Protein 7VGF (pdb70)

Nearest PDB structures (foldseek):
  7vgf-assembly1_B  TM=1.002E+00  e=8.865E-85  Homo sapiens
  4q4a-assembly1_B  TM=7.997E-01  e=1.342E-31  Thermotoga maritima MSB8
  6quz-assembly1_B  TM=7.612E-01  e=1.003E-30  Thermotoga maritima MSB8
  5kpi-assembly2_B  TM=7.733E-01  e=1.962E-30  Mus musculus
  6qv1-assembly1_B  TM=7.502E-01  e=7.132E-29  Thermotoga maritima MSB8

GO terms:
  GO:0034755 iron ion transmembrane transport (P, IDA)
  GO:0005739 mitochondrion (C, IDA)
  GO:0042803 protein homodimerization activity (F, IDA)
  GO:0140466 iron-sulfur cluster export from the mitochondrion (P, IMP)
  GO:1903331 positive regulation of iron-sulfur cluster assembly (P, IMP)
  GO:0006879 intracellular iron ion homeostasis (P, IMP)
  GO:0070455 positive regulation of heme biosynthetic process (P, IMP)
  GO:0140481 ABC-type iron-sulfur cluster transporter activity (F, IMP)
  GO:0005515 protein binding (F, IPI)
  GO:0005524 ATP binding (F, TAS)
  GO:0005743 mitochondrial inner membrane (C, TAS)
  GO:0042626 ATPase-coupled transmembrane transporter activity (F, TAS)
  GO:0015232 heme transmembrane transporter activity (F, TAS)
  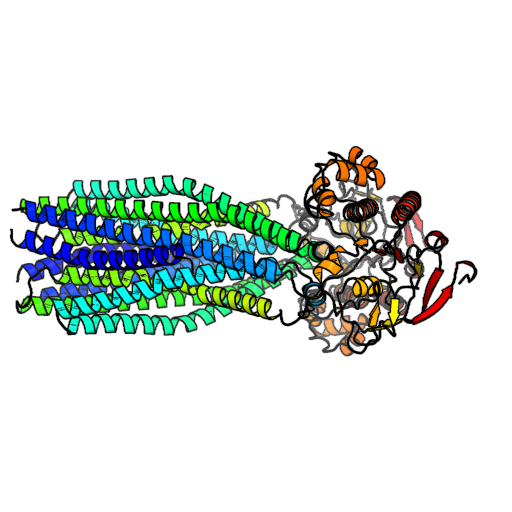GO:0005739 mitochondrion (C, HTP)
  GO:0042802 identical protein binding (F, IPI)
  GO:0031966 mitochondrial membrane (C, IDA)
  GO:0005743 mitochondrial inner membrane (C, IDA)

Structure (mmCIF, N/CA/C/O backbone):
data_7VGF
#
_entry.id   7VGF
#
_cell.length_a   1.00
_cell.length_b   1.00
_cell.length_c   1.00
_cell.angle_alpha   90.00
_cell.angle_beta   90.00
_cell.angle_gamma   90.00
#
_symmetry.space_group_name_H-M   'P 1'
#
loop_
_entity.id
_entity.type
_entity.pdbx_description
1 polymer 'Iron-sulfur clusters transporter ABCB7, mitochondrial'
2 non-polymer 'PHOSPHOAMINOPHOSPHONIC ACID-ADENYLATE ESTER'
3 non-polymer 'MAGNESIUM ION'
#
loop_
_atom_site.group_PDB
_atom_site.id
_atom_site.type_symbol
_atom_site.label_atom_id
_atom_site.label_alt_id
_atom_site.label_comp_id
_atom_site.label_asym_id
_atom_site.label_entity_id
_atom_site.label_seq_id
_atom_site.pdbx_PDB_ins_code
_atom_site.Cartn_x
_atom_site.Cartn_y
_atom_site.Cartn_z
_atom_site.occupancy
_atom_site.B_iso_or_equiv
_atom_site.auth_seq_id
_atom_site.auth_comp_id
_atom_site.auth_asym_id
_atom_site.auth_atom_id
_atom_site.pdbx_PDB_model_num
ATOM 1 N N . ASP A 1 62 ? 156.146 126.380 120.774 1.00 135.91 132 ASP A N 1
ATOM 2 C CA . ASP A 1 62 ? 157.493 126.103 120.291 1.00 135.91 132 ASP A CA 1
ATOM 3 C C . ASP A 1 62 ? 157.636 124.644 119.874 1.00 135.91 132 ASP A C 1
ATOM 4 O O . ASP A 1 62 ? 158.740 124.168 119.610 1.00 135.91 132 ASP A O 1
ATOM 9 N N . ARG A 1 63 ? 156.509 123.935 119.817 1.00 133.22 133 ARG A N 1
ATOM 10 C CA . ARG A 1 63 ? 156.502 122.537 119.417 1.00 133.22 133 ARG A CA 1
ATOM 11 C C . ARG A 1 63 ? 156.168 122.438 117.939 1.00 133.22 133 ARG A C 1
ATOM 12 O O . ARG A 1 63 ? 155.062 122.833 117.538 1.00 133.22 133 ARG A O 1
ATOM 20 N N . PRO A 1 64 ? 157.076 121.935 117.099 1.00 131.37 134 PRO A N 1
ATOM 21 C CA . PRO A 1 64 ? 156.781 121.857 115.658 1.00 131.37 134 PRO A CA 1
ATOM 22 C C . PRO A 1 64 ? 155.607 120.956 115.318 1.00 131.37 134 PRO A C 1
ATOM 23 O O . PRO A 1 64 ? 155.009 121.128 114.249 1.00 131.37 134 PRO A O 1
ATOM 27 N N . ASP A 1 65 ? 155.263 119.999 116.183 1.00 126.69 135 ASP A N 1
ATOM 28 C CA . ASP A 1 65 ? 154.166 119.085 115.882 1.00 126.69 135 ASP A CA 1
ATOM 29 C C . ASP A 1 65 ? 152.844 119.833 115.759 1.00 126.69 135 ASP A C 1
ATOM 30 O O . ASP A 1 65 ? 152.069 119.601 114.823 1.00 126.69 135 ASP A O 1
ATOM 35 N N . LEU A 1 66 ? 152.572 120.743 116.697 1.00 121.30 136 LEU A N 1
ATOM 36 C CA . LEU A 1 66 ? 151.324 121.498 116.655 1.00 121.30 136 LEU A CA 1
ATOM 37 C C . LEU A 1 66 ? 151.262 122.396 115.426 1.00 121.30 136 LEU A C 1
ATOM 38 O O . LEU A 1 66 ? 150.209 122.514 114.787 1.00 121.30 136 LEU A O 1
ATOM 43 N N . ARG A 1 67 ? 152.382 123.036 115.080 1.00 119.08 137 ARG A N 1
ATOM 44 C CA . ARG A 1 67 ? 152.420 123.866 113.881 1.00 119.08 137 ARG A CA 1
ATOM 45 C C . ARG A 1 67 ? 152.164 123.033 112.633 1.00 119.08 137 ARG A C 1
ATOM 46 O O . ARG A 1 67 ? 151.431 123.459 111.730 1.00 119.08 137 ARG A O 1
ATOM 54 N N . ALA A 1 68 ? 152.756 121.839 112.566 1.00 118.47 138 ALA A N 1
ATOM 55 C CA . ALA A 1 68 ? 152.528 120.961 111.424 1.00 118.47 138 ALA A CA 1
ATOM 56 C C . ALA A 1 68 ? 151.065 120.549 111.328 1.00 118.47 138 ALA A C 1
ATOM 57 O O . ALA A 1 68 ? 150.488 120.536 110.235 1.00 118.47 138 ALA A O 1
ATOM 59 N N . ARG A 1 69 ? 150.448 120.208 112.463 1.00 111.24 139 ARG A N 1
ATOM 60 C CA . ARG A 1 69 ? 149.039 119.822 112.442 1.00 111.24 139 ARG A CA 1
ATOM 61 C C . ARG A 1 69 ? 148.153 120.981 112.000 1.00 111.24 139 ARG A C 1
ATOM 62 O O . ARG A 1 69 ? 147.209 120.790 111.222 1.00 111.24 139 ARG A O 1
ATOM 70 N N . VAL A 1 70 ? 148.443 122.193 112.480 1.00 111.74 140 VAL A N 1
ATOM 71 C CA . VAL A 1 70 ? 147.659 123.359 112.078 1.00 111.74 140 VAL A CA 1
ATOM 72 C C . VAL A 1 70 ? 147.804 123.612 110.581 1.00 111.74 140 VAL A C 1
ATOM 73 O O . VAL A 1 70 ? 146.819 123.891 109.881 1.00 111.74 140 VAL A O 1
ATOM 77 N N . ALA A 1 71 ? 149.034 123.524 110.068 1.00 111.45 141 ALA A N 1
ATOM 78 C CA . ALA A 1 71 ? 149.256 123.727 108.640 1.00 111.45 141 ALA A CA 1
ATOM 79 C C . ALA A 1 71 ? 148.527 122.675 107.815 1.00 111.45 141 ALA A C 1
ATOM 80 O O . ALA A 1 71 ? 147.943 122.989 106.772 1.00 111.45 141 ALA A O 1
ATOM 82 N N . ILE A 1 72 ? 148.549 121.420 108.269 1.00 109.33 142 ILE A N 1
ATOM 83 C CA . ILE A 1 72 ? 147.844 120.356 107.562 1.00 109.33 142 ILE A CA 1
ATOM 84 C C . ILE A 1 72 ? 146.345 120.627 107.548 1.00 109.33 142 ILE A C 1
ATOM 85 O O . ILE A 1 72 ? 145.676 120.447 106.522 1.00 109.33 142 ILE A O 1
ATOM 90 N N . SER A 1 73 ? 145.794 121.065 108.683 1.00 105.87 143 SER A N 1
ATOM 91 C CA . SER A 1 73 ? 144.365 121.360 108.741 1.00 105.87 143 SER A CA 1
ATOM 92 C C . SER A 1 73 ? 143.990 122.485 107.783 1.00 105.87 143 SER A C 1
ATOM 93 O O . SER A 1 73 ? 142.993 122.386 107.056 1.00 105.87 143 SER A O 1
ATOM 96 N N . LEU A 1 74 ? 144.781 123.561 107.763 1.00 103.80 144 LEU A N 1
ATOM 97 C CA . LEU A 1 74 ? 144.474 124.672 106.864 1.00 103.80 144 LEU A CA 1
ATOM 98 C C . LEU A 1 74 ? 144.612 124.262 105.401 1.00 103.80 144 LEU A C 1
ATOM 99 O O . LEU A 1 74 ? 143.802 124.665 104.555 1.00 103.80 144 LEU A O 1
ATOM 104 N N . GLY A 1 75 ? 145.631 123.462 105.081 1.00 102.71 145 GLY A N 1
ATOM 105 C CA . GLY A 1 75 ? 145.776 122.982 103.717 1.00 102.71 145 GLY A CA 1
ATOM 106 C C . GLY A 1 75 ? 144.618 122.104 103.286 1.00 102.71 145 GLY A C 1
ATOM 107 O O . GLY A 1 75 ? 144.152 122.188 102.146 1.00 102.71 145 GLY A O 1
ATOM 108 N N . PHE A 1 76 ? 144.137 121.247 104.190 1.00 98.58 146 PHE A N 1
ATOM 109 C CA . PHE A 1 76 ? 142.979 120.421 103.872 1.00 98.58 146 PHE A CA 1
ATOM 110 C C . PHE A 1 76 ? 141.732 121.273 103.677 1.00 98.58 146 PHE A C 1
ATOM 111 O O . PHE A 1 76 ? 140.917 120.991 102.794 1.00 98.58 146 PHE A O 1
ATOM 119 N N . LEU A 1 77 ? 141.572 122.323 104.486 1.00 95.75 147 LEU A N 1
ATOM 120 C CA . LEU A 1 77 ? 140.459 123.248 104.287 1.00 95.75 147 LEU A CA 1
ATOM 121 C C . LEU A 1 77 ? 140.523 123.885 102.902 1.00 95.75 147 LEU A C 1
ATOM 122 O O . LEU A 1 77 ? 139.513 123.957 102.185 1.00 95.75 147 LEU A O 1
ATOM 127 N N . GLY A 1 78 ? 141.710 124.352 102.511 1.00 94.98 148 GLY A N 1
ATOM 128 C CA . GLY A 1 78 ? 141.857 124.968 101.201 1.00 94.98 148 GLY A CA 1
ATOM 129 C C . GLY A 1 78 ? 141.567 124.005 100.066 1.00 94.98 148 GLY A C 1
ATOM 130 O O . GLY A 1 78 ? 140.867 124.349 99.109 1.00 94.98 148 GLY A O 1
ATOM 131 N N . GLY A 1 79 ? 142.099 122.784 100.157 1.00 92.39 149 GLY A N 1
ATOM 132 C CA . GLY A 1 79 ? 141.824 121.791 99.131 1.00 92.39 149 GLY A CA 1
ATOM 133 C C . GLY A 1 79 ? 140.354 121.425 99.056 1.00 92.39 149 GLY A C 1
ATOM 134 O O . GLY A 1 79 ? 139.810 121.210 97.969 1.00 92.39 149 GLY A O 1
ATOM 135 N N . ALA A 1 80 ? 139.692 121.350 100.211 1.00 87.24 150 ALA A N 1
ATOM 136 C CA . ALA A 1 80 ? 138.265 121.061 100.236 1.00 87.24 150 ALA A CA 1
ATOM 137 C C . ALA A 1 80 ? 137.468 122.151 99.538 1.00 87.24 150 ALA A C 1
ATOM 138 O O . ALA A 1 80 ? 136.564 121.861 98.743 1.00 87.24 150 ALA A O 1
ATOM 140 N N . LYS A 1 81 ? 137.785 123.414 99.828 1.00 87.05 151 LYS A N 1
ATOM 141 C CA . LYS A 1 81 ? 137.089 124.509 99.160 1.00 87.05 151 LYS A CA 1
ATOM 142 C C . LYS A 1 81 ? 137.360 124.492 97.662 1.00 87.05 151 LYS A C 1
ATOM 143 O O . LYS A 1 81 ? 136.455 124.742 96.853 1.00 87.05 151 LYS A O 1
ATOM 149 N N . ALA A 1 82 ? 138.598 124.181 97.272 1.00 84.23 152 ALA A N 1
ATOM 150 C CA . ALA A 1 82 ? 138.921 124.084 95.854 1.00 84.23 152 ALA A CA 1
ATOM 151 C C . ALA A 1 82 ? 138.090 123.005 95.171 1.00 84.23 152 ALA A C 1
ATOM 152 O O . ALA A 1 82 ? 137.544 123.229 94.087 1.00 84.23 152 ALA A O 1
ATOM 154 N N . MET A 1 83 ? 137.971 121.832 95.796 1.00 84.08 153 MET A N 1
ATOM 155 C CA . MET A 1 83 ? 137.182 120.755 95.201 1.00 84.08 153 MET A CA 1
ATOM 156 C C . MET A 1 83 ? 135.707 121.132 95.118 1.00 84.08 153 MET A C 1
ATOM 157 O O . MET A 1 83 ? 135.027 120.819 94.128 1.00 84.08 153 MET A O 1
ATOM 162 N N . ASN A 1 84 ? 135.194 121.796 96.157 1.00 80.16 154 ASN A N 1
ATOM 163 C CA . ASN A 1 84 ? 133.811 122.256 96.131 1.00 80.16 154 ASN A CA 1
ATOM 164 C C . ASN A 1 84 ? 133.581 123.225 94.980 1.00 80.16 154 ASN A C 1
ATOM 165 O O . ASN A 1 84 ? 132.514 123.223 94.358 1.00 80.16 154 ASN A O 1
ATOM 170 N N . ILE A 1 85 ? 134.573 124.068 94.690 1.00 78.14 155 ILE A N 1
ATOM 171 C CA . ILE A 1 85 ? 134.470 124.961 93.539 1.00 78.14 155 ILE A CA 1
ATOM 172 C C . ILE A 1 85 ? 134.528 124.169 92.235 1.00 78.14 155 ILE A C 1
ATOM 173 O O . ILE A 1 85 ? 133.817 124.479 91.272 1.00 78.14 155 ILE A O 1
ATOM 178 N N . VAL A 1 86 ? 135.372 123.136 92.185 1.00 77.55 156 VAL A N 1
ATOM 179 C CA . VAL A 1 86 ? 135.558 122.369 90.953 1.00 77.55 156 VAL A CA 1
ATOM 180 C C . VAL A 1 86 ? 134.285 121.622 90.571 1.00 77.55 156 VAL A C 1
ATOM 181 O O . VAL A 1 86 ? 133.994 121.442 89.382 1.00 77.55 156 VAL A O 1
ATOM 185 N N . VAL A 1 87 ? 133.521 121.158 91.564 1.00 76.25 157 VAL A N 1
ATOM 186 C CA . VAL A 1 87 ? 132.368 120.296 91.271 1.00 76.25 157 VAL A CA 1
ATOM 187 C C . VAL A 1 87 ? 131.404 120.907 90.249 1.00 76.25 157 VAL A C 1
ATOM 188 O O . VAL A 1 87 ? 131.056 120.219 89.276 1.00 76.25 157 VAL A O 1
ATOM 192 N N . PRO A 1 88 ? 130.934 122.154 90.398 1.00 72.72 158 PRO A N 1
ATOM 193 C CA . PRO A 1 88 ? 130.072 122.720 89.344 1.00 72.72 158 PRO A CA 1
ATOM 194 C C . PRO A 1 88 ? 130.749 122.840 87.987 1.00 72.72 158 PRO A C 1
ATOM 195 O O . PRO A 1 88 ? 130.074 122.702 86.957 1.00 72.72 158 PRO A O 1
ATOM 199 N N . PHE A 1 89 ? 132.062 123.089 87.948 1.00 75.63 159 PHE A N 1
ATOM 200 C CA . PHE A 1 89 ? 132.780 123.051 86.676 1.00 75.63 159 PHE A CA 1
ATOM 201 C C . PHE A 1 89 ? 132.653 121.680 86.025 1.00 75.63 159 PHE A C 1
ATOM 202 O O . PHE A 1 89 ? 132.417 121.569 84.813 1.00 75.63 159 PHE A O 1
ATOM 210 N N . MET A 1 90 ? 132.799 120.622 86.827 1.00 78.14 160 MET A N 1
ATOM 211 C CA . MET A 1 90 ? 132.661 119.262 86.321 1.00 78.14 160 MET A CA 1
ATOM 212 C C . MET A 1 90 ? 131.268 119.030 85.761 1.00 78.14 160 MET A C 1
ATOM 213 O O . MET A 1 90 ? 131.108 118.461 84.671 1.00 78.14 160 MET A O 1
ATOM 218 N N . PHE A 1 91 ? 130.243 119.464 86.498 1.00 73.18 161 PHE A N 1
ATOM 219 C CA . PHE A 1 91 ? 128.878 119.261 86.028 1.00 73.18 161 PHE A CA 1
ATOM 220 C C . PHE A 1 91 ? 128.626 120.005 84.722 1.00 73.18 161 PHE A C 1
ATOM 221 O O . PHE A 1 91 ? 127.976 119.477 83.809 1.00 73.18 161 PHE A O 1
ATOM 229 N N . LYS A 1 92 ? 129.128 121.237 84.620 1.00 70.72 162 LYS A N 1
ATOM 230 C CA . LYS A 1 92 ? 128.944 122.014 83.398 1.00 70.72 162 LYS A CA 1
ATOM 231 C C . LYS A 1 92 ? 129.643 121.360 82.215 1.00 70.72 162 LYS A C 1
ATOM 232 O O . LYS A 1 92 ? 129.109 121.343 81.098 1.00 70.72 162 LYS A O 1
ATOM 238 N N . TYR A 1 93 ? 130.847 120.829 82.434 1.00 70.26 163 TYR A N 1
ATOM 239 C CA . TYR A 1 93 ? 131.540 120.134 81.356 1.00 70.26 163 TYR A CA 1
ATOM 240 C C . TYR A 1 93 ? 130.766 118.902 80.908 1.00 70.26 163 TYR A C 1
ATOM 241 O O . TYR A 1 93 ? 130.670 118.624 79.707 1.00 70.26 163 TYR A O 1
ATOM 250 N N . ALA A 1 94 ? 130.194 118.156 81.858 1.00 74.59 164 ALA A N 1
ATOM 251 C CA . ALA A 1 94 ? 129.374 117.006 81.481 1.00 74.59 164 ALA A CA 1
ATOM 252 C C . ALA A 1 94 ? 128.164 117.434 80.657 1.00 74.59 164 ALA A C 1
ATOM 253 O O . ALA A 1 94 ? 127.826 116.793 79.651 1.00 74.59 164 ALA A O 1
ATOM 255 N N . VAL A 1 95 ? 127.499 118.515 81.073 1.00 74.67 165 VAL A N 1
AT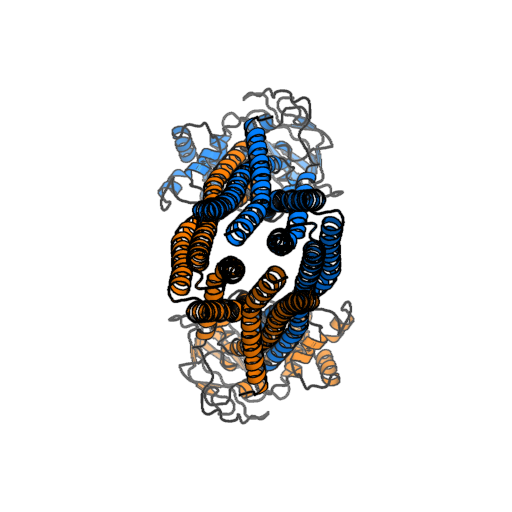OM 256 C CA . VAL A 1 95 ? 126.316 118.984 80.355 1.00 74.67 165 VAL A CA 1
ATOM 257 C C . VAL A 1 95 ? 126.682 119.403 78.937 1.00 74.67 165 VAL A C 1
ATOM 258 O O . VAL A 1 95 ? 125.979 119.071 77.975 1.00 74.67 165 VAL A O 1
ATOM 262 N N . ASP A 1 96 ? 127.786 120.138 78.782 1.00 77.13 166 ASP A N 1
ATOM 263 C CA . ASP A 1 96 ? 128.217 120.547 77.448 1.00 77.13 166 ASP A CA 1
ATOM 264 C C . ASP A 1 96 ? 128.569 119.341 76.586 1.00 77.13 166 ASP A C 1
ATOM 265 O O . ASP A 1 96 ? 128.229 119.297 75.397 1.00 77.13 166 ASP A O 1
ATOM 270 N N . SER A 1 97 ? 129.253 118.351 77.168 1.00 75.77 167 SER A N 1
ATOM 271 C CA . SER A 1 97 ? 129.626 117.165 76.405 1.00 75.77 167 SER A CA 1
ATOM 272 C C . SER A 1 97 ? 128.396 116.416 75.912 1.00 75.77 167 SER A C 1
ATOM 273 O O . SER A 1 97 ? 128.358 115.957 74.765 1.00 75.77 167 SER A O 1
ATOM 276 N N . LEU A 1 98 ? 127.377 116.282 76.763 1.00 76.52 168 LEU A N 1
ATOM 277 C CA . LEU A 1 98 ? 126.164 115.595 76.327 1.00 76.52 168 LEU A CA 1
ATOM 278 C C . LEU A 1 98 ? 125.374 116.433 75.329 1.00 76.52 168 LEU A C 1
ATOM 279 O O . LEU A 1 98 ? 124.701 115.885 74.449 1.00 76.52 168 LEU A O 1
ATOM 284 N N . ASN A 1 99 ? 125.437 117.760 75.449 1.00 80.53 169 ASN A N 1
ATOM 285 C CA . ASN A 1 99 ? 124.760 118.617 74.481 1.00 80.53 169 ASN A CA 1
ATOM 286 C C . ASN A 1 99 ? 125.404 118.505 73.105 1.00 80.53 169 ASN A C 1
ATOM 287 O O . ASN A 1 99 ? 124.710 118.555 72.083 1.00 80.53 169 ASN A O 1
ATOM 292 N N . GLN A 1 100 ? 126.730 118.358 73.060 1.00 86.08 170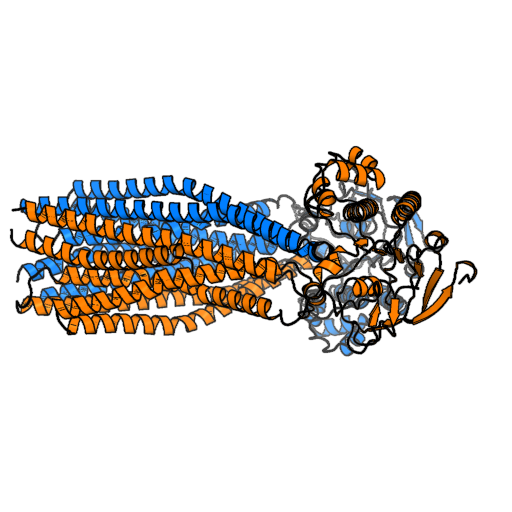 GLN A N 1
ATOM 293 C CA . GLN A 1 100 ? 127.423 118.276 71.777 1.00 86.08 170 GLN A CA 1
ATOM 294 C C . GLN A 1 100 ? 126.973 117.061 70.975 1.00 86.08 170 GLN A C 1
ATOM 295 O O . GLN A 1 100 ? 126.762 117.154 69.760 1.00 86.08 170 GLN A O 1
ATOM 301 N N . MET A 1 101 ? 126.823 115.916 71.632 1.00 83.99 171 MET A N 1
ATOM 302 C CA . MET A 1 101 ? 126.405 114.695 70.950 1.00 83.99 171 MET A CA 1
ATOM 303 C C . MET A 1 101 ? 124.933 114.761 70.559 1.00 83.99 171 MET A C 1
ATOM 304 O O . MET A 1 101 ? 124.597 115.089 69.421 1.00 83.99 171 MET A O 1
ATOM 306 N N . VAL A 1 115 ? 131.125 108.309 71.759 1.00 100.69 185 VAL A N 1
ATOM 307 C CA . VAL A 1 115 ? 131.014 109.739 72.010 1.00 100.69 185 VAL A CA 1
ATOM 308 C C . VAL A 1 115 ? 130.552 109.975 73.446 1.00 100.69 185 VAL A C 1
ATOM 309 O O . VAL A 1 115 ? 130.730 111.060 73.998 1.00 100.69 185 VAL A O 1
ATOM 313 N N . ALA A 1 116 ? 129.963 108.944 74.051 1.00 95.98 186 ALA A N 1
ATOM 314 C CA . ALA A 1 116 ? 129.495 109.033 75.428 1.00 95.98 186 ALA A CA 1
ATOM 315 C C . ALA A 1 116 ? 130.582 108.721 76.447 1.00 95.98 186 ALA A C 1
ATOM 316 O O . ALA A 1 116 ? 130.353 108.908 77.649 1.00 95.98 186 ALA A O 1
ATOM 318 N N . THR A 1 117 ? 131.748 108.249 76.000 1.00 92.34 187 THR A N 1
ATOM 319 C CA . THR A 1 117 ? 132.825 107.938 76.934 1.00 92.34 187 THR A CA 1
ATOM 320 C C . THR A 1 117 ? 133.276 109.184 77.684 1.00 92.34 187 THR A C 1
ATOM 321 O O . THR A 1 117 ? 133.518 109.136 78.895 1.00 92.34 187 THR A O 1
ATOM 325 N N . MET A 1 118 ? 133.400 110.308 76.979 1.00 90.87 188 MET A N 1
ATOM 326 C CA . MET A 1 118 ? 133.814 111.545 77.630 1.00 90.87 188 MET A CA 1
ATOM 327 C C . MET A 1 118 ? 132.794 111.989 78.671 1.00 90.87 188 MET A C 1
ATOM 328 O O . MET A 1 118 ? 133.164 112.398 79.778 1.00 90.87 188 MET A O 1
ATOM 333 N N . ALA A 1 119 ? 131.504 111.909 78.337 1.00 84.10 189 ALA A N 1
ATOM 334 C CA . ALA A 1 119 ? 130.469 112.293 79.289 1.00 84.10 189 ALA A CA 1
ATOM 335 C C . ALA A 1 119 ? 130.488 111.392 80.517 1.00 84.10 189 ALA A C 1
ATOM 336 O O . ALA A 1 119 ? 130.346 111.868 81.651 1.00 84.10 189 ALA A O 1
ATOM 338 N N . THR A 1 120 ? 130.660 110.084 80.309 1.00 81.79 190 THR A N 1
ATOM 339 C CA . THR A 1 120 ? 130.739 109.166 81.440 1.00 81.79 190 THR A CA 1
ATOM 340 C C . THR A 1 120 ? 131.943 109.483 82.318 1.00 81.79 190 THR A C 1
ATOM 341 O O . THR A 1 120 ? 131.848 109.465 83.553 1.00 81.79 190 THR A O 1
ATOM 345 N N . ALA A 1 121 ? 133.083 109.789 81.694 1.00 79.18 191 ALA A N 1
ATOM 346 C CA . ALA A 1 121 ? 134.274 110.139 82.458 1.00 79.18 191 ALA A CA 1
ATOM 347 C C . ALA A 1 121 ? 134.051 111.403 83.275 1.00 79.18 191 ALA A C 1
ATOM 348 O O . ALA A 1 121 ? 134.474 111.486 84.433 1.00 79.18 191 ALA A O 1
ATOM 350 N N . VAL A 1 122 ? 133.381 112.398 82.693 1.00 77.02 192 VAL A N 1
ATOM 351 C CA . VAL A 1 122 ? 133.144 113.641 83.420 1.00 77.02 192 VAL A CA 1
ATOM 352 C C . VAL A 1 122 ? 132.171 113.415 84.574 1.00 77.02 192 VAL A C 1
ATOM 353 O O . VAL A 1 122 ? 132.312 114.015 85.645 1.00 77.02 192 VAL A O 1
ATOM 357 N N . LEU A 1 123 ? 131.167 112.555 84.380 1.00 75.94 193 LEU A N 1
ATOM 358 C CA . LEU A 1 123 ? 130.262 112.231 85.482 1.00 75.94 193 LEU A CA 1
ATOM 359 C C . LEU A 1 123 ? 131.003 111.536 86.622 1.00 75.94 193 LEU A C 1
ATOM 360 O O . LEU A 1 123 ? 130.790 111.849 87.806 1.00 75.94 193 LEU A O 1
ATOM 365 N N . ILE A 1 124 ? 131.878 110.587 86.281 1.00 75.97 194 ILE A N 1
ATOM 366 C CA . ILE A 1 124 ? 132.683 109.921 87.300 1.00 75.97 194 ILE A CA 1
ATOM 367 C C . ILE A 1 124 ? 133.560 110.936 88.022 1.00 75.97 194 ILE A C 1
ATOM 368 O O . ILE A 1 124 ? 133.740 110.870 89.246 1.00 75.97 194 ILE A O 1
ATOM 373 N N . GLY A 1 125 ? 134.117 111.891 87.274 1.00 78.40 195 GLY A N 1
ATOM 374 C CA . GLY A 1 125 ? 134.910 112.939 87.894 1.00 78.40 195 GLY A CA 1
ATOM 375 C C . GLY A 1 125 ? 134.101 113.793 88.850 1.00 78.40 195 GLY A C 1
ATOM 376 O O . GLY A 1 125 ? 134.578 114.155 89.925 1.00 78.40 195 GLY A O 1
ATOM 377 N N . TYR A 1 126 ? 132.867 114.126 88.469 1.00 76.16 196 TYR A N 1
ATOM 378 C CA . TYR A 1 126 ? 131.965 114.849 89.363 1.00 76.16 196 TYR A CA 1
ATOM 379 C C . TYR A 1 126 ? 131.789 114.100 90.678 1.00 76.16 196 TYR A C 1
ATOM 380 O O . TYR A 1 126 ? 131.954 114.670 91.771 1.00 76.16 196 TYR A O 1
ATOM 389 N N . GLY A 1 127 ? 131.448 112.813 90.586 1.00 75.52 197 GLY A N 1
ATOM 390 C CA . GLY A 1 127 ? 131.220 112.034 91.794 1.00 75.52 197 GLY A CA 1
ATOM 391 C C . GLY A 1 127 ? 132.449 111.946 92.679 1.00 75.52 197 GLY A C 1
ATOM 392 O O . GLY A 1 127 ? 132.377 112.193 93.891 1.00 75.52 197 GLY A O 1
ATOM 393 N N . VAL A 1 128 ? 133.600 111.615 92.087 1.00 76.64 198 VAL A N 1
ATOM 394 C CA . VAL A 1 128 ? 134.811 111.475 92.887 1.00 76.64 198 VAL A CA 1
ATOM 395 C C . VAL A 1 128 ? 135.240 112.820 93.458 1.00 76.64 198 VAL A C 1
ATOM 396 O O . VAL A 1 128 ? 135.781 112.882 94.567 1.00 76.64 198 VAL A O 1
ATOM 400 N N . SER A 1 129 ? 134.996 113.917 92.735 1.00 76.52 199 SER A N 1
ATOM 401 C CA . SER A 1 129 ? 135.360 115.233 93.241 1.00 76.52 199 SER A CA 1
ATOM 402 C C . SER A 1 129 ? 134.542 115.602 94.469 1.00 76.52 199 SER A C 1
ATOM 403 O O . SER A 1 129 ? 135.096 116.077 95.468 1.00 76.52 199 SER A O 1
ATOM 406 N N . ARG A 1 130 ? 133.224 115.394 94.425 1.00 76.10 200 ARG A N 1
ATOM 407 C CA . ARG A 1 130 ? 132.425 115.729 95.602 1.00 76.10 200 ARG A CA 1
ATOM 408 C C . ARG A 1 130 ? 132.759 114.809 96.777 1.00 76.10 200 ARG A C 1
ATOM 409 O O . ARG A 1 130 ? 132.804 115.255 97.936 1.00 76.10 200 ARG A O 1
ATOM 417 N N . ALA A 1 131 ? 133.034 113.529 96.497 1.00 78.64 201 ALA A N 1
ATOM 418 C CA . ALA A 1 131 ? 133.459 112.630 97.567 1.00 78.64 201 ALA A CA 1
ATOM 419 C C . ALA A 1 131 ? 134.766 113.100 98.197 1.00 78.64 201 ALA A C 1
ATOM 420 O O . ALA A 1 131 ? 134.911 113.098 99.428 1.00 78.64 201 ALA A O 1
ATOM 422 N N . GLY A 1 132 ? 135.726 113.516 97.370 1.00 81.14 202 GLY A N 1
ATOM 423 C CA . GLY A 1 132 ? 136.984 114.013 97.899 1.00 81.14 202 GLY A CA 1
ATOM 424 C C . GLY A 1 132 ? 136.818 115.293 98.692 1.00 81.14 202 GLY A C 1
ATOM 425 O O . GLY A 1 132 ? 137.527 115.522 99.674 1.00 81.14 202 GLY A O 1
ATOM 426 N N . ALA A 1 133 ? 135.888 116.153 98.271 1.00 80.55 203 ALA A N 1
ATOM 427 C CA . ALA A 1 133 ? 135.617 117.369 99.033 1.00 80.55 203 ALA A CA 1
ATOM 428 C C . ALA A 1 133 ? 135.098 117.038 100.427 1.00 80.55 203 ALA A C 1
ATOM 429 O O . ALA A 1 133 ? 135.543 117.627 101.424 1.00 80.55 203 ALA A O 1
ATOM 431 N N . ALA A 1 134 ? 134.160 116.091 100.517 1.00 81.35 204 ALA A N 1
ATOM 432 C CA . ALA A 1 134 ? 133.681 115.668 101.832 1.00 81.35 204 ALA A CA 1
ATOM 433 C C . ALA A 1 134 ? 134.814 115.076 102.666 1.00 81.35 204 ALA A C 1
ATOM 434 O O . ALA A 1 134 ? 134.948 115.378 103.863 1.00 81.35 204 ALA A O 1
ATOM 436 N N . PHE A 1 135 ? 135.648 114.241 102.040 1.00 82.68 205 PHE A N 1
ATOM 437 C CA . PHE A 1 135 ? 136.768 113.632 102.750 1.00 82.68 205 PHE A CA 1
ATOM 438 C C . PHE A 1 135 ? 137.718 114.691 103.296 1.00 82.68 205 PHE A C 1
ATOM 439 O O . PHE A 1 135 ? 138.206 114.576 104.427 1.00 82.68 205 PHE A O 1
ATOM 447 N N . PHE A 1 136 ? 137.996 115.727 102.503 1.00 82.56 206 PHE A N 1
ATOM 448 C CA . PHE A 1 136 ? 138.890 116.790 102.949 1.00 82.56 206 PHE A CA 1
ATOM 449 C C . PHE A 1 136 ? 138.289 117.564 104.116 1.00 82.56 206 PHE A C 1
ATOM 450 O O . PHE A 1 136 ? 138.974 117.822 105.119 1.00 82.56 206 PHE A O 1
ATOM 458 N N . ASN A 1 137 ? 137.004 117.934 104.009 1.00 84.18 207 ASN A N 1
ATOM 459 C CA . ASN A 1 137 ? 136.327 118.569 105.138 1.00 84.18 207 ASN A CA 1
ATOM 460 C C . ASN A 1 137 ? 136.524 117.764 106.410 1.00 84.18 207 ASN A C 1
ATOM 461 O O . ASN A 1 137 ? 136.895 118.308 107.460 1.00 84.18 207 ASN A O 1
ATOM 466 N N . GLU A 1 138 ? 136.308 116.456 106.327 1.00 84.66 208 GLU A N 1
ATOM 467 C CA . GLU A 1 138 ? 136.215 115.659 107.541 1.00 84.66 208 GLU A CA 1
ATOM 468 C C . GLU A 1 138 ? 137.592 115.349 108.115 1.00 84.66 208 GLU A C 1
ATOM 469 O O . GLU A 1 138 ? 137.761 115.268 109.338 1.00 84.66 208 GLU A O 1
ATOM 475 N N . VAL A 1 139 ? 138.596 115.180 107.252 1.00 85.67 209 VAL A N 1
ATOM 476 C CA . VAL A 1 139 ? 139.948 114.986 107.765 1.00 85.67 209 VAL A CA 1
ATOM 477 C C . VAL A 1 139 ? 140.442 116.261 108.440 1.00 85.67 209 VAL A C 1
ATOM 478 O O . VAL A 1 139 ? 141.104 116.207 109.488 1.00 85.67 209 VAL A O 1
ATOM 482 N N . ARG A 1 140 ? 140.102 117.428 107.878 1.00 87.00 210 ARG A N 1
ATOM 483 C CA . ARG A 1 140 ? 140.413 118.678 108.563 1.00 87.00 210 ARG A CA 1
ATOM 484 C C . ARG A 1 140 ? 139.728 118.740 109.921 1.00 87.00 210 ARG A C 1
ATOM 485 O O . ARG A 1 140 ? 140.345 119.128 110.925 1.00 87.00 210 ARG A O 1
ATOM 493 N N . ASN A 1 141 ? 138.449 118.357 109.968 1.00 85.55 211 ASN A N 1
ATOM 494 C CA . ASN A 1 141 ? 137.712 118.364 111.227 1.00 85.55 211 ASN A CA 1
ATOM 495 C C . ASN A 1 141 ? 138.395 117.487 112.269 1.00 85.55 211 ASN A C 1
ATOM 496 O O . ASN A 1 141 ? 138.594 117.906 113.414 1.00 85.55 211 ASN A O 1
ATOM 501 N N . ALA A 1 142 ? 138.770 116.266 111.883 1.00 83.28 212 ALA A N 1
ATOM 502 C CA . ALA A 1 142 ? 139.377 115.339 112.835 1.00 83.28 212 ALA A CA 1
ATOM 503 C C . ALA A 1 142 ? 140.719 115.858 113.340 1.00 83.28 212 ALA A C 1
ATOM 504 O O . ALA A 1 142 ? 141.000 115.822 114.547 1.00 83.28 212 ALA A O 1
ATOM 506 N N . VAL A 1 143 ? 141.563 116.352 112.428 1.00 85.18 213 VAL A N 1
ATOM 507 C CA . VAL A 1 143 ? 142.888 116.820 112.830 1.00 85.18 213 VAL A CA 1
ATOM 508 C C . VAL A 1 143 ? 142.769 118.001 113.786 1.00 85.18 213 VAL A C 1
ATOM 509 O O . VAL A 1 143 ? 143.437 118.051 114.834 1.00 85.18 213 VAL A O 1
ATOM 513 N N . PHE A 1 144 ? 141.908 118.969 113.452 1.00 85.67 214 PHE A N 1
ATOM 514 C CA . PHE A 1 144 ? 141.788 120.114 114.342 1.00 85.67 214 PHE A CA 1
ATOM 515 C C . PHE A 1 144 ? 141.143 119.732 115.664 1.00 85.67 214 PHE A C 1
ATOM 516 O O . PHE A 1 144 ? 141.500 120.297 116.701 1.00 85.67 214 PHE A O 1
ATOM 524 N N . GLY A 1 145 ? 140.192 118.797 115.659 1.00 84.52 215 GLY A N 1
ATOM 525 C CA . GLY A 1 145 ? 139.643 118.332 116.919 1.00 84.52 215 GLY A CA 1
ATOM 526 C C . GLY A 1 145 ? 140.714 117.756 117.822 1.00 84.52 215 GLY A C 1
ATOM 527 O O . GLY A 1 145 ? 140.778 118.081 119.011 1.00 84.52 215 GLY A O 1
ATOM 528 N N . LYS A 1 146 ? 141.593 116.925 117.257 1.00 86.78 216 LYS A N 1
ATOM 529 C CA . LYS A 1 146 ? 142.683 116.357 118.045 1.00 86.78 216 LYS A CA 1
ATOM 530 C C . LYS A 1 146 ? 143.568 117.450 118.636 1.00 86.78 216 LYS A C 1
ATOM 531 O O . LYS A 1 146 ? 143.834 117.466 119.849 1.00 86.78 216 LYS A O 1
ATOM 537 N N . VAL A 1 147 ? 144.030 118.380 117.794 1.00 82.94 217 VAL A N 1
ATOM 538 C CA . VAL A 1 147 ? 144.985 119.376 118.281 1.00 82.94 217 VAL A CA 1
ATOM 539 C C . VAL A 1 147 ? 144.331 120.303 119.305 1.00 82.94 217 VAL A C 1
ATOM 540 O O . VAL A 1 147 ? 144.929 120.632 120.341 1.00 82.94 217 VAL A O 1
ATOM 544 N N . ALA A 1 148 ? 143.085 120.713 119.055 1.00 82.66 218 ALA A N 1
ATOM 545 C CA . ALA A 1 148 ? 142.389 121.588 119.988 1.00 82.66 218 ALA A CA 1
ATOM 546 C C . ALA A 1 148 ? 142.158 120.898 121.321 1.00 82.66 218 ALA A C 1
ATOM 547 O O . ALA A 1 148 ? 142.293 121.522 122.378 1.00 82.66 218 ALA A O 1
ATOM 549 N N . GLN A 1 149 ? 141.804 119.611 121.297 1.00 81.04 219 GLN A N 1
ATOM 550 C CA . GLN A 1 149 ? 141.502 118.923 122.544 1.00 81.04 219 GLN A CA 1
ATOM 551 C C . GLN A 1 149 ? 142.782 118.731 123.357 1.00 81.04 219 GLN A C 1
ATOM 552 O O . GLN A 1 149 ? 142.776 118.851 124.590 1.00 81.04 219 GLN A O 1
ATOM 558 N N . ASN A 1 150 ? 143.905 118.478 122.673 1.00 80.60 220 ASN A N 1
ATOM 559 C CA . ASN A 1 150 ? 145.195 118.455 123.363 1.00 80.60 220 ASN A CA 1
ATOM 560 C C . ASN A 1 150 ? 145.496 119.800 124.018 1.00 80.60 220 ASN A C 1
ATOM 561 O O . ASN A 1 150 ? 145.956 119.860 125.172 1.00 80.60 220 ASN A O 1
ATOM 566 N N . SER A 1 151 ? 145.240 120.893 123.296 1.00 82.45 221 SER A N 1
ATOM 567 C CA . SER A 1 151 ? 145.454 122.215 123.874 1.00 82.45 221 SER A CA 1
ATOM 568 C C . SER A 1 151 ? 144.588 122.406 125.114 1.00 82.45 221 SER A C 1
ATOM 569 O O . SER A 1 151 ? 145.046 122.941 126.131 1.00 82.45 221 SER A O 1
ATOM 572 N N . ILE A 1 152 ? 143.330 121.963 125.046 1.00 81.08 222 ILE A N 1
ATOM 573 C CA . ILE A 1 152 ? 142.432 122.085 126.191 1.00 81.08 222 ILE A CA 1
ATOM 574 C C . ILE A 1 152 ? 142.995 121.335 127.390 1.00 81.08 222 ILE A C 1
ATOM 575 O O . ILE A 1 152 ? 142.950 121.832 128.522 1.00 81.08 222 ILE A O 1
ATOM 580 N N . ARG A 1 153 ? 143.614 120.190 127.124 1.00 76.33 223 ARG A N 1
ATOM 581 C CA . ARG A 1 153 ? 144.230 119.394 128.176 1.00 76.33 223 ARG A CA 1
ATOM 582 C C . ARG A 1 153 ? 145.409 120.138 128.810 1.00 76.33 223 ARG A C 1
ATOM 583 O O . ARG A 1 153 ? 145.663 119.996 130.006 1.00 76.33 223 ARG A O 1
ATOM 591 N N . ARG A 1 154 ? 146.126 120.929 128.012 1.00 80.97 224 ARG A N 1
ATOM 592 C CA . ARG A 1 154 ? 147.268 121.681 128.527 1.00 80.97 224 ARG A CA 1
ATOM 593 C C . ARG A 1 154 ? 146.826 122.867 129.379 1.00 80.97 224 ARG A C 1
ATOM 594 O O . ARG A 1 154 ? 147.325 123.052 130.498 1.00 80.97 224 ARG A O 1
ATOM 602 N N . ILE A 1 155 ? 145.876 123.664 128.883 1.00 77.90 225 ILE A N 1
ATOM 603 C CA . ILE A 1 155 ? 145.399 124.795 129.683 1.00 77.90 225 ILE A CA 1
ATOM 604 C C . ILE A 1 155 ? 144.696 124.324 130.955 1.00 77.90 225 ILE A C 1
ATOM 605 O O . ILE A 1 155 ? 144.869 124.927 132.021 1.00 77.90 225 ILE A O 1
ATOM 610 N N . ALA A 1 156 ? 143.894 123.258 130.884 1.00 76.79 226 ALA A N 1
ATOM 611 C CA . ALA A 1 156 ? 143.221 122.789 132.095 1.00 76.79 226 ALA A CA 1
ATOM 612 C C . ALA A 1 156 ? 144.225 122.325 133.145 1.00 76.79 226 ALA A C 1
ATOM 613 O O . ALA A 1 156 ? 144.100 122.661 134.331 1.00 76.79 226 ALA A O 1
ATOM 615 N N . LYS A 1 157 ? 145.232 121.559 132.724 1.00 79.37 227 LYS A N 1
ATOM 616 C CA . LYS A 1 157 ? 146.242 121.074 133.655 1.00 79.37 227 LYS A CA 1
ATOM 617 C C . LYS A 1 157 ? 147.035 122.218 134.264 1.00 79.37 227 LYS A C 1
ATOM 618 O O . LYS A 1 157 ? 147.352 122.183 135.459 1.00 79.37 227 LYS A O 1
ATOM 624 N N . ASN A 1 158 ? 147.368 123.237 133.471 1.00 79.41 228 ASN A N 1
ATOM 625 C CA . ASN A 1 158 ? 148.070 124.388 134.027 1.00 79.41 228 ASN A CA 1
ATOM 626 C C . ASN A 1 158 ? 147.203 125.188 134.993 1.00 79.41 228 ASN A C 1
ATOM 627 O O . ASN A 1 158 ? 147.684 125.610 136.053 1.00 79.41 228 ASN A O 1
ATOM 632 N N . VAL A 1 159 ? 145.929 125.400 134.653 1.00 79.97 229 VAL A N 1
ATOM 633 C CA . VAL A 1 159 ? 145.070 126.238 135.483 1.00 79.97 229 VAL A CA 1
ATOM 634 C C . VAL A 1 159 ? 144.745 125.542 136.798 1.00 79.97 229 VAL A C 1
ATOM 635 O O . VAL A 1 159 ? 144.555 126.199 137.824 1.00 79.97 229 VAL A O 1
ATOM 639 N N . PHE A 1 160 ? 144.686 124.208 136.799 1.00 81.42 230 PHE A N 1
ATOM 640 C CA . PHE A 1 160 ? 144.467 123.490 138.052 1.00 81.42 230 PHE A CA 1
ATOM 641 C C . PHE A 1 160 ? 145.605 123.743 139.039 1.00 81.42 230 PHE A C 1
ATOM 642 O O . PHE A 1 160 ? 145.368 124.103 140.205 1.00 81.42 230 PHE A O 1
ATOM 650 N N . LEU A 1 161 ? 146.848 123.583 138.578 1.00 83.67 231 LEU A N 1
ATOM 651 C CA . LEU A 1 161 ? 148.003 123.836 139.430 1.00 83.67 231 LEU A CA 1
ATOM 652 C C . LEU A 1 161 ? 148.065 125.297 139.852 1.00 83.67 231 LEU A C 1
ATOM 653 O O . LEU A 1 161 ? 148.407 125.603 141.000 1.00 83.67 231 LEU A O 1
ATOM 658 N N . HIS A 1 162 ? 147.752 126.215 138.934 1.00 87.81 232 HIS A N 1
ATOM 659 C CA . HIS A 1 162 ? 147.772 127.630 139.290 1.00 87.81 232 HIS A CA 1
ATOM 660 C C . HIS A 1 162 ? 146.722 127.949 140.347 1.00 87.81 232 HIS A C 1
ATOM 661 O O . HIS A 1 162 ? 146.974 128.744 141.260 1.00 87.81 232 HIS A O 1
ATOM 668 N N . LEU A 1 163 ? 145.537 127.347 140.235 1.00 86.06 233 LEU A N 1
ATOM 669 C CA . LEU A 1 163 ? 144.483 127.585 141.213 1.00 86.06 233 LEU A CA 1
ATOM 670 C C . LEU A 1 163 ? 144.876 127.053 142.583 1.00 86.06 233 LEU A C 1
ATOM 671 O O . LEU A 1 163 ? 144.595 127.689 143.606 1.00 86.06 233 LEU A O 1
ATOM 676 N N . HIS A 1 164 ? 145.526 125.890 142.632 1.00 87.54 234 HIS A N 1
ATOM 677 C CA . HIS A 1 164 ? 146.003 125.414 143.929 1.00 87.54 234 HIS A CA 1
ATOM 678 C C . HIS A 1 164 ? 147.315 126.069 144.342 1.00 87.54 234 HIS A C 1
ATOM 679 O O . HIS A 1 164 ? 148.269 125.379 144.716 1.00 87.54 234 HIS A O 1
ATOM 686 N N . ASN A 1 165 ? 147.372 127.398 144.284 1.00 88.33 235 ASN A N 1
ATOM 687 C CA . ASN A 1 165 ? 148.496 128.138 144.836 1.00 88.33 235 ASN A CA 1
ATOM 688 C C . ASN A 1 165 ? 148.083 129.408 145.565 1.00 88.33 235 ASN A C 1
ATOM 689 O O . ASN A 1 165 ? 148.957 130.104 146.091 1.00 88.33 235 ASN A O 1
ATOM 694 N N . LEU A 1 166 ? 146.794 129.732 145.615 1.00 95.12 236 LEU A N 1
ATOM 695 C CA . LEU A 1 166 ? 146.338 130.992 146.177 1.00 95.12 236 LEU A CA 1
ATOM 696 C C . LEU A 1 166 ? 146.258 130.917 147.700 1.00 95.12 236 LEU A C 1
ATOM 697 O O . LEU A 1 166 ? 146.493 129.875 148.317 1.00 95.12 236 LEU A O 1
ATOM 702 N N . ASP A 1 167 ? 145.920 132.052 148.305 1.00 103.22 237 ASP A N 1
ATOM 703 C CA . ASP A 1 167 ? 145.846 132.147 149.754 1.00 103.22 237 ASP A CA 1
ATOM 704 C C . ASP A 1 167 ? 144.646 131.379 150.299 1.00 103.22 237 ASP A C 1
ATOM 705 O O . ASP A 1 167 ? 143.677 131.100 149.587 1.00 103.22 237 ASP A O 1
ATOM 710 N N . LEU A 1 168 ? 144.727 131.037 151.588 1.00 99.01 238 LEU A N 1
ATOM 711 C CA . LEU A 1 168 ? 143.643 130.318 152.250 1.00 99.01 238 LEU A CA 1
ATOM 712 C C . LEU A 1 168 ? 142.356 131.130 152.274 1.00 99.01 238 LEU A C 1
ATOM 713 O O . LEU A 1 168 ? 141.259 130.559 152.229 1.00 99.01 238 LEU A O 1
ATOM 718 N N . GLY A 1 169 ? 142.468 132.458 152.343 1.00 100.42 239 GLY A N 1
ATOM 719 C CA . GLY A 1 169 ? 141.280 133.288 152.436 1.00 100.42 239 GLY A CA 1
ATOM 720 C C . GLY A 1 169 ? 140.394 133.189 151.210 1.00 100.42 239 GLY A C 1
ATOM 721 O O . GLY A 1 169 ? 139.166 133.204 151.318 1.00 100.42 239 GLY A O 1
ATOM 722 N N . PHE A 1 170 ? 141.004 133.092 150.027 1.00 101.36 240 PHE A N 1
ATOM 723 C CA . PHE A 1 170 ? 140.218 132.992 148.802 1.00 101.36 240 PHE A CA 1
ATOM 724 C C . PHE A 1 170 ? 139.397 131.709 148.779 1.00 101.36 240 PHE A C 1
ATOM 725 O O . PHE A 1 170 ? 138.232 131.717 148.362 1.00 101.36 240 PHE A O 1
ATOM 733 N N . HIS A 1 171 ? 139.984 130.597 149.225 1.00 99.81 241 HIS A N 1
ATOM 734 C CA . HIS A 1 171 ? 139.257 129.332 149.217 1.00 99.81 241 HIS A CA 1
ATOM 735 C C . HIS A 1 171 ? 138.237 129.270 150.345 1.00 99.81 241 HIS A C 1
ATOM 736 O O . HIS A 1 171 ? 137.208 128.597 150.220 1.00 99.81 241 HIS A O 1
ATOM 743 N N . LEU A 1 172 ? 138.503 129.958 151.458 1.00 104.11 242 LEU A N 1
ATOM 744 C CA . LEU A 1 172 ? 137.484 130.074 152.497 1.00 104.11 242 LEU A CA 1
ATOM 745 C C . LEU A 1 172 ? 136.292 130.886 152.007 1.00 104.11 242 LEU A C 1
ATOM 746 O O . LEU A 1 172 ? 135.139 130.552 152.303 1.00 104.11 242 LEU A O 1
ATOM 751 N N . SER A 1 173 ? 136.552 131.959 151.256 1.00 107.83 243 SER A N 1
ATOM 752 C CA . SER A 1 173 ? 135.463 132.748 150.690 1.00 107.83 243 SER A CA 1
ATOM 753 C C . SER A 1 173 ? 134.659 131.936 149.684 1.00 107.83 243 SER A C 1
ATOM 754 O O . SER A 1 173 ? 133.426 132.018 149.651 1.00 107.83 243 SER A O 1
ATOM 757 N N . ARG A 1 174 ? 135.340 131.142 148.856 1.00 109.03 244 ARG A N 1
ATOM 758 C CA . ARG A 1 174 ? 134.677 130.298 147.862 1.00 109.03 244 ARG A CA 1
ATOM 759 C C . ARG A 1 174 ? 134.111 129.059 148.556 1.00 109.03 244 ARG A C 1
ATOM 760 O O . ARG A 1 174 ? 134.590 127.933 148.403 1.00 109.03 244 ARG A O 1
ATOM 768 N N . GLN A 1 175 ? 133.055 129.289 149.337 1.00 110.62 245 GLN A N 1
ATOM 769 C CA . GLN A 1 175 ? 132.427 128.232 150.129 1.00 110.62 245 GLN A CA 1
ATOM 770 C C . GLN A 1 175 ? 131.452 127.421 149.272 1.00 110.62 245 GLN A C 1
ATOM 771 O O . GLN A 1 175 ? 130.263 127.296 149.564 1.00 110.62 245 GLN A O 1
ATOM 773 N N . THR A 1 176 ? 131.989 126.860 148.193 1.00 104.16 246 THR A N 1
ATOM 774 C CA . THR A 1 176 ? 131.222 126.021 147.282 1.00 104.16 246 THR A CA 1
ATOM 775 C C . THR A 1 176 ? 132.204 125.217 146.443 1.00 104.16 246 THR A C 1
ATOM 776 O O . THR A 1 176 ? 133.396 125.525 146.382 1.00 104.16 246 THR A O 1
ATOM 778 N N . GLY A 1 177 ? 131.684 124.178 145.797 1.00 100.05 247 GLY A N 1
ATOM 779 C CA . GLY A 1 177 ? 132.484 123.377 144.892 1.00 100.05 247 GLY A CA 1
ATOM 780 C C . GLY A 1 177 ? 132.348 123.849 143.460 1.00 100.05 247 GLY A C 1
ATOM 781 O O . GLY A 1 177 ? 132.687 123.125 142.520 1.00 100.05 247 GLY A O 1
ATOM 782 N N . ALA A 1 178 ? 131.854 125.077 143.288 1.00 97.37 248 ALA A N 1
ATOM 783 C CA . ALA A 1 178 ? 131.580 125.604 141.958 1.00 97.37 248 ALA A CA 1
ATOM 784 C C . ALA A 1 178 ? 132.846 125.918 141.174 1.00 97.37 248 ALA A C 1
ATOM 785 O O . ALA A 1 178 ? 132.755 126.221 139.980 1.00 97.37 248 ALA A O 1
ATOM 787 N N . LEU A 1 179 ? 134.017 125.871 141.812 1.00 94.78 249 LEU A N 1
ATOM 788 C CA . LEU A 1 179 ? 135.257 126.167 141.100 1.00 94.78 249 LEU A CA 1
ATOM 789 C C . LEU A 1 179 ? 135.530 125.142 140.006 1.00 94.78 249 LEU A C 1
ATOM 790 O O . LEU A 1 179 ? 135.962 125.503 138.903 1.00 94.78 249 LEU A O 1
ATOM 795 N N . SER A 1 180 ? 135.295 123.859 140.292 1.00 95.16 250 SER A N 1
ATOM 796 C CA . SER A 1 180 ? 135.499 122.831 139.277 1.00 95.16 250 SER A CA 1
ATOM 797 C C . SER A 1 180 ? 134.543 123.020 138.109 1.00 95.16 250 SER A C 1
ATOM 798 O O . SER A 1 180 ? 134.938 122.891 136.943 1.00 95.16 250 SER A O 1
ATOM 801 N N . LYS A 1 181 ? 133.275 123.318 138.403 1.00 97.10 251 LYS A N 1
ATOM 802 C CA . LYS A 1 181 ? 132.321 123.584 137.334 1.00 97.10 251 LYS A CA 1
ATOM 803 C C . LYS A 1 181 ? 132.757 124.781 136.506 1.00 97.10 251 LYS A C 1
ATOM 804 O O . LYS A 1 181 ? 132.689 124.748 135.273 1.00 97.10 251 LYS A O 1
ATOM 810 N N . ALA A 1 182 ? 133.231 125.839 137.165 1.00 95.73 252 ALA A N 1
ATOM 811 C CA . ALA A 1 182 ? 133.683 127.021 136.442 1.00 95.73 252 ALA A CA 1
ATOM 812 C C . ALA A 1 182 ? 134.853 126.698 135.522 1.00 95.73 252 ALA A C 1
ATOM 813 O O . ALA A 1 182 ? 134.856 127.100 134.353 1.00 95.73 252 ALA A O 1
ATOM 815 N N . ILE A 1 183 ? 135.845 125.955 136.019 1.00 94.29 253 ILE A N 1
ATOM 816 C CA . ILE A 1 183 ? 137.027 125.699 135.200 1.00 94.29 253 ILE A CA 1
ATOM 817 C C . ILE A 1 183 ? 136.692 124.764 134.042 1.00 94.29 253 ILE A C 1
ATOM 818 O O . ILE A 1 183 ? 137.139 124.982 132.908 1.00 94.29 253 ILE A O 1
ATOM 823 N N . ASP A 1 184 ? 135.891 123.720 134.288 1.00 95.80 254 ASP A N 1
ATOM 824 C CA . ASP A 1 184 ? 135.545 122.826 133.187 1.00 95.80 254 ASP A CA 1
ATOM 825 C C . ASP A 1 184 ? 134.671 123.534 132.159 1.00 95.80 254 ASP A C 1
ATOM 826 O O . ASP A 1 184 ? 134.855 123.348 130.951 1.00 95.80 254 ASP A O 1
ATOM 831 N N . ARG A 1 185 ? 133.726 124.362 132.616 1.00 97.82 255 ARG A N 1
ATOM 832 C CA . ARG A 1 185 ? 132.895 125.117 131.689 1.00 97.82 255 ARG A CA 1
ATOM 833 C C . ARG A 1 185 ? 133.736 126.073 130.859 1.00 97.82 255 ARG A C 1
ATOM 834 O O . ARG A 1 185 ? 133.502 126.229 129.657 1.00 97.82 255 ARG A O 1
ATOM 842 N N . GLY A 1 186 ? 134.722 126.722 131.479 1.00 96.20 256 GLY A N 1
ATOM 843 C CA . GLY A 1 186 ? 135.599 127.599 130.724 1.00 96.20 256 GLY A CA 1
ATOM 844 C C . GLY A 1 186 ? 136.422 126.856 129.691 1.00 96.20 256 GLY A C 1
ATOM 845 O O . GLY A 1 186 ? 136.605 127.337 128.569 1.00 96.20 256 GLY A O 1
ATOM 846 N N . THR A 1 187 ? 136.934 125.677 130.052 1.00 91.72 257 THR A N 1
ATOM 847 C CA . THR A 1 187 ? 137.697 124.887 129.088 1.00 91.72 257 THR A CA 1
ATOM 848 C C . THR A 1 187 ? 136.824 124.468 127.910 1.00 91.72 257 THR A C 1
ATOM 849 O O . THR A 1 187 ? 137.228 124.592 126.744 1.00 91.72 257 THR A O 1
ATOM 853 N N . ARG A 1 188 ? 135.612 123.981 128.194 1.00 91.47 258 ARG A N 1
ATOM 854 C CA . ARG A 1 188 ? 134.711 123.592 127.113 1.00 91.47 258 ARG A CA 1
ATOM 855 C C . ARG A 1 188 ? 134.323 124.794 126.263 1.00 91.47 258 ARG A C 1
ATOM 856 O O . ARG A 1 188 ? 134.199 124.679 125.040 1.00 91.47 258 ARG A O 1
ATOM 864 N N . GLY A 1 189 ? 134.129 125.955 126.889 1.00 95.30 259 GLY A N 1
ATOM 865 C CA . GLY A 1 189 ? 133.785 127.145 126.131 1.00 95.30 259 GLY A CA 1
ATOM 866 C C . GLY A 1 189 ? 134.907 127.603 125.221 1.00 95.30 259 GLY A C 1
ATOM 867 O O . GLY A 1 189 ? 134.668 128.002 124.081 1.00 95.30 259 GLY A O 1
ATOM 868 N N . ILE A 1 190 ? 136.147 127.556 125.713 1.00 90.90 260 ILE A N 1
ATOM 869 C CA . ILE A 1 190 ? 137.291 127.910 124.876 1.00 90.90 260 ILE A CA 1
ATOM 870 C C . ILE A 1 190 ? 137.401 126.948 123.702 1.00 90.90 260 ILE A C 1
ATOM 871 O O . ILE A 1 190 ? 137.607 127.360 122.551 1.00 90.90 260 ILE A O 1
ATOM 876 N N . SER A 1 191 ? 137.254 125.647 123.974 1.00 90.36 261 SER A N 1
ATOM 877 C CA . SER A 1 191 ? 137.305 124.664 122.896 1.00 90.36 261 SER A CA 1
ATOM 878 C C . SER A 1 191 ? 136.208 124.914 121.872 1.00 90.36 261 SER A C 1
ATOM 879 O O . SER A 1 191 ? 136.456 124.876 120.661 1.00 90.36 261 SER A O 1
ATOM 882 N N . PHE A 1 192 ? 134.988 125.178 122.343 1.00 91.25 262 PHE A N 1
ATOM 883 C CA . PHE A 1 192 ? 133.866 125.415 121.445 1.00 91.25 262 PHE A CA 1
ATOM 884 C C . PHE A 1 192 ? 134.080 126.665 120.605 1.00 91.25 262 PHE A C 1
ATOM 885 O O . PHE A 1 192 ? 133.804 126.660 119.402 1.00 91.25 262 PHE A O 1
ATOM 893 N N . VAL A 1 193 ? 134.566 127.744 121.219 1.00 88.86 263 VAL A N 1
ATOM 894 C CA . VAL A 1 193 ? 134.788 128.983 120.479 1.00 88.86 263 VAL A CA 1
ATOM 895 C C . VAL A 1 193 ? 135.848 128.773 119.408 1.00 88.86 263 VAL A C 1
ATOM 896 O O . VAL A 1 193 ? 135.673 129.172 118.250 1.00 88.86 263 VAL A O 1
ATOM 900 N N . LEU A 1 194 ? 136.955 128.121 119.772 1.00 85.87 264 LEU A N 1
ATOM 901 C CA . LEU A 1 194 ? 138.018 127.883 118.801 1.00 85.87 264 LEU A CA 1
ATOM 902 C C . LEU A 1 194 ? 137.524 127.015 117.650 1.00 85.87 264 LEU A C 1
ATOM 903 O O . LEU A 1 194 ? 137.764 127.322 116.474 1.00 85.87 264 LEU A O 1
ATOM 908 N N . SER A 1 195 ? 136.814 125.930 117.973 1.00 86.15 265 SER A N 1
ATOM 909 C CA . SER A 1 195 ? 136.337 125.020 116.939 1.00 86.15 265 SER A CA 1
ATOM 910 C C . SER A 1 195 ? 135.336 125.707 116.023 1.00 86.15 265 SER A C 1
ATOM 911 O O . SER A 1 195 ? 135.411 125.578 114.797 1.00 86.15 265 SER A O 1
ATOM 914 N N . ALA A 1 196 ? 134.387 126.447 116.602 1.00 85.67 266 ALA A N 1
ATOM 915 C CA . ALA A 1 196 ? 133.390 127.138 115.796 1.00 85.67 266 ALA A CA 1
ATOM 916 C C . ALA A 1 196 ? 134.045 128.160 114.881 1.00 85.67 266 ALA A C 1
ATOM 917 O O . ALA A 1 196 ? 133.727 128.235 113.689 1.00 85.67 266 ALA A O 1
ATOM 919 N N . LEU A 1 197 ? 134.986 128.943 115.417 1.00 84.47 267 LEU A N 1
ATOM 920 C CA . LEU A 1 197 ? 135.672 129.931 114.596 1.00 84.47 267 LEU A CA 1
ATOM 921 C C . LEU A 1 197 ? 136.382 129.265 113.427 1.00 84.47 267 LEU A C 1
ATOM 922 O O . LEU A 1 197 ? 136.122 129.592 112.264 1.00 84.47 267 LEU A O 1
ATOM 927 N N . VAL A 1 198 ? 137.229 128.273 113.714 1.00 83.64 268 VAL A N 1
ATOM 928 C CA . VAL A 1 198 ? 138.067 127.701 112.666 1.00 83.64 268 VAL A CA 1
ATOM 929 C C . VAL A 1 198 ? 137.254 126.874 111.670 1.00 83.64 268 VAL A C 1
ATOM 930 O O . VAL A 1 198 ? 137.640 126.757 110.501 1.00 83.64 268 VAL A O 1
ATOM 934 N N . PHE A 1 199 ? 136.129 126.291 112.091 1.00 87.12 269 PHE A N 1
ATOM 935 C CA . PHE A 1 199 ? 135.308 125.495 111.186 1.00 87.12 269 PHE A CA 1
ATOM 936 C C . PHE A 1 199 ? 134.223 126.286 110.469 1.00 87.12 269 PHE A C 1
ATOM 937 O O . PHE A 1 199 ? 133.617 125.749 109.535 1.00 87.12 269 PHE A O 1
ATOM 945 N N . ASN A 1 200 ? 133.933 127.523 110.872 1.00 91.80 270 ASN A N 1
ATOM 946 C CA . ASN A 1 200 ? 132.910 128.287 110.168 1.00 91.80 270 ASN A CA 1
ATOM 947 C C . ASN A 1 200 ? 133.418 129.591 109.575 1.00 91.80 270 ASN A C 1
ATOM 948 O O . ASN A 1 200 ? 133.184 129.849 108.391 1.00 91.80 270 ASN A O 1
ATOM 953 N N . LEU A 1 201 ? 134.105 130.428 110.355 1.00 93.60 271 LEU A N 1
ATOM 954 C CA . LEU A 1 201 ? 134.396 131.780 109.890 1.00 93.60 271 LEU A CA 1
ATOM 955 C C . LEU A 1 201 ? 135.379 131.765 108.725 1.00 93.60 271 LEU A C 1
ATOM 956 O O . LEU A 1 201 ? 135.072 132.256 107.633 1.00 93.60 271 LEU A O 1
ATOM 961 N N . LEU A 1 202 ? 136.566 131.202 108.938 1.00 92.55 272 LEU A N 1
ATOM 962 C CA . LEU A 1 202 ? 137.564 131.160 107.871 1.00 92.55 272 LEU A CA 1
ATOM 963 C C . LEU A 1 202 ? 137.094 130.389 106.642 1.00 92.55 272 LEU A C 1
ATOM 964 O O . LEU A 1 202 ? 137.238 130.915 105.523 1.00 92.55 272 LEU A O 1
ATOM 969 N N . PRO A 1 203 ? 136.553 129.167 106.751 1.00 91.76 273 PRO A N 1
ATOM 970 C CA . PRO A 1 203 ? 136.133 128.462 105.528 1.00 91.76 273 PRO A CA 1
ATOM 971 C C . PRO A 1 203 ? 135.046 129.178 104.747 1.00 91.76 273 PRO A C 1
ATOM 972 O O . PRO A 1 203 ? 135.073 129.162 103.512 1.00 91.76 273 PRO A O 1
ATOM 976 N N . ILE A 1 204 ? 134.094 129.820 105.425 1.00 93.57 274 ILE A N 1
ATOM 977 C CA . ILE A 1 204 ? 133.015 130.495 104.707 1.00 93.57 274 ILE A CA 1
ATOM 978 C C . ILE A 1 204 ? 133.539 131.730 103.986 1.00 93.57 274 ILE A C 1
ATOM 979 O O . ILE A 1 204 ? 133.162 132.001 102.839 1.00 93.57 274 ILE A O 1
ATOM 984 N N . MET A 1 205 ? 134.418 132.496 104.635 1.00 93.59 275 MET A N 1
ATOM 985 C CA . MET A 1 205 ? 135.027 133.639 103.961 1.00 93.59 275 MET A CA 1
ATOM 986 C C . MET A 1 205 ? 135.862 133.189 102.770 1.00 93.59 275 MET A C 1
ATOM 987 O O . MET A 1 205 ? 135.844 133.828 101.710 1.00 93.59 275 MET A O 1
ATOM 992 N N . PHE A 1 206 ? 136.601 132.087 102.922 1.00 92.10 276 PHE A N 1
ATOM 993 C CA . PHE A 1 206 ? 137.364 131.552 101.799 1.00 92.10 276 PHE A CA 1
ATOM 994 C C . PHE A 1 206 ? 136.443 131.136 100.659 1.00 92.10 276 PHE A C 1
ATOM 995 O O . PHE A 1 206 ? 136.742 131.388 99.485 1.00 92.10 276 PHE A O 1
ATOM 1003 N N . GLU A 1 207 ? 135.316 130.501 100.987 1.00 91.59 277 GLU A N 1
ATOM 1004 C CA . GLU A 1 207 ? 134.347 130.118 99.967 1.00 91.59 277 GLU A CA 1
ATOM 1005 C C . GLU A 1 207 ? 133.820 131.340 99.231 1.00 91.59 277 GLU A C 1
ATOM 1006 O O . GLU A 1 207 ? 133.722 131.342 98.001 1.00 91.59 277 GLU A O 1
ATOM 1012 N N . VAL A 1 208 ? 133.473 132.391 99.975 1.00 85.46 278 VAL A N 1
ATOM 1013 C CA . VAL A 1 208 ? 132.944 133.600 99.349 1.00 85.46 278 VAL A CA 1
ATOM 1014 C C . VAL A 1 208 ? 133.985 134.225 98.430 1.00 85.46 278 VAL A C 1
ATOM 1015 O O . VAL A 1 208 ? 133.671 134.644 97.308 1.00 85.46 278 VAL A O 1
ATOM 1019 N N . MET A 1 209 ? 135.237 134.298 98.886 1.00 88.35 279 MET A N 1
ATOM 1020 C CA . MET A 1 209 ? 136.288 134.881 98.056 1.00 88.35 279 MET A CA 1
ATOM 1021 C C . MET A 1 209 ? 136.499 134.072 96.781 1.00 88.35 279 MET A C 1
ATOM 1022 O O . MET A 1 209 ? 136.610 134.637 95.686 1.00 88.35 279 MET A O 1
ATOM 1027 N N . LEU A 1 210 ? 136.554 132.742 96.904 1.00 83.57 280 LEU A N 1
ATOM 1028 C CA . LEU A 1 210 ? 136.748 131.905 95.723 1.00 83.57 280 LEU A CA 1
ATOM 1029 C C . LEU A 1 210 ? 135.581 132.033 94.755 1.00 83.57 280 LEU A C 1
ATOM 1030 O O . LEU A 1 210 ? 135.783 132.124 93.538 1.00 83.57 280 LEU A O 1
ATOM 1035 N N . VAL A 1 211 ? 134.351 132.040 95.275 1.00 78.36 281 VAL A N 1
ATOM 1036 C CA . VAL A 1 211 ? 133.174 132.199 94.426 1.00 78.36 281 VAL A CA 1
ATOM 1037 C C . VAL A 1 211 ? 133.223 133.526 93.684 1.00 78.36 281 VAL A C 1
ATOM 1038 O O . VAL A 1 211 ? 133.006 133.583 92.468 1.00 78.36 281 VAL A O 1
ATOM 1042 N N . SER A 1 212 ? 133.511 134.612 94.401 1.00 75.55 282 SER A N 1
ATOM 1043 C CA . SER A 1 212 ? 133.545 135.919 93.757 1.00 75.55 282 SER A CA 1
ATOM 1044 C C . SER A 1 212 ? 134.622 135.973 92.683 1.00 75.55 282 SER A C 1
ATOM 1045 O O . SER A 1 212 ? 134.376 136.458 91.572 1.00 75.55 282 SER A O 1
ATOM 1048 N N . GLY A 1 213 ? 135.813 135.452 92.985 1.00 74.97 283 GLY A N 1
ATOM 1049 C CA . GLY A 1 213 ? 136.885 135.481 92.003 1.00 74.97 283 GLY A CA 1
ATOM 1050 C C . GLY A 1 213 ? 136.570 134.665 90.765 1.00 74.97 283 GLY A C 1
ATOM 1051 O O . GLY A 1 213 ? 136.761 135.127 89.635 1.00 74.97 283 GLY A O 1
ATOM 1052 N N . VAL A 1 214 ? 136.074 133.440 90.957 1.00 72.45 284 VAL A N 1
ATOM 1053 C CA . VAL A 1 214 ? 135.808 132.573 89.815 1.00 72.45 284 VAL A CA 1
ATOM 1054 C C . VAL A 1 214 ? 134.650 133.117 88.988 1.00 72.45 284 VAL A C 1
ATOM 1055 O O . VAL A 1 214 ? 134.658 133.023 87.756 1.00 72.45 284 VAL A O 1
ATOM 1059 N N . LEU A 1 215 ? 133.648 133.714 89.639 1.00 71.44 285 LEU A N 1
ATOM 1060 C CA . LEU A 1 215 ? 132.522 134.259 88.894 1.00 71.44 285 LEU A CA 1
ATOM 1061 C C . LEU A 1 215 ? 132.906 135.527 88.148 1.00 71.44 285 LEU A C 1
ATOM 1062 O O . LEU A 1 215 ? 132.387 135.781 87.055 1.00 71.44 285 LEU A O 1
ATOM 1067 N N . TYR A 1 216 ? 133.807 136.334 88.713 1.00 71.33 286 TYR A N 1
ATOM 1068 C CA . TYR A 1 216 ? 134.258 137.524 88.004 1.00 71.33 286 TYR A CA 1
ATOM 1069 C C . TYR A 1 216 ? 135.135 137.158 86.816 1.00 71.33 286 TYR A C 1
ATOM 1070 O O . TYR A 1 216 ? 135.001 137.744 85.736 1.00 71.33 286 TYR A O 1
ATOM 1079 N N . TYR A 1 217 ? 136.044 136.197 86.993 1.00 73.75 287 TYR A N 1
ATOM 1080 C CA . TYR A 1 217 ? 136.964 135.856 85.913 1.00 73.75 287 TYR A CA 1
ATOM 1081 C C . TYR A 1 217 ? 136.287 135.045 84.814 1.00 73.75 287 TYR A C 1
ATOM 1082 O O . TYR A 1 217 ? 136.501 135.310 83.626 1.00 73.75 287 TYR A O 1
ATOM 1091 N N . LYS A 1 218 ? 135.470 134.056 85.183 1.00 71.78 288 LYS A N 1
ATOM 1092 C CA . LYS A 1 218 ? 134.900 133.161 84.182 1.00 71.78 288 LYS A CA 1
ATOM 1093 C C . LYS A 1 218 ? 133.780 133.830 83.395 1.00 71.78 288 LYS A C 1
ATOM 1094 O O . LYS A 1 218 ? 133.710 133.692 82.169 1.00 71.78 288 LYS A O 1
ATOM 1096 N N . CYS A 1 219 ? 132.895 134.559 84.075 1.00 73.85 289 CYS A N 1
ATOM 1097 C CA . CYS A 1 219 ? 131.691 135.089 83.448 1.00 73.85 289 CYS A CA 1
ATOM 1098 C C . CYS A 1 219 ? 131.717 136.606 83.315 1.00 73.85 289 CYS A C 1
ATOM 1099 O O . CYS A 1 219 ? 131.589 137.130 82.205 1.00 73.85 289 CYS A O 1
ATOM 1102 N N . GLY A 1 220 ? 131.879 137.328 84.411 1.00 72.41 290 GLY A N 1
ATOM 1103 C CA . GLY A 1 220 ? 131.889 138.775 84.352 1.00 72.41 290 GLY A CA 1
ATOM 1104 C C . GLY A 1 220 ? 131.710 139.378 85.727 1.00 72.41 290 GLY A C 1
ATOM 1105 O O . GLY A 1 220 ? 131.506 138.681 86.721 1.00 72.41 290 GLY A O 1
ATOM 1106 N N . ALA A 1 221 ? 131.784 140.710 85.757 1.00 73.83 291 ALA A N 1
ATOM 1107 C CA . ALA A 1 221 ? 131.698 141.429 87.024 1.00 73.83 291 ALA A CA 1
ATOM 1108 C C . ALA A 1 221 ? 130.282 141.435 87.581 1.00 73.83 291 ALA A C 1
ATOM 1109 O O . ALA A 1 221 ? 130.100 141.512 88.802 1.00 73.83 291 ALA A O 1
ATOM 1111 N N . GLN A 1 222 ? 129.272 141.362 86.712 1.00 76.15 292 GLN A N 1
ATOM 1112 C CA . GLN A 1 222 ? 127.890 141.435 87.173 1.00 76.15 292 GLN A CA 1
ATOM 1113 C C . GLN A 1 222 ? 127.538 140.256 88.071 1.00 76.15 292 GLN A C 1
ATOM 1114 O O . GLN A 1 222 ? 126.833 140.419 89.073 1.00 76.15 292 GLN A O 1
ATOM 1120 N N . PHE A 1 223 ? 128.012 139.059 87.723 1.00 70.42 293 PHE A N 1
ATOM 1121 C CA . PHE A 1 223 ? 127.707 137.876 88.522 1.00 70.42 293 PHE A CA 1
ATOM 1122 C C . PHE A 1 223 ? 128.316 137.980 89.917 1.00 70.42 293 PHE A C 1
ATOM 1123 O O . PHE A 1 223 ? 127.649 137.689 90.921 1.00 70.42 293 PHE A O 1
ATOM 1131 N N . ALA A 1 224 ? 129.578 138.405 90.000 1.00 74.47 294 ALA A N 1
ATOM 1132 C CA . ALA A 1 224 ? 130.205 138.601 91.301 1.00 74.47 294 ALA A CA 1
ATOM 1133 C C . ALA A 1 224 ? 129.486 139.682 92.093 1.00 74.47 294 ALA A C 1
ATOM 1134 O O . ALA A 1 224 ? 129.277 139.543 93.305 1.00 74.47 294 ALA A O 1
ATOM 1136 N N . LEU A 1 225 ? 129.091 140.765 91.423 1.00 75.53 295 LEU A N 1
ATOM 1137 C CA . LEU A 1 225 ? 128.397 141.847 92.110 1.00 75.53 295 LEU A CA 1
ATOM 1138 C C . LEU A 1 225 ? 127.078 141.359 92.696 1.00 75.53 295 LEU A C 1
ATOM 1139 O O . LEU A 1 225 ? 126.753 141.656 93.852 1.00 75.53 295 LEU A O 1
ATOM 1144 N N . VAL A 1 226 ? 126.309 140.594 91.919 1.00 74.86 296 VAL A N 1
ATOM 1145 C CA . VAL A 1 226 ? 124.998 140.169 92.398 1.00 74.86 296 VAL A CA 1
ATOM 1146 C C . VAL A 1 226 ? 125.137 139.139 93.514 1.00 74.86 296 VAL A C 1
ATOM 1147 O O . VAL A 1 226 ? 124.361 139.152 94.476 1.00 74.86 296 VAL A O 1
ATOM 1151 N N . THR A 1 227 ? 126.121 138.236 93.425 1.00 73.69 297 THR A N 1
ATOM 1152 C CA . THR A 1 227 ? 126.273 137.276 94.517 1.00 73.69 297 THR A CA 1
ATOM 1153 C C . THR A 1 227 ? 126.753 137.962 95.796 1.00 73.69 297 THR A C 1
ATOM 1154 O O . THR A 1 227 ? 126.283 137.636 96.897 1.00 73.69 297 THR A O 1
ATOM 1158 N N . LEU A 1 228 ? 127.659 138.939 95.674 1.00 75.35 298 LEU A N 1
ATOM 1159 C CA . LEU A 1 228 ? 128.081 139.697 96.847 1.00 75.35 298 LEU A CA 1
ATOM 1160 C C . LEU A 1 228 ? 126.912 140.457 97.456 1.00 75.35 298 LEU A C 1
ATOM 1161 O O . LEU A 1 228 ? 126.760 140.499 98.683 1.00 75.35 298 LEU A O 1
ATOM 1166 N N . GLY A 1 229 ? 126.070 141.058 96.614 1.00 77.27 299 GLY A N 1
ATOM 1167 C CA . GLY A 1 229 ? 124.890 141.734 97.123 1.00 77.27 299 GLY A CA 1
ATOM 1168 C C . GLY A 1 229 ? 123.938 140.790 97.828 1.00 77.27 299 GLY A C 1
ATOM 1169 O O . GLY A 1 229 ? 123.362 141.133 98.862 1.00 77.27 299 GLY A O 1
ATOM 1170 N N . THR A 1 230 ? 123.748 139.591 97.273 1.00 75.02 300 THR A N 1
ATOM 1171 C CA . THR A 1 230 ? 122.866 138.616 97.905 1.00 75.02 300 THR A CA 1
ATOM 1172 C C . THR A 1 230 ? 123.374 138.242 99.292 1.00 75.02 300 THR A C 1
ATOM 1173 O O . THR A 1 230 ? 122.606 138.223 100.264 1.00 75.02 300 THR A O 1
ATOM 1177 N N . LEU A 1 231 ? 124.675 137.960 99.407 1.00 75.34 301 LEU A N 1
ATOM 1178 C CA . LEU A 1 231 ? 125.237 137.660 100.723 1.00 75.34 301 LEU A CA 1
ATOM 1179 C C . LEU A 1 231 ? 125.106 138.849 101.670 1.00 75.34 301 LEU A C 1
ATOM 1180 O O . LEU A 1 231 ? 124.829 138.672 102.864 1.00 75.34 301 LEU A O 1
ATOM 1185 N N . GLY A 1 232 ? 125.304 140.066 101.158 1.00 79.07 302 GLY A N 1
ATOM 1186 C CA . GLY A 1 232 ? 125.193 141.240 102.010 1.00 79.07 302 GLY A CA 1
ATOM 1187 C C . GLY A 1 232 ? 123.798 141.426 102.574 1.00 79.07 302 GLY A C 1
ATOM 1188 O O . GLY A 1 232 ? 123.624 141.666 103.772 1.00 79.07 302 GLY A O 1
ATOM 1189 N N . THR A 1 233 ? 122.779 141.312 101.719 1.00 76.13 303 THR A N 1
ATOM 1190 C CA . THR A 1 233 ? 121.412 141.426 102.218 1.00 76.13 303 THR A CA 1
ATOM 1191 C C . THR A 1 233 ? 121.057 140.281 103.155 1.00 76.13 303 THR A C 1
ATOM 1192 O O . THR A 1 233 ? 120.354 140.499 104.148 1.00 76.13 303 THR A O 1
ATOM 1196 N N . TYR A 1 234 ? 121.542 139.067 102.878 1.00 76.75 304 TYR A N 1
ATOM 1197 C CA . TYR A 1 234 ? 121.283 137.957 103.790 1.00 76.75 304 TYR A CA 1
ATOM 1198 C C . TYR A 1 234 ? 121.840 138.242 105.179 1.00 76.75 304 TYR A C 1
ATOM 1199 O O . TYR A 1 234 ? 121.132 138.099 106.186 1.00 76.75 304 TYR A O 1
ATOM 1208 N N . THR A 1 235 ? 123.112 138.643 105.255 1.00 76.17 305 THR A N 1
ATOM 1209 C CA . THR A 1 235 ? 123.711 138.878 106.564 1.00 76.17 305 THR A CA 1
ATOM 1210 C C . THR A 1 235 ? 123.088 140.083 107.259 1.00 76.17 305 THR A C 1
ATOM 1211 O O . THR A 1 235 ? 122.909 140.060 108.483 1.00 76.17 305 THR A O 1
ATOM 1215 N N . ALA A 1 236 ? 122.719 141.125 106.505 1.00 74.50 306 ALA A N 1
ATOM 1216 C CA . ALA A 1 236 ? 122.051 142.268 107.117 1.00 74.50 306 ALA A CA 1
ATOM 1217 C C . ALA A 1 236 ? 120.709 141.865 107.713 1.00 74.50 306 ALA A C 1
ATOM 1218 O O . ALA A 1 236 ? 120.380 142.254 108.841 1.00 74.50 306 ALA A O 1
ATOM 1220 N N . PHE A 1 237 ? 119.926 141.073 106.977 1.00 76.88 307 PHE A N 1
ATOM 1221 C CA . PHE A 1 237 ? 118.634 140.629 107.485 1.00 76.88 307 PHE A CA 1
ATOM 1222 C C . PHE A 1 237 ? 118.803 139.766 108.729 1.00 76.88 307 PHE A C 1
ATOM 1223 O O . PHE A 1 237 ? 118.069 139.923 109.714 1.00 76.88 307 PHE A O 1
ATOM 1231 N N . THR A 1 238 ? 119.770 138.844 108.703 1.00 76.87 308 THR A N 1
ATOM 1232 C CA . THR A 1 238 ? 119.978 137.977 109.858 1.00 76.87 308 THR A CA 1
ATOM 1233 C C . THR A 1 238 ? 120.384 138.782 111.087 1.00 76.87 308 THR A C 1
ATOM 1234 O O . THR A 1 238 ? 119.866 138.552 112.189 1.00 76.87 308 THR A O 1
ATOM 1238 N N . VAL A 1 239 ? 121.298 139.741 110.914 1.00 77.31 309 VAL A N 1
ATOM 1239 C CA . VAL A 1 239 ? 121.722 140.571 112.037 1.00 77.31 309 VAL A CA 1
ATOM 1240 C C . VAL A 1 239 ? 120.551 141.386 112.569 1.00 77.31 309 VAL A C 1
ATOM 1241 O O . VAL A 1 239 ? 120.376 141.526 113.786 1.00 77.31 309 VAL A O 1
ATOM 1245 N N . ALA A 1 240 ? 119.728 141.932 111.671 1.00 75.97 310 ALA A N 1
ATOM 1246 C CA . ALA A 1 240 ? 118.588 142.731 112.107 1.00 75.97 310 ALA A CA 1
ATOM 1247 C C . ALA A 1 240 ? 117.595 141.899 112.910 1.00 75.97 310 ALA A C 1
ATOM 1248 O O . ALA A 1 240 ? 117.059 142.366 113.921 1.00 75.97 310 ALA A O 1
ATOM 1250 N N . VAL A 1 241 ? 117.336 140.663 112.478 1.00 76.34 311 VAL A N 1
ATOM 1251 C CA . VAL A 1 241 ? 116.320 139.856 113.150 1.00 76.34 311 VAL A CA 1
ATOM 1252 C C . VAL A 1 241 ? 116.845 139.186 114.421 1.00 76.34 311 VAL A C 1
ATOM 1253 O O . VAL A 1 241 ? 116.046 138.828 115.300 1.00 76.34 311 VAL A O 1
ATOM 1257 N N . THR A 1 242 ? 118.165 139.028 114.561 1.00 79.50 312 THR A N 1
ATOM 1258 C CA . THR A 1 242 ? 118.704 138.301 115.710 1.00 79.50 312 THR A CA 1
ATOM 1259 C C . THR A 1 242 ? 118.304 138.949 117.034 1.00 79.50 312 THR A C 1
ATOM 1260 O O . THR A 1 242 ? 117.854 138.265 117.960 1.00 79.50 312 THR A O 1
ATOM 1264 N N . ARG A 1 243 ? 118.457 140.271 117.146 1.00 79.72 313 ARG A N 1
ATOM 1265 C CA . ARG A 1 243 ? 118.145 140.941 118.408 1.00 79.72 313 ARG A CA 1
ATOM 1266 C C . ARG A 1 243 ? 116.641 140.972 118.671 1.00 79.72 313 ARG A C 1
ATOM 1267 O O . ARG A 1 243 ? 116.189 140.767 119.812 1.00 79.72 313 ARG A O 1
ATOM 1275 N N . TRP A 1 244 ? 115.852 141.233 117.628 1.00 82.11 314 TRP A N 1
ATOM 1276 C CA . TRP A 1 244 ? 114.404 141.256 117.765 1.00 82.11 314 TRP A CA 1
ATOM 1277 C C . TRP A 1 244 ? 113.855 139.886 118.131 1.00 82.11 314 TRP A C 1
ATOM 1278 O O . TRP A 1 244 ? 112.736 139.793 118.646 1.00 82.11 314 TRP A O 1
ATOM 1289 N N . ARG A 1 245 ? 114.619 138.821 117.883 1.00 82.88 315 ARG A N 1
ATOM 1290 C CA . ARG A 1 245 ? 114.242 137.501 118.373 1.00 82.88 315 ARG A CA 1
ATOM 1291 C C . ARG A 1 245 ? 114.781 137.206 119.768 1.00 82.88 315 ARG A C 1
ATOM 1292 O O . ARG A 1 245 ? 114.106 136.529 120.557 1.00 82.88 315 ARG A O 1
ATOM 1300 N N . THR A 1 246 ? 115.983 137.688 120.096 1.00 83.48 316 THR A N 1
ATOM 1301 C CA . THR A 1 246 ? 116.542 137.369 121.405 1.00 83.48 316 THR A CA 1
ATOM 1302 C C . THR A 1 246 ? 115.794 138.087 122.520 1.00 83.48 316 THR A C 1
ATOM 1303 O O . THR A 1 246 ? 115.749 137.586 123.650 1.00 83.48 316 THR A O 1
ATOM 1307 N N . ARG A 1 247 ? 115.182 139.240 122.230 1.00 83.89 317 ARG A N 1
ATOM 1308 C CA . ARG A 1 247 ? 114.346 139.867 123.253 1.00 83.89 317 ARG A CA 1
ATOM 1309 C C . ARG A 1 247 ? 113.156 138.975 123.611 1.00 83.89 317 ARG A C 1
ATOM 1310 O O . ARG A 1 247 ? 112.836 138.789 124.795 1.00 83.89 317 ARG A O 1
ATOM 1318 N N . PHE A 1 248 ? 112.518 138.375 122.601 1.00 79.93 318 PHE A N 1
ATOM 1319 C CA . PHE A 1 248 ? 111.419 137.450 122.855 1.00 79.93 318 PHE A CA 1
ATOM 1320 C C . PHE A 1 248 ? 111.913 136.201 123.571 1.00 79.93 318 PHE A C 1
ATOM 1321 O O . PHE A 1 248 ? 111.210 135.647 124.427 1.00 79.93 318 PHE A O 1
ATOM 1329 N N . ARG A 1 249 ? 113.116 135.738 123.225 1.00 81.11 319 ARG A N 1
ATOM 1330 C CA . ARG A 1 249 ? 113.691 134.591 123.923 1.00 81.11 319 ARG A CA 1
ATOM 1331 C C . ARG A 1 249 ? 113.871 134.885 125.407 1.00 81.11 319 ARG A C 1
ATOM 1332 O O . ARG A 1 249 ? 113.557 134.045 126.261 1.00 81.11 319 ARG A O 1
ATOM 1340 N N . ILE A 1 250 ? 114.375 136.079 125.730 1.00 80.90 320 ILE A N 1
ATOM 1341 C CA . ILE A 1 250 ? 114.556 136.466 127.127 1.00 80.90 320 ILE A CA 1
ATOM 1342 C C . ILE A 1 250 ? 113.212 136.526 127.839 1.00 80.90 320 ILE A C 1
ATOM 1343 O O . ILE A 1 250 ? 113.076 136.077 128.987 1.00 80.90 320 ILE A O 1
ATOM 1348 N N . GLU A 1 251 ? 112.201 137.095 127.178 1.00 84.95 321 GLU A N 1
ATOM 1349 C CA . GLU A 1 251 ? 110.879 137.159 127.795 1.00 84.95 321 GLU A CA 1
ATOM 1350 C C . GLU A 1 251 ? 110.330 135.764 128.084 1.00 84.95 321 GLU A C 1
ATOM 1351 O O . GLU A 1 251 ? 109.766 135.520 129.160 1.00 84.95 321 GLU A O 1
ATOM 1357 N N . MET A 1 252 ? 110.489 134.831 127.137 1.00 85.09 322 MET A N 1
ATOM 1358 C CA . MET A 1 252 ? 109.993 133.476 127.363 1.00 85.09 322 MET A CA 1
ATOM 1359 C C . MET A 1 252 ? 110.738 132.813 128.508 1.00 85.09 322 MET A C 1
ATOM 1360 O O . MET A 1 252 ? 110.140 132.086 129.311 1.00 85.09 322 MET A O 1
ATOM 1365 N N . ASN A 1 253 ? 112.052 133.020 128.571 1.00 82.81 323 ASN A N 1
ATOM 1366 C CA . ASN A 1 253 ? 112.843 132.415 129.634 1.00 82.81 323 ASN A CA 1
ATOM 1367 C C . ASN A 1 253 ? 112.384 132.921 130.997 1.00 82.81 323 ASN A C 1
ATOM 1368 O O . ASN A 1 253 ? 112.224 132.137 131.944 1.00 82.81 323 ASN A O 1
ATOM 1373 N N . LYS A 1 254 ? 112.138 134.230 131.109 1.00 83.03 324 LYS A N 1
ATOM 1374 C CA . LYS A 1 254 ? 111.673 134.780 132.379 1.00 83.03 324 LYS A CA 1
ATOM 1375 C C . LYS A 1 254 ? 110.295 134.234 132.732 1.00 83.03 324 LYS A C 1
ATOM 1376 O O . LYS A 1 254 ? 110.027 133.917 133.896 1.00 83.03 324 LYS A O 1
ATOM 1382 N N . ALA A 1 255 ? 109.405 134.117 131.740 1.00 83.03 325 ALA A N 1
ATOM 1383 C CA . ALA A 1 255 ? 108.073 133.584 132.014 1.00 83.03 325 ALA A CA 1
ATOM 1384 C C . ALA A 1 255 ? 108.139 132.136 132.488 1.00 83.03 325 ALA A C 1
ATOM 1385 O O . ALA A 1 255 ? 107.418 131.742 133.415 1.00 83.03 325 ALA A O 1
ATOM 1387 N N . ASP A 1 256 ? 108.991 131.327 131.855 1.00 85.23 326 ASP A N 1
ATOM 1388 C CA . ASP A 1 256 ? 109.143 129.937 132.270 1.00 85.23 326 ASP A CA 1
ATOM 1389 C C . ASP A 1 256 ? 109.699 129.845 133.685 1.00 85.23 326 ASP A C 1
ATOM 1390 O O . ASP A 1 256 ? 109.253 129.010 134.483 1.00 85.23 326 ASP A O 1
ATOM 1395 N N . ASN A 1 257 ? 110.675 130.695 134.015 1.00 86.86 327 ASN A N 1
ATOM 1396 C CA . ASN A 1 257 ? 111.205 130.704 135.375 1.00 86.86 327 ASN A CA 1
ATOM 1397 C C . ASN A 1 257 ? 110.127 131.083 136.383 1.00 86.86 327 ASN A C 1
ATOM 1398 O O . ASN A 1 257 ? 110.039 130.488 137.466 1.00 86.86 327 ASN A O 1
ATOM 1403 N N . ASP A 1 258 ? 109.297 132.072 136.044 1.00 84.36 328 ASP A N 1
ATOM 1404 C CA . ASP A 1 258 ? 108.214 132.472 1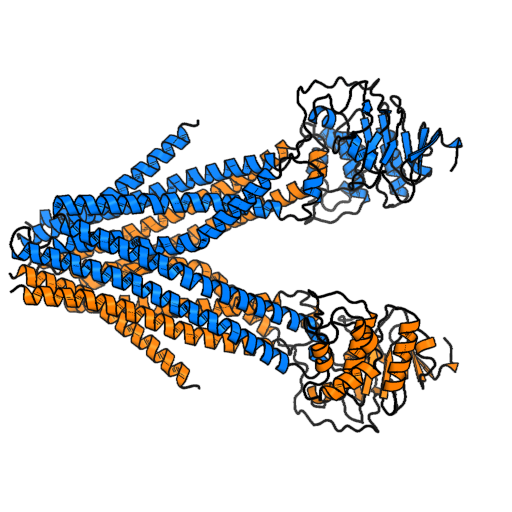36.937 1.00 84.36 328 ASP A CA 1
ATOM 1405 C C . ASP A 1 258 ? 107.221 131.334 137.147 1.00 84.36 328 ASP A C 1
ATOM 1406 O O . ASP A 1 258 ? 106.773 131.087 138.274 1.00 84.36 328 ASP A O 1
ATOM 1411 N N . ALA A 1 259 ? 106.865 130.630 136.069 1.00 84.25 329 ALA A N 1
ATOM 1412 C CA . ALA A 1 259 ? 105.944 129.503 136.195 1.00 84.25 329 ALA A CA 1
ATOM 1413 C C . ALA A 1 259 ? 106.539 128.401 137.063 1.00 84.25 329 ALA A C 1
ATOM 1414 O O . ALA A 1 259 ? 105.841 127.809 137.898 1.00 84.25 329 ALA A O 1
ATOM 1416 N N . GLY A 1 260 ? 107.828 128.111 136.879 1.00 84.96 330 GLY A N 1
ATOM 1417 C CA . GLY A 1 260 ? 108.472 127.106 137.710 1.00 84.96 330 GLY A CA 1
ATOM 1418 C C . GLY A 1 260 ? 108.493 127.487 139.177 1.00 84.96 330 GLY A C 1
ATOM 1419 O O . GLY A 1 260 ? 108.259 126.648 140.051 1.00 84.96 330 GLY A O 1
ATOM 1420 N N . ASN A 1 261 ? 108.774 128.759 139.470 1.00 87.31 331 ASN A N 1
ATOM 1421 C CA . ASN A 1 261 ? 108.771 129.211 140.858 1.00 87.31 331 ASN A CA 1
ATOM 1422 C C . ASN A 1 261 ? 107.375 129.125 141.465 1.00 87.31 331 ASN A C 1
ATOM 1423 O O . ASN A 1 261 ? 107.217 128.752 142.635 1.00 87.31 331 ASN A O 1
ATOM 1428 N N . ALA A 1 262 ? 106.349 129.472 140.684 1.00 85.06 332 ALA A N 1
ATOM 1429 C CA . ALA A 1 262 ? 104.980 129.341 141.172 1.00 85.06 332 ALA A CA 1
ATOM 1430 C C . ALA A 1 262 ? 104.643 127.886 141.474 1.00 85.06 332 ALA A C 1
ATOM 1431 O O . ALA A 1 262 ? 103.993 127.586 142.484 1.00 85.06 332 ALA A O 1
ATOM 1433 N N . ALA A 1 263 ? 105.078 126.969 140.607 1.00 85.32 333 ALA A N 1
ATOM 1434 C CA . ALA A 1 263 ? 104.857 125.549 140.863 1.00 85.32 333 ALA A CA 1
ATOM 1435 C C . ALA A 1 263 ? 105.574 125.098 142.130 1.00 85.32 333 ALA A C 1
ATOM 1436 O O . ALA A 1 263 ? 105.023 124.324 142.923 1.00 85.32 333 ALA A O 1
ATOM 1438 N N . ILE A 1 264 ? 106.807 125.571 142.335 1.00 86.49 334 ILE A N 1
ATOM 1439 C CA . ILE A 1 264 ? 107.541 125.248 143.557 1.00 86.49 334 ILE A CA 1
ATOM 1440 C C . ILE A 1 264 ? 106.769 125.706 144.785 1.00 86.49 334 ILE A C 1
ATOM 1441 O O . ILE A 1 264 ? 106.616 124.956 145.757 1.00 86.49 334 ILE A O 1
ATOM 1446 N N . ASP A 1 265 ? 106.276 126.946 144.764 1.00 90.57 335 ASP A N 1
ATOM 1447 C CA . ASP A 1 265 ? 105.556 127.471 145.920 1.00 90.57 335 ASP A CA 1
ATOM 1448 C C . ASP A 1 265 ? 104.277 126.680 146.174 1.00 90.57 335 ASP A C 1
ATOM 1449 O O . ASP A 1 265 ? 103.957 126.346 147.325 1.00 90.57 335 ASP A O 1
ATOM 1454 N N . SER A 1 266 ? 103.534 126.367 145.109 1.00 87.87 336 SER A N 1
ATOM 1455 C CA . SER A 1 266 ? 102.290 125.622 145.271 1.00 87.87 336 SER A CA 1
ATOM 1456 C C . SER A 1 266 ? 102.547 124.231 145.833 1.00 87.87 336 SER A C 1
ATOM 1457 O O . SER A 1 266 ? 101.798 123.754 146.693 1.00 87.87 336 SER A O 1
ATOM 1460 N N . LEU A 1 267 ? 103.599 123.560 145.356 1.00 86.64 337 LEU A N 1
ATOM 1461 C CA . LEU A 1 267 ? 103.947 122.255 145.908 1.00 86.64 337 LEU A CA 1
ATOM 1462 C C . LEU A 1 267 ? 104.380 122.355 147.364 1.00 86.64 337 LEU A C 1
ATOM 1463 O O . LEU A 1 267 ? 104.023 121.493 148.175 1.00 86.64 337 LEU A O 1
ATOM 1468 N N . LEU A 1 268 ? 105.148 123.389 147.715 1.00 89.75 338 LEU A N 1
ATOM 1469 C CA . LEU A 1 268 ? 105.615 123.534 149.088 1.00 89.75 338 LEU A CA 1
ATOM 1470 C C . LEU A 1 268 ? 104.482 123.820 150.062 1.00 89.75 338 LEU A C 1
ATOM 1471 O O . LEU A 1 268 ? 104.544 123.376 151.213 1.00 89.75 338 LEU A O 1
ATOM 1476 N N . ASN A 1 269 ? 103.449 124.542 149.633 1.00 93.31 339 ASN A N 1
ATOM 1477 C CA . ASN A 1 269 ? 102.344 124.910 150.518 1.00 93.31 339 ASN A CA 1
ATOM 1478 C C . ASN A 1 269 ? 101.199 123.907 150.449 1.00 93.31 339 ASN A C 1
ATOM 1479 O O . ASN A 1 269 ? 100.024 124.275 150.564 1.00 93.31 339 ASN A O 1
ATOM 1484 N N . TYR A 1 270 ? 101.523 122.625 150.268 1.00 94.06 340 TYR A N 1
ATOM 1485 C CA . TYR A 1 270 ? 100.492 121.627 150.005 1.00 94.06 340 TYR A CA 1
ATOM 1486 C C . TYR A 1 270 ? 99.645 121.370 151.247 1.00 94.06 340 TYR A C 1
ATOM 1487 O O . TYR A 1 270 ? 98.440 121.107 151.143 1.00 94.06 340 TYR A O 1
ATOM 1496 N N . GLU A 1 271 ? 100.256 121.443 152.432 1.00 94.82 341 GLU A N 1
ATOM 1497 C CA . GLU A 1 271 ? 99.498 121.273 153.669 1.00 94.82 341 GLU A CA 1
ATOM 1498 C C . GLU A 1 271 ? 98.430 122.351 153.808 1.00 94.82 341 GLU A C 1
ATOM 1499 O O . GLU A 1 271 ? 97.269 122.058 154.118 1.00 94.82 341 GLU A O 1
ATOM 1505 N N . THR A 1 272 ? 98.805 123.611 153.574 1.00 91.02 342 THR A N 1
ATOM 1506 C CA . THR A 1 272 ? 97.830 124.693 153.650 1.00 91.02 342 THR A CA 1
ATOM 1507 C C . THR A 1 272 ? 96.795 124.577 152.541 1.00 91.02 342 THR A C 1
ATOM 1508 O O . THR A 1 272 ? 95.624 124.918 152.740 1.00 91.02 342 THR A O 1
ATOM 1512 N N . VAL A 1 273 ? 97.208 124.101 151.364 1.00 87.73 343 VAL A N 1
ATOM 1513 C CA . VAL A 1 273 ? 96.255 123.903 150.277 1.00 87.73 343 VAL A CA 1
ATOM 1514 C C . VAL A 1 273 ? 95.186 122.897 150.684 1.00 87.73 343 VAL A C 1
ATOM 1515 O O . VAL A 1 273 ? 93.988 123.121 150.473 1.00 87.73 343 VAL A O 1
ATOM 1519 N N . LYS A 1 274 ? 95.597 121.781 151.288 1.00 90.24 344 LYS A N 1
ATOM 1520 C CA . LYS A 1 274 ? 94.624 120.785 151.728 1.00 90.24 344 LYS A CA 1
ATOM 1521 C C . LYS A 1 274 ? 93.801 121.277 152.910 1.00 90.24 344 LYS A C 1
ATOM 1522 O O . LYS A 1 274 ? 92.639 120.882 153.056 1.00 90.24 344 LYS A O 1
ATOM 1528 N N . TYR A 1 275 ? 94.381 122.125 153.763 1.00 91.55 345 TYR A N 1
ATOM 1529 C CA . TYR A 1 275 ? 93.666 122.576 154.952 1.00 91.55 345 TYR A CA 1
ATOM 1530 C C . TYR A 1 275 ? 92.390 123.318 154.580 1.00 91.55 345 TYR A C 1
ATOM 1531 O O . TYR A 1 275 ? 91.351 123.147 155.228 1.00 91.55 345 TYR A O 1
ATOM 1540 N N . PHE A 1 276 ? 92.449 124.146 153.548 1.00 86.89 346 PHE A N 1
ATOM 1541 C CA . PHE A 1 276 ? 91.281 124.832 153.030 1.00 86.89 346 PHE A CA 1
ATOM 1542 C C . PHE A 1 276 ? 90.802 124.151 151.750 1.00 86.89 346 PHE A C 1
ATOM 1543 O O . PHE A 1 276 ? 91.283 123.081 151.363 1.00 86.89 346 PHE A O 1
ATOM 1551 N N . ASN A 1 277 ? 89.833 124.775 151.085 1.00 91.89 347 ASN A N 1
ATOM 1552 C CA . ASN A 1 277 ? 89.211 124.236 149.886 1.00 91.89 347 ASN A CA 1
ATOM 1553 C C . ASN A 1 277 ? 89.947 124.645 148.615 1.00 91.89 347 ASN A C 1
ATOM 1554 O O . ASN A 1 277 ? 89.359 124.604 147.528 1.00 91.89 347 ASN A O 1
ATOM 1559 N N . ASN A 1 278 ? 91.216 125.032 148.726 1.00 87.45 348 ASN A N 1
ATOM 1560 C CA . ASN A 1 278 ? 91.927 125.676 147.629 1.00 87.45 348 ASN A CA 1
ATOM 1561 C C . ASN A 1 278 ? 92.743 124.708 146.783 1.00 87.45 348 ASN A C 1
ATOM 1562 O O . ASN A 1 278 ? 93.966 124.848 146.687 1.00 87.45 348 ASN A O 1
ATOM 1567 N N . GLU A 1 279 ? 92.088 123.733 146.159 1.00 89.58 349 GLU A N 1
ATOM 1568 C CA . GLU A 1 279 ? 92.795 122.865 145.225 1.00 89.58 349 GLU A CA 1
ATOM 1569 C C . GLU A 1 279 ? 92.656 123.338 143.783 1.00 89.58 349 GLU A C 1
ATOM 1570 O O . GLU A 1 279 ? 93.555 123.106 142.968 1.00 89.58 349 GLU A O 1
ATOM 1576 N N . ARG A 1 280 ? 91.547 124.001 143.451 1.00 89.35 350 ARG A N 1
ATOM 1577 C CA . ARG A 1 280 ? 91.341 124.485 142.091 1.00 89.35 350 ARG A CA 1
ATOM 1578 C C . ARG A 1 280 ? 91.918 125.880 141.882 1.00 89.35 350 ARG A C 1
ATOM 1579 O O . ARG A 1 280 ? 92.262 126.242 140.751 1.00 89.35 350 ARG A O 1
ATOM 1587 N N . TYR A 1 281 ? 92.021 126.672 142.950 1.00 89.21 351 TYR A N 1
ATOM 1588 C CA . TYR A 1 281 ? 92.571 128.018 142.828 1.00 89.21 351 TYR A CA 1
ATOM 1589 C C . TYR A 1 281 ? 94.028 127.977 142.381 1.00 89.21 351 TYR A C 1
ATOM 1590 O O . TYR A 1 281 ? 94.453 128.772 141.531 1.00 89.21 351 TYR A O 1
ATOM 1599 N N . GLU A 1 282 ? 94.808 127.052 142.945 1.00 87.58 352 GLU A N 1
ATOM 1600 C CA . GLU A 1 282 ? 96.196 126.901 142.527 1.00 87.58 352 GLU A CA 1
ATOM 1601 C C . GLU A 1 282 ? 96.286 126.472 141.069 1.00 87.58 352 GLU A C 1
ATOM 1602 O O . GLU A 1 282 ? 97.172 126.924 140.334 1.00 87.58 352 GLU A O 1
ATOM 1608 N N . ALA A 1 283 ? 95.376 125.598 140.633 1.00 83.94 353 ALA A N 1
ATOM 1609 C CA . ALA A 1 283 ? 95.352 125.199 139.231 1.00 83.94 353 ALA A CA 1
ATOM 1610 C C . ALA A 1 283 ? 95.063 126.389 138.325 1.00 83.94 353 ALA A C 1
ATOM 1611 O O . ALA A 1 283 ? 95.684 126.538 137.267 1.00 83.94 353 ALA A O 1
ATOM 1613 N N . GLN A 1 284 ? 94.122 127.248 138.724 1.00 86.51 354 GLN A N 1
ATOM 1614 C CA . GLN A 1 284 ? 93.820 128.432 137.922 1.00 86.51 354 GLN A CA 1
ATOM 1615 C C . GLN A 1 284 ? 95.017 129.376 137.851 1.00 86.51 354 GLN A C 1
ATOM 1616 O O . GLN A 1 284 ? 95.318 129.933 136.786 1.00 86.51 354 GLN A O 1
ATOM 1622 N N . ARG A 1 285 ? 95.707 129.573 138.977 1.00 83.73 355 ARG A N 1
ATOM 1623 C CA . ARG A 1 285 ? 96.901 130.414 138.967 1.00 83.73 355 ARG A CA 1
ATOM 1624 C C . ARG A 1 285 ? 97.976 129.833 138.054 1.00 83.73 355 ARG A C 1
ATOM 1625 O O . ARG A 1 285 ? 98.615 130.564 137.281 1.00 83.73 355 ARG A O 1
ATOM 1633 N N . TYR A 1 286 ? 98.180 128.516 138.121 1.00 81.78 356 TYR A N 1
ATOM 1634 C CA . TYR A 1 286 ? 99.148 127.870 137.243 1.00 81.78 356 TYR A CA 1
ATOM 1635 C C . TYR A 1 286 ? 98.752 128.039 135.781 1.00 81.78 356 TYR A C 1
ATOM 1636 O O . TYR A 1 286 ? 99.611 128.229 134.916 1.00 81.78 356 TYR A O 1
ATOM 1645 N N . ASP A 1 287 ? 97.452 127.975 135.491 1.00 80.85 357 ASP A N 1
ATOM 1646 C CA . ASP A 1 287 ? 96.974 128.190 134.128 1.00 80.85 357 ASP A CA 1
ATOM 1647 C C . ASP A 1 287 ? 97.286 129.604 133.647 1.00 80.85 357 ASP A C 1
ATOM 1648 O O . ASP A 1 287 ? 97.697 129.807 132.495 1.00 80.85 357 ASP A O 1
ATOM 1653 N N . GLY A 1 288 ? 97.090 130.596 134.515 1.00 80.05 358 GLY A N 1
ATOM 1654 C CA . GLY A 1 288 ? 97.451 131.960 134.152 1.00 80.05 358 GLY A CA 1
ATOM 1655 C C . GLY A 1 288 ? 98.933 132.104 133.857 1.00 80.05 358 GLY A C 1
ATOM 1656 O O . GLY A 1 288 ? 99.335 132.765 132.890 1.00 80.05 358 GLY A O 1
ATOM 1657 N N . PHE A 1 289 ? 99.769 131.477 134.686 1.00 77.41 359 PHE A N 1
ATOM 1658 C CA . PHE A 1 289 ? 101.204 131.498 134.414 1.00 77.41 359 PHE A CA 1
ATOM 1659 C C . PHE A 1 289 ? 101.522 130.797 133.096 1.00 77.41 359 PHE A C 1
ATOM 1660 O O . PHE A 1 289 ? 102.440 131.200 132.367 1.00 77.41 359 PHE A O 1
ATOM 1668 N N . LEU A 1 290 ? 100.768 129.745 132.775 1.00 77.77 360 LEU A N 1
ATOM 1669 C CA . LEU A 1 290 ? 100.967 129.037 131.516 1.00 77.77 360 LEU A CA 1
ATOM 1670 C C . LEU A 1 290 ? 100.639 129.927 130.322 1.00 77.77 360 LEU A C 1
ATOM 1671 O O . LEU A 1 290 ? 101.313 129.858 129.297 1.00 77.77 360 LEU A O 1
ATOM 1676 N N . LYS A 1 291 ? 99.609 130.773 130.434 1.00 76.23 361 LYS A N 1
ATOM 1677 C CA . LYS A 1 291 ? 99.402 131.827 129.426 1.00 76.23 361 LYS A CA 1
ATOM 1678 C C . LYS A 1 291 ? 100.556 132.810 129.346 1.00 76.23 361 LYS A C 1
ATOM 1679 O O . LYS A 1 291 ? 100.960 133.220 128.243 1.00 76.23 361 LYS A O 1
ATOM 1685 N N . THR A 1 292 ? 101.065 133.244 130.496 1.00 77.89 362 THR A N 1
ATOM 1686 C CA . THR A 1 292 ? 102.162 134.203 130.460 1.00 77.89 362 THR A CA 1
ATOM 1687 C C . THR A 1 292 ? 103.356 133.620 129.711 1.00 77.89 362 THR A C 1
ATOM 1688 O O . THR A 1 292 ? 104.059 134.338 128.992 1.00 77.89 362 THR A O 1
ATOM 1692 N N . TYR A 1 293 ? 103.585 132.312 129.856 1.00 79.15 363 TYR A N 1
ATOM 1693 C CA . TYR A 1 293 ? 104.631 131.642 129.080 1.00 79.15 363 TYR A CA 1
ATOM 1694 C C . TYR A 1 293 ? 104.189 131.399 127.633 1.00 79.15 363 TYR A C 1
ATOM 1695 O O . TYR A 1 293 ? 105.012 131.434 126.706 1.00 79.15 363 TYR A O 1
ATOM 1704 N N . GLU A 1 294 ? 102.886 131.163 127.434 1.00 79.00 364 GLU A N 1
ATOM 1705 C CA . GLU A 1 294 ? 102.310 130.797 126.144 1.00 79.00 364 GLU A CA 1
ATOM 1706 C C . GLU A 1 294 ? 102.514 131.878 125.103 1.00 79.00 364 GLU A C 1
ATOM 1707 O O . GLU A 1 294 ? 102.901 131.585 123.963 1.00 79.00 364 GLU A O 1
ATOM 1713 N N . THR A 1 295 ? 102.187 133.120 125.461 1.00 76.37 365 THR A N 1
ATOM 1714 C CA . THR A 1 295 ? 102.287 134.204 124.489 1.00 76.37 365 THR A CA 1
ATOM 1715 C C . THR A 1 295 ? 103.721 134.358 123.997 1.00 76.37 365 THR A C 1
ATOM 1716 O O . THR A 1 295 ? 103.967 134.493 122.791 1.00 76.37 365 THR A O 1
ATOM 1720 N N . ALA A 1 296 ? 104.684 134.311 124.919 1.00 76.92 366 ALA A N 1
ATOM 1721 C CA . ALA A 1 296 ? 106.085 134.437 124.537 1.00 76.92 366 ALA A CA 1
ATOM 1722 C C . ALA A 1 296 ? 106.533 133.271 123.664 1.00 76.92 366 ALA A C 1
ATOM 1723 O O . ALA A 1 296 ? 107.270 133.467 122.689 1.00 76.92 366 ALA A O 1
ATOM 1725 N N . SER A 1 297 ? 106.105 132.048 123.997 1.00 75.53 367 SER A N 1
ATOM 1726 C CA . SER A 1 297 ? 106.476 130.904 123.166 1.00 75.53 367 SER A CA 1
ATOM 1727 C C . SER A 1 297 ? 105.940 131.057 121.746 1.00 75.53 367 SER A C 1
ATOM 1728 O O . SER A 1 297 ? 106.662 130.812 120.766 1.00 75.53 367 SER A O 1
ATOM 1731 N N . LEU A 1 298 ? 104.678 131.474 121.615 1.00 74.49 368 LEU A N 1
ATOM 1732 C CA . LEU A 1 298 ? 104.099 131.648 120.287 1.00 74.49 368 LEU A CA 1
ATOM 1733 C C . LEU A 1 298 ? 104.831 132.735 119.512 1.00 74.49 368 LEU A C 1
ATOM 1734 O O . LEU A 1 298 ? 105.115 132.573 118.317 1.00 74.49 368 LEU A O 1
ATOM 1739 N N . LYS A 1 299 ? 105.148 133.849 120.177 1.00 74.02 369 LYS A N 1
ATOM 1740 C CA . LYS A 1 299 ? 105.851 134.934 119.500 1.00 74.02 369 LYS A CA 1
ATOM 1741 C C . LYS A 1 299 ? 107.226 134.488 119.019 1.00 74.02 369 LYS A C 1
ATOM 1742 O O . LYS A 1 299 ? 107.640 134.823 117.902 1.00 74.02 369 LYS A O 1
ATOM 1748 N N . SER A 1 300 ? 107.949 133.729 119.847 1.00 72.38 370 SER A N 1
ATOM 1749 C CA . SER A 1 300 ? 109.268 133.256 119.441 1.00 72.38 370 SER A CA 1
ATOM 1750 C C . SER A 1 300 ? 109.182 132.306 118.254 1.00 72.38 370 SER A C 1
ATOM 1751 O O . SER A 1 300 ? 109.992 132.391 117.321 1.00 72.38 370 SER A O 1
ATOM 1754 N N . THR A 1 301 ? 108.213 131.386 118.268 1.00 72.70 371 THR A N 1
ATOM 1755 C CA . THR A 1 301 ? 108.071 130.483 117.128 1.00 72.70 371 THR A CA 1
ATOM 1756 C C . THR A 1 301 ? 107.752 131.256 115.852 1.00 72.70 371 THR A C 1
ATOM 1757 O O . THR A 1 301 ? 108.336 130.994 114.788 1.00 72.70 371 THR A O 1
ATOM 1761 N N . SER A 1 302 ? 106.843 132.231 115.945 1.00 73.26 372 SER A N 1
ATOM 1762 C CA . SER A 1 302 ? 106.476 133.010 114.767 1.00 73.26 372 SER A CA 1
ATOM 1763 C C . SER A 1 302 ? 107.662 133.802 114.229 1.00 73.26 372 SER A C 1
ATOM 1764 O O . SER A 1 302 ? 107.880 133.858 113.011 1.00 73.26 372 SER A O 1
ATOM 1767 N N . THR A 1 303 ? 108.446 134.420 115.116 1.00 75.65 373 THR A N 1
ATOM 1768 C CA . THR A 1 303 ? 109.571 135.216 114.637 1.00 75.65 373 THR A CA 1
ATOM 1769 C C . THR A 1 303 ? 110.679 134.338 114.067 1.00 75.65 373 THR A C 1
ATOM 1770 O O . THR A 1 303 ? 111.356 134.744 113.113 1.00 75.65 373 THR A O 1
ATOM 1774 N N . LEU A 1 304 ? 110.868 133.129 114.607 1.00 74.45 374 LEU A N 1
ATOM 1775 C CA . LEU A 1 304 ? 111.816 132.202 113.997 1.00 74.45 374 LEU A CA 1
ATOM 1776 C C . LEU A 1 304 ? 111.378 131.824 112.587 1.00 74.45 374 LEU A C 1
ATOM 1777 O O . LEU A 1 304 ? 112.197 131.793 111.656 1.00 74.45 374 LEU A O 1
ATOM 1782 N N . ALA A 1 305 ? 110.082 131.548 112.409 1.00 74.02 375 ALA A N 1
ATOM 1783 C CA . ALA A 1 305 ? 109.580 131.238 111.073 1.00 74.02 375 ALA A CA 1
ATOM 1784 C C . ALA A 1 305 ? 109.783 132.412 110.120 1.00 74.02 375 ALA A C 1
ATOM 1785 O O . ALA A 1 305 ? 110.164 132.223 108.958 1.00 74.02 375 ALA A O 1
ATOM 1787 N N . MET A 1 306 ? 109.532 133.634 110.597 1.00 78.95 376 MET A N 1
ATOM 1788 C CA . MET A 1 306 ? 109.710 134.811 109.749 1.00 78.95 376 MET A CA 1
ATOM 1789 C C . MET A 1 306 ? 111.170 134.993 109.343 1.00 78.95 376 MET A C 1
ATOM 1790 O O . MET A 1 306 ? 111.465 135.330 108.189 1.00 78.95 376 MET A O 1
ATOM 1795 N N . LEU A 1 307 ? 112.097 134.787 110.282 1.00 76.42 377 LEU A N 1
ATOM 1796 C CA . LEU A 1 307 ? 113.516 134.888 109.953 1.00 76.42 377 LEU A CA 1
ATOM 1797 C C . LEU A 1 307 ? 113.911 133.855 108.905 1.00 76.42 377 LEU A C 1
ATOM 1798 O O . LEU A 1 307 ? 114.644 134.165 107.952 1.00 76.42 377 LEU A O 1
ATOM 1803 N N . ASN A 1 308 ? 113.431 132.620 109.064 1.00 74.96 378 ASN A N 1
ATOM 1804 C CA . ASN A 1 308 ? 113.737 131.589 108.080 1.00 74.96 378 ASN A CA 1
ATOM 1805 C C . ASN A 1 308 ? 113.178 131.956 106.708 1.00 74.96 378 ASN A C 1
ATOM 1806 O O . ASN A 1 308 ? 113.827 131.717 105.680 1.00 74.96 378 ASN A O 1
ATOM 1811 N N . PHE A 1 309 ? 111.973 132.539 106.671 1.00 76.26 379 PHE A N 1
ATOM 1812 C CA . PHE A 1 309 ? 111.423 132.989 105.394 1.00 76.26 379 PHE A CA 1
ATOM 1813 C C . PHE A 1 309 ? 112.296 134.056 104.764 1.00 76.26 379 PHE A C 1
ATOM 1814 O O . PHE A 1 309 ? 112.526 134.041 103.551 1.00 76.26 379 PHE A O 1
ATOM 1822 N N . GLY A 1 310 ? 112.754 135.017 105.565 1.00 76.30 380 GLY A N 1
ATOM 1823 C CA . GLY A 1 310 ? 113.621 136.047 105.021 1.00 76.30 380 GLY A CA 1
ATOM 1824 C C . GLY A 1 310 ? 114.862 135.456 104.383 1.00 76.30 380 GLY A C 1
ATOM 1825 O O . GLY A 1 310 ? 115.221 135.799 103.252 1.00 76.30 380 GLY A O 1
ATOM 1826 N N . GLN A 1 311 ? 115.506 134.521 105.086 1.00 75.26 381 GLN A N 1
ATOM 1827 C CA . GLN A 1 311 ? 116.709 133.890 104.545 1.00 75.26 381 GLN A CA 1
ATOM 1828 C C . GLN A 1 311 ? 116.415 133.167 103.234 1.00 75.26 381 GLN A C 1
ATOM 1829 O O . GLN A 1 311 ? 117.105 133.374 102.221 1.00 75.26 381 GLN A O 1
ATOM 1835 N N . SER A 1 312 ? 115.386 132.314 103.232 1.00 72.41 382 SER A N 1
ATOM 1836 C CA . SER A 1 312 ? 115.105 131.506 102.050 1.00 72.41 382 SER A CA 1
ATOM 1837 C C . SER A 1 312 ? 114.695 132.371 100.864 1.00 72.41 382 SER A C 1
ATOM 1838 O O . SER A 1 312 ? 115.107 132.112 99.728 1.00 72.41 382 SER A O 1
ATOM 1841 N N . ALA A 1 313 ? 113.882 133.404 101.104 1.00 72.72 383 ALA A N 1
ATOM 1842 C CA . ALA A 1 313 ? 113.458 134.282 100.019 1.00 72.72 383 ALA A CA 1
ATOM 1843 C C . ALA A 1 313 ? 114.627 135.085 99.464 1.00 72.72 383 ALA A C 1
ATOM 1844 O O . ALA A 1 313 ? 114.706 135.313 98.250 1.00 72.72 383 ALA A O 1
ATOM 1846 N N . ILE A 1 314 ? 115.543 135.527 100.330 1.00 74.05 384 ILE A N 1
ATOM 1847 C CA . ILE A 1 314 ? 116.721 136.243 99.850 1.00 74.05 384 ILE A CA 1
ATOM 1848 C C . ILE A 1 314 ? 117.539 135.340 98.935 1.00 74.05 384 ILE A C 1
ATOM 1849 O O . ILE A 1 314 ? 117.989 135.750 97.854 1.00 74.05 384 ILE A O 1
ATOM 1854 N N . PHE A 1 315 ? 117.722 134.083 99.348 1.00 73.10 385 PHE A N 1
ATOM 1855 C CA . PHE A 1 315 ? 118.492 133.157 98.522 1.00 73.10 385 PHE A CA 1
ATOM 1856 C C . PHE A 1 315 ? 117.775 132.856 97.208 1.00 73.10 385 PHE A C 1
ATOM 1857 O O . PHE A 1 315 ? 118.415 132.734 96.154 1.00 73.10 385 PHE A O 1
ATOM 1865 N N . SER A 1 316 ? 116.446 132.752 97.249 1.00 70.28 386 SER A N 1
ATOM 1866 C CA . SER A 1 316 ? 115.667 132.562 96.028 1.00 70.28 386 SER A CA 1
ATOM 1867 C C . SER A 1 316 ? 115.842 133.724 95.059 1.00 70.28 386 SER A C 1
ATOM 1868 O O . SER A 1 316 ? 116.023 133.514 93.854 1.00 70.28 386 SER A O 1
ATOM 1871 N N . VAL A 1 317 ? 115.760 134.955 95.562 1.00 66.52 387 VAL A N 1
ATOM 1872 C CA . VAL A 1 317 ? 115.914 136.116 94.690 1.00 66.52 387 VAL A CA 1
ATOM 1873 C C . VAL A 1 317 ? 117.309 136.136 94.086 1.00 66.52 387 VAL A C 1
ATOM 1874 O O . VAL A 1 317 ? 117.484 136.431 92.895 1.00 66.52 387 VAL A O 1
ATOM 1878 N N . GLY A 1 318 ? 118.325 135.816 94.892 1.00 66.95 388 GLY A N 1
ATOM 1879 C CA . GLY A 1 318 ? 119.678 135.757 94.361 1.00 66.95 388 GLY A CA 1
ATOM 1880 C C . GLY A 1 318 ? 119.827 134.735 93.248 1.00 66.95 388 GLY A C 1
ATOM 1881 O O . GLY A 1 318 ? 120.413 135.024 92.198 1.00 66.95 388 GLY A O 1
ATOM 1882 N N . LEU A 1 319 ? 119.294 133.528 93.459 1.00 64.82 389 LEU A N 1
ATOM 1883 C CA . LEU A 1 319 ? 119.377 132.496 92.429 1.00 64.82 389 LEU A CA 1
ATOM 1884 C C . LEU A 1 319 ? 118.634 132.910 91.165 1.00 64.82 389 LEU A C 1
ATOM 1885 O O . LEU A 1 319 ? 119.128 132.704 90.049 1.00 64.82 389 LEU A O 1
ATOM 1890 N N . THR A 1 320 ? 117.444 133.490 91.318 1.00 64.97 390 THR A N 1
ATOM 1891 C CA . THR A 1 320 ? 116.686 133.918 90.148 1.00 64.97 390 THR A CA 1
ATOM 1892 C C . THR A 1 320 ? 117.442 134.983 89.366 1.00 64.97 390 THR A C 1
ATOM 1893 O O . THR A 1 320 ? 117.512 134.925 88.133 1.00 64.97 390 THR A O 1
ATOM 1897 N N . ALA A 1 321 ? 118.031 135.954 90.067 1.00 61.47 391 ALA A N 1
ATOM 1898 C CA . ALA A 1 321 ? 118.767 137.011 89.382 1.00 61.47 391 ALA A CA 1
ATOM 1899 C C . ALA A 1 321 ? 119.986 136.459 88.656 1.00 61.47 391 ALA A C 1
ATOM 1900 O O . ALA A 1 321 ? 120.251 136.828 87.504 1.00 61.47 391 ALA A O 1
ATOM 1902 N N . ILE A 1 322 ? 120.739 135.567 89.307 1.00 65.56 392 ILE A N 1
ATOM 1903 C CA . ILE A 1 322 ? 121.947 135.047 88.672 1.00 65.56 392 ILE A CA 1
ATOM 1904 C C . ILE A 1 322 ? 121.588 134.194 87.459 1.00 65.56 392 ILE A C 1
ATOM 1905 O O . ILE A 1 322 ? 122.259 134.255 86.421 1.00 65.56 392 ILE A O 1
ATOM 1910 N N . MET A 1 323 ? 120.505 133.415 87.550 1.00 66.38 393 MET A N 1
ATOM 1911 C CA . MET A 1 323 ? 120.104 132.599 86.410 1.00 66.38 393 MET A CA 1
ATOM 1912 C C . MET A 1 323 ? 119.576 133.458 85.269 1.00 66.38 393 MET A C 1
ATOM 1913 O O . MET A 1 323 ? 119.812 133.148 84.097 1.00 66.38 393 MET A O 1
ATOM 1918 N N . VAL A 1 324 ? 118.858 134.538 85.585 1.00 65.35 394 VAL A N 1
ATOM 1919 C CA . VAL A 1 324 ? 118.386 135.440 84.539 1.00 65.35 394 VAL A CA 1
ATOM 1920 C C . VAL A 1 324 ? 119.566 136.091 83.830 1.00 65.35 394 VAL A C 1
ATOM 1921 O O . VAL A 1 324 ? 119.576 136.218 82.599 1.00 65.35 394 VAL A O 1
ATOM 1925 N N . LEU A 1 325 ? 120.579 136.512 84.592 1.00 68.97 395 LEU A N 1
ATOM 1926 C CA . LEU A 1 325 ? 121.771 137.089 83.976 1.00 68.97 395 LEU A CA 1
ATOM 1927 C C . LEU A 1 325 ? 122.483 136.073 83.091 1.00 68.97 395 LEU A C 1
ATOM 1928 O O . LEU A 1 325 ? 122.928 136.404 81.983 1.00 68.97 395 LEU A O 1
ATOM 1933 N N . ALA A 1 326 ? 122.600 134.829 83.561 1.00 69.91 396 ALA A N 1
ATOM 1934 C CA . ALA A 1 326 ? 123.234 133.793 82.751 1.00 69.91 396 ALA A CA 1
ATOM 1935 C C . ALA A 1 326 ? 122.452 133.537 81.469 1.00 69.91 396 ALA A C 1
ATOM 1936 O O . ALA A 1 326 ? 123.042 133.364 80.397 1.00 69.91 396 ALA A O 1
ATOM 1938 N N . SER A 1 327 ? 121.121 133.510 81.557 1.00 69.70 397 SER A N 1
ATOM 1939 C CA . SER A 1 327 ? 120.302 133.316 80.365 1.00 69.70 397 SER A CA 1
ATOM 1940 C C . SER A 1 327 ? 120.467 134.471 79.387 1.00 69.70 397 SER A C 1
ATOM 1941 O O . SER A 1 327 ? 120.558 134.259 78.171 1.00 69.70 397 SER A O 1
ATOM 1944 N N . GLN A 1 328 ? 120.505 135.702 79.901 1.00 67.88 398 GLN A N 1
ATOM 1945 C CA . GLN A 1 328 ? 120.696 136.859 79.034 1.00 67.88 398 GLN A CA 1
ATOM 1946 C C . GLN A 1 328 ? 122.046 136.796 78.334 1.00 67.88 398 GLN A C 1
ATOM 1947 O O . GLN A 1 328 ? 122.164 137.168 77.161 1.00 67.88 398 GLN A O 1
ATOM 1953 N N . GLY A 1 329 ? 123.078 136.337 79.043 1.00 69.89 399 GLY A N 1
ATOM 1954 C CA . GLY A 1 329 ? 124.362 136.121 78.396 1.00 69.89 399 GLY A CA 1
ATOM 1955 C C . GLY A 1 329 ? 124.311 135.023 77.350 1.00 69.89 399 GLY A C 1
ATOM 1956 O O . GLY A 1 329 ? 124.962 135.117 76.306 1.00 69.89 399 GLY A O 1
ATOM 1957 N N . ILE A 1 330 ? 123.541 133.966 77.618 1.00 69.70 400 ILE A N 1
ATOM 1958 C CA . ILE A 1 330 ? 123.433 132.850 76.680 1.00 69.70 400 ILE A CA 1
ATOM 1959 C C . ILE A 1 330 ? 122.777 133.297 75.381 1.00 69.70 400 ILE A C 1
ATOM 1960 O O . ILE A 1 330 ? 123.226 132.935 74.286 1.00 69.70 400 ILE A O 1
ATOM 1965 N N . VAL A 1 331 ? 121.705 134.089 75.480 1.00 71.81 401 VAL A N 1
ATOM 1966 C CA . VAL A 1 331 ? 120.941 134.466 74.292 1.00 71.81 401 VAL A CA 1
ATOM 1967 C C . VAL A 1 331 ? 121.824 135.202 73.292 1.00 71.81 401 VAL A C 1
ATOM 1968 O O . VAL A 1 331 ? 121.733 134.978 72.079 1.00 71.81 401 VAL A O 1
ATOM 1972 N N . ALA A 1 332 ? 122.699 136.080 73.780 1.00 75.92 402 ALA A N 1
ATOM 1973 C CA . ALA A 1 332 ? 123.604 136.801 72.895 1.00 75.92 402 ALA A CA 1
ATOM 1974 C C . ALA A 1 332 ? 124.679 135.907 72.292 1.00 75.92 402 ALA A C 1
ATOM 1975 O O . ALA A 1 332 ? 125.380 136.347 71.375 1.00 75.92 402 ALA A O 1
ATOM 1977 N N . GLY A 1 333 ? 124.827 134.677 72.777 1.00 76.59 403 GLY A N 1
ATOM 1978 C CA . GLY A 1 333 ? 125.851 133.785 72.276 1.00 76.59 403 GLY A CA 1
ATOM 1979 C C . GLY A 1 333 ? 127.229 134.010 72.849 1.00 76.59 403 GLY A C 1
ATOM 1980 O O . GLY A 1 333 ? 128.187 133.386 72.378 1.00 76.59 403 GLY A O 1
ATOM 1981 N N . THR A 1 334 ? 127.364 134.885 73.848 1.00 74.98 404 THR A N 1
ATOM 1982 C CA . THR A 1 334 ? 128.674 135.153 74.431 1.00 74.98 404 THR A CA 1
ATOM 1983 C C . THR A 1 334 ? 129.242 133.914 75.112 1.00 74.98 404 THR A C 1
ATOM 1984 O O . THR A 1 334 ? 130.438 133.623 74.992 1.00 74.98 404 THR A O 1
ATOM 1988 N N . LEU A 1 335 ? 128.402 133.171 75.828 1.00 72.69 405 LEU A N 1
ATOM 1989 C CA . LEU A 1 335 ? 128.828 131.971 76.531 1.00 72.69 405 LEU A CA 1
ATOM 1990 C C . LEU A 1 335 ? 127.858 130.834 76.240 1.00 72.69 405 LEU A C 1
ATOM 1991 O O . LEU A 1 335 ? 126.682 131.058 75.941 1.00 72.69 405 LEU A O 1
ATOM 1996 N N . THR A 1 336 ? 128.368 129.609 76.331 1.00 74.30 406 THR A N 1
ATOM 1997 C CA . THR A 1 336 ? 127.639 128.437 75.869 1.00 74.30 406 THR A CA 1
ATOM 1998 C C . THR A 1 336 ? 126.461 128.110 76.783 1.00 74.30 406 THR A C 1
ATOM 1999 O O . THR A 1 336 ? 126.415 128.492 77.955 1.00 74.30 406 THR A O 1
ATOM 2003 N N . VAL A 1 337 ? 125.494 127.387 76.214 1.00 74.10 407 VAL A N 1
ATOM 2004 C CA . VAL A 1 337 ? 124.359 126.899 76.984 1.00 74.10 407 VAL A CA 1
ATOM 2005 C C . VAL A 1 337 ? 124.845 125.858 77.986 1.00 74.10 407 VAL A C 1
ATOM 2006 O O . VAL A 1 337 ? 125.877 125.204 77.788 1.00 74.10 407 VAL A O 1
ATOM 2010 N N . GLY A 1 338 ? 124.103 125.705 79.078 1.00 69.72 408 GLY A N 1
ATOM 2011 C CA . GLY A 1 338 ? 124.527 124.826 80.146 1.00 69.72 408 GLY A CA 1
ATOM 2012 C C . GLY A 1 338 ? 125.475 125.454 81.139 1.00 69.72 408 GLY A C 1
ATOM 2013 O O . GLY A 1 338 ? 126.025 124.738 81.983 1.00 69.72 408 GLY A O 1
ATOM 2014 N N . ASP A 1 339 ? 125.691 126.766 81.058 1.00 71.72 409 ASP A N 1
ATOM 2015 C CA . ASP A 1 339 ? 126.526 127.485 82.009 1.00 71.72 409 ASP A CA 1
ATOM 2016 C C . ASP A 1 339 ? 125.722 128.105 83.144 1.00 71.72 409 ASP A C 1
ATOM 2017 O O . ASP A 1 339 ? 126.310 128.562 84.130 1.00 71.72 409 ASP A O 1
ATOM 2022 N N . LEU A 1 340 ? 124.394 128.149 83.025 1.00 70.41 410 LEU A N 1
ATOM 2023 C CA . LEU A 1 340 ? 123.579 128.654 84.124 1.00 70.41 410 LEU A CA 1
ATOM 2024 C C . LEU A 1 340 ? 123.462 127.635 85.250 1.00 70.41 410 LEU A C 1
ATOM 2025 O O . LEU A 1 340 ? 123.386 128.012 86.426 1.00 70.41 410 LEU A O 1
ATOM 2030 N N . VAL A 1 341 ? 123.448 126.344 84.916 1.00 71.70 411 VAL A N 1
ATOM 2031 C CA . VAL A 1 341 ? 123.261 125.328 85.943 1.00 71.70 411 VAL A CA 1
ATOM 2032 C C . VAL A 1 341 ? 124.465 125.271 86.874 1.00 71.70 411 VAL A C 1
ATOM 2033 O O . VAL A 1 341 ? 124.319 125.085 88.090 1.00 71.70 411 VAL A O 1
ATOM 2037 N N . MET A 1 342 ? 125.670 125.437 86.326 1.00 71.09 412 MET A N 1
ATOM 2038 C CA . MET A 1 342 ? 126.861 125.447 87.166 1.00 71.09 412 MET A CA 1
ATOM 2039 C C . MET A 1 342 ? 126.833 126.595 88.168 1.00 71.09 412 MET A C 1
ATOM 2040 O O . MET A 1 342 ? 127.148 126.398 89.345 1.00 71.09 412 MET A O 1
ATOM 2045 N N . VAL A 1 343 ? 126.445 127.796 87.733 1.00 68.86 413 VAL A N 1
ATOM 2046 C CA . VAL A 1 343 ? 126.458 128.931 88.648 1.00 68.86 413 VAL A CA 1
ATOM 2047 C C . VAL A 1 343 ? 125.333 128.797 89.665 1.00 68.86 413 VAL A C 1
ATOM 2048 O O . VAL A 1 343 ? 125.482 129.186 90.829 1.00 68.86 413 VAL A O 1
ATOM 2052 N N . ASN A 1 344 ? 124.206 128.210 89.254 1.00 71.18 414 ASN A N 1
ATOM 2053 C CA . ASN A 1 344 ? 123.136 127.907 90.198 1.00 71.18 414 ASN A CA 1
ATOM 2054 C C . ASN A 1 344 ? 123.628 126.979 91.304 1.00 71.18 414 ASN A C 1
ATOM 2055 O O . ASN A 1 344 ? 123.489 127.281 92.499 1.00 71.18 414 ASN A O 1
ATOM 2060 N N . GLY A 1 345 ? 124.227 125.849 90.921 1.00 69.19 415 GLY A N 1
ATOM 2061 C CA . GLY A 1 345 ? 124.714 124.909 91.918 1.00 69.19 415 GLY A CA 1
ATOM 2062 C C . GLY A 1 345 ? 125.818 125.493 92.778 1.00 69.19 415 GLY A C 1
ATOM 2063 O O . GLY A 1 345 ? 125.889 125.229 93.981 1.00 69.19 415 GLY A O 1
ATOM 2064 N N . LEU A 1 346 ? 126.690 126.299 92.172 1.00 70.07 416 LEU A N 1
ATOM 2065 C CA . LEU A 1 346 ? 127.787 126.917 92.905 1.00 70.07 416 LEU A CA 1
ATOM 2066 C C . LEU A 1 346 ? 127.269 127.894 93.955 1.00 70.07 416 LEU A C 1
ATOM 2067 O O . LEU A 1 346 ? 127.716 127.882 95.109 1.00 70.07 416 LEU A O 1
ATOM 2072 N N . LEU A 1 347 ? 126.302 128.735 93.582 1.00 71.10 417 LEU A N 1
ATOM 2073 C CA . LEU A 1 347 ? 125.744 129.665 94.556 1.00 71.10 417 LEU A CA 1
ATOM 2074 C C . LEU A 1 347 ? 125.006 128.913 95.656 1.00 71.10 417 LEU A C 1
ATOM 2075 O O . LEU A 1 347 ? 125.066 129.299 96.830 1.00 71.10 417 LEU A O 1
ATOM 2080 N N . PHE A 1 348 ? 124.309 127.829 95.303 1.00 73.70 418 PHE A N 1
ATOM 2081 C CA . PHE A 1 348 ? 123.578 127.092 96.329 1.00 73.70 418 PHE A CA 1
ATOM 2082 C C . PHE A 1 348 ? 124.529 126.419 97.316 1.00 73.70 418 PHE A C 1
ATOM 2083 O O . PHE A 1 348 ? 124.286 126.429 98.532 1.00 73.70 418 PHE A O 1
ATOM 2091 N N . GLN A 1 349 ? 125.609 125.813 96.815 1.00 76.34 419 GLN A N 1
ATOM 2092 C CA . GLN A 1 349 ? 126.573 125.202 97.724 1.00 76.34 419 GLN A CA 1
ATOM 2093 C C . GLN A 1 349 ? 127.302 126.258 98.543 1.00 76.34 419 GLN A C 1
ATOM 2094 O O . GLN A 1 349 ? 127.769 125.967 99.650 1.00 76.34 419 GLN A O 1
ATOM 2100 N N . LEU A 1 350 ? 127.418 127.481 98.019 1.00 77.94 420 LEU A N 1
ATOM 2101 C CA . LEU A 1 350 ? 127.876 128.587 98.853 1.00 77.94 420 LEU A CA 1
ATOM 2102 C C . LEU A 1 350 ? 126.883 128.878 99.972 1.00 77.94 420 LEU A C 1
ATOM 2103 O O . LEU A 1 350 ? 127.281 129.145 101.111 1.00 77.94 420 LEU A O 1
ATOM 2108 N N . SER A 1 351 ? 125.587 128.834 99.662 1.00 79.01 421 SER A N 1
ATOM 2109 C CA . SER A 1 351 ? 124.553 129.182 100.630 1.00 79.01 421 SER A CA 1
ATOM 2110 C C . SER A 1 351 ? 124.310 128.102 101.678 1.00 79.01 421 SER A C 1
ATOM 2111 O O . SER A 1 351 ? 123.692 128.391 102.708 1.00 79.01 421 SER A O 1
ATOM 2114 N N . LEU A 1 352 ? 124.757 126.872 101.429 1.00 81.62 422 LEU A N 1
ATOM 2115 C CA . LEU A 1 352 ? 124.406 125.742 102.295 1.00 81.62 422 LEU A CA 1
ATOM 2116 C C . LEU A 1 352 ? 124.673 125.942 103.789 1.00 81.62 422 LEU A C 1
ATOM 2117 O O . LEU A 1 352 ? 123.756 125.689 104.586 1.00 81.62 422 LEU A O 1
ATOM 2122 N N . PRO A 1 353 ? 125.857 126.369 104.244 1.00 85.07 423 PRO A N 1
ATOM 2123 C CA . PRO A 1 353 ? 126.170 126.281 105.680 1.00 85.07 423 PRO A CA 1
ATOM 2124 C C . PRO A 1 353 ? 125.704 127.459 106.525 1.00 85.07 423 PRO A C 1
ATOM 2125 O O . PRO A 1 353 ? 126.045 127.516 107.717 1.00 85.07 423 PRO A O 1
ATOM 2129 N N . LEU A 1 354 ? 124.947 128.398 105.965 1.00 86.92 424 LEU A N 1
ATOM 2130 C CA . LEU A 1 354 ? 124.662 129.637 106.673 1.00 86.92 424 LEU A CA 1
ATOM 2131 C C . LEU A 1 354 ? 123.604 129.485 107.759 1.00 86.92 424 LEU A C 1
ATOM 2132 O O . LEU A 1 354 ? 123.436 130.404 108.567 1.00 86.92 424 LEU A O 1
ATOM 2137 N N . ASN A 1 355 ? 122.897 128.358 107.812 1.00 95.85 425 ASN A N 1
ATOM 2138 C CA . ASN A 1 355 ? 122.036 128.075 108.955 1.00 95.85 425 ASN A CA 1
ATOM 2139 C C . ASN A 1 355 ? 122.764 127.299 110.054 1.00 95.85 425 ASN A C 1
ATOM 2140 O O . ASN A 1 355 ? 122.484 127.505 111.242 1.00 95.85 425 ASN A O 1
ATOM 2145 N N . PHE A 1 356 ? 123.707 126.423 109.685 1.00 101.86 426 PHE A N 1
ATOM 2146 C CA . PHE A 1 356 ? 124.607 125.859 110.685 1.00 101.86 426 PHE A CA 1
ATOM 2147 C C . PHE A 1 356 ? 125.357 126.977 111.395 1.00 101.86 426 PHE A C 1
ATOM 2148 O O . PHE A 1 356 ? 125.574 126.925 112.616 1.00 101.86 426 PHE A O 1
ATOM 2156 N N . LEU A 1 357 ? 125.760 128.003 110.636 1.00 99.99 427 LEU A N 1
ATOM 2157 C CA . LEU A 1 357 ? 126.440 129.154 111.227 1.00 99.99 427 LEU A CA 1
ATOM 2158 C C . LEU A 1 357 ? 125.619 129.764 112.360 1.00 99.99 427 LEU A C 1
ATOM 2159 O O . LEU A 1 357 ? 126.123 129.962 113.470 1.00 99.99 427 LEU A O 1
ATOM 2164 N N . GLY A 1 358 ? 124.342 130.053 112.104 1.00 99.53 428 GLY A N 1
ATOM 2165 C CA . GLY A 1 358 ? 123.510 130.639 113.144 1.00 99.53 428 GLY A CA 1
ATOM 2166 C C . GLY A 1 358 ? 123.260 129.698 114.308 1.00 99.53 428 GLY A C 1
ATOM 2167 O O . GLY A 1 358 ? 123.307 130.109 115.476 1.00 99.53 428 GLY A O 1
ATOM 2168 N N . THR A 1 359 ? 122.983 128.425 114.013 1.00 104.55 429 THR A N 1
ATOM 2169 C CA . THR A 1 359 ? 122.670 127.493 115.089 1.00 104.55 429 THR A CA 1
ATOM 2170 C C . THR A 1 359 ? 123.877 127.207 115.976 1.00 104.55 429 THR A C 1
ATOM 2171 O O . THR A 1 359 ? 123.697 126.749 117.110 1.00 104.55 429 THR A O 1
ATOM 2175 N N . VAL A 1 360 ? 125.096 127.462 115.502 1.00 104.98 430 VAL A N 1
ATOM 2176 C CA . VAL A 1 360 ? 126.248 127.343 116.392 1.00 104.98 430 VAL A CA 1
ATOM 2177 C C . VAL A 1 360 ? 126.587 128.680 117.041 1.00 104.98 430 VAL A C 1
ATOM 2178 O O . VAL A 1 360 ? 127.124 128.716 118.150 1.00 104.98 430 VAL A O 1
ATOM 2182 N N . TYR A 1 361 ? 126.286 129.799 116.374 1.00 101.32 431 TYR A N 1
ATOM 2183 C CA . TYR A 1 361 ? 126.484 131.102 116.998 1.00 101.32 431 TYR A CA 1
ATOM 2184 C C . TYR A 1 361 ? 125.524 131.325 118.157 1.00 101.32 431 TYR A C 1
ATOM 2185 O O . TYR A 1 361 ? 125.780 132.187 119.005 1.00 101.32 431 TYR A O 1
ATOM 2194 N N . ARG A 1 362 ? 124.430 130.560 118.207 1.00 102.59 432 ARG A N 1
ATOM 2195 C CA . ARG A 1 362 ? 123.437 130.737 119.265 1.00 102.59 432 ARG A CA 1
ATOM 2196 C C . ARG A 1 362 ? 124.057 130.724 120.663 1.00 102.59 432 ARG A C 1
ATOM 2197 O O . ARG A 1 362 ? 123.652 131.504 121.532 1.00 102.59 432 ARG A O 1
ATOM 2199 N N . GLU A 1 363 ? 125.039 129.850 120.904 1.00 105.83 433 GLU A N 1
ATOM 2200 C CA . GLU A 1 363 ? 125.613 129.686 122.238 1.00 105.83 433 GLU A CA 1
ATOM 2201 C C . GLU A 1 363 ? 127.056 130.170 122.343 1.00 105.83 433 GLU A C 1
ATOM 2202 O O . GLU A 1 363 ? 127.688 129.991 123.397 1.00 105.83 433 GLU A O 1
ATOM 2208 N N . THR A 1 364 ? 127.596 130.776 121.284 1.00 105.93 434 THR A N 1
ATOM 2209 C CA . THR A 1 364 ? 128.953 131.306 121.353 1.00 105.93 434 THR A CA 1
ATOM 2210 C C . THR A 1 364 ? 129.063 132.421 122.385 1.00 105.93 434 THR A C 1
ATOM 2211 O O . THR A 1 364 ? 130.096 132.549 123.052 1.00 105.93 434 THR A O 1
ATOM 2215 N N . ARG A 1 365 ? 128.012 133.230 122.535 1.00 109.35 435 ARG A N 1
ATOM 2216 C CA . ARG A 1 365 ? 128.028 134.278 123.550 1.00 109.35 435 ARG A CA 1
ATOM 2217 C C . ARG A 1 365 ? 128.120 133.687 124.952 1.00 109.35 435 ARG A C 1
ATOM 2218 O O . ARG A 1 365 ? 128.871 134.189 125.797 1.00 109.35 435 ARG A O 1
ATOM 2226 N N . GLN A 1 366 ? 127.366 132.618 125.219 1.00 109.33 436 GLN A N 1
ATOM 2227 C CA . GLN A 1 366 ? 127.442 131.968 126.524 1.00 109.33 436 GLN A CA 1
ATOM 2228 C C . GLN A 1 366 ? 128.819 131.356 126.754 1.00 109.33 436 GLN A C 1
ATOM 2229 O O . GLN A 1 366 ? 129.363 131.425 127.865 1.00 109.33 436 GLN A O 1
ATOM 2235 N N . ALA A 1 367 ? 129.396 130.749 125.714 1.00 105.65 437 ALA A N 1
ATOM 2236 C CA . ALA A 1 367 ? 130.747 130.210 125.844 1.00 105.65 437 ALA A CA 1
ATOM 2237 C C . ALA A 1 367 ? 131.749 131.313 126.170 1.00 105.65 437 ALA A C 1
ATOM 2238 O O . ALA A 1 367 ? 132.630 131.135 127.021 1.00 105.65 437 ALA A O 1
ATOM 2240 N N . LEU A 1 368 ? 131.622 132.465 125.508 1.00 105.39 438 LEU A N 1
ATOM 2241 C CA . LEU A 1 368 ? 132.513 133.586 125.789 1.00 105.39 438 LEU A CA 1
ATOM 2242 C C . LEU A 1 368 ? 132.313 134.111 127.205 1.00 105.39 438 LEU A C 1
ATOM 2243 O O . LEU A 1 368 ? 133.275 134.521 127.863 1.00 105.39 438 LEU A O 1
ATOM 2248 N N . ILE A 1 369 ? 131.069 134.120 127.686 1.00 105.81 439 ILE A N 1
ATOM 2249 C CA . ILE A 1 369 ? 130.806 134.553 129.057 1.00 105.81 439 ILE A CA 1
ATOM 2250 C C . ILE A 1 369 ? 131.484 133.618 130.051 1.00 105.81 439 ILE A C 1
ATOM 2251 O O . ILE A 1 369 ? 132.092 134.062 131.035 1.00 105.81 439 ILE A O 1
ATOM 2256 N N . ASP A 1 370 ? 131.391 132.308 129.811 1.00 104.09 440 ASP A N 1
ATOM 2257 C CA . ASP A 1 370 ? 132.064 131.350 130.685 1.00 104.09 440 ASP A CA 1
ATOM 2258 C C . ASP A 1 370 ? 133.577 131.538 130.647 1.00 104.09 440 ASP A C 1
ATOM 2259 O O . ASP A 1 370 ? 134.251 131.458 131.684 1.00 104.09 440 ASP A O 1
ATOM 2264 N N . MET A 1 371 ? 134.127 131.790 129.458 1.00 102.23 441 MET A N 1
ATOM 2265 C CA . MET A 1 371 ? 135.559 132.051 129.347 1.00 102.23 441 MET A CA 1
ATOM 2266 C C . MET A 1 371 ? 135.952 133.302 130.123 1.00 102.23 441 MET A C 1
ATOM 2267 O O . MET A 1 371 ? 137.003 133.334 130.774 1.00 102.23 441 MET A O 1
ATOM 2269 N N . ASN A 1 372 ? 135.124 134.346 130.057 1.00 107.88 442 ASN A N 1
ATOM 2270 C CA . ASN A 1 372 ? 135.401 135.567 130.808 1.00 107.88 442 ASN A CA 1
ATOM 2271 C C . ASN A 1 372 ? 135.374 135.302 132.308 1.00 107.88 442 ASN A C 1
ATOM 2272 O O . ASN A 1 372 ? 136.211 135.823 133.053 1.00 107.88 442 ASN A O 1
ATOM 2277 N N . THR A 1 373 ? 134.411 134.500 132.770 1.00 106.33 443 THR A N 1
ATOM 2278 C CA . THR A 1 373 ? 134.360 134.164 134.191 1.00 106.33 443 THR A CA 1
ATOM 2279 C C . THR A 1 373 ? 135.612 133.410 134.621 1.00 106.33 443 THR A C 1
ATOM 2280 O O . THR A 1 373 ? 136.185 133.693 135.682 1.00 106.33 443 THR A O 1
ATOM 2284 N N . LEU A 1 374 ? 136.056 132.449 133.806 1.00 103.96 444 LEU A N 1
ATOM 2285 C CA . LEU A 1 374 ? 137.280 131.723 134.135 1.00 103.96 444 LEU A CA 1
ATOM 2286 C C . LEU A 1 374 ? 138.483 132.657 134.157 1.00 103.96 444 LEU A C 1
ATOM 2287 O O . LEU A 1 374 ? 139.355 132.535 135.025 1.00 103.96 444 LEU A O 1
ATOM 2292 N N . PHE A 1 375 ? 138.557 133.586 133.202 1.00 109.19 445 PHE A N 1
ATOM 2293 C CA . PHE A 1 375 ? 139.680 134.517 133.174 1.00 109.19 445 PHE A CA 1
ATOM 2294 C C . PHE A 1 375 ? 139.684 135.409 134.408 1.00 109.19 445 PHE A C 1
ATOM 2295 O O . PHE A 1 375 ? 140.742 135.667 134.993 1.00 109.19 445 PHE A O 1
ATOM 2303 N N . THR A 1 376 ? 138.509 135.885 134.823 1.00 111.66 446 THR A N 1
ATOM 2304 C CA . THR A 1 376 ? 138.434 136.683 136.043 1.00 111.66 446 THR A CA 1
ATOM 2305 C C . THR A 1 376 ? 138.883 135.875 137.253 1.00 111.66 446 THR A C 1
ATOM 2306 O O . THR A 1 376 ? 139.668 136.362 138.077 1.00 111.66 446 THR A O 1
ATOM 2310 N N . LEU A 1 377 ? 138.415 134.628 137.362 1.00 110.28 447 LEU A N 1
ATOM 2311 C CA . LEU A 1 377 ? 138.815 133.786 138.486 1.00 110.28 447 LEU A CA 1
ATOM 2312 C C . LEU A 1 377 ? 140.322 133.559 138.494 1.00 110.28 447 LEU A C 1
ATOM 2313 O O . LEU A 1 377 ? 140.950 133.548 139.559 1.00 110.28 447 LEU A O 1
ATOM 2318 N N . LEU A 1 378 ? 140.917 133.372 137.315 1.00 109.23 448 LEU A N 1
ATOM 2319 C CA . LEU A 1 378 ? 142.369 133.271 137.227 1.00 109.23 448 LEU A CA 1
ATOM 2320 C C . LEU A 1 378 ? 143.042 134.575 137.633 1.00 109.23 448 LEU A C 1
ATOM 2321 O O . LEU A 1 378 ? 144.150 134.558 138.179 1.00 109.23 448 LEU A O 1
ATOM 2326 N N . LYS A 1 379 ? 142.396 135.708 137.372 1.00 116.79 449 LYS A N 1
ATOM 2327 C CA . LYS A 1 379 ? 142.952 137.011 137.708 1.00 116.79 449 LYS A CA 1
ATOM 2328 C C . LYS A 1 379 ? 142.676 137.431 139.146 1.00 116.79 449 LYS A C 1
ATOM 2329 O O . LYS A 1 379 ? 143.127 138.505 139.557 1.00 116.79 449 LYS A O 1
ATOM 2335 N N . VAL A 1 380 ? 141.954 136.620 139.921 1.00 118.84 450 VAL A N 1
ATOM 2336 C CA . VAL A 1 380 ? 141.792 136.879 141.351 1.00 118.84 450 VAL A CA 1
ATOM 2337 C C . VAL A 1 380 ? 143.082 136.470 142.062 1.00 118.84 450 VAL A C 1
ATOM 2338 O O . VAL A 1 380 ? 143.200 136.580 143.288 1.00 118.84 450 VAL A O 1
ATOM 2342 N N . ASP A 1 381 ? 144.079 136.038 141.291 1.00 119.09 451 ASP A N 1
ATOM 2343 C CA . ASP A 1 381 ? 145.327 135.513 141.831 1.00 119.09 451 ASP A CA 1
ATOM 2344 C C . ASP A 1 381 ? 146.300 136.604 142.266 1.00 119.09 451 ASP A C 1
ATOM 2345 O O . ASP A 1 381 ? 147.503 136.335 142.371 1.00 119.09 451 ASP A O 1
ATOM 2347 N N . THR A 1 382 ? 145.816 137.824 142.513 1.00 124.52 452 THR A N 1
ATOM 2348 C CA . THR A 1 382 ? 146.693 138.897 142.969 1.00 124.52 452 THR A CA 1
ATOM 2349 C C . THR A 1 382 ? 147.309 138.605 144.332 1.00 124.52 452 THR A C 1
ATOM 2350 O O . THR A 1 382 ? 148.343 139.192 144.669 1.00 124.52 452 THR A O 1
ATOM 2352 N N . GLN A 1 383 ? 146.704 137.719 145.120 1.00 119.06 453 GLN A N 1
ATOM 2353 C CA . GLN A 1 383 ? 147.231 137.369 146.435 1.00 119.06 453 GLN A CA 1
ATOM 2354 C C . GLN A 1 383 ? 148.335 136.332 146.269 1.00 119.06 453 GLN A C 1
ATOM 2355 O O . GLN A 1 383 ? 148.076 135.199 145.850 1.00 119.06 453 GLN A O 1
ATOM 2357 N N . ILE A 1 384 ? 149.568 136.717 146.594 1.00 116.80 454 ILE A N 1
ATOM 2358 C CA . ILE A 1 384 ? 150.710 135.817 146.486 1.00 116.80 454 ILE A CA 1
ATOM 2359 C C . ILE A 1 384 ? 151.594 135.975 147.716 1.00 116.80 454 ILE A C 1
ATOM 2360 O O . ILE A 1 384 ? 152.315 136.969 147.853 1.00 116.80 454 ILE A O 1
ATOM 2362 N N . LYS A 1 385 ? 151.542 134.995 148.620 1.00 114.68 455 LYS A N 1
ATOM 2363 C CA . LYS A 1 385 ? 152.345 135.049 149.834 1.00 114.68 455 LYS A CA 1
ATOM 2364 C C . LYS A 1 385 ? 153.814 134.735 149.586 1.00 114.68 455 LYS A C 1
ATOM 2365 O O . LYS A 1 385 ? 154.650 135.040 150.444 1.00 114.68 455 LYS A O 1
ATOM 2367 N N . ASP A 1 386 ? 154.145 134.137 148.445 1.00 116.07 456 ASP A N 1
ATOM 2368 C CA . ASP A 1 386 ? 155.530 133.794 148.153 1.00 116.07 456 ASP A CA 1
ATOM 2369 C C . ASP A 1 386 ? 156.368 135.051 147.963 1.00 116.07 456 ASP A C 1
ATOM 2370 O O . ASP A 1 386 ? 155.928 136.026 147.346 1.00 116.07 456 ASP A O 1
ATOM 2372 N N . LYS A 1 387 ? 157.583 135.025 148.498 1.00 119.64 457 LYS A N 1
ATOM 2373 C CA . LYS A 1 387 ? 158.515 136.138 148.416 1.00 119.64 457 LYS A CA 1
ATOM 2374 C C . LYS A 1 387 ? 159.644 135.801 147.446 1.00 119.64 457 LYS A C 1
ATOM 2375 O O . LYS A 1 387 ? 159.705 134.708 146.874 1.00 119.64 457 LYS A O 1
ATOM 2377 N N . VAL A 1 388 ? 160.546 136.758 147.266 1.00 125.22 458 VAL A N 1
ATOM 2378 C CA . VAL A 1 388 ? 161.674 136.601 146.373 1.00 125.22 458 VAL A CA 1
ATOM 2379 C C . VAL A 1 388 ? 162.915 136.263 147.191 1.00 125.22 458 VAL A C 1
ATOM 2380 O O . VAL A 1 388 ? 162.928 136.371 148.415 1.00 125.22 458 VAL A O 1
ATOM 2382 N N . MET A 1 389 ? 163.977 135.843 146.501 1.00 127.09 459 MET A N 1
ATOM 2383 C CA . MET A 1 389 ? 165.242 135.457 147.127 1.00 127.09 459 MET A CA 1
ATOM 2384 C C . MET A 1 389 ? 165.027 134.329 148.139 1.00 127.09 459 MET A C 1
ATOM 2385 O O . MET A 1 389 ? 165.247 134.478 149.343 1.00 127.09 459 MET A O 1
ATOM 2387 N N . ALA A 1 390 ? 164.584 133.185 147.619 1.00 122.16 460 ALA A N 1
ATOM 2388 C CA . ALA A 1 390 ? 164.269 132.034 148.455 1.00 122.16 460 ALA A CA 1
ATOM 2389 C C . ALA A 1 390 ? 165.534 131.370 148.982 1.00 122.16 460 ALA A C 1
ATOM 2390 O O . ALA A 1 390 ? 166.118 130.511 148.314 1.00 122.16 460 ALA A O 1
ATOM 2392 N N . SER A 1 391 ? 165.963 131.764 150.177 1.00 121.50 461 SER A N 1
ATOM 2393 C CA . SER A 1 391 ? 167.135 131.177 150.802 1.00 121.50 461 SER A CA 1
ATOM 2394 C C . SER A 1 391 ? 166.800 129.809 151.398 1.00 121.50 461 SER A C 1
ATOM 2395 O O . SER A 1 391 ? 165.658 129.558 151.790 1.00 121.50 461 SER A O 1
ATOM 2398 N N . PRO A 1 392 ? 167.777 128.908 151.472 1.00 122.48 462 PRO A N 1
ATOM 2399 C CA . PRO A 1 392 ? 167.526 127.600 152.084 1.00 122.48 462 PRO A CA 1
ATOM 2400 C C . PRO A 1 392 ? 167.330 127.716 153.587 1.00 122.48 462 PRO A C 1
ATOM 2401 O O . PRO A 1 392 ? 167.777 128.664 154.234 1.00 122.48 462 PRO A O 1
ATOM 2405 N N . LEU A 1 393 ? 166.643 126.720 154.142 1.00 123.88 463 LEU A N 1
ATOM 2406 C CA . LEU A 1 393 ? 166.320 126.681 155.564 1.00 123.88 463 LEU A CA 1
ATOM 2407 C C . LEU A 1 393 ? 167.277 125.713 156.252 1.00 123.88 463 LEU A C 1
ATOM 2408 O O . LEU A 1 393 ? 167.263 124.511 155.970 1.00 123.88 463 LEU A O 1
ATOM 2413 N N . GLN A 1 394 ? 168.104 126.238 157.151 1.00 127.33 464 GLN A N 1
ATOM 2414 C CA . GLN A 1 394 ? 169.002 125.405 157.941 1.00 127.33 464 GLN A CA 1
ATOM 2415 C C . GLN A 1 394 ? 168.238 124.839 159.131 1.00 127.33 464 GLN A C 1
ATOM 2416 O O . GLN A 1 394 ? 167.788 125.592 160.001 1.00 127.33 464 GLN A O 1
ATOM 2418 N N . ILE A 1 395 ? 168.091 123.515 159.172 1.00 134.68 465 ILE A N 1
ATOM 2419 C CA . ILE A 1 395 ? 167.295 122.864 160.205 1.00 134.68 465 ILE A CA 1
ATOM 2420 C C . ILE A 1 395 ? 168.082 121.686 160.760 1.00 134.68 465 ILE A C 1
ATOM 2421 O O . ILE A 1 395 ? 168.932 121.104 160.081 1.00 134.68 465 ILE A O 1
ATOM 2426 N N . THR A 1 396 ? 167.795 121.345 162.012 1.00 134.86 466 THR A N 1
ATOM 2427 C CA . THR A 1 396 ? 168.415 120.224 162.701 1.00 134.86 466 THR A CA 1
ATOM 2428 C C . THR A 1 396 ? 167.512 119.830 163.862 1.00 134.86 466 THR A C 1
ATOM 2429 O O . THR A 1 396 ? 166.687 120.637 164.306 1.00 134.86 466 THR A O 1
ATOM 2433 N N . PRO A 1 397 ? 167.611 118.589 164.348 1.00 132.26 467 PRO A N 1
ATOM 2434 C CA . PRO A 1 397 ? 166.815 118.211 165.528 1.00 132.26 467 PRO A CA 1
ATOM 2435 C C . PRO A 1 397 ? 167.055 119.106 166.731 1.00 132.26 467 PRO A C 1
ATOM 2436 O O . PRO A 1 397 ? 166.117 119.365 167.494 1.00 132.26 467 PRO A O 1
ATOM 2440 N N . GLN A 1 398 ? 168.280 119.587 166.925 1.00 134.35 468 GLN A N 1
ATOM 2441 C CA . GLN A 1 398 ? 168.558 120.549 167.979 1.00 134.35 468 GLN A CA 1
ATOM 2442 C C . GLN A 1 398 ? 168.167 121.952 167.517 1.00 134.35 468 GLN A C 1
ATOM 2443 O O . GLN A 1 398 ? 167.616 122.145 166.431 1.00 134.35 468 GLN A O 1
ATOM 2445 N N . THR A 1 399 ? 168.462 122.946 168.357 1.00 131.85 469 THR A N 1
ATOM 2446 C CA . THR A 1 399 ? 168.173 124.364 168.083 1.00 131.85 469 THR A CA 1
ATOM 2447 C C . THR A 1 399 ? 166.691 124.480 167.723 1.00 131.85 469 THR A C 1
ATOM 2448 O O . THR A 1 399 ? 165.853 123.936 168.455 1.00 131.85 469 THR A O 1
ATOM 2452 N N . ALA A 1 400 ? 166.332 125.158 166.630 1.00 128.87 470 ALA A N 1
ATOM 2453 C CA . ALA A 1 400 ? 164.946 125.268 166.170 1.00 128.87 470 ALA A CA 1
ATOM 2454 C C . ALA A 1 400 ? 164.024 125.817 167.255 1.00 128.87 470 ALA A C 1
ATOM 2455 O O . ALA A 1 400 ? 162.879 125.381 167.391 1.00 128.87 470 ALA A O 1
ATOM 2457 N N . THR A 1 401 ? 164.513 126.780 168.032 1.00 121.48 471 THR A N 1
ATOM 2458 C CA . THR A 1 401 ? 163.716 127.358 169.105 1.00 121.48 471 THR A CA 1
ATOM 2459 C C . THR A 1 401 ? 162.665 128.304 168.541 1.00 121.48 471 THR A C 1
ATOM 2460 O O . THR A 1 401 ? 162.958 129.470 168.258 1.00 121.48 471 THR A O 1
ATOM 2464 N N . VAL A 1 402 ? 161.440 127.808 168.371 1.00 114.16 472 VAL A N 1
ATOM 2465 C CA . VAL A 1 402 ? 160.363 128.633 167.840 1.00 114.16 472 VAL A CA 1
ATOM 2466 C C . VAL A 1 402 ? 159.988 129.694 168.863 1.00 114.16 472 VAL A C 1
ATOM 2467 O O . VAL A 1 402 ? 159.770 129.393 170.044 1.00 114.16 472 VAL A O 1
ATOM 2471 N N . ALA A 1 403 ? 159.910 130.944 168.415 1.00 114.56 473 ALA A N 1
ATOM 2472 C CA . ALA A 1 403 ? 159.577 132.048 169.300 1.00 114.56 473 ALA A CA 1
ATOM 2473 C C . ALA A 1 403 ? 158.904 133.148 168.494 1.00 114.56 473 ALA A C 1
ATOM 2474 O O . ALA A 1 403 ? 158.896 133.131 167.261 1.00 114.56 473 ALA A O 1
ATOM 2476 N N . PHE A 1 404 ? 158.345 134.116 169.211 1.00 114.12 474 PHE A N 1
ATOM 2477 C CA . PHE A 1 404 ? 157.682 135.261 168.608 1.00 114.12 474 PHE A CA 1
ATOM 2478 C C . PHE A 1 404 ? 158.314 136.549 169.119 1.00 114.12 474 PHE A C 1
ATOM 2479 O O . PHE A 1 404 ? 159.102 136.554 170.068 1.00 114.12 474 PHE A O 1
ATOM 2487 N N . ASP A 1 405 ? 157.954 137.655 168.467 1.00 117.50 475 ASP A N 1
ATOM 2488 C CA . ASP A 1 405 ? 158.392 138.980 168.898 1.00 117.50 475 ASP A CA 1
ATOM 2489 C C . ASP A 1 405 ? 157.279 139.967 168.560 1.00 117.50 475 ASP A C 1
ATOM 2490 O O . ASP A 1 405 ? 157.180 140.425 167.417 1.00 117.50 475 ASP A O 1
ATOM 2495 N N . ASN A 1 406 ? 156.448 140.277 169.558 1.00 119.64 476 ASN A N 1
ATOM 2496 C CA . ASN A 1 406 ? 155.390 141.282 169.449 1.00 119.64 476 ASN A CA 1
ATOM 2497 C C . ASN A 1 406 ? 154.455 140.983 168.275 1.00 119.64 476 ASN A C 1
ATOM 2498 O O . ASN A 1 406 ? 154.320 141.766 167.333 1.00 119.64 476 ASN A O 1
ATOM 2503 N N . VAL A 1 407 ? 153.801 139.830 168.354 1.00 117.62 477 VAL A N 1
ATOM 2504 C CA . VAL A 1 407 ? 152.896 139.397 167.296 1.00 117.62 477 VAL A CA 1
ATOM 2505 C C . VAL A 1 407 ? 151.544 140.073 167.478 1.00 117.62 477 VAL A C 1
ATOM 2506 O O . VAL A 1 407 ? 150.928 139.976 168.547 1.00 117.62 477 VAL A O 1
ATOM 2510 N N . HIS A 1 408 ? 151.098 140.772 166.433 1.00 116.98 478 HIS A N 1
ATOM 2511 C CA . HIS A 1 408 ? 149.762 141.354 166.348 1.00 116.98 478 HIS A CA 1
ATOM 2512 C C . HIS A 1 408 ? 149.207 141.033 164.970 1.00 116.98 478 HIS A C 1
ATOM 2513 O O . HIS A 1 408 ? 149.891 141.252 163.966 1.00 116.98 478 HIS A O 1
ATOM 2520 N N . PHE A 1 409 ? 147.977 140.525 164.911 1.00 115.87 479 PHE A N 1
ATOM 2521 C CA . PHE A 1 409 ? 147.357 140.233 163.626 1.00 115.87 479 PHE A CA 1
ATOM 2522 C C . PHE A 1 409 ? 145.842 140.254 163.766 1.00 115.87 479 PHE A C 1
ATOM 2523 O O . PHE A 1 409 ? 145.303 139.885 164.813 1.00 115.87 479 PHE A O 1
ATOM 2531 N N . GLU A 1 410 ? 145.164 140.676 162.700 1.00 118.90 480 GLU A N 1
ATOM 2532 C CA . GLU A 1 410 ? 143.713 140.828 162.687 1.00 118.90 480 GLU A CA 1
ATOM 2533 C C . GLU A 1 410 ? 143.142 140.115 161.470 1.00 118.90 480 GLU A C 1
ATOM 2534 O O . GLU A 1 410 ? 143.445 140.487 160.332 1.00 118.90 480 GLU A O 1
ATOM 2540 N N . TYR A 1 411 ? 142.315 139.094 161.710 1.00 120.67 481 TYR A N 1
ATOM 2541 C CA . TYR A 1 411 ? 141.600 138.453 160.609 1.00 120.67 481 TYR A CA 1
ATOM 2542 C C . TYR A 1 411 ? 140.588 139.404 159.985 1.00 120.67 481 TYR A C 1
ATOM 2543 O O . TYR A 1 411 ? 140.563 139.588 158.763 1.00 120.67 481 TYR A O 1
ATOM 2552 N N . ILE A 1 412 ? 139.747 140.016 160.809 1.00 129.29 482 ILE A N 1
ATOM 2553 C CA . ILE A 1 412 ? 138.737 140.954 160.339 1.00 129.29 482 ILE A CA 1
ATOM 2554 C C . ILE A 1 412 ? 139.314 142.359 160.413 1.00 129.29 482 ILE A C 1
ATOM 2555 O O . ILE A 1 412 ? 139.900 142.746 161.432 1.00 129.29 482 ILE A O 1
ATOM 2560 N N . GLU A 1 413 ? 139.161 143.116 159.329 1.00 134.56 483 GLU A N 1
ATOM 2561 C CA . GLU A 1 413 ? 139.745 144.448 159.240 1.00 134.56 483 GLU A CA 1
ATOM 2562 C C . GLU A 1 413 ? 139.254 145.326 160.383 1.00 134.56 483 GLU A C 1
ATOM 2563 O O . GLU A 1 413 ? 138.065 145.650 160.465 1.00 134.56 483 GLU A O 1
ATOM 2569 N N . GLY A 1 414 ? 140.174 145.706 161.267 1.00 127.31 484 GLY A N 1
ATOM 2570 C CA . GLY A 1 414 ? 139.850 146.518 162.418 1.00 127.31 484 GLY A CA 1
ATOM 2571 C C . GLY A 1 414 ? 139.491 145.754 163.673 1.00 127.31 484 GLY A C 1
ATOM 2572 O O . GLY A 1 414 ? 139.298 146.380 164.723 1.00 127.31 484 GLY A O 1
ATOM 2573 N N . GLN A 1 415 ? 139.394 144.427 163.606 1.00 123.63 485 GLN A N 1
ATOM 2574 C CA . GLN A 1 415 ? 139.065 143.601 164.764 1.00 123.63 485 GLN A CA 1
ATOM 2575 C C . GLN A 1 415 ? 140.330 142.891 165.230 1.00 123.63 485 GLN A C 1
ATOM 2576 O O . GLN A 1 415 ? 140.809 141.964 164.569 1.00 123.63 485 GLN A O 1
ATOM 2582 N N . LYS A 1 416 ? 140.859 143.314 166.376 1.00 118.91 486 LYS A N 1
ATOM 2583 C CA . LYS A 1 416 ? 142.105 142.769 166.910 1.00 118.91 486 LYS A CA 1
ATOM 2584 C C . LYS A 1 416 ? 141.824 141.394 167.502 1.00 118.91 486 LYS A C 1
ATOM 2585 O O . LYS A 1 416 ? 141.571 141.244 168.698 1.00 118.91 486 LYS A O 1
ATOM 2591 N N . VAL A 1 417 ? 141.865 140.371 166.645 1.00 119.30 487 VAL A N 1
ATOM 2592 C CA . VAL A 1 417 ? 141.677 139.003 167.117 1.00 119.30 487 VAL A CA 1
ATOM 2593 C C . VAL A 1 417 ? 142.876 138.554 167.943 1.00 119.30 487 VAL A C 1
ATOM 2594 O O . VAL A 1 417 ? 142.721 137.935 169.002 1.00 119.30 487 VAL A O 1
ATOM 2598 N N . LEU A 1 418 ? 144.084 138.855 167.476 1.00 118.11 488 LEU A N 1
ATOM 2599 C CA . LEU A 1 418 ? 145.309 138.491 168.172 1.00 118.11 488 LEU A CA 1
ATOM 2600 C C . LEU A 1 418 ? 146.219 139.705 168.263 1.00 118.11 488 LEU A C 1
ATOM 2601 O O . LEU A 1 418 ? 146.383 140.442 167.288 1.00 118.11 488 LEU A O 1
ATOM 2606 N N . SER A 1 419 ? 146.813 139.907 169.437 1.00 119.47 489 SER A N 1
ATOM 2607 C CA . SER A 1 419 ? 147.687 141.052 169.644 1.00 119.47 489 SER A CA 1
ATOM 2608 C C . SER A 1 419 ? 148.607 140.780 170.823 1.00 119.47 489 SER A C 1
ATOM 2609 O O . SER A 1 419 ? 148.206 140.158 171.810 1.00 119.47 489 SER A O 1
ATOM 2612 N N . GLY A 1 420 ? 149.844 141.257 170.704 1.00 118.06 490 GLY A N 1
ATOM 2613 C CA . GLY A 1 420 ? 150.810 141.180 171.782 1.00 118.06 490 GLY A CA 1
ATOM 2614 C C . GLY A 1 420 ? 151.158 139.771 172.209 1.00 118.06 490 GLY A C 1
ATOM 2615 O O . GLY A 1 420 ? 151.183 139.473 173.407 1.00 118.06 490 GLY A O 1
ATOM 2616 N N . ILE A 1 421 ? 151.430 138.893 171.248 1.00 116.87 491 ILE A N 1
ATOM 2617 C CA . ILE A 1 421 ? 151.743 137.496 171.527 1.00 116.87 491 ILE A CA 1
ATOM 2618 C C . ILE A 1 421 ? 153.232 137.272 171.311 1.00 116.87 491 ILE A C 1
ATOM 2619 O O . ILE A 1 421 ? 153.779 137.646 170.266 1.00 116.87 491 ILE A O 1
ATOM 2624 N N . SER A 1 422 ? 153.886 136.664 172.301 1.00 114.48 492 SER A N 1
ATOM 2625 C CA . SER A 1 422 ? 155.312 136.360 172.217 1.00 114.48 492 SER A CA 1
ATOM 2626 C C . SER A 1 422 ? 155.590 135.150 173.097 1.00 114.48 492 SER A C 1
ATOM 2627 O O . SER A 1 422 ? 155.531 135.252 174.326 1.00 114.48 492 SER A O 1
ATOM 2630 N N . PHE A 1 423 ? 155.891 134.015 172.475 1.00 120.48 493 PHE A N 1
ATOM 2631 C CA . PHE A 1 423 ? 156.179 132.781 173.191 1.00 120.48 493 PHE A CA 1
ATOM 2632 C C . PHE A 1 423 ? 157.672 132.474 173.146 1.00 120.48 493 PHE A C 1
ATOM 2633 O O . PHE A 1 423 ? 158.459 133.163 172.493 1.00 120.48 493 PHE A O 1
ATOM 2641 N N . GLU A 1 424 ? 158.056 131.415 173.854 1.00 121.14 494 GLU A N 1
ATOM 2642 C CA . GLU A 1 424 ? 159.447 130.973 173.880 1.00 121.14 494 GLU A CA 1
ATOM 2643 C C . GLU A 1 424 ? 159.455 129.473 174.135 1.00 121.14 494 GLU A C 1
ATOM 2644 O O . GLU A 1 424 ? 159.185 129.035 175.257 1.00 121.14 494 GLU A O 1
ATOM 2650 N N . VAL A 1 425 ? 159.761 128.696 173.106 1.00 118.87 495 VAL A N 1
ATOM 2651 C CA . VAL A 1 425 ? 159.738 127.242 173.171 1.00 118.87 495 VAL A CA 1
ATOM 2652 C C . VAL A 1 425 ? 161.150 126.725 172.932 1.00 118.87 495 VAL A C 1
ATOM 2653 O O . VAL A 1 425 ? 161.645 126.733 171.805 1.00 118.87 495 VAL A O 1
ATOM 2657 N N . PRO A 1 426 ? 161.835 126.267 173.976 1.00 122.45 496 PRO A N 1
ATOM 2658 C CA . PRO A 1 426 ? 163.151 125.651 173.783 1.00 122.45 496 PRO A CA 1
ATOM 2659 C C . PRO A 1 426 ? 163.033 124.290 173.114 1.00 122.45 496 PRO A C 1
ATOM 2660 O O . PRO A 1 426 ? 161.966 123.675 173.067 1.00 122.45 496 PRO A O 1
ATOM 2664 N N . ALA A 1 427 ? 164.161 123.827 172.583 1.00 121.98 497 ALA A N 1
ATOM 2665 C CA . ALA A 1 427 ? 164.188 122.561 171.863 1.00 121.98 497 ALA A CA 1
ATOM 2666 C C . ALA A 1 427 ? 163.882 121.395 172.794 1.00 121.98 497 ALA A C 1
ATOM 2667 O O . ALA A 1 427 ? 164.381 121.329 173.921 1.00 121.98 497 ALA A O 1
ATOM 2669 N N . GLY A 1 428 ? 163.051 120.471 172.314 1.00 120.69 498 GLY A N 1
ATOM 2670 C CA . GLY A 1 428 ? 162.738 119.261 173.043 1.00 120.69 498 GLY A CA 1
ATOM 2671 C C . GLY A 1 428 ? 161.730 119.415 174.159 1.00 120.69 498 GLY A C 1
ATOM 2672 O O . GLY A 1 428 ? 161.454 118.432 174.858 1.00 120.69 498 GLY A O 1
ATOM 2673 N N . LYS A 1 429 ? 161.170 120.605 174.350 1.00 120.98 499 LYS A N 1
ATOM 2674 C CA . LYS A 1 429 ? 160.226 120.868 175.425 1.00 120.98 499 LYS A CA 1
ATOM 2675 C C . LYS A 1 429 ? 158.816 120.984 174.863 1.00 120.98 499 LYS A C 1
ATOM 2676 O O . LYS A 1 429 ? 158.588 121.683 173.871 1.00 120.98 499 LYS A O 1
ATOM 2678 N N . LYS A 1 430 ? 157.876 120.297 175.503 1.00 124.54 500 LYS A N 1
ATOM 2679 C CA . LYS A 1 430 ? 156.477 120.334 175.098 1.00 124.54 500 LYS A CA 1
ATOM 2680 C C . LYS A 1 430 ? 155.800 121.525 175.765 1.00 124.54 500 LYS A C 1
ATOM 2681 O O . LYS A 1 430 ? 155.815 121.645 176.994 1.00 124.54 500 LYS A O 1
ATOM 2687 N N . VAL A 1 431 ? 155.212 122.401 174.954 1.00 123.68 501 VAL A N 1
ATOM 2688 C CA . VAL A 1 431 ? 154.559 123.613 175.430 1.00 123.68 501 VAL A CA 1
ATOM 2689 C C . VAL A 1 431 ? 153.093 123.555 175.031 1.00 123.68 501 VAL A C 1
ATOM 2690 O O . VAL A 1 431 ? 152.771 123.312 173.863 1.00 123.68 501 VAL A O 1
ATOM 2694 N N . ALA A 1 432 ? 152.210 123.780 175.998 1.00 124.82 502 ALA A N 1
ATOM 2695 C CA . ALA A 1 432 ? 150.774 123.734 175.777 1.00 124.82 502 ALA A CA 1
ATOM 2696 C C . ALA A 1 432 ? 150.160 125.092 176.082 1.00 124.82 502 ALA A C 1
ATOM 2697 O O . ALA A 1 432 ? 150.504 125.731 177.082 1.00 124.82 502 ALA A O 1
ATOM 2699 N N . ILE A 1 433 ? 149.251 125.527 175.215 1.00 123.14 503 ILE A N 1
ATOM 2700 C CA . ILE A 1 433 ? 148.526 126.779 175.382 1.00 123.14 503 ILE A CA 1
ATOM 2701 C C . ILE A 1 433 ? 147.052 126.455 175.572 1.00 123.14 503 ILE A C 1
ATOM 2702 O O . ILE A 1 433 ? 146.503 125.593 174.875 1.00 123.14 503 ILE A O 1
ATOM 2707 N N . VAL A 1 434 ? 146.426 127.118 176.539 1.00 125.40 504 VAL A N 1
ATOM 2708 C CA . VAL A 1 434 ? 145.029 126.880 176.882 1.00 125.40 504 VAL A CA 1
ATOM 2709 C C . VAL A 1 434 ? 144.300 128.216 176.924 1.00 125.40 504 VAL A C 1
ATOM 2710 O O . VAL A 1 434 ? 144.829 129.204 177.445 1.00 125.40 504 VAL A O 1
ATOM 2714 N N . GLY A 1 435 ? 143.096 128.250 176.349 1.00 128.20 505 GLY A N 1
ATOM 2715 C CA . GLY A 1 435 ? 142.280 129.445 176.339 1.00 128.20 505 GLY A CA 1
ATOM 2716 C C . GLY A 1 435 ? 140.854 129.145 176.767 1.00 128.20 505 GLY A C 1
ATOM 2717 O O . GLY A 1 435 ? 140.525 128.026 177.168 1.00 128.20 505 GLY A O 1
ATOM 2718 N N . GLY A 1 436 ? 140.017 130.174 176.667 1.00 130.59 506 GLY A N 1
ATOM 2719 C CA . GLY A 1 436 ? 138.618 130.051 177.027 1.00 130.59 506 GLY A CA 1
ATOM 2720 C C . GLY A 1 436 ? 137.778 129.478 175.905 1.00 130.59 506 GLY A C 1
ATOM 2721 O O . GLY A 1 436 ? 138.129 128.444 175.329 1.00 130.59 506 GLY A O 1
ATOM 2722 N N . SER A 1 437 ? 136.658 130.136 175.593 1.00 131.09 507 SER A N 1
ATOM 2723 C CA . SER A 1 437 ? 135.837 129.703 174.466 1.00 131.09 507 SER A CA 1
ATOM 2724 C C . SER A 1 437 ? 136.627 129.730 173.165 1.00 131.09 507 SER A C 1
ATOM 2725 O O . SER A 1 437 ? 136.374 128.920 172.266 1.00 131.09 507 SER A O 1
ATOM 2728 N N . GLY A 1 438 ? 137.578 130.650 173.048 1.00 127.98 508 GLY A N 1
ATOM 2729 C CA . GLY A 1 438 ? 138.501 130.661 171.935 1.00 127.98 508 GLY A CA 1
ATOM 2730 C C . GLY A 1 438 ? 138.672 132.026 171.306 1.00 127.98 508 GLY A C 1
ATOM 2731 O O . GLY A 1 438 ? 137.708 132.630 170.827 1.00 127.98 508 GLY A O 1
ATOM 2732 N N . SER A 1 439 ? 139.909 132.519 171.303 1.00 126.79 509 SER A N 1
ATOM 2733 C CA . SER A 1 439 ? 140.254 133.764 170.618 1.00 126.79 509 SER A CA 1
ATOM 2734 C C . SER A 1 439 ? 141.719 133.640 170.197 1.00 126.79 509 SER A C 1
ATOM 2735 O O . SER A 1 439 ? 142.628 133.928 170.977 1.00 126.79 509 SER A O 1
ATOM 2738 N N . GLY A 1 440 ? 141.930 133.211 168.958 1.00 123.94 510 GLY A N 1
ATOM 2739 C CA . GLY A 1 440 ? 143.268 133.014 168.448 1.00 123.94 510 GLY A CA 1
ATOM 2740 C C . GLY A 1 440 ? 143.909 131.687 168.787 1.00 123.94 510 GLY A C 1
ATOM 2741 O O . GLY A 1 440 ? 145.125 131.548 168.613 1.00 123.94 510 GLY A O 1
ATOM 2742 N N . LYS A 1 441 ? 143.138 130.712 169.274 1.00 120.21 511 LYS A N 1
ATOM 2743 C CA . LYS A 1 441 ? 143.717 129.414 169.610 1.00 120.21 511 LYS A CA 1
ATOM 2744 C C . LYS A 1 441 ? 144.258 128.713 168.369 1.00 120.21 511 LYS A C 1
ATOM 2745 O O . LYS A 1 441 ? 145.364 128.162 168.387 1.00 120.21 511 LYS A O 1
ATOM 2751 N N . SER A 1 442 ? 143.493 128.726 167.279 1.00 114.64 512 SER A N 1
ATOM 2752 C CA . SER A 1 442 ? 143.966 128.188 166.010 1.00 114.64 512 SER A CA 1
ATOM 2753 C C . SER A 1 442 ? 144.766 129.201 165.204 1.00 114.64 512 SER A C 1
ATOM 2754 O O . SER A 1 442 ? 145.346 128.837 164.173 1.00 114.64 512 SER A O 1
ATOM 2757 N N . THR A 1 443 ? 144.810 130.458 165.649 1.00 112.92 513 THR A N 1
ATOM 2758 C CA . THR A 1 443 ? 145.591 131.466 164.944 1.00 112.92 513 THR A CA 1
ATOM 2759 C C . THR A 1 443 ? 147.076 131.138 164.994 1.00 112.92 513 THR A C 1
ATOM 2760 O O . THR A 1 443 ? 147.814 131.424 164.047 1.00 112.92 513 THR A O 1
ATOM 2764 N N . ILE A 1 444 ? 147.530 130.521 166.085 1.00 109.23 514 ILE A N 1
ATOM 2765 C CA . ILE A 1 444 ? 148.925 130.098 166.168 1.00 109.23 514 ILE A CA 1
ATOM 2766 C C . ILE A 1 444 ? 149.228 129.071 165.083 1.00 109.23 514 ILE A C 1
ATOM 2767 O O . ILE A 1 444 ? 150.233 129.171 164.367 1.00 109.23 514 ILE A O 1
ATOM 2772 N N . VAL A 1 445 ? 148.347 128.081 164.928 1.00 108.27 515 VAL A N 1
ATOM 2773 C CA . VAL A 1 445 ? 148.542 127.064 163.899 1.00 108.27 515 VAL A CA 1
ATOM 2774 C C . VAL A 1 445 ? 148.529 127.699 162.516 1.00 108.27 515 VAL A C 1
ATOM 2775 O O . VAL A 1 445 ? 149.351 127.364 161.654 1.00 108.27 515 VAL A O 1
ATOM 2779 N N . ARG A 1 446 ? 147.601 128.628 162.284 1.00 104.45 516 ARG A N 1
ATOM 2780 C CA . ARG A 1 446 ? 147.533 129.289 160.984 1.00 104.45 516 ARG A CA 1
ATOM 2781 C C . ARG A 1 446 ? 148.800 130.087 160.696 1.00 104.45 516 ARG A C 1
ATOM 2782 O O . ARG A 1 446 ? 149.304 130.080 159.567 1.00 104.45 516 ARG A O 1
ATOM 2790 N N . LEU A 1 447 ? 149.329 130.784 161.704 1.00 105.33 517 LEU A N 1
ATOM 2791 C CA . LEU A 1 447 ? 150.454 131.686 161.480 1.00 105.33 517 LEU A CA 1
ATOM 2792 C C . LEU A 1 447 ? 151.766 130.927 161.308 1.00 105.33 517 LEU A C 1
ATOM 2793 O O . LEU A 1 447 ? 152.560 131.245 160.415 1.00 105.33 517 LEU A O 1
ATOM 2798 N N . LEU A 1 448 ? 152.020 129.928 162.158 1.00 100.66 518 LEU A N 1
ATOM 2799 C CA . LEU A 1 448 ? 153.302 129.226 162.088 1.00 100.66 518 LEU A CA 1
ATOM 2800 C C . LEU A 1 448 ? 153.482 128.483 160.774 1.00 100.66 518 LEU A C 1
ATOM 2801 O O . LEU A 1 448 ? 154.618 128.243 160.351 1.00 100.66 518 LEU A O 1
ATOM 2806 N N . PHE A 1 449 ? 152.392 128.111 160.114 1.00 99.73 519 PHE A N 1
ATOM 2807 C CA . PHE A 1 449 ? 152.510 127.387 158.858 1.00 99.73 519 PHE A CA 1
ATOM 2808 C C . PHE A 1 449 ? 152.531 128.333 157.663 1.00 99.73 519 PHE A C 1
ATOM 2809 O O . PHE A 1 449 ? 152.528 127.871 156.517 1.00 99.73 519 PHE A O 1
ATOM 2817 N N . ARG A 1 450 ? 152.562 129.643 157.921 1.00 102.63 520 ARG A N 1
ATOM 2818 C CA . ARG A 1 450 ? 152.626 130.695 156.905 1.00 102.63 520 ARG A CA 1
ATOM 2819 C C . ARG A 1 450 ? 151.403 130.665 155.986 1.00 102.63 520 ARG A C 1
ATOM 2820 O O . ARG A 1 450 ? 151.495 130.461 154.774 1.00 102.63 520 ARG A O 1
ATOM 2828 N N . PHE A 1 451 ? 150.239 130.868 156.601 1.00 99.52 521 PHE A N 1
ATOM 2829 C CA . PHE A 1 451 ? 149.031 131.233 155.874 1.00 99.52 521 PHE A CA 1
ATOM 2830 C C . PHE A 1 451 ? 148.754 132.727 155.887 1.00 99.52 521 PHE A C 1
ATOM 2831 O O . PHE A 1 451 ? 148.079 133.223 154.979 1.00 99.52 521 PHE A O 1
ATOM 2839 N N . TYR A 1 452 ? 149.251 133.451 156.886 1.00 104.16 522 TYR A N 1
ATOM 2840 C CA . TYR A 1 452 ? 149.030 134.883 156.987 1.00 104.16 522 TYR A CA 1
ATOM 2841 C C . TYR A 1 452 ? 150.307 135.549 157.477 1.00 104.16 522 TYR A C 1
ATOM 2842 O O . TYR A 1 452 ? 151.159 134.920 158.107 1.00 104.16 522 TYR A O 1
ATOM 2851 N N . GLU A 1 453 ? 150.429 136.839 157.179 1.00 110.24 523 GLU A N 1
ATOM 2852 C CA . GLU A 1 453 ? 151.641 137.579 157.486 1.00 110.24 523 GLU A CA 1
ATOM 2853 C C . GLU A 1 453 ? 151.453 138.393 158.754 1.00 110.24 523 GLU A C 1
ATOM 2854 O O . GLU A 1 453 ? 150.561 139.254 158.800 1.00 110.24 523 GLU A O 1
ATOM 2860 N N . PRO A 1 454 ? 152.259 138.171 159.788 1.00 116.72 524 PRO A N 1
ATOM 2861 C CA . PRO A 1 454 ? 152.166 139.001 160.992 1.00 116.72 524 PRO A CA 1
ATOM 2862 C C . PRO A 1 454 ? 152.852 140.343 160.803 1.00 116.72 524 PRO A C 1
ATOM 2863 O O . PRO A 1 454 ? 154.047 140.480 161.086 1.00 116.72 524 PRO A O 1
ATOM 2867 N N . GLN A 1 455 ? 152.106 141.332 160.304 1.00 120.31 525 GLN A N 1
ATOM 2868 C CA . GLN A 1 455 ? 152.686 142.620 159.939 1.00 120.31 525 GLN A CA 1
ATOM 2869 C C . GLN A 1 455 ? 153.420 143.288 161.097 1.00 120.31 525 GLN A C 1
ATOM 2870 O O . GLN A 1 455 ? 154.312 144.108 160.857 1.00 120.31 525 GLN A O 1
ATOM 2876 N N . LYS A 1 456 ? 153.071 142.962 162.337 1.00 118.20 526 LYS A N 1
ATOM 2877 C CA . LYS A 1 456 ? 153.782 143.457 163.504 1.00 118.20 526 LYS A CA 1
ATOM 2878 C C . LYS A 1 456 ? 154.605 142.333 164.120 1.00 118.20 526 LYS A C 1
ATOM 2879 O O . LYS A 1 456 ? 154.174 141.178 164.166 1.00 118.20 526 LYS A O 1
ATOM 2881 N N . GLY A 1 457 ? 155.800 142.683 164.590 1.00 116.77 527 GLY A N 1
ATOM 2882 C CA . GLY A 1 457 ? 156.666 141.696 165.200 1.00 116.77 527 GLY A CA 1
ATOM 2883 C C . GLY A 1 457 ? 157.294 140.762 164.176 1.00 116.77 527 GLY A C 1
ATOM 2884 O O . GLY A 1 457 ? 157.356 141.046 162.976 1.00 116.77 527 GLY A O 1
ATOM 2885 N N . SER A 1 458 ? 157.766 139.622 164.674 1.00 114.35 528 SER A N 1
ATOM 2886 C CA . SER A 1 458 ? 158.431 138.648 163.820 1.00 114.35 528 SER A CA 1
ATOM 2887 C C . SER A 1 458 ? 158.326 137.272 164.461 1.00 114.35 528 SER A C 1
ATOM 2888 O O . SER A 1 458 ? 157.950 137.133 165.627 1.00 114.35 528 SER A O 1
ATOM 2891 N N . ILE A 1 459 ? 158.656 136.251 163.673 1.00 114.27 529 ILE A N 1
ATOM 2892 C CA . ILE A 1 459 ? 158.645 134.861 164.112 1.00 114.27 529 ILE A CA 1
ATOM 2893 C C . ILE A 1 459 ? 160.046 134.304 163.918 1.00 114.27 529 ILE A C 1
ATOM 2894 O O . ILE A 1 459 ? 160.659 134.509 162.864 1.00 114.27 529 ILE A O 1
ATOM 2899 N N . TYR A 1 460 ? 160.555 133.606 164.928 1.00 116.09 530 TYR A N 1
ATOM 2900 C CA . TYR A 1 460 ? 161.906 133.061 164.903 1.00 116.09 530 TYR A CA 1
ATOM 2901 C C . TYR A 1 460 ? 161.845 131.541 164.932 1.00 116.09 530 TYR A C 1
ATOM 2902 O O . TYR A 1 460 ? 161.135 130.960 165.762 1.00 116.09 530 TYR A O 1
ATOM 2911 N N . LEU A 1 461 ? 162.594 130.904 164.033 1.00 118.89 531 LEU A N 1
ATOM 2912 C CA . LEU A 1 461 ? 162.693 129.448 163.970 1.00 118.89 531 LEU A CA 1
ATOM 2913 C C . LEU A 1 461 ? 164.143 129.108 163.657 1.00 118.89 531 LEU A C 1
ATOM 2914 O O . LEU A 1 461 ? 164.589 129.291 162.520 1.00 118.89 531 LEU A O 1
ATOM 2919 N N . ALA A 1 462 ? 164.873 128.620 164.664 1.00 122.64 532 ALA A N 1
ATOM 2920 C CA . ALA A 1 462 ? 166.309 128.361 164.549 1.00 122.64 532 ALA A CA 1
ATOM 2921 C C . ALA A 1 462 ? 167.058 129.617 164.114 1.00 122.64 532 ALA A C 1
ATOM 2922 O O . ALA A 1 462 ? 168.041 129.552 163.372 1.00 122.64 532 ALA A O 1
ATOM 2924 N N . GLY A 1 463 ? 166.589 130.771 164.581 1.00 121.60 533 GLY A N 1
ATOM 2925 C CA . GLY A 1 463 ? 167.173 132.039 164.197 1.00 121.60 533 GLY A CA 1
ATOM 2926 C C . GLY A 1 463 ? 166.826 132.507 162.804 1.00 121.60 533 GLY A C 1
ATOM 2927 O O . GLY A 1 463 ? 167.412 133.489 162.335 1.00 121.60 533 GLY A O 1
ATOM 2928 N N . GLN A 1 464 ? 165.896 131.841 162.126 1.00 119.85 534 GLN A N 1
ATOM 2929 C CA . GLN A 1 464 ? 165.516 132.177 160.762 1.00 119.85 534 GLN A CA 1
ATOM 2930 C C . GLN A 1 464 ? 164.081 132.685 160.741 1.00 119.85 534 GLN A C 1
ATOM 2931 O O . GLN A 1 464 ? 163.176 132.022 161.259 1.00 119.85 534 GLN A O 1
ATOM 2937 N N . ASN A 1 465 ? 163.879 133.858 160.148 1.00 116.13 535 ASN A N 1
ATOM 2938 C CA . ASN A 1 465 ? 162.534 134.394 159.994 1.00 116.13 535 ASN A CA 1
ATOM 2939 C C . ASN A 1 465 ? 161.743 133.564 158.992 1.00 116.13 535 ASN A C 1
ATOM 2940 O O . ASN A 1 465 ? 162.286 133.079 157.996 1.00 116.13 535 ASN A O 1
ATOM 2945 N N . ILE A 1 466 ? 160.449 133.399 159.265 1.00 113.22 536 ILE A N 1
ATOM 2946 C CA . ILE A 1 466 ? 159.593 132.624 158.372 1.00 113.22 536 ILE A CA 1
ATOM 2947 C C . ILE A 1 466 ? 159.473 133.310 157.017 1.00 113.22 536 ILE A C 1
ATOM 2948 O O . ILE A 1 466 ? 159.503 132.657 155.967 1.00 113.22 536 ILE A O 1
ATOM 2953 N N . GLN A 1 467 ? 159.354 134.637 157.016 1.00 115.50 537 GLN A N 1
ATOM 2954 C CA . GLN A 1 467 ? 159.126 135.386 155.787 1.00 115.50 537 GLN A CA 1
ATOM 2955 C C . GLN A 1 467 ? 160.384 135.572 154.948 1.00 115.50 537 GLN A C 1
ATOM 2956 O O . GLN A 1 467 ? 160.284 136.063 153.819 1.00 115.50 537 GLN A O 1
ATOM 2962 N N . ASP A 1 468 ? 161.557 135.201 155.460 1.00 116.51 538 ASP A N 1
ATOM 2963 C CA . ASP A 1 468 ? 162.815 135.399 154.751 1.00 116.51 538 ASP A CA 1
ATOM 2964 C C . ASP A 1 468 ? 163.407 134.097 154.225 1.00 116.51 538 ASP A C 1
ATOM 2965 O O . ASP A 1 468 ? 164.584 134.070 153.850 1.00 116.51 538 ASP A O 1
ATOM 2970 N N . VAL A 1 469 ? 162.624 133.018 154.187 1.00 115.02 539 VAL A N 1
ATOM 2971 C CA . VAL A 1 469 ? 163.115 131.702 153.806 1.00 115.02 539 VAL A CA 1
ATOM 2972 C C . VAL A 1 469 ? 162.175 131.108 152.762 1.00 115.02 539 VAL A C 1
ATOM 2973 O O . VAL A 1 469 ? 160.998 131.466 152.673 1.00 115.02 539 VAL A O 1
ATOM 2977 N N . SER A 1 470 ? 162.722 130.199 151.952 1.00 115.10 540 SER A N 1
ATOM 2978 C CA . SER A 1 470 ? 161.943 129.509 150.933 1.00 115.10 540 SER A CA 1
ATOM 2979 C C . SER A 1 470 ? 160.745 128.803 151.558 1.00 115.10 540 SER A C 1
ATOM 2980 O O . SER A 1 470 ? 160.831 128.254 152.659 1.00 115.10 540 SER A O 1
ATOM 2983 N N . LEU A 1 471 ? 159.617 128.832 150.844 1.00 106.55 541 LEU A N 1
ATOM 2984 C CA . LEU A 1 471 ? 158.330 128.492 151.448 1.00 106.55 541 LEU A CA 1
ATOM 2985 C C . LEU A 1 471 ? 158.154 126.993 151.663 1.00 106.55 541 LEU A C 1
ATOM 2986 O O . LEU A 1 471 ? 157.995 126.537 152.801 1.00 106.55 541 LEU A O 1
ATOM 2991 N N . GLU A 1 472 ? 158.156 126.212 150.581 1.00 106.05 542 GLU A N 1
ATOM 2992 C CA . GLU A 1 472 ? 157.670 124.839 150.685 1.00 106.05 542 GLU A CA 1
ATOM 2993 C C . GLU A 1 472 ? 158.623 123.991 151.523 1.00 106.05 542 GLU A C 1
ATOM 2994 O O . GLU A 1 472 ? 158.212 123.000 152.137 1.00 106.05 542 GLU A O 1
ATOM 3000 N N . SER A 1 473 ? 159.903 124.363 151.563 1.00 104.45 543 SER A N 1
ATOM 3001 C CA . SER A 1 473 ? 160.828 123.707 152.484 1.00 104.45 543 SER A CA 1
ATOM 3002 C C . SER A 1 473 ? 160.433 123.956 153.938 1.00 104.45 543 SER A C 1
ATOM 3003 O O . SER A 1 473 ? 160.505 123.046 154.774 1.00 104.45 543 SER A O 1
ATOM 3006 N N . LEU A 1 474 ? 160.009 125.182 154.259 1.00 101.67 544 LEU A N 1
ATOM 3007 C CA . LEU A 1 474 ? 159.471 125.451 155.589 1.00 101.67 544 LEU A CA 1
ATOM 3008 C C . LEU A 1 474 ? 158.203 124.644 155.832 1.00 101.67 544 LEU A C 1
ATOM 3009 O O . LEU A 1 474 ? 157.970 124.159 156.945 1.00 101.67 544 LEU A O 1
ATOM 3014 N N . ARG A 1 475 ? 157.369 124.497 154.802 1.00 96.65 545 ARG A N 1
ATOM 3015 C CA . ARG A 1 475 ? 156.173 123.672 154.935 1.00 96.65 545 ARG A CA 1
ATOM 3016 C C . ARG A 1 475 ? 156.540 122.225 155.249 1.00 96.65 545 ARG A C 1
ATOM 3017 O O . ARG A 1 475 ? 155.889 121.573 156.073 1.00 96.65 545 ARG A O 1
ATOM 3025 N N . ARG A 1 476 ? 157.577 121.707 154.590 1.00 96.82 546 ARG A N 1
ATOM 3026 C CA . ARG A 1 476 ? 158.008 120.332 154.813 1.00 96.82 546 ARG A CA 1
ATOM 3027 C C . ARG A 1 476 ? 158.679 120.157 156.169 1.00 96.82 546 ARG A C 1
ATOM 3028 O O . ARG A 1 476 ? 158.649 119.058 156.733 1.00 96.82 546 ARG A O 1
ATOM 3030 N N . ALA A 1 477 ? 159.304 121.212 156.697 1.00 100.03 547 ALA A N 1
ATOM 3031 C CA . ALA A 1 477 ? 160.013 121.081 157.966 1.00 100.03 547 ALA A CA 1
ATOM 3032 C C . ALA A 1 477 ? 159.053 120.847 159.127 1.00 100.03 547 ALA A C 1
ATOM 3033 O O . ALA A 1 477 ? 159.296 119.978 159.972 1.00 100.03 547 ALA A O 1
ATOM 3035 N N . VAL A 1 478 ? 157.957 121.598 159.185 1.00 98.63 548 VAL A N 1
ATOM 3036 C CA . VAL A 1 478 ? 157.033 121.555 160.314 1.00 98.63 548 VAL A CA 1
ATOM 3037 C C . VAL A 1 478 ? 155.781 120.786 159.919 1.00 98.63 548 VAL A C 1
ATOM 3038 O O . VAL A 1 478 ? 155.228 120.984 158.830 1.00 98.63 548 VAL A O 1
ATOM 3042 N N . GLY A 1 479 ? 155.339 119.892 160.801 1.00 100.52 549 GLY A N 1
ATOM 3043 C CA . GLY A 1 479 ? 154.133 119.115 160.590 1.00 100.52 549 GLY A CA 1
ATOM 3044 C C . GLY A 1 479 ? 153.045 119.555 161.550 1.00 100.52 549 GLY A C 1
ATOM 3045 O O . GLY A 1 479 ? 153.328 120.026 162.653 1.00 100.52 549 GLY A O 1
ATOM 3046 N N . VAL A 1 480 ? 151.794 119.408 161.122 1.00 97.36 550 VAL A N 1
ATOM 3047 C CA . VAL A 1 480 ? 150.648 119.854 161.902 1.00 97.36 550 VAL A CA 1
ATOM 3048 C C . VAL A 1 480 ? 149.623 118.732 161.987 1.00 97.36 550 VAL A C 1
ATOM 3049 O O . VAL A 1 480 ? 149.359 118.035 161.001 1.00 97.36 550 VAL A O 1
ATOM 3053 N N . VAL A 1 481 ? 149.071 118.543 163.181 1.00 101.62 551 VAL A N 1
ATOM 3054 C CA . VAL A 1 481 ? 147.893 117.708 163.392 1.00 101.62 551 VAL A CA 1
ATOM 3055 C C . VAL A 1 481 ? 146.694 118.647 163.487 1.00 101.62 551 VAL A C 1
ATOM 3056 O O . VAL A 1 481 ? 146.585 119.395 164.473 1.00 101.62 551 VAL A O 1
ATOM 3060 N N . PRO A 1 482 ? 145.787 118.644 162.514 1.00 102.52 552 PRO A N 1
ATOM 3061 C CA . PRO A 1 482 ? 144.807 119.731 162.414 1.00 102.52 552 PRO A CA 1
ATOM 3062 C C . PRO A 1 482 ? 143.672 119.593 163.413 1.00 102.52 552 PRO A C 1
ATOM 3063 O O . PRO A 1 482 ? 143.437 118.528 163.990 1.00 102.52 552 PRO A O 1
ATOM 3067 N N . GLN A 1 483 ? 142.939 120.689 163.592 1.00 113.07 553 GLN A N 1
ATOM 3068 C CA . GLN A 1 483 ? 141.789 120.702 164.482 1.00 113.07 553 GLN A CA 1
ATOM 3069 C C . GLN A 1 483 ? 140.752 119.758 163.890 1.00 113.07 553 GLN A C 1
ATOM 3070 O O . GLN A 1 483 ? 140.309 118.816 164.548 1.00 113.07 553 GLN A O 1
ATOM 3076 N N . ASP A 1 484 ? 140.370 120.015 162.642 1.00 110.92 554 ASP A N 1
ATOM 3077 C CA . ASP A 1 484 ? 139.417 119.161 161.953 1.00 110.92 554 ASP A CA 1
ATOM 3078 C C . ASP A 1 484 ? 140.176 118.155 161.087 1.00 110.92 554 ASP A C 1
ATOM 3079 O O . ASP A 1 484 ? 141.405 118.065 161.137 1.00 110.92 554 ASP A O 1
ATOM 3084 N N . ALA A 1 485 ? 139.452 117.383 160.283 1.00 106.07 555 ALA A N 1
ATOM 3085 C CA . ALA A 1 485 ? 140.087 116.402 159.418 1.00 106.07 555 ALA A CA 1
ATOM 3086 C C . ALA A 1 485 ? 139.214 116.155 158.199 1.00 106.07 555 ALA A C 1
ATOM 3087 O O . ALA A 1 485 ? 137.985 116.112 158.302 1.00 106.07 555 ALA A O 1
ATOM 3089 N N . VAL A 1 486 ? 139.860 116.008 157.046 1.00 98.94 556 VAL A N 1
ATOM 3090 C CA . VAL A 1 486 ? 139.203 115.624 155.803 1.00 98.94 556 VAL A CA 1
ATOM 3091 C C . VAL A 1 486 ? 140.026 114.518 155.158 1.00 98.94 556 VAL A C 1
ATOM 3092 O O . VAL A 1 486 ? 141.261 114.534 155.216 1.00 98.94 556 VAL A O 1
ATOM 3096 N N . LEU A 1 487 ? 139.342 113.543 154.566 1.00 95.65 557 LEU A N 1
ATOM 3097 C CA . LEU A 1 487 ? 139.985 112.363 154.006 1.00 95.65 557 LEU A CA 1
ATOM 3098 C C . LEU A 1 487 ? 139.670 112.261 152.522 1.00 95.65 557 LEU A C 1
ATOM 3099 O O . LEU A 1 487 ? 138.536 112.517 152.103 1.00 95.65 557 LEU A O 1
ATOM 3104 N N . PHE A 1 488 ? 140.676 111.892 151.735 1.00 94.84 558 PHE A N 1
ATOM 3105 C CA . PHE A 1 488 ? 140.482 111.688 150.308 1.00 94.84 558 PHE A CA 1
ATOM 3106 C C . PHE A 1 488 ? 139.572 110.492 150.060 1.00 94.84 558 PHE A C 1
ATOM 3107 O O . PHE A 1 488 ? 139.587 109.506 150.801 1.00 94.84 558 PHE A O 1
ATOM 3115 N N . HIS A 1 489 ? 138.771 110.585 148.998 1.00 103.43 559 HIS A N 1
ATOM 3116 C CA . HIS A 1 489 ? 137.859 109.505 148.623 1.00 103.43 559 HIS A CA 1
ATOM 3117 C C . HIS A 1 489 ? 138.654 108.385 147.948 1.00 103.43 559 HIS A C 1
ATOM 3118 O O . HIS A 1 489 ? 138.559 108.133 146.746 1.00 103.43 559 HIS A O 1
ATOM 3125 N N . ASN A 1 490 ? 139.456 107.705 148.762 1.00 97.13 560 ASN A N 1
ATOM 3126 C CA . ASN A 1 490 ? 140.280 106.596 148.306 1.00 97.13 560 ASN A CA 1
ATOM 3127 C C . ASN A 1 490 ? 140.325 105.555 149.418 1.00 97.13 560 ASN A C 1
ATOM 3128 O O . ASN A 1 490 ? 139.561 105.615 150.386 1.00 97.13 560 ASN A O 1
ATOM 3133 N N . THR A 1 491 ? 141.227 104.590 149.276 1.00 94.90 561 THR A N 1
ATOM 3134 C CA . THR A 1 491 ? 141.399 103.578 150.302 1.00 94.90 561 THR A CA 1
ATOM 3135 C C . THR A 1 491 ? 142.116 104.162 151.515 1.00 94.90 561 THR A C 1
ATOM 3136 O O . THR A 1 491 ? 142.746 105.221 151.451 1.00 94.90 561 THR A O 1
ATOM 3140 N N . ILE A 1 492 ? 142.007 103.451 152.639 1.00 93.39 562 ILE A N 1
ATOM 3141 C CA . ILE A 1 492 ? 142.716 103.855 153.851 1.00 93.39 562 ILE A CA 1
ATOM 3142 C C . ILE A 1 492 ? 144.219 103.842 153.623 1.00 93.39 562 ILE A C 1
ATOM 3143 O O . ILE A 1 492 ? 144.945 104.707 154.128 1.00 93.39 562 ILE A O 1
ATOM 3148 N N . TYR A 1 493 ? 144.712 102.864 152.861 1.00 94.80 563 TYR A N 1
ATOM 3149 C CA . TYR A 1 493 ? 146.147 102.783 152.619 1.00 94.80 563 TYR A CA 1
ATOM 3150 C C . TYR A 1 493 ? 146.652 104.021 151.888 1.00 94.80 563 TYR A C 1
ATOM 3151 O O . TYR A 1 493 ? 147.736 104.529 152.194 1.00 94.80 563 TYR A O 1
ATOM 3160 N N . TYR A 1 494 ? 145.881 104.523 150.921 1.00 89.47 564 TYR A N 1
ATOM 3161 C CA . TYR A 1 494 ? 146.286 105.735 150.215 1.00 89.47 564 TYR A CA 1
ATOM 3162 C C . TYR A 1 494 ? 146.316 106.940 151.147 1.00 89.47 564 TYR A C 1
ATOM 3163 O O . TYR A 1 494 ? 147.237 107.761 151.076 1.00 89.47 564 TYR A O 1
ATOM 3172 N N . ASN A 1 495 ? 145.317 107.068 152.023 1.00 89.26 565 ASN A N 1
ATOM 3173 C CA . ASN A 1 495 ? 145.300 108.188 152.957 1.00 89.26 565 ASN A CA 1
ATOM 3174 C C . ASN A 1 495 ? 146.481 108.120 153.916 1.00 89.26 565 ASN A C 1
ATOM 3175 O O . ASN A 1 495 ? 147.077 109.150 154.253 1.00 89.26 565 ASN A O 1
ATOM 3180 N N . LEU A 1 496 ? 146.826 106.917 154.375 1.00 90.95 566 LEU A N 1
ATOM 3181 C CA . LEU A 1 496 ? 148.014 106.758 155.208 1.00 90.95 566 LEU A CA 1
ATOM 3182 C C . LEU A 1 496 ? 149.281 107.116 154.442 1.00 90.95 566 LEU A C 1
ATOM 3183 O O . LEU A 1 496 ? 150.162 107.802 154.972 1.00 90.95 566 LEU A O 1
ATOM 3188 N N . LEU A 1 497 ? 149.388 106.668 153.190 1.00 92.31 567 LEU A N 1
ATOM 3189 C CA . LEU A 1 497 ? 150.579 106.927 152.392 1.00 92.31 567 LEU A CA 1
ATOM 3190 C C . LEU A 1 497 ? 150.697 108.391 151.988 1.00 92.31 567 LEU A C 1
ATOM 3191 O O . LEU A 1 497 ? 151.793 108.838 151.636 1.00 92.31 567 LEU A O 1
ATOM 3196 N N . TYR A 1 498 ? 149.595 109.141 152.036 1.00 87.17 568 TYR A N 1
ATOM 3197 C CA . TYR A 1 498 ? 149.624 110.545 151.640 1.00 87.17 568 TYR A CA 1
ATOM 3198 C C . TYR A 1 498 ? 150.591 111.371 152.477 1.00 87.17 568 TYR A C 1
ATOM 3199 O O . TYR A 1 498 ? 151.025 112.437 152.027 1.00 87.17 568 TYR A O 1
ATOM 3208 N N . GLY A 1 499 ? 150.934 110.913 153.682 1.00 90.81 569 GLY A N 1
ATOM 3209 C CA . GLY A 1 499 ? 151.897 111.643 154.490 1.00 90.81 569 GLY A CA 1
ATOM 3210 C C . GLY A 1 499 ? 153.272 111.701 153.852 1.00 90.81 569 GLY A C 1
ATOM 3211 O O . GLY A 1 499 ? 153.921 112.749 153.846 1.00 90.81 569 GLY A O 1
ATOM 3212 N N . ASN A 1 500 ? 153.733 110.578 153.305 1.00 95.87 570 ASN A N 1
ATOM 3213 C CA . ASN A 1 500 ? 155.030 110.506 152.636 1.00 95.87 570 ASN A CA 1
ATOM 3214 C C . ASN A 1 500 ? 154.869 109.653 151.387 1.00 95.87 570 ASN A C 1
ATOM 3215 O O . ASN A 1 500 ? 154.588 108.454 151.483 1.00 95.87 570 ASN A O 1
ATOM 3220 N N . ILE A 1 501 ? 155.051 110.269 150.218 1.00 96.62 571 ILE A N 1
ATOM 3221 C CA . ILE A 1 501 ? 154.814 109.567 148.960 1.00 96.62 571 ILE A CA 1
ATOM 3222 C C . ILE A 1 501 ? 155.882 108.508 148.729 1.00 96.62 571 ILE A C 1
ATOM 3223 O O . ILE A 1 501 ? 155.578 107.369 148.352 1.00 96.62 571 ILE A O 1
ATOM 3228 N N . SER A 1 502 ? 157.148 108.860 148.956 1.00 101.61 572 SER A N 1
ATOM 3229 C CA . SER A 1 502 ? 158.272 107.975 148.679 1.00 101.61 572 SER A CA 1
ATOM 3230 C C . SER A 1 502 ? 158.625 107.082 149.861 1.00 101.61 572 SER A C 1
ATOM 3231 O O . SER A 1 502 ? 159.766 106.611 149.960 1.00 101.61 572 SER A O 1
ATOM 3234 N N . ALA A 1 503 ? 157.680 106.836 150.761 1.00 102.08 573 ALA A N 1
ATOM 3235 C CA . ALA A 1 503 ? 157.918 105.977 151.908 1.00 102.08 573 ALA A CA 1
ATOM 3236 C C . ALA A 1 503 ? 157.612 104.527 151.559 1.00 102.08 573 ALA A C 1
ATOM 3237 O O . ALA A 1 503 ? 156.697 104.232 150.785 1.00 102.08 573 ALA A O 1
ATOM 3239 N N . SER A 1 504 ? 158.395 103.622 152.135 1.00 109.02 574 SER A N 1
ATOM 3240 C CA . SER A 1 504 ? 158.171 102.202 151.914 1.00 109.02 574 SER A CA 1
ATOM 3241 C C . SER A 1 504 ? 156.866 101.769 152.579 1.00 109.02 574 SER A C 1
ATOM 3242 O O . SER A 1 504 ? 156.502 102.295 153.636 1.00 109.02 574 SER A O 1
ATOM 3245 N N . PRO A 1 505 ? 156.135 100.825 151.982 1.00 107.56 575 PRO A N 1
ATOM 3246 C CA . PRO A 1 505 ? 154.887 100.362 152.610 1.00 107.56 575 PRO A CA 1
ATOM 3247 C C . PRO A 1 505 ? 155.088 99.782 153.998 1.00 107.56 575 PRO A C 1
ATOM 3248 O O . PRO A 1 505 ? 154.202 99.923 154.850 1.00 107.56 575 PRO A O 1
ATOM 3252 N N . GLU A 1 506 ? 156.229 99.134 154.250 1.00 109.44 576 GLU A N 1
ATOM 3253 C CA . GLU A 1 506 ? 156.492 98.586 155.577 1.00 109.44 576 GLU A CA 1
ATOM 3254 C C . GLU A 1 506 ? 156.528 99.688 156.628 1.00 109.44 576 GLU A C 1
ATOM 3255 O O . GLU A 1 506 ? 155.997 99.523 157.734 1.00 109.44 576 GLU A O 1
ATOM 3261 N N . GLU A 1 507 ? 157.147 100.823 156.297 1.00 108.83 577 GLU A N 1
ATOM 3262 C CA . GLU A 1 507 ? 157.136 101.961 157.209 1.00 108.83 577 GLU A CA 1
ATOM 3263 C C . GLU A 1 507 ? 155.716 102.450 157.453 1.00 108.83 577 GLU A C 1
ATOM 3264 O O . GLU A 1 507 ? 155.370 102.839 158.573 1.00 108.83 577 GLU A O 1
ATOM 3270 N N . VAL A 1 508 ? 154.877 102.434 156.415 1.00 103.91 578 VAL A N 1
ATOM 3271 C CA . VAL A 1 508 ? 153.489 102.861 156.570 1.00 103.91 578 VAL A CA 1
ATOM 3272 C C . VAL A 1 508 ? 152.753 101.940 157.535 1.00 103.91 578 VAL A C 1
ATOM 3273 O O . VAL A 1 508 ? 152.012 102.397 158.415 1.00 103.91 578 VAL A O 1
ATOM 3277 N N . TYR A 1 509 ? 152.941 100.627 157.381 1.00 105.54 579 TYR A N 1
ATOM 3278 C CA . TYR A 1 509 ? 152.280 99.681 158.277 1.00 105.54 579 TYR A CA 1
ATOM 3279 C C . TYR A 1 509 ? 152.775 99.845 159.708 1.00 105.54 579 TYR A C 1
ATOM 3280 O O . TYR A 1 509 ? 151.983 99.792 160.658 1.00 105.54 579 TYR A O 1
ATOM 3289 N N . ALA A 1 510 ? 154.084 100.048 159.882 1.00 106.85 580 ALA A N 1
ATOM 3290 C CA . ALA A 1 510 ? 154.631 100.252 161.220 1.00 106.85 580 ALA A CA 1
ATOM 3291 C C . ALA A 1 510 ? 154.076 101.520 161.857 1.00 106.85 580 ALA A C 1
ATOM 3292 O O . ALA A 1 510 ? 153.748 101.533 163.050 1.00 106.85 580 ALA A O 1
ATOM 3294 N N . VAL A 1 511 ? 153.964 102.596 161.077 1.00 107.19 581 VAL A N 1
ATOM 3295 C CA . VAL A 1 511 ? 153.419 103.847 161.596 1.00 107.19 581 VAL A CA 1
ATOM 3296 C C . VAL A 1 511 ? 151.959 103.666 161.989 1.00 107.19 581 VAL A C 1
ATOM 3297 O O . VAL A 1 511 ? 151.520 104.127 163.050 1.00 107.19 581 VAL A O 1
ATOM 3301 N N . ALA A 1 512 ? 151.185 102.985 161.141 1.00 108.99 582 ALA A N 1
ATOM 3302 C CA . ALA A 1 512 ? 149.777 102.756 161.448 1.00 108.99 582 ALA A CA 1
ATOM 3303 C C . ALA A 1 512 ? 149.619 101.927 162.715 1.00 108.99 582 ALA A C 1
ATOM 3304 O O . ALA A 1 512 ? 148.744 102.207 163.544 1.00 108.99 582 ALA A O 1
ATOM 3306 N N . LYS A 1 513 ? 150.456 100.901 162.884 1.00 109.90 583 LYS A N 1
ATOM 3307 C CA . LYS A 1 513 ? 150.409 100.107 164.107 1.00 109.90 583 LYS A CA 1
ATOM 3308 C C . LYS A 1 513 ? 150.793 100.944 165.321 1.00 109.90 583 LYS A C 1
ATOM 3309 O O . LYS A 1 513 ? 150.199 100.801 166.396 1.00 109.90 583 LYS A O 1
ATOM 3315 N N . LEU A 1 514 ? 151.787 101.822 165.168 1.00 108.71 584 LEU A N 1
ATOM 3316 C CA . LEU A 1 514 ? 152.197 102.680 166.275 1.00 108.71 584 LEU A CA 1
ATOM 3317 C C . LEU A 1 514 ? 151.100 103.662 166.665 1.00 108.71 584 LEU A C 1
ATOM 3318 O O . LEU A 1 514 ? 151.007 104.059 167.832 1.00 108.71 584 LEU A O 1
ATOM 3323 N N . ALA A 1 515 ? 150.256 104.054 165.713 1.00 108.11 585 ALA A N 1
ATOM 3324 C CA . ALA A 1 515 ? 149.211 105.038 165.965 1.00 108.11 585 ALA A CA 1
ATOM 3325 C C . ALA A 1 515 ? 148.019 104.467 166.719 1.00 108.11 585 ALA A C 1
ATOM 3326 O O . ALA A 1 515 ? 147.097 105.223 167.044 1.00 108.11 585 ALA A O 1
ATOM 3328 N N . GLY A 1 516 ? 148.011 103.170 167.007 1.00 111.91 586 GLY A N 1
ATOM 3329 C CA . GLY A 1 516 ? 146.865 102.556 167.653 1.00 111.91 586 GLY A CA 1
ATOM 3330 C C . GLY A 1 516 ? 145.629 102.534 166.781 1.00 111.91 586 GLY A C 1
ATOM 3331 O O . GLY A 1 516 ? 144.520 102.778 167.274 1.00 111.91 586 GLY A O 1
ATOM 3332 N N . LEU A 1 517 ? 145.795 102.248 165.488 1.00 111.59 587 LEU A N 1
ATOM 3333 C CA . LEU A 1 517 ? 144.694 102.221 164.539 1.00 111.59 587 LEU A CA 1
ATOM 3334 C C . LEU A 1 517 ? 144.556 100.893 163.807 1.00 111.59 587 LEU A C 1
ATOM 3335 O O . LEU A 1 517 ? 143.477 100.614 163.273 1.00 111.59 587 LEU A O 1
ATOM 3340 N N . HIS A 1 518 ? 145.600 100.058 163.792 1.00 114.40 588 HIS A N 1
ATOM 3341 C CA . HIS A 1 518 ? 145.538 98.795 163.063 1.00 114.40 588 HIS A CA 1
ATOM 3342 C C . HIS A 1 518 ? 144.438 97.883 163.591 1.00 114.40 588 HIS A C 1
ATOM 3343 O O . HIS A 1 518 ? 143.890 97.072 162.835 1.00 114.40 588 HIS A O 1
ATOM 3350 N N . ASP A 1 519 ? 144.108 97.987 164.879 1.00 118.13 589 ASP A N 1
ATOM 3351 C CA . ASP A 1 519 ? 143.004 97.199 165.417 1.00 118.13 589 ASP A CA 1
ATOM 3352 C C . ASP A 1 519 ? 141.681 97.602 164.776 1.00 118.13 589 ASP A C 1
ATOM 3353 O O . ASP A 1 519 ? 140.874 96.742 164.401 1.00 118.13 589 ASP A O 1
ATOM 3358 N N . ALA A 1 520 ? 141.446 98.907 164.626 1.00 116.17 590 ALA A N 1
ATOM 3359 C CA . ALA A 1 520 ? 140.253 99.358 163.922 1.00 116.17 590 ALA A CA 1
ATOM 3360 C C . ALA A 1 520 ? 140.305 98.990 162.446 1.00 116.17 590 ALA A C 1
ATOM 3361 O O . ALA A 1 520 ? 139.259 98.785 161.821 1.00 116.17 590 ALA A O 1
ATOM 3363 N N . ILE A 1 521 ? 141.508 98.906 161.874 1.00 115.58 591 ILE A N 1
ATOM 3364 C CA . ILE A 1 521 ? 141.643 98.505 160.476 1.00 115.58 591 ILE A CA 1
ATOM 3365 C C . ILE A 1 521 ? 141.217 97.054 160.298 1.00 115.58 591 ILE A C 1
ATOM 3366 O O . ILE A 1 521 ? 140.471 96.715 159.372 1.00 115.58 591 ILE A O 1
ATOM 3371 N N . LEU A 1 522 ? 141.683 96.172 161.185 1.00 115.95 592 LEU A N 1
ATOM 3372 C CA . LEU A 1 522 ? 141.275 94.775 161.106 1.00 115.95 592 LEU A CA 1
ATOM 3373 C C . LEU A 1 522 ? 139.820 94.582 161.511 1.00 115.95 592 LEU A C 1
ATOM 3374 O O . LEU A 1 522 ? 139.201 93.597 161.095 1.00 115.95 592 LEU A O 1
ATOM 3379 N N . ARG A 1 523 ? 139.263 95.494 162.308 1.00 118.22 593 ARG A N 1
ATOM 3380 C CA . ARG A 1 523 ? 137.839 95.475 162.612 1.00 118.22 593 ARG A CA 1
ATOM 3381 C C . ARG A 1 523 ? 136.993 96.098 161.510 1.00 118.22 593 ARG A C 1
ATOM 3382 O O . ARG A 1 523 ? 135.763 95.992 161.559 1.00 118.22 593 ARG A O 1
ATOM 3384 N N . MET A 1 524 ? 137.618 96.739 160.525 1.00 117.46 594 MET A N 1
ATOM 3385 C CA . MET A 1 524 ? 136.891 97.331 159.418 1.00 117.46 594 MET A CA 1
ATOM 3386 C C . MET A 1 524 ? 136.328 96.237 158.511 1.00 117.46 594 MET A C 1
ATOM 3387 O O . MET A 1 524 ? 136.792 95.095 158.542 1.00 117.46 594 MET A O 1
ATOM 3389 N N . PRO A 1 525 ? 135.309 96.560 157.705 1.00 114.84 595 PRO A N 1
ATOM 3390 C CA . PRO A 1 525 ? 134.745 95.536 156.807 1.00 114.84 595 PRO A CA 1
ATOM 3391 C C . PRO A 1 525 ? 135.765 94.926 155.861 1.00 114.84 595 PRO A C 1
ATOM 3392 O O . PRO A 1 525 ? 135.688 93.726 155.569 1.00 114.84 595 PRO A O 1
ATOM 3396 N N . HIS A 1 526 ? 136.720 95.713 155.370 1.00 110.36 596 HIS A N 1
ATOM 3397 C CA . HIS A 1 526 ? 137.750 95.204 154.473 1.00 110.36 596 HIS A CA 1
ATOM 3398 C C . HIS A 1 526 ? 139.147 95.317 155.061 1.00 110.36 596 HIS A C 1
ATOM 3399 O O . HIS A 1 526 ? 139.882 94.323 155.091 1.00 110.36 596 HIS A O 1
ATOM 3406 N N . GLY A 1 527 ? 139.537 96.500 155.530 1.00 109.87 597 GLY A N 1
ATOM 3407 C CA . GLY A 1 527 ? 140.856 96.684 156.104 1.00 109.87 597 GLY A CA 1
ATOM 3408 C C . GLY A 1 527 ? 141.645 97.800 155.452 1.00 109.87 597 GLY A C 1
ATOM 3409 O O . GLY A 1 527 ? 141.213 98.956 155.454 1.00 109.87 597 GLY A O 1
ATOM 3410 N N . TYR A 1 528 ? 142.812 97.466 154.897 1.00 105.20 598 TYR A N 1
ATOM 3411 C CA . TYR A 1 528 ? 143.617 98.470 154.208 1.00 105.20 598 TYR A CA 1
ATOM 3412 C C . TYR A 1 528 ? 142.901 99.006 152.975 1.00 105.20 598 TYR A C 1
ATOM 3413 O O . TYR A 1 528 ? 142.961 100.206 152.685 1.00 105.20 598 TYR A O 1
ATOM 3422 N N . ASP A 1 529 ? 142.220 98.133 152.238 1.00 108.19 599 ASP A N 1
ATOM 3423 C CA . ASP A 1 529 ? 141.655 98.480 150.943 1.00 108.19 599 ASP A CA 1
ATOM 3424 C C . ASP A 1 529 ? 140.210 98.954 151.019 1.00 108.19 599 ASP A C 1
ATOM 3425 O O . ASP A 1 529 ? 139.596 99.183 149.972 1.00 108.19 599 ASP A O 1
ATOM 3430 N N . THR A 1 530 ? 139.650 99.099 152.218 1.00 104.79 600 THR A N 1
ATOM 3431 C CA . THR A 1 530 ? 138.275 99.566 152.328 1.00 104.79 600 THR A CA 1
ATOM 3432 C C . THR A 1 530 ? 138.155 100.997 151.814 1.00 104.79 600 THR A C 1
ATOM 3433 O O . THR A 1 530 ? 139.074 101.811 151.940 1.00 104.79 600 THR A O 1
ATOM 3437 N N . GLN A 1 531 ? 137.011 101.292 151.209 1.00 106.12 601 GLN A N 1
ATOM 3438 C CA . GLN A 1 531 ? 136.771 102.590 150.594 1.00 106.12 601 GLN A CA 1
ATOM 3439 C C . GLN A 1 531 ? 136.187 103.541 151.629 1.00 106.12 601 GLN A C 1
ATOM 3440 O O . GLN A 1 531 ? 135.104 103.291 152.169 1.00 106.12 601 GLN A O 1
ATOM 3446 N N . VAL A 1 532 ? 136.907 104.624 151.904 1.00 111.83 602 VAL A N 1
ATOM 3447 C CA . VAL A 1 532 ? 136.464 105.654 152.832 1.00 111.83 602 VAL A CA 1
ATOM 3448 C C . VAL A 1 532 ? 136.523 106.997 152.125 1.00 111.83 602 VAL A C 1
ATOM 3449 O O . VAL A 1 532 ? 137.547 107.354 151.528 1.00 111.83 602 VAL A O 1
ATOM 3453 N N . GLY A 1 533 ? 135.424 107.732 152.202 1.00 117.75 603 GLY A N 1
ATOM 3454 C CA . GLY A 1 533 ? 135.337 109.048 151.607 1.00 117.75 603 GLY A CA 1
ATOM 3455 C C . GLY A 1 533 ? 133.995 109.650 151.950 1.00 117.75 603 GLY A C 1
ATOM 3456 O O . GLY A 1 533 ? 133.246 109.110 152.768 1.00 117.75 603 GLY A O 1
ATOM 3457 N N . GLU A 1 534 ? 133.679 110.763 151.294 1.00 124.24 604 GLU A N 1
ATOM 3458 C CA . GLU A 1 534 ? 132.399 111.424 151.488 1.00 124.24 604 GLU A CA 1
ATOM 3459 C C . GLU A 1 534 ? 131.328 110.450 151.019 1.00 124.24 604 GLU A C 1
ATOM 3460 O O . GLU A 1 534 ? 130.317 110.248 151.691 1.00 124.24 604 GLU A O 1
ATOM 3466 N N . ARG A 1 535 ? 131.562 109.846 149.856 1.00 120.32 605 ARG A N 1
ATOM 3467 C CA . ARG A 1 535 ? 130.637 108.861 149.312 1.00 120.32 605 ARG A CA 1
ATOM 3468 C C . ARG A 1 535 ? 130.918 107.446 149.803 1.00 120.32 605 ARG A C 1
ATOM 3469 O O . ARG A 1 535 ? 130.156 106.530 149.472 1.00 120.32 605 ARG A O 1
ATOM 3471 N N . GLY A 1 536 ? 131.988 107.245 150.571 1.00 121.57 606 GLY A N 1
ATOM 3472 C CA . GLY A 1 536 ? 132.279 105.963 151.175 1.00 121.57 606 GLY A CA 1
ATOM 3473 C C . GLY A 1 536 ? 131.605 105.805 152.526 1.00 121.57 606 GLY A C 1
ATOM 3474 O O . GLY A 1 536 ? 130.709 106.561 152.904 1.00 121.57 606 GLY A O 1
ATOM 3475 N N . LEU A 1 537 ? 132.044 104.785 153.259 1.00 122.87 607 LEU A N 1
ATOM 3476 C CA . LEU A 1 537 ? 131.505 104.548 154.591 1.00 122.87 607 LEU A CA 1
ATOM 3477 C C . LEU A 1 537 ? 131.925 105.668 155.535 1.00 122.87 607 LEU A C 1
ATOM 3478 O O . LEU A 1 537 ? 133.066 106.136 155.502 1.00 122.87 607 LEU A O 1
ATOM 3483 N N . LYS A 1 538 ? 130.988 106.105 156.370 1.00 126.97 608 LYS A N 1
ATOM 3484 C CA . LYS A 1 538 ? 131.249 107.188 157.303 1.00 126.97 608 LYS A CA 1
ATOM 3485 C C . LYS A 1 538 ? 132.064 106.695 158.492 1.00 126.97 608 LYS A C 1
ATOM 3486 O O . LYS A 1 538 ? 132.008 105.521 158.871 1.00 126.97 608 LYS A O 1
ATOM 3492 N N . LEU A 1 539 ? 132.832 107.610 159.078 1.00 124.12 609 LEU A N 1
ATOM 3493 C CA . LEU A 1 539 ? 133.643 107.314 160.247 1.00 124.12 609 LEU A CA 1
ATOM 3494 C C . LEU A 1 539 ? 133.487 108.438 161.259 1.00 124.12 609 LEU A C 1
ATOM 3495 O O . LEU A 1 539 ? 133.197 109.582 160.899 1.00 124.12 609 LEU A O 1
ATOM 3500 N N . SER A 1 540 ? 133.681 108.102 162.532 1.00 128.03 610 SER A N 1
ATOM 3501 C CA . SER A 1 540 ? 133.574 109.086 163.596 1.00 128.03 610 SER A CA 1
ATOM 3502 C C . SER A 1 540 ? 134.872 109.887 163.706 1.00 128.03 610 SER A C 1
ATOM 3503 O O . SER A 1 540 ? 135.831 109.680 162.958 1.00 128.03 610 SER A O 1
ATOM 3506 N N . GLY A 1 541 ? 134.898 110.820 164.660 1.00 122.59 611 GLY A N 1
ATOM 3507 C CA . GLY A 1 541 ? 136.052 111.690 164.808 1.00 122.59 611 GLY A CA 1
ATOM 3508 C C . GLY A 1 541 ? 137.317 110.966 165.222 1.00 122.59 611 GLY A C 1
ATOM 3509 O O . GLY A 1 541 ? 138.415 111.351 164.809 1.00 122.59 611 GLY A O 1
ATOM 3510 N N . GLY A 1 542 ? 137.187 109.921 166.043 1.00 125.29 612 GLY A N 1
ATOM 3511 C CA . GLY A 1 542 ? 138.367 109.246 166.561 1.00 125.29 612 GLY A CA 1
ATOM 3512 C C . GLY A 1 542 ? 139.235 108.644 165.473 1.00 125.29 612 GLY A C 1
ATOM 3513 O O . GLY A 1 542 ? 140.463 108.760 165.510 1.00 125.29 612 GLY A O 1
ATOM 3514 N N . GLU A 1 543 ? 138.611 107.992 164.489 1.00 124.33 613 GLU A N 1
ATOM 3515 C CA . GLU A 1 543 ? 139.377 107.415 163.389 1.00 124.33 613 GLU A CA 1
ATOM 3516 C C . GLU A 1 543 ? 140.093 108.498 162.594 1.00 124.33 613 GLU A C 1
ATOM 3517 O O . GLU A 1 543 ? 141.239 108.312 162.169 1.00 124.33 613 GLU A O 1
ATOM 3523 N N . LYS A 1 544 ? 139.432 109.638 162.381 1.00 117.61 614 LYS A N 1
ATOM 3524 C CA . LYS A 1 544 ? 140.072 110.742 161.674 1.00 117.61 614 LYS A CA 1
ATOM 3525 C C . LYS A 1 544 ? 141.268 111.276 162.453 1.00 117.61 614 LYS A C 1
ATOM 3526 O O . LYS A 1 544 ? 142.309 111.595 161.866 1.00 117.61 614 LYS A O 1
ATOM 3532 N N . GLN A 1 545 ? 141.137 111.385 163.778 1.00 115.34 615 GLN A N 1
ATOM 3533 C CA . GLN A 1 545 ? 142.267 111.821 164.593 1.00 115.34 615 GLN A CA 1
ATOM 3534 C C . GLN A 1 545 ? 143.422 110.831 164.507 1.00 115.34 615 GLN A C 1
ATOM 3535 O O . GLN A 1 545 ? 144.587 111.233 164.399 1.00 115.34 615 GLN A O 1
ATOM 3541 N N . ARG A 1 546 ? 143.118 109.532 164.557 1.00 114.86 616 ARG A N 1
ATOM 3542 C CA . ARG A 1 546 ? 144.169 108.527 164.421 1.00 114.86 616 ARG A CA 1
ATOM 3543 C C . ARG A 1 546 ? 144.855 108.634 163.065 1.00 114.86 616 ARG A C 1
ATOM 3544 O O . ARG A 1 546 ? 146.083 108.520 162.970 1.00 114.86 616 ARG A O 1
ATOM 3552 N N . VAL A 1 547 ? 144.075 108.853 162.005 1.00 108.44 617 VAL A N 1
ATOM 3553 C CA . VAL A 1 547 ? 144.645 108.986 160.668 1.00 108.44 617 VAL A CA 1
ATOM 3554 C C . VAL A 1 547 ? 145.558 110.203 160.595 1.00 108.44 617 VAL A C 1
ATOM 3555 O O . VAL A 1 547 ? 146.651 110.143 160.019 1.00 108.44 617 VAL A O 1
ATOM 3559 N N . ALA A 1 548 ? 145.124 111.326 161.171 1.00 104.94 618 ALA A N 1
ATOM 3560 C CA . ALA A 1 548 ? 145.951 112.530 161.159 1.00 104.94 618 ALA A CA 1
ATOM 3561 C C . ALA A 1 548 ? 147.249 112.318 161.928 1.00 104.94 618 ALA A C 1
ATOM 3562 O O . ALA A 1 548 ? 148.324 112.733 161.476 1.00 104.94 618 ALA A O 1
ATOM 3564 N N . ILE A 1 549 ? 147.170 111.671 163.093 1.00 104.74 619 ILE A N 1
ATOM 3565 C CA . ILE A 1 549 ? 148.375 111.409 163.877 1.00 104.74 619 ILE A CA 1
ATOM 3566 C C . ILE A 1 549 ? 149.325 110.501 163.108 1.00 104.74 619 ILE A C 1
ATOM 3567 O O . ILE A 1 549 ? 150.542 110.723 163.089 1.00 104.74 619 ILE A O 1
ATOM 3572 N N . ALA A 1 550 ? 148.787 109.464 162.463 1.00 103.75 620 ALA A N 1
ATOM 3573 C CA . ALA A 1 550 ? 149.632 108.555 161.695 1.00 103.75 620 ALA A CA 1
ATOM 3574 C C . ALA A 1 550 ? 150.276 109.264 160.509 1.00 103.75 620 ALA A C 1
ATOM 3575 O O . ALA A 1 550 ? 151.440 109.009 160.183 1.00 103.75 620 ALA A O 1
ATOM 3577 N N . ARG A 1 551 ? 149.532 110.153 159.847 1.00 95.09 621 ARG A N 1
ATOM 3578 C CA . ARG A 1 551 ? 150.112 110.935 158.760 1.00 95.09 621 ARG A CA 1
ATOM 3579 C C . ARG A 1 551 ? 151.242 111.818 159.268 1.00 95.09 621 ARG A C 1
ATOM 3580 O O . ARG A 1 551 ? 152.289 111.941 158.619 1.00 95.09 621 ARG A O 1
ATOM 3588 N N . ALA A 1 552 ? 151.047 112.443 160.432 1.00 99.53 622 ALA A N 1
ATOM 3589 C CA . ALA A 1 552 ? 152.103 113.263 161.015 1.00 99.53 622 ALA A CA 1
ATOM 3590 C C . ALA A 1 552 ? 153.336 112.427 161.333 1.00 99.53 622 ALA A C 1
ATOM 3591 O O . ALA A 1 552 ? 154.469 112.872 161.118 1.00 99.53 622 ALA A O 1
ATOM 3593 N N . ILE A 1 553 ? 153.135 111.214 161.851 1.00 100.31 623 ILE A N 1
ATOM 3594 C CA . ILE A 1 553 ? 154.264 110.324 162.118 1.00 100.31 623 ILE A CA 1
ATOM 3595 C C . ILE A 1 553 ? 154.989 109.974 160.827 1.00 100.31 623 ILE A C 1
ATOM 3596 O O . ILE A 1 553 ? 156.224 109.993 160.767 1.00 100.31 623 ILE A O 1
ATOM 3601 N N . LEU A 1 554 ? 154.236 109.644 159.777 1.00 100.48 624 LEU A N 1
ATOM 3602 C CA . LEU A 1 554 ? 154.861 109.265 158.514 1.00 100.48 624 LEU A CA 1
ATOM 3603 C C . LEU A 1 554 ? 155.654 110.423 157.924 1.00 100.48 624 LEU A C 1
ATOM 3604 O O . LEU A 1 554 ? 156.722 110.216 157.336 1.00 100.48 624 LEU A O 1
ATOM 3609 N N . LYS A 1 555 ? 155.146 111.649 158.066 1.00 99.45 625 LYS A N 1
ATOM 3610 C CA . LYS A 1 555 ? 155.897 112.811 157.601 1.00 99.45 625 LYS A CA 1
ATOM 3611 C C . LYS A 1 555 ? 157.209 112.958 158.363 1.00 99.45 625 LYS A C 1
ATOM 3612 O O . LYS A 1 555 ? 158.232 113.339 157.783 1.00 99.45 625 LYS A O 1
ATOM 3614 N N . ASP A 1 556 ? 157.194 112.660 159.664 1.00 105.54 626 ASP A N 1
ATOM 3615 C CA . ASP A 1 556 ? 158.352 112.737 160.550 1.00 105.54 626 ASP A CA 1
ATOM 3616 C C . ASP A 1 556 ? 158.960 114.135 160.546 1.00 105.54 626 ASP A C 1
ATOM 3617 O O . ASP A 1 556 ? 160.068 114.329 160.031 1.00 105.54 626 ASP A O 1
ATOM 3622 N N . PRO A 1 557 ? 158.275 115.131 161.101 1.00 104.45 627 PRO A N 1
ATOM 3623 C CA . PRO A 1 557 ? 158.827 116.482 161.132 1.00 104.45 627 PRO A CA 1
ATOM 3624 C C . PRO A 1 557 ? 159.565 116.742 162.433 1.00 104.45 627 PRO A C 1
ATOM 3625 O O . PRO A 1 557 ? 159.154 116.260 163.499 1.00 104.45 627 PRO A O 1
ATOM 3629 N N . PRO A 1 558 ? 160.669 117.491 162.386 1.00 106.26 628 PRO A N 1
ATOM 3630 C CA . PRO A 1 558 ? 161.334 117.882 163.640 1.00 106.26 628 PRO A CA 1
ATOM 3631 C C . PRO A 1 558 ? 160.454 118.717 164.552 1.00 106.26 628 PRO A C 1
ATOM 3632 O O . PRO A 1 558 ? 160.593 118.635 165.778 1.00 106.26 628 PRO A O 1
ATOM 3636 N N . VAL A 1 559 ? 159.552 119.520 163.991 1.00 106.27 629 VAL A N 1
ATOM 3637 C CA . VAL A 1 559 ? 158.645 120.366 164.757 1.00 106.27 629 VAL A CA 1
ATOM 3638 C C . VAL A 1 559 ? 157.221 119.916 164.466 1.00 106.27 629 VAL A C 1
ATOM 3639 O O . VAL A 1 559 ? 156.839 119.775 163.298 1.00 106.27 629 VAL A O 1
ATOM 3643 N N . ILE A 1 560 ? 156.442 119.684 165.521 1.00 107.29 630 ILE A N 1
ATOM 3644 C CA . ILE A 1 560 ? 155.069 119.212 165.389 1.00 107.29 630 ILE A CA 1
ATOM 3645 C C . ILE A 1 560 ? 154.141 120.157 166.141 1.00 107.29 630 ILE A C 1
ATOM 3646 O O . ILE A 1 560 ? 154.435 120.572 167.268 1.00 107.29 630 ILE A O 1
ATOM 3651 N N . LEU A 1 561 ? 153.031 120.518 165.501 1.00 105.21 631 LEU A N 1
ATOM 3652 C CA . LEU A 1 561 ? 152.013 121.387 166.089 1.00 105.21 631 LEU A CA 1
ATOM 3653 C C . LEU A 1 561 ? 150.709 120.600 166.143 1.00 105.21 631 LEU A C 1
ATOM 3654 O O . LEU A 1 561 ? 150.038 120.433 165.121 1.00 105.21 631 LEU A O 1
ATOM 3659 N N . TYR A 1 562 ? 150.347 120.115 167.328 1.00 110.38 632 TYR A N 1
ATOM 3660 C CA . TYR A 1 562 ? 149.144 119.301 167.496 1.00 110.38 632 TYR A CA 1
ATOM 3661 C C . TYR A 1 562 ? 148.021 120.194 168.006 1.00 110.38 632 TYR A C 1
ATOM 3662 O O . TYR A 1 562 ? 147.959 120.540 169.189 1.00 110.38 632 TYR A O 1
ATOM 3664 N N . ASP A 1 563 ? 147.116 120.576 167.101 1.00 118.73 633 ASP A N 1
ATOM 3665 C CA . ASP A 1 563 ? 145.940 121.364 167.457 1.00 118.73 633 ASP A CA 1
ATOM 3666 C C . ASP A 1 563 ? 144.782 120.390 167.653 1.00 118.73 633 ASP A C 1
ATOM 3667 O O . ASP A 1 563 ? 144.019 120.089 166.735 1.00 118.73 633 ASP A O 1
ATOM 3672 N N . GLU A 1 564 ? 144.665 119.885 168.877 1.00 126.12 634 GLU A N 1
ATOM 3673 C CA . GLU A 1 564 ? 143.613 118.930 169.191 1.00 126.12 634 GLU A CA 1
ATOM 3674 C C . GLU A 1 564 ? 142.244 119.584 169.057 1.00 126.12 634 GLU A C 1
ATOM 3675 O O . GLU A 1 564 ? 142.066 120.764 169.373 1.00 126.12 634 GLU A O 1
ATOM 3681 N N . ALA A 1 565 ? 141.276 118.808 168.577 1.00 131.62 635 ALA A N 1
ATOM 3682 C CA . ALA A 1 565 ? 139.947 119.336 168.308 1.00 131.62 635 ALA A CA 1
ATOM 3683 C C . ALA A 1 565 ? 139.263 119.784 169.594 1.00 131.62 635 ALA A C 1
ATOM 3684 O O . ALA A 1 565 ? 139.447 119.196 170.663 1.00 131.62 635 ALA A O 1
ATOM 3686 N N . THR A 1 566 ? 138.469 120.851 169.478 1.00 137.64 636 THR A N 1
ATOM 3687 C CA . THR A 1 566 ? 137.679 121.314 170.614 1.00 137.64 636 THR A CA 1
ATOM 3688 C C . THR A 1 566 ? 136.632 120.281 171.010 1.00 137.64 636 THR A C 1
ATOM 3689 O O . THR A 1 566 ? 136.377 120.072 172.202 1.00 137.64 636 THR A O 1
ATOM 3693 N N . SER A 1 567 ? 136.014 119.632 170.027 1.00 140.53 637 SER A N 1
ATOM 3694 C CA . SER A 1 567 ? 135.025 118.603 170.311 1.00 140.53 637 SER A CA 1
ATOM 3695 C C . SER A 1 567 ? 135.673 117.422 171.022 1.00 140.53 637 SER A C 1
ATOM 3696 O O . SER A 1 567 ? 136.754 116.963 170.643 1.00 140.53 637 SER A O 1
ATOM 3699 N N . SER A 1 568 ? 135.004 116.932 172.060 1.00 145.61 638 SER A N 1
ATOM 3700 C CA . SER A 1 568 ? 135.513 115.826 172.852 1.00 145.61 638 SER A CA 1
ATOM 3701 C C . SER A 1 568 ? 135.197 114.491 172.182 1.00 145.61 638 SER A C 1
ATOM 3702 O O . SER A 1 568 ? 134.482 114.417 171.180 1.00 145.61 638 SER A O 1
ATOM 3705 N N . LEU A 1 569 ? 135.746 113.424 172.755 1.00 149.00 639 LEU A N 1
ATOM 3706 C CA . LEU A 1 569 ? 135.542 112.071 172.256 1.00 149.00 639 LEU A CA 1
ATOM 3707 C C . LEU A 1 569 ? 135.494 111.130 173.454 1.00 149.00 639 LEU A C 1
ATOM 3708 O O . LEU A 1 569 ? 135.357 111.561 174.603 1.00 149.00 639 LEU A O 1
ATOM 3710 N N . ASP A 1 570 ? 135.599 109.832 173.182 1.00 151.96 640 ASP A N 1
ATOM 3711 C CA . ASP A 1 570 ? 135.615 108.844 174.250 1.00 151.96 640 ASP A CA 1
ATOM 3712 C C . ASP A 1 570 ? 136.851 109.024 175.124 1.00 151.96 640 ASP A C 1
ATOM 3713 O O . ASP A 1 570 ? 137.923 109.414 174.652 1.00 151.96 640 ASP A O 1
ATOM 3718 N N . SER A 1 571 ? 136.687 108.742 176.418 1.00 152.60 641 SER A N 1
ATOM 3719 C CA . SER A 1 571 ? 137.785 108.925 177.362 1.00 152.60 641 SER A CA 1
ATOM 3720 C C . SER A 1 571 ? 138.959 108.014 177.024 1.00 152.60 641 SER A C 1
ATOM 3721 O O . SER A 1 571 ? 140.108 108.467 176.951 1.00 152.60 641 SER A O 1
ATOM 3724 N N . ILE A 1 572 ? 138.685 106.726 176.797 1.00 151.51 642 ILE A N 1
ATOM 3725 C CA . ILE A 1 572 ? 139.751 105.775 176.489 1.00 151.51 642 ILE A CA 1
ATOM 3726 C C . ILE A 1 572 ? 140.495 106.203 175.232 1.00 151.51 642 ILE A C 1
ATOM 3727 O O . ILE A 1 572 ? 141.729 106.121 175.163 1.00 151.51 642 ILE A O 1
ATOM 3732 N N . THR A 1 573 ? 139.758 106.669 174.222 1.00 148.06 643 THR A N 1
ATOM 3733 C CA . THR A 1 573 ? 140.401 107.235 173.043 1.00 148.06 643 THR A CA 1
ATOM 3734 C C . THR A 1 573 ? 141.272 108.427 173.418 1.00 148.06 643 THR A C 1
ATOM 3735 O O . THR A 1 573 ? 142.341 108.634 172.831 1.00 148.06 643 THR A O 1
ATOM 3739 N N . GLU A 1 574 ? 140.837 109.216 174.404 1.00 147.22 644 GLU A N 1
ATOM 3740 C CA . GLU A 1 574 ? 141.635 110.360 174.832 1.00 147.22 644 GLU A CA 1
ATOM 3741 C C . GLU A 1 574 ? 142.957 109.920 175.451 1.00 147.22 644 GLU A C 1
ATOM 3742 O O . GLU A 1 574 ? 144.008 110.486 175.134 1.00 147.22 644 GLU A O 1
ATOM 3748 N N . GLU A 1 575 ? 142.939 108.906 176.324 1.00 148.96 645 GLU A N 1
ATOM 3749 C CA . GLU A 1 575 ? 144.218 108.444 176.864 1.00 148.96 645 GLU A CA 1
ATOM 3750 C C . GLU A 1 575 ? 145.085 107.797 175.790 1.00 148.96 645 GLU A C 1
ATOM 3751 O O . GLU A 1 575 ? 146.313 107.942 175.824 1.00 148.96 645 GLU A O 1
ATOM 3757 N N . THR A 1 576 ? 144.481 107.084 174.835 1.00 143.22 646 THR A N 1
ATOM 3758 C CA . THR A 1 576 ? 145.282 106.489 173.768 1.00 143.22 646 THR A CA 1
ATOM 3759 C C . THR A 1 576 ? 145.964 107.561 172.925 1.00 143.22 646 THR A C 1
ATOM 3760 O O . THR A 1 576 ? 147.152 107.442 172.601 1.00 143.22 646 THR A O 1
ATOM 3764 N N . ILE A 1 577 ? 145.235 108.620 172.564 1.00 139.95 647 ILE A N 1
ATOM 3765 C CA . ILE A 1 577 ? 145.841 109.675 171.756 1.00 139.95 647 ILE A CA 1
ATOM 3766 C C . ILE A 1 577 ? 146.854 110.462 172.579 1.00 139.95 647 ILE A C 1
ATOM 3767 O O . ILE A 1 577 ? 147.852 110.957 172.044 1.00 139.95 647 ILE A O 1
ATOM 3772 N N . LEU A 1 578 ? 146.628 110.581 173.891 1.00 139.83 648 LEU A N 1
ATOM 3773 C CA . LEU A 1 578 ? 147.628 111.213 174.748 1.00 139.83 648 LEU A CA 1
ATOM 3774 C C . LEU A 1 578 ? 148.922 110.409 174.769 1.00 139.83 648 LEU A C 1
ATOM 3775 O O . LEU A 1 578 ? 150.016 110.978 174.673 1.00 139.83 648 LEU A O 1
ATOM 3780 N N . GLY A 1 579 ? 148.818 109.085 174.895 1.00 134.47 649 GLY A N 1
ATOM 3781 C CA . GLY A 1 579 ? 150.008 108.252 174.837 1.00 134.47 649 GLY A CA 1
ATOM 3782 C C . GLY A 1 579 ? 150.700 108.326 173.489 1.00 134.47 649 GLY A C 1
ATOM 3783 O O . GLY A 1 579 ? 151.932 108.374 173.410 1.00 134.47 649 GLY A O 1
ATOM 3784 N N . ALA A 1 580 ? 149.915 108.344 172.410 1.00 134.43 650 ALA A N 1
ATOM 3785 C CA . ALA A 1 580 ? 150.495 108.486 171.079 1.00 134.43 650 ALA A CA 1
ATOM 3786 C C . ALA A 1 580 ? 151.245 109.806 170.944 1.00 134.43 650 ALA A C 1
ATOM 3787 O O . ALA A 1 580 ? 152.363 109.842 170.422 1.00 134.43 650 ALA A O 1
ATOM 3789 N N . MET A 1 581 ? 150.652 110.899 171.428 1.00 130.30 651 MET A N 1
ATOM 3790 C CA . MET A 1 581 ? 151.316 112.197 171.363 1.00 130.30 651 MET A CA 1
ATOM 3791 C C . MET A 1 581 ? 152.582 112.213 172.210 1.00 130.30 651 MET A C 1
ATOM 3792 O O . MET A 1 581 ? 153.596 112.803 171.815 1.00 130.30 651 MET A O 1
ATOM 3794 N N . LYS A 1 582 ? 152.541 111.578 173.384 1.00 128.11 652 LYS A N 1
ATOM 3795 C CA . LYS A 1 582 ? 153.740 111.475 174.210 1.00 128.11 652 LYS A CA 1
ATOM 3796 C C . LYS A 1 582 ? 154.839 110.718 173.478 1.00 128.11 652 LYS A C 1
ATOM 3797 O O . LYS A 1 582 ? 156.024 111.053 173.599 1.00 128.11 652 LYS A O 1
ATOM 3799 N N . ASP A 1 583 ? 154.465 109.687 172.719 1.00 130.71 653 ASP A N 1
ATOM 3800 C CA . ASP A 1 583 ? 155.439 109.011 171.866 1.00 130.71 653 ASP A CA 1
ATOM 3801 C C . ASP A 1 583 ? 155.959 109.944 170.778 1.00 130.71 653 ASP A C 1
ATOM 3802 O O . ASP A 1 583 ? 157.138 109.884 170.410 1.00 130.71 653 ASP A O 1
ATOM 3807 N N . VAL A 1 584 ? 155.088 110.804 170.244 1.00 127.47 654 VAL A N 1
ATOM 3808 C CA . VAL A 1 584 ? 155.494 111.741 169.197 1.00 127.47 654 VAL A CA 1
ATOM 3809 C C . VAL A 1 584 ? 156.552 112.708 169.717 1.00 127.47 654 VAL A C 1
ATOM 3810 O O . VAL A 1 584 ? 157.553 112.981 169.042 1.00 127.47 654 VAL A O 1
ATOM 3814 N N . VAL A 1 585 ? 156.344 113.244 170.923 1.00 124.81 655 VAL A N 1
ATOM 3815 C CA . VAL A 1 585 ? 157.168 114.336 171.435 1.00 124.81 655 VAL A CA 1
ATOM 3816 C C . VAL A 1 585 ? 158.631 113.937 171.594 1.00 124.81 655 VAL A C 1
ATOM 3817 O O . VAL A 1 585 ? 159.513 114.803 171.559 1.00 124.81 655 VAL A O 1
ATOM 3821 N N . LYS A 1 586 ? 158.914 112.641 171.734 1.00 124.34 656 LYS A N 1
ATOM 3822 C CA . LYS A 1 586 ? 160.256 112.159 172.050 1.00 124.34 656 LYS A CA 1
ATOM 3823 C C . LYS A 1 586 ? 161.318 112.763 171.139 1.00 124.34 656 LYS A C 1
ATOM 3824 O O . LYS A 1 586 ? 161.319 112.530 169.926 1.00 124.34 656 LYS A O 1
ATOM 3830 N N . HIS A 1 587 ? 162.220 113.540 171.744 1.00 127.31 657 HIS A N 1
ATOM 3831 C CA . HIS A 1 587 ? 163.372 114.138 171.064 1.00 127.31 657 HIS A CA 1
ATOM 3832 C C . HIS A 1 587 ? 162.938 114.997 169.874 1.00 127.31 657 HIS A C 1
ATOM 3833 O O . HIS A 1 587 ? 163.405 114.826 168.745 1.00 127.31 657 HIS A O 1
ATOM 3840 N N . ARG A 1 588 ? 162.029 115.932 170.138 1.00 118.92 658 ARG A N 1
ATOM 3841 C CA . ARG A 1 588 ? 161.575 116.889 169.135 1.00 118.92 658 ARG A CA 1
ATOM 3842 C C . ARG A 1 588 ? 160.762 117.964 169.843 1.00 118.92 658 ARG A C 1
ATOM 3843 O O . ARG A 1 588 ? 160.469 117.862 171.037 1.00 118.92 658 ARG A O 1
ATOM 3851 N N . THR A 1 589 ? 160.406 118.999 169.090 1.00 114.16 659 THR A N 1
ATOM 3852 C CA . THR A 1 589 ? 159.638 120.119 169.613 1.00 114.16 659 THR A CA 1
ATOM 3853 C C . THR A 1 589 ? 158.167 119.952 169.261 1.00 114.16 659 THR A C 1
ATOM 3854 O O . THR A 1 589 ? 157.819 119.663 168.111 1.00 114.16 659 THR A O 1
ATOM 3858 N N . SER A 1 590 ? 157.308 120.134 170.262 1.00 117.21 660 SER A N 1
ATOM 3859 C CA . SER A 1 590 ? 155.873 119.954 170.113 1.00 117.21 660 SER A CA 1
ATOM 3860 C C . SER A 1 590 ? 155.135 121.146 170.700 1.00 117.21 660 SER A C 1
ATOM 3861 O O . SER A 1 590 ? 155.460 121.613 171.796 1.00 117.21 660 SER A O 1
ATOM 3864 N N . ILE A 1 591 ? 154.140 121.632 169.965 1.00 114.42 661 ILE A N 1
ATOM 3865 C CA . ILE A 1 591 ? 153.271 122.713 170.416 1.00 114.42 661 ILE A CA 1
ATOM 3866 C C . ILE A 1 591 ? 151.859 122.152 170.493 1.00 114.42 661 ILE A C 1
ATOM 3867 O O . ILE A 1 591 ? 151.259 121.823 169.463 1.00 114.42 661 ILE A O 1
ATOM 3872 N N . PHE A 1 592 ? 151.321 122.059 171.704 1.00 119.24 662 PHE A N 1
ATOM 3873 C CA . PHE A 1 592 ? 150.028 121.432 171.939 1.00 119.24 662 PHE A CA 1
ATOM 3874 C C . PHE A 1 592 ? 148.953 122.487 172.149 1.00 119.24 662 PHE A C 1
ATOM 3875 O O . PHE A 1 592 ? 149.180 123.493 172.827 1.00 119.24 662 PHE A O 1
ATOM 3883 N N . ILE A 1 593 ? 147.780 122.252 171.567 1.00 120.33 663 ILE A N 1
ATOM 3884 C CA . ILE A 1 593 ? 146.607 123.088 171.794 1.00 120.33 663 ILE A CA 1
ATOM 3885 C C . ILE A 1 593 ? 145.481 122.191 172.283 1.00 120.33 663 ILE A C 1
ATOM 3886 O O . ILE A 1 593 ? 145.086 121.247 171.588 1.00 120.33 663 ILE A O 1
ATOM 3891 N N . ALA A 1 594 ? 144.962 122.488 173.472 1.00 128.80 664 ALA A N 1
ATOM 3892 C CA . ALA A 1 594 ? 143.917 121.671 174.071 1.00 128.80 664 ALA A CA 1
ATOM 3893 C C . ALA A 1 594 ? 143.142 122.513 175.071 1.00 128.80 664 ALA A C 1
ATOM 3894 O O . ALA A 1 594 ? 143.581 123.591 175.479 1.00 128.80 664 ALA A O 1
ATOM 3896 N N . HIS A 1 595 ? 141.975 121.999 175.462 1.00 136.89 665 HIS A N 1
ATOM 3897 C CA . HIS A 1 595 ? 141.101 122.673 176.414 1.00 136.89 665 HIS A CA 1
ATOM 3898 C C . HIS A 1 595 ? 140.881 121.861 177.685 1.00 136.89 665 HIS A C 1
ATOM 3899 O O . HIS A 1 595 ? 140.090 122.274 178.542 1.00 136.89 665 HIS A O 1
ATOM 3906 N N . ARG A 1 596 ? 141.553 120.723 177.832 1.00 139.59 666 ARG A N 1
ATOM 3907 C CA . ARG A 1 596 ? 141.438 119.880 179.014 1.00 139.59 666 ARG A CA 1
ATOM 3908 C C . ARG A 1 596 ? 142.719 119.983 179.828 1.00 139.59 666 ARG A C 1
ATOM 3909 O O . ARG A 1 596 ? 143.817 119.820 179.285 1.00 139.59 666 ARG A O 1
ATOM 3911 N N . LEU A 1 597 ? 142.576 120.254 181.128 1.00 141.33 667 LEU A N 1
ATOM 3912 C CA . LEU A 1 597 ? 143.749 120.428 181.978 1.00 141.33 667 LEU A CA 1
ATOM 3913 C C . LEU A 1 597 ? 144.548 119.136 182.093 1.00 141.33 667 LEU A C 1
ATOM 3914 O O . LEU A 1 597 ? 145.783 119.164 182.145 1.00 141.33 667 LEU A O 1
ATOM 3919 N N . SER A 1 598 ? 143.861 117.991 182.133 1.00 143.92 668 SER A N 1
ATOM 3920 C CA . SER A 1 598 ? 144.556 116.715 182.273 1.00 143.92 668 SER A CA 1
ATOM 3921 C C . SER A 1 598 ? 145.441 116.418 181.070 1.00 143.92 668 SER A C 1
ATOM 3922 O O . SER A 1 598 ? 146.406 115.654 181.184 1.00 143.92 668 SER A O 1
ATOM 3925 N N . THR A 1 599 ? 145.129 117.001 179.912 1.00 142.49 669 THR A N 1
ATOM 3926 C CA . THR A 1 599 ? 145.941 116.759 178.726 1.00 142.49 669 THR A CA 1
ATOM 3927 C C . THR A 1 599 ? 147.211 117.601 178.724 1.00 142.49 669 THR A C 1
ATOM 3928 O O . THR A 1 599 ? 148.151 117.295 177.983 1.00 142.49 669 THR A O 1
ATOM 3932 N N . VAL A 1 600 ? 147.263 118.653 179.540 1.00 140.87 670 VAL A N 1
ATOM 3933 C CA . VAL A 1 600 ? 148.374 119.599 179.526 1.00 140.87 670 VAL A CA 1
ATOM 3934 C C . VAL A 1 600 ? 149.185 119.574 180.809 1.00 140.87 670 VAL A C 1
ATOM 3935 O O . VAL A 1 600 ? 150.097 120.400 180.964 1.00 140.87 670 VAL A O 1
ATOM 3939 N N . VAL A 1 601 ? 148.891 118.659 181.736 1.00 138.64 671 VAL A N 1
ATOM 3940 C CA . VAL A 1 601 ? 149.651 118.591 182.979 1.00 138.64 671 VAL A CA 1
ATOM 3941 C C . VAL A 1 601 ? 151.102 118.206 182.734 1.00 138.64 671 VAL A C 1
ATOM 3942 O O . VAL A 1 601 ? 151.975 118.539 183.542 1.00 138.64 671 VAL A O 1
ATOM 3946 N N . ASP A 1 602 ? 151.385 117.511 181.636 1.00 139.09 672 ASP A N 1
ATOM 3947 C CA . ASP A 1 602 ? 152.729 117.039 181.336 1.00 139.09 672 ASP A CA 1
ATOM 3948 C C . ASP A 1 602 ? 153.561 118.054 180.563 1.00 139.09 672 ASP A C 1
ATOM 3949 O O . ASP A 1 602 ? 154.728 117.778 180.268 1.00 139.09 672 ASP A O 1
ATOM 3954 N N . ALA A 1 603 ? 152.995 119.210 180.227 1.00 133.45 673 ALA A N 1
ATOM 3955 C CA . ALA A 1 603 ? 153.739 120.219 179.487 1.00 133.45 673 ALA A CA 1
ATOM 3956 C C . ALA A 1 603 ? 154.846 120.812 180.348 1.00 133.45 673 ALA A C 1
ATOM 3957 O O . ALA A 1 603 ? 154.685 120.994 181.558 1.00 133.45 673 ALA A O 1
ATOM 3959 N N . ASP A 1 604 ? 155.984 121.107 179.715 1.00 131.68 674 ASP A N 1
ATOM 3960 C CA . ASP A 1 604 ? 157.093 121.726 180.433 1.00 131.68 674 ASP A CA 1
ATOM 3961 C C . ASP A 1 604 ? 156.700 123.100 180.961 1.00 131.68 674 ASP A C 1
ATOM 3962 O O . ASP A 1 604 ? 157.010 123.453 182.105 1.00 131.68 674 ASP A O 1
ATOM 3967 N N . GLU A 1 605 ? 156.015 123.890 180.138 1.00 130.57 675 GLU A N 1
ATOM 3968 C CA . GLU A 1 605 ? 155.456 125.166 180.559 1.00 130.57 675 GLU A CA 1
ATOM 3969 C C . GLU A 1 605 ? 154.132 125.385 179.845 1.00 130.57 675 GLU A C 1
ATOM 3970 O O . GLU A 1 605 ? 153.991 125.052 178.664 1.00 130.57 675 GLU A O 1
ATOM 3976 N N . ILE A 1 606 ? 153.163 125.938 180.568 1.00 126.08 676 ILE A N 1
ATOM 3977 C CA . ILE A 1 606 ? 151.809 126.132 180.067 1.00 126.08 676 ILE A CA 1
ATOM 3978 C C . ILE A 1 606 ? 151.543 127.624 179.941 1.00 126.08 676 ILE A C 1
ATOM 3979 O O . ILE A 1 606 ? 151.902 128.407 180.828 1.00 126.08 676 ILE A O 1
ATOM 3984 N N . ILE A 1 607 ? 150.915 128.013 178.835 1.00 124.60 677 ILE A N 1
ATOM 3985 C CA . ILE A 1 607 ? 150.606 129.407 178.542 1.00 124.60 677 ILE A CA 1
ATOM 3986 C C . ILE A 1 607 ? 149.094 129.570 178.492 1.00 124.60 677 ILE A C 1
ATOM 3987 O O . ILE A 1 607 ? 148.411 128.853 177.750 1.00 124.60 677 ILE A O 1
ATOM 3992 N N . VAL A 1 608 ? 148.578 130.523 179.263 1.00 126.04 678 VAL A N 1
ATOM 3993 C CA . VAL A 1 608 ? 147.147 130.792 179.344 1.00 126.04 678 VAL A CA 1
ATOM 3994 C C . VAL A 1 608 ? 146.834 132.023 178.508 1.00 126.04 678 VAL A C 1
ATOM 3995 O O . VAL A 1 608 ? 147.482 133.067 178.657 1.00 126.04 678 VAL A O 1
ATOM 3999 N N . LEU A 1 609 ? 145.842 131.903 177.631 1.00 129.76 679 LEU A N 1
ATOM 4000 C CA . LEU A 1 609 ? 145.408 132.990 176.765 1.00 129.76 679 LEU A CA 1
ATOM 4001 C C . LEU A 1 609 ? 144.091 133.548 177.287 1.00 129.76 679 LEU A C 1
ATOM 4002 O O . LEU A 1 609 ? 143.126 132.800 177.474 1.00 129.76 679 LEU A O 1
ATOM 4007 N N . ASP A 1 610 ? 144.055 134.859 177.517 1.00 130.94 680 ASP A N 1
ATOM 4008 C CA . ASP A 1 610 ? 142.860 135.542 177.991 1.00 130.94 680 ASP A CA 1
ATOM 4009 C C . ASP A 1 610 ? 142.639 136.791 177.154 1.00 130.94 680 ASP A C 1
ATOM 4010 O O . ASP A 1 610 ? 143.568 137.583 176.967 1.00 130.94 680 ASP A O 1
ATOM 4015 N N . GLN A 1 611 ? 141.404 136.970 176.682 1.00 126.41 681 GLN A N 1
ATOM 4016 C CA . GLN A 1 611 ? 140.991 138.078 175.809 1.00 126.41 681 GLN A CA 1
ATOM 4017 C C . GLN A 1 611 ? 142.063 138.421 174.775 1.00 126.41 681 GLN A C 1
ATOM 4018 O O . GLN A 1 611 ? 142.466 139.574 174.608 1.00 126.41 681 GLN A O 1
ATOM 4024 N N . GLY A 1 612 ? 142.527 137.392 174.069 1.00 123.98 682 GLY A N 1
ATOM 4025 C CA . GLY A 1 612 ? 143.447 137.590 172.967 1.00 123.98 682 GLY A CA 1
ATOM 4026 C C . GLY A 1 612 ? 144.857 137.974 173.351 1.00 123.98 682 GLY A C 1
ATOM 4027 O O . GLY A 1 612 ? 145.622 138.404 172.483 1.00 123.98 682 GLY A O 1
ATOM 4028 N N . LYS A 1 613 ? 145.227 137.840 174.623 1.00 123.23 683 LYS A N 1
ATOM 4029 C CA . LYS A 1 613 ? 146.551 138.220 175.091 1.00 123.23 683 LYS A CA 1
ATOM 4030 C C . LYS A 1 613 ? 147.104 137.127 175.992 1.00 123.23 683 LYS A C 1
ATOM 4031 O O . LYS A 1 613 ? 146.364 136.313 176.549 1.00 123.23 683 LYS A O 1
ATOM 4037 N N . VAL A 1 614 ? 148.424 137.115 176.127 1.00 119.86 684 VAL A N 1
ATOM 4038 C CA . VAL A 1 614 ? 149.099 136.219 177.057 1.00 119.86 684 VAL A CA 1
ATOM 4039 C C . VAL A 1 614 ? 149.246 136.928 178.398 1.00 119.86 684 VAL A C 1
ATOM 4040 O O . VAL A 1 614 ? 149.671 138.088 178.460 1.00 119.86 684 VAL A O 1
ATOM 4044 N N . ALA A 1 615 ? 148.845 136.250 179.471 1.00 125.97 685 ALA A N 1
ATOM 4045 C CA . ALA A 1 615 ? 148.902 136.853 180.796 1.00 125.97 685 ALA A CA 1
ATOM 4046 C C . ALA A 1 615 ? 149.581 135.935 181.802 1.00 125.97 685 ALA A C 1
ATOM 4047 O O . ALA A 1 615 ? 150.227 136.407 182.743 1.00 125.97 685 ALA A O 1
ATOM 4049 N N . GLU A 1 616 ? 149.446 134.625 181.614 1.00 129.42 686 GLU A N 1
ATOM 4050 C CA . GLU A 1 616 ? 149.958 133.639 182.556 1.00 129.42 686 GLU A CA 1
ATOM 4051 C C . GLU A 1 616 ? 150.876 132.667 181.832 1.00 129.42 686 GLU A C 1
ATOM 4052 O O . GLU A 1 616 ? 150.513 132.125 180.782 1.00 129.42 686 GLU A O 1
ATOM 4058 N N . ARG A 1 617 ? 152.062 132.450 182.395 1.00 122.99 687 ARG A N 1
ATOM 4059 C CA . ARG A 1 617 ? 153.010 131.478 181.876 1.00 122.99 687 ARG A CA 1
ATOM 4060 C C . ARG A 1 617 ? 153.660 130.754 183.045 1.00 122.99 687 ARG A C 1
ATOM 4061 O O . ARG A 1 617 ? 153.786 131.303 184.142 1.00 122.99 687 ARG A O 1
ATOM 4069 N N . GLY A 1 618 ? 154.062 129.515 182.804 1.00 126.02 688 GLY A N 1
ATOM 4070 C CA . GLY A 1 618 ? 154.705 128.705 183.812 1.00 126.02 688 GLY A CA 1
ATOM 4071 C C . GLY A 1 618 ? 154.233 127.272 183.727 1.00 126.02 688 GLY A C 1
ATOM 4072 O O . GLY A 1 618 ? 153.602 126.858 182.756 1.00 126.02 688 GLY A O 1
ATOM 4073 N N . THR A 1 619 ? 154.544 126.509 184.771 1.00 135.48 689 THR A N 1
ATOM 4074 C CA . THR A 1 619 ? 154.212 125.095 184.831 1.00 135.48 689 THR A CA 1
ATOM 4075 C C . THR A 1 619 ? 152.788 124.916 185.357 1.00 135.48 689 THR A C 1
ATOM 4076 O O . THR A 1 619 ? 152.017 125.873 185.475 1.00 135.48 689 THR A O 1
ATOM 4080 N N . HIS A 1 620 ? 152.425 123.673 185.679 1.00 139.44 690 HIS A N 1
ATOM 4081 C CA . HIS A 1 620 ? 151.090 123.388 186.191 1.00 139.44 690 HIS A CA 1
ATOM 4082 C C . HIS A 1 620 ? 150.886 123.911 187.607 1.00 139.44 690 HIS A C 1
ATOM 4083 O O . HIS A 1 620 ? 149.743 123.977 188.071 1.00 139.44 690 HIS A O 1
ATOM 4090 N N . HIS A 1 621 ? 151.963 124.290 188.300 1.00 134.59 691 HIS A N 1
ATOM 4091 C CA . HIS A 1 621 ? 151.838 124.777 189.669 1.00 134.59 691 HIS A CA 1
ATOM 4092 C C . HIS A 1 621 ? 151.102 126.107 189.753 1.00 134.59 691 HIS A C 1
ATOM 4093 O O . HIS A 1 621 ? 150.671 126.494 190.844 1.00 134.59 691 HIS A O 1
ATOM 4095 N N . GLY A 1 622 ? 150.946 126.814 188.633 1.00 133.02 692 GLY A N 1
ATOM 4096 C CA . GLY A 1 622 ? 150.241 128.081 188.638 1.00 133.02 692 GLY A CA 1
ATOM 4097 C C . GLY A 1 622 ? 148.735 127.982 188.733 1.00 133.02 692 GLY A C 1
ATOM 4098 O O . GLY A 1 622 ? 148.079 129.005 188.953 1.00 133.02 692 GLY A O 1
ATOM 4099 N N . LEU A 1 623 ? 148.181 126.785 188.574 1.00 130.59 693 LEU A N 1
ATOM 4100 C CA . LEU A 1 623 ? 146.736 126.536 188.664 1.00 130.59 693 LEU A CA 1
ATOM 4101 C C . LEU A 1 623 ? 146.028 127.397 187.612 1.00 130.59 693 LEU A C 1
ATOM 4102 O O . LEU A 1 623 ? 146.566 127.635 186.523 1.00 130.59 693 LEU A O 1
ATOM 4104 N N . LEU A 1 624 ? 144.824 127.867 187.923 1.00 118.46 694 LEU A N 1
ATOM 4105 C CA . LEU A 1 624 ? 144.058 128.693 186.996 1.00 118.46 694 LEU A CA 1
ATOM 4106 C C . LEU A 1 624 ? 143.049 129.561 187.739 1.00 118.46 694 LEU A C 1
ATOM 4107 O O . LEU A 1 624 ? 141.857 129.546 187.430 1.00 118.46 694 LEU A O 1
ATOM 4109 N N . ASP B 1 62 ? 87.210 116.980 120.783 1.00 135.48 132 ASP B N 1
ATOM 4110 C CA . ASP B 1 62 ? 85.863 117.257 120.300 1.00 135.48 132 ASP B CA 1
ATOM 4111 C C . ASP B 1 62 ? 85.720 118.716 119.883 1.00 135.48 132 ASP B C 1
ATOM 4112 O O . ASP B 1 62 ? 84.616 119.192 119.619 1.00 135.48 132 ASP B O 1
ATOM 4117 N N . ARG B 1 63 ? 86.847 119.425 119.826 1.00 133.26 133 ARG B N 1
ATOM 4118 C CA . ARG B 1 63 ? 86.853 120.823 119.426 1.00 133.26 133 ARG B CA 1
ATOM 4119 C C . ARG B 1 63 ? 87.187 120.922 117.948 1.00 133.26 133 ARG B C 1
ATOM 4120 O O . ARG B 1 63 ? 88.293 120.527 117.546 1.00 133.26 133 ARG B O 1
ATOM 4128 N N . PRO B 1 64 ? 86.279 121.425 117.108 1.00 131.07 134 PRO B N 1
ATOM 4129 C CA . PRO B 1 64 ? 86.574 121.503 115.667 1.00 131.07 134 PRO B CA 1
ATOM 4130 C C . PRO B 1 64 ? 87.748 122.404 115.327 1.00 131.07 134 PRO B C 1
ATOM 4131 O O . PRO B 1 64 ? 88.346 122.232 114.258 1.00 131.07 134 PRO B O 1
ATOM 4135 N N . ASP B 1 65 ? 88.092 123.361 116.192 1.00 127.34 135 ASP B N 1
ATOM 4136 C CA . ASP B 1 65 ? 89.189 124.275 115.890 1.00 127.34 135 ASP B CA 1
ATOM 4137 C C . ASP B 1 65 ? 90.511 123.527 115.767 1.00 127.34 135 ASP B C 1
ATOM 4138 O O . ASP B 1 65 ? 91.286 123.759 114.831 1.00 127.34 135 ASP B O 1
ATOM 4143 N N . LEU B 1 66 ? 90.783 122.617 116.705 1.00 121.79 136 LEU B N 1
ATOM 4144 C CA . LEU B 1 66 ? 92.031 121.862 116.663 1.00 121.79 136 LEU B CA 1
ATOM 4145 C C . LEU B 1 66 ? 92.092 120.964 115.434 1.00 121.79 136 LEU B C 1
ATOM 4146 O O . LEU B 1 66 ? 93.146 120.846 114.795 1.00 121.79 136 LEU B O 1
ATOM 4151 N N . ARG B 1 67 ? 90.973 120.324 115.088 1.00 119.77 137 ARG B N 1
ATOM 4152 C CA . ARG B 1 67 ? 90.935 119.494 113.889 1.00 119.77 137 ARG B CA 1
ATOM 4153 C C . ARG B 1 67 ? 91.190 120.327 112.641 1.00 119.77 137 ARG B C 1
ATOM 4154 O O . ARG B 1 67 ? 91.922 119.901 111.738 1.00 119.77 137 ARG B O 1
ATOM 4162 N N . ALA B 1 68 ? 90.598 121.522 112.575 1.00 118.51 138 ALA B N 1
ATOM 4163 C CA . ALA B 1 68 ? 90.826 122.399 111.432 1.00 118.51 138 ALA B CA 1
ATOM 4164 C C . ALA B 1 68 ? 92.288 122.811 111.336 1.00 118.51 138 ALA B C 1
ATOM 4165 O O . ALA B 1 68 ? 92.865 122.825 110.242 1.00 118.51 138 ALA B O 1
ATOM 4167 N N . ARG B 1 69 ? 92.906 123.152 112.470 1.00 111.63 139 ARG B N 1
ATOM 4168 C CA . ARG B 1 69 ? 94.315 123.538 112.449 1.00 111.63 139 ARG B CA 1
ATOM 4169 C C . ARG B 1 69 ? 95.201 122.379 112.006 1.00 111.63 139 ARG B C 1
ATOM 4170 O O . ARG B 1 69 ? 96.145 122.570 111.229 1.00 111.63 139 ARG B O 1
ATOM 4178 N N . VAL B 1 70 ? 94.911 121.167 112.487 1.00 111.66 140 VAL B N 1
ATOM 4179 C CA . VAL B 1 70 ? 95.695 120.001 112.084 1.00 111.66 140 VAL B CA 1
ATOM 4180 C C . VAL B 1 70 ? 95.549 119.748 110.588 1.00 111.66 140 VAL B C 1
ATOM 4181 O O . VAL B 1 70 ? 96.535 119.469 109.888 1.00 111.66 140 VAL B O 1
ATOM 4185 N N . ALA B 1 71 ? 94.319 119.836 110.075 1.00 111.20 141 ALA B N 1
ATOM 4186 C CA . ALA B 1 71 ? 94.097 119.633 108.648 1.00 111.20 141 ALA B CA 1
ATOM 4187 C C . ALA B 1 71 ? 94.826 120.685 107.822 1.00 111.20 141 ALA B C 1
ATOM 4188 O O . ALA B 1 71 ? 95.410 120.371 106.779 1.00 111.20 141 ALA B O 1
ATOM 4190 N N . ILE B 1 72 ? 94.803 121.940 108.276 1.00 108.62 142 ILE B N 1
ATOM 4191 C CA . ILE B 1 72 ? 95.509 123.004 107.569 1.00 108.62 142 ILE B CA 1
ATOM 4192 C C . ILE B 1 72 ? 97.008 122.733 107.554 1.00 108.62 142 ILE B C 1
ATOM 4193 O O . ILE B 1 72 ? 97.676 122.913 106.529 1.00 108.62 142 ILE B O 1
ATOM 4198 N N . SER B 1 73 ? 97.559 122.295 108.689 1.00 105.37 143 SER B N 1
ATOM 4199 C CA . SER B 1 73 ? 98.988 122.000 108.747 1.00 105.37 143 SER B CA 1
ATOM 4200 C C . SER B 1 73 ? 99.362 120.876 107.789 1.00 105.37 143 SER B C 1
ATOM 4201 O O . SER B 1 73 ? 100.359 120.974 107.061 1.00 105.37 143 SER B O 1
ATOM 4204 N N . LEU B 1 74 ? 98.572 119.799 107.769 1.00 104.01 144 LEU B N 1
ATOM 4205 C CA . LEU B 1 74 ? 98.879 118.688 106.870 1.00 104.01 144 LEU B CA 1
ATOM 4206 C C . LEU B 1 74 ? 98.740 119.098 105.407 1.00 104.01 144 LEU B C 1
ATOM 4207 O O . LEU B 1 74 ? 99.550 118.696 104.561 1.00 104.01 144 LEU B O 1
ATOM 4212 N N . GLY B 1 75 ? 97.721 119.898 105.087 1.00 102.83 145 GLY B N 1
ATOM 4213 C CA . GLY B 1 75 ? 97.576 120.379 103.724 1.00 102.83 145 GLY B CA 1
ATOM 4214 C C . GLY B 1 75 ? 98.734 121.257 103.292 1.00 102.83 145 GLY B C 1
ATOM 4215 O O . GLY B 1 75 ? 99.199 121.173 102.152 1.00 102.83 145 GLY B O 1
ATOM 4216 N N . PHE B 1 76 ? 99.215 122.113 104.196 1.00 98.11 146 PHE B N 1
ATOM 4217 C CA . PHE B 1 76 ? 100.373 122.940 103.877 1.00 98.11 146 PHE B CA 1
ATOM 4218 C C . PHE B 1 76 ? 101.619 122.088 103.683 1.00 98.11 146 PHE B C 1
ATOM 4219 O O . PHE B 1 76 ? 102.435 122.369 102.799 1.00 98.11 146 PHE B O 1
ATOM 4227 N N . LEU B 1 77 ? 101.780 121.038 104.491 1.00 95.10 147 LEU B N 1
ATOM 4228 C CA . LEU B 1 77 ? 102.892 120.112 104.291 1.00 95.10 147 LEU B CA 1
ATOM 4229 C C . LEU B 1 77 ? 102.829 119.475 102.907 1.00 95.10 147 LEU B C 1
ATOM 4230 O O . LEU B 1 77 ? 103.838 119.403 102.190 1.00 95.10 147 LEU B O 1
ATOM 4235 N N . GLY B 1 78 ? 101.642 119.008 102.516 1.00 93.90 148 GLY B N 1
ATOM 4236 C CA . GLY B 1 78 ? 101.494 118.393 101.207 1.00 93.90 148 GLY B CA 1
ATOM 4237 C C . GLY B 1 78 ? 101.784 119.356 100.071 1.00 93.90 148 GLY B C 1
ATOM 4238 O O . GLY B 1 78 ? 102.484 119.012 99.114 1.00 93.90 148 GLY B O 1
ATOM 4239 N N . GLY B 1 79 ? 101.252 120.576 100.162 1.00 91.47 149 GLY B N 1
ATOM 4240 C CA . GLY B 1 79 ? 101.527 121.569 99.136 1.00 91.47 149 GLY B CA 1
ATOM 4241 C C . GLY B 1 79 ? 102.996 121.935 99.061 1.00 91.47 149 GLY B C 1
ATOM 4242 O O . GLY B 1 79 ? 103.540 122.150 97.974 1.00 91.47 149 GLY B O 1
ATOM 4243 N N . ALA B 1 80 ? 103.659 122.011 100.216 1.00 86.37 150 ALA B N 1
ATOM 4244 C CA . ALA B 1 80 ? 105.086 122.300 100.240 1.00 86.37 150 ALA B CA 1
ATOM 4245 C C . ALA B 1 80 ? 105.883 121.209 99.542 1.00 86.37 150 ALA B C 1
ATOM 4246 O O . ALA B 1 80 ? 106.786 121.499 98.747 1.00 86.37 150 ALA B O 1
ATOM 4248 N N . LYS B 1 81 ? 105.565 119.946 99.832 1.00 86.73 151 LYS B N 1
ATOM 4249 C CA . LYS B 1 81 ? 106.262 118.852 99.164 1.00 86.73 151 LYS B CA 1
ATOM 4250 C C . LYS B 1 81 ? 105.991 118.868 97.666 1.00 86.73 151 LYS B C 1
ATOM 4251 O O . LYS B 1 81 ? 106.895 118.618 96.857 1.00 86.73 151 LYS B O 1
ATOM 4257 N N . ALA B 1 82 ? 104.752 119.180 97.277 1.00 83.64 152 ALA B N 1
ATOM 4258 C CA . ALA B 1 82 ? 104.429 119.277 95.858 1.00 83.64 152 ALA B CA 1
ATOM 4259 C C . ALA B 1 82 ? 105.260 120.355 95.176 1.00 83.64 152 ALA B C 1
ATOM 4260 O O . ALA B 1 82 ? 105.805 120.131 94.091 1.00 83.64 152 ALA B O 1
ATOM 4262 N N . MET B 1 83 ? 105.379 121.529 95.801 1.00 83.30 153 MET B N 1
ATOM 4263 C CA . MET B 1 83 ? 106.167 122.605 95.205 1.00 83.30 153 MET B CA 1
ATOM 4264 C C . MET B 1 83 ? 107.642 122.229 95.122 1.00 83.30 153 MET B C 1
ATOM 4265 O O . MET B 1 83 ? 108.323 122.542 94.132 1.00 83.30 153 MET B O 1
ATOM 4270 N N . ASN B 1 84 ? 108.156 121.564 96.161 1.00 79.41 154 ASN B N 1
ATOM 4271 C CA . ASN B 1 84 ? 109.539 121.104 96.134 1.00 79.41 154 ASN B CA 1
ATOM 4272 C C . ASN B 1 84 ? 109.768 120.135 94.983 1.00 79.41 154 ASN B C 1
ATOM 4273 O O . ASN B 1 84 ? 110.835 120.138 94.360 1.00 79.41 154 ASN B O 1
ATOM 4278 N N . ILE B 1 85 ? 108.777 119.292 94.693 1.00 77.98 155 ILE B N 1
ATOM 4279 C CA . ILE B 1 85 ? 108.879 118.400 93.542 1.00 77.98 155 ILE B CA 1
ATOM 4280 C C . ILE B 1 85 ? 108.821 119.192 92.238 1.00 77.98 155 ILE B C 1
ATOM 4281 O O . ILE B 1 85 ? 109.531 118.882 91.275 1.00 77.98 155 ILE B O 1
ATOM 4286 N N . VAL B 1 86 ? 107.977 120.225 92.189 1.00 77.73 156 VAL B N 1
ATOM 4287 C CA . VAL B 1 86 ? 107.791 120.991 90.957 1.00 77.73 156 VAL B CA 1
ATOM 4288 C C . VAL B 1 86 ? 109.063 121.739 90.574 1.00 77.73 156 VAL B C 1
ATOM 4289 O O . VAL B 1 86 ? 109.354 121.919 89.386 1.00 77.73 156 VAL B O 1
ATOM 4293 N N . VAL B 1 87 ? 109.828 122.203 91.567 1.00 76.18 157 VAL B N 1
ATOM 4294 C CA . VAL B 1 87 ? 110.980 123.065 91.274 1.00 76.18 157 VAL B CA 1
ATOM 4295 C C . VAL B 1 87 ? 111.944 122.453 90.252 1.00 76.18 157 VAL B C 1
ATOM 4296 O O . VAL B 1 87 ? 112.292 123.141 89.279 1.00 76.18 157 VAL B O 1
ATOM 4300 N N . PRO B 1 88 ? 112.415 121.206 90.401 1.00 73.05 158 PRO B N 1
ATOM 4301 C CA . PRO B 1 88 ? 113.276 120.641 89.346 1.00 73.05 158 PRO B CA 1
ATOM 4302 C C . PRO B 1 88 ? 112.598 120.520 87.990 1.00 73.05 158 PRO B C 1
ATOM 4303 O O . PRO B 1 88 ? 113.274 120.659 86.959 1.00 73.05 158 PRO B O 1
ATOM 4307 N N . PHE B 1 89 ? 111.286 120.271 87.951 1.00 76.34 159 PHE B N 1
ATOM 4308 C CA . PHE B 1 89 ? 110.568 120.310 86.679 1.00 76.34 159 PHE B CA 1
ATOM 4309 C C . PHE B 1 89 ? 110.694 121.681 86.028 1.00 76.34 159 PHE B C 1
ATOM 4310 O O . PHE B 1 89 ? 110.930 121.792 84.816 1.00 76.34 159 PHE B O 1
ATOM 4318 N N . MET B 1 90 ? 110.549 122.738 86.830 1.00 78.74 160 MET B N 1
ATOM 4319 C CA . MET B 1 90 ? 110.686 124.098 86.324 1.00 78.74 160 MET B CA 1
ATOM 4320 C C . MET B 1 90 ? 112.079 124.330 85.764 1.00 78.74 160 MET B C 1
ATOM 4321 O O . MET B 1 90 ? 112.239 124.899 84.674 1.00 78.74 160 MET B O 1
ATOM 4326 N N . PHE B 1 91 ? 113.104 123.897 86.500 1.00 73.40 161 PHE B N 1
ATOM 4327 C CA . PHE B 1 91 ? 114.470 124.100 86.030 1.00 73.40 161 PHE B CA 1
ATOM 4328 C C . PHE B 1 91 ? 114.721 123.356 84.724 1.00 73.40 161 PHE B C 1
ATOM 4329 O O . PHE B 1 91 ? 115.370 123.884 83.811 1.00 73.40 161 PHE B O 1
ATOM 4337 N N . LYS B 1 92 ? 114.219 122.123 84.622 1.00 71.58 162 LYS B N 1
ATOM 4338 C CA . LYS B 1 92 ? 114.403 121.347 83.400 1.00 71.58 162 LYS B CA 1
ATOM 4339 C C . LYS B 1 92 ? 113.703 122.001 82.217 1.00 71.58 162 LYS B C 1
ATOM 4340 O O . LYS B 1 92 ? 114.237 122.018 81.100 1.00 71.58 162 LYS B O 1
ATOM 4346 N N . TYR B 1 93 ? 112.499 122.532 82.437 1.00 71.31 163 TYR B N 1
ATOM 4347 C CA . TYR B 1 93 ? 111.806 123.226 81.358 1.00 71.31 163 TYR B CA 1
ATOM 4348 C C . TYR B 1 93 ? 112.580 124.459 80.911 1.00 71.31 163 TYR B C 1
ATOM 4349 O O . TYR B 1 93 ? 112.676 124.737 79.709 1.00 71.31 163 TYR B O 1
ATOM 4358 N N . ALA B 1 94 ? 113.152 125.205 81.860 1.00 74.75 164 ALA B N 1
ATOM 4359 C CA . ALA B 1 94 ? 113.972 126.355 81.483 1.00 74.75 164 ALA B CA 1
ATOM 4360 C C . ALA B 1 94 ? 115.181 125.927 80.659 1.00 74.75 164 ALA B C 1
ATOM 4361 O O . ALA B 1 94 ? 115.520 126.567 79.653 1.00 74.75 164 ALA B O 1
ATOM 4363 N N . VAL B 1 95 ? 115.847 124.846 81.075 1.00 74.74 165 VAL B N 1
ATOM 4364 C CA . VAL B 1 95 ? 117.030 124.377 80.356 1.00 74.74 165 VAL B CA 1
ATOM 4365 C C . VAL B 1 95 ? 116.664 123.958 78.938 1.00 74.74 165 VAL B C 1
ATOM 4366 O O . VAL B 1 95 ? 117.366 124.289 77.976 1.00 74.74 165 VAL B O 1
ATOM 4370 N N . ASP B 1 96 ? 115.559 123.223 78.784 1.00 77.72 166 ASP B N 1
ATOM 4371 C CA . ASP B 1 96 ? 115.128 122.814 77.450 1.00 77.72 166 ASP B CA 1
ATOM 4372 C C . ASP B 1 96 ? 114.775 124.020 76.588 1.00 77.72 166 ASP B C 1
ATOM 4373 O O . ASP B 1 96 ? 115.116 124.064 75.398 1.00 77.72 166 ASP B O 1
ATOM 4378 N N . SER B 1 97 ? 114.092 125.010 77.170 1.00 76.24 167 SER B N 1
ATOM 4379 C CA . SER B 1 97 ? 113.719 126.196 76.407 1.00 76.24 167 SER B CA 1
ATOM 4380 C C . SER B 1 97 ? 114.949 126.944 75.914 1.00 76.24 167 SER B C 1
ATOM 4381 O O . SER B 1 97 ? 114.986 127.403 74.767 1.00 76.24 167 SER B O 1
ATOM 4384 N N . LEU B 1 98 ? 115.968 127.079 76.765 1.00 76.89 168 LEU B N 1
ATOM 4385 C CA . LEU B 1 98 ? 117.180 127.766 76.329 1.00 76.89 168 LEU B CA 1
ATOM 4386 C C . LEU B 1 98 ? 117.970 126.928 75.330 1.00 76.89 168 LEU B C 1
ATOM 4387 O O . LEU B 1 98 ? 118.644 127.476 74.450 1.00 76.89 168 LEU B O 1
ATOM 4392 N N . ASN B 1 99 ? 117.908 125.600 75.451 1.00 80.96 169 ASN B N 1
ATOM 4393 C CA . ASN B 1 99 ? 118.584 124.744 74.482 1.00 80.96 169 ASN B CA 1
ATOM 4394 C C . ASN B 1 99 ? 117.940 124.856 73.106 1.00 80.96 169 ASN B C 1
ATOM 4395 O O . ASN B 1 99 ? 118.634 124.805 72.084 1.00 80.96 169 ASN B O 1
ATOM 4400 N N . GLN B 1 100 ? 116.614 125.003 73.062 1.00 86.77 170 GLN B N 1
ATOM 4401 C CA . GLN B 1 100 ? 115.921 125.084 71.779 1.00 86.77 170 GLN B CA 1
ATOM 4402 C C . GLN B 1 100 ? 116.370 126.300 70.977 1.00 86.77 170 GLN B C 1
ATOM 4403 O O . GLN B 1 100 ? 116.581 126.207 69.762 1.00 86.77 170 GLN B O 1
ATOM 4409 N N . MET B 1 101 ? 116.521 127.445 71.633 1.00 84.43 171 MET B N 1
ATOM 4410 C CA . MET B 1 101 ? 116.938 128.665 70.951 1.00 84.43 171 MET B CA 1
ATOM 4411 C C . MET B 1 101 ? 118.410 128.600 70.560 1.00 84.43 171 MET B C 1
ATOM 4412 O O . MET B 1 101 ? 118.746 128.272 69.422 1.00 84.43 171 MET B O 1
ATOM 4414 N N . VAL B 1 115 ? 112.219 135.052 71.762 1.00 99.72 185 VAL B N 1
ATOM 4415 C CA . VAL B 1 115 ? 112.329 133.621 72.013 1.00 99.72 185 VAL B CA 1
ATOM 4416 C C . VAL B 1 115 ? 112.792 133.386 73.448 1.00 99.72 185 VAL B C 1
ATOM 4417 O O . VAL B 1 115 ? 112.614 132.300 74.001 1.00 99.72 185 VAL B O 1
ATOM 4421 N N . ALA B 1 116 ? 113.381 134.417 74.054 1.00 94.32 186 ALA B N 1
ATOM 4422 C CA . ALA B 1 116 ? 113.850 134.328 75.430 1.00 94.32 186 ALA B CA 1
ATOM 4423 C C . ALA B 1 116 ? 112.763 134.640 76.449 1.00 94.32 186 ALA B C 1
ATOM 4424 O O . ALA B 1 116 ? 112.992 134.453 77.651 1.00 94.32 186 ALA B O 1
ATOM 4426 N N . THR B 1 117 ? 111.596 135.111 76.003 1.00 91.07 187 THR B N 1
ATOM 4427 C CA . THR B 1 117 ? 110.520 135.422 76.937 1.00 91.07 187 THR B CA 1
ATOM 4428 C C . THR B 1 117 ? 110.069 134.177 77.687 1.00 91.07 187 THR B C 1
ATOM 4429 O O . THR B 1 117 ? 109.828 134.224 78.898 1.00 91.07 187 THR B O 1
ATOM 4433 N N . MET B 1 118 ? 109.945 133.053 76.982 1.00 90.58 188 MET B N 1
ATOM 4434 C CA . MET B 1 118 ? 109.531 131.816 77.634 1.00 90.58 188 MET B CA 1
ATOM 4435 C C . MET B 1 118 ? 110.551 131.371 78.675 1.00 90.58 188 MET B C 1
ATOM 4436 O O . MET B 1 118 ? 110.181 130.963 79.782 1.00 90.58 188 MET B O 1
ATOM 4441 N N . ALA B 1 119 ? 111.841 131.451 78.340 1.00 83.50 189 ALA B N 1
ATOM 4442 C CA . ALA B 1 119 ? 112.877 131.068 79.292 1.00 83.50 189 ALA B CA 1
ATOM 4443 C C . ALA B 1 119 ? 112.858 131.969 80.519 1.00 83.50 189 ALA B C 1
ATOM 4444 O O . ALA B 1 119 ? 113.000 131.493 81.653 1.00 83.50 189 ALA B O 1
ATOM 4446 N N . THR B 1 120 ? 112.685 133.276 80.312 1.00 81.53 190 THR B N 1
ATOM 4447 C CA . THR B 1 120 ? 112.607 134.195 81.443 1.00 81.53 190 THR B CA 1
ATOM 4448 C C . THR B 1 120 ? 111.403 133.878 82.321 1.00 81.53 190 THR B C 1
ATOM 4449 O O . THR B 1 120 ? 111.498 133.896 83.556 1.00 81.53 190 THR B O 1
ATOM 4453 N N . ALA B 1 121 ? 110.263 133.572 81.697 1.00 79.03 191 ALA B N 1
ATOM 4454 C CA . ALA B 1 121 ? 109.072 133.222 82.462 1.00 79.03 191 ALA B CA 1
ATOM 4455 C C . ALA B 1 121 ? 109.296 131.958 83.279 1.00 79.03 191 ALA B C 1
ATOM 4456 O O . ALA B 1 121 ? 108.873 131.875 84.437 1.00 79.03 191 ALA B O 1
ATOM 4458 N N . VAL B 1 122 ? 109.966 130.963 82.696 1.00 76.98 192 VAL B N 1
ATOM 4459 C CA . VAL B 1 122 ? 110.202 129.720 83.424 1.00 76.98 192 VAL B CA 1
ATOM 4460 C C . VAL B 1 122 ? 111.176 129.946 84.577 1.00 76.98 192 VAL B C 1
ATOM 4461 O O . VAL B 1 122 ? 111.035 129.345 85.648 1.00 76.98 192 VAL B O 1
ATOM 4465 N N . LEU B 1 123 ? 112.180 130.806 84.383 1.00 75.56 193 LEU B N 1
ATOM 4466 C CA . LEU B 1 123 ? 113.085 131.130 85.485 1.00 75.56 193 LEU B CA 1
ATOM 4467 C C . LEU B 1 123 ? 112.344 131.824 86.624 1.00 75.56 193 LEU B C 1
ATOM 4468 O O . LEU B 1 123 ? 112.557 131.511 87.808 1.00 75.56 193 LEU B O 1
ATOM 4473 N N . ILE B 1 124 ? 111.469 132.773 86.284 1.00 75.89 194 ILE B N 1
ATOM 4474 C CA . ILE B 1 124 ? 110.664 133.439 87.303 1.00 75.89 194 ILE B CA 1
ATOM 4475 C C . ILE B 1 124 ? 109.788 132.425 88.026 1.00 75.89 194 ILE B C 1
ATOM 4476 O O . ILE B 1 124 ? 109.608 132.491 89.250 1.00 75.89 194 ILE B O 1
ATOM 4481 N N . GLY B 1 125 ? 109.230 131.470 87.278 1.00 78.01 195 GLY B N 1
ATOM 4482 C CA . GLY B 1 125 ? 108.438 130.421 87.897 1.00 78.01 195 GLY B CA 1
ATOM 4483 C C . GLY B 1 125 ? 109.247 129.568 88.854 1.00 78.01 195 GLY B C 1
ATOM 4484 O O . GLY B 1 125 ? 108.770 129.205 89.928 1.00 78.01 195 GLY B O 1
ATOM 4485 N N . TYR B 1 126 ? 110.481 129.235 88.472 1.00 75.93 196 TYR B N 1
ATOM 4486 C CA . TYR B 1 126 ? 111.383 128.512 89.366 1.00 75.93 196 TYR B CA 1
ATOM 4487 C C . TYR B 1 126 ? 111.559 129.261 90.681 1.00 75.93 196 TYR B C 1
ATOM 4488 O O . TYR B 1 126 ? 111.395 128.690 91.773 1.00 75.93 196 TYR B O 1
ATOM 4497 N N . GLY B 1 127 ? 111.901 130.547 90.589 1.00 75.29 197 GLY B N 1
ATOM 4498 C CA . GLY B 1 127 ? 112.129 131.326 91.796 1.00 75.29 197 GLY B CA 1
ATOM 4499 C C . GLY B 1 127 ? 110.900 131.415 92.682 1.00 75.29 197 GLY B C 1
ATOM 4500 O O . GLY B 1 127 ? 110.973 131.167 93.894 1.00 75.29 197 GLY B O 1
ATOM 4501 N N . VAL B 1 128 ? 109.749 131.746 92.091 1.00 76.61 198 VAL B N 1
ATOM 4502 C CA . VAL B 1 128 ? 108.538 131.886 92.891 1.00 76.61 198 VAL B CA 1
ATOM 4503 C C . VAL B 1 128 ? 108.109 130.540 93.461 1.00 76.61 198 VAL B C 1
ATOM 4504 O O . VAL B 1 128 ? 107.569 130.479 94.570 1.00 76.61 198 VAL B O 1
ATOM 4508 N N . SER B 1 129 ? 108.353 129.444 92.739 1.00 75.88 199 SER B N 1
ATOM 4509 C CA . SER B 1 129 ? 107.989 128.127 93.245 1.00 75.88 199 SER B CA 1
ATOM 4510 C C . SER B 1 129 ? 108.807 127.758 94.473 1.00 75.88 199 SER B C 1
ATOM 4511 O O . SER B 1 129 ? 108.254 127.283 95.472 1.00 75.88 199 SER B O 1
ATOM 4514 N N . ARG B 1 130 ? 110.125 127.966 94.428 1.00 75.93 200 ARG B N 1
ATOM 4515 C CA . ARG B 1 130 ? 110.925 127.631 95.605 1.00 75.93 200 ARG B CA 1
ATOM 4516 C C . ARG B 1 130 ? 110.591 128.551 96.780 1.00 75.93 200 ARG B C 1
ATOM 4517 O O . ARG B 1 130 ? 110.546 128.105 97.939 1.00 75.93 200 ARG B O 1
ATOM 4525 N N . ALA B 1 131 ? 110.316 129.832 96.500 1.00 77.69 201 ALA B N 1
ATOM 4526 C CA . ALA B 1 131 ? 109.891 130.731 97.570 1.00 77.69 201 ALA B CA 1
ATOM 4527 C C . ALA B 1 131 ? 108.584 130.261 98.201 1.00 77.69 201 ALA B C 1
ATOM 4528 O O . ALA B 1 131 ? 108.440 130.263 99.431 1.00 77.69 201 ALA B O 1
ATOM 4530 N N . GLY B 1 132 ? 107.624 129.844 97.374 1.00 80.74 202 GLY B N 1
ATOM 4531 C CA . GLY B 1 132 ? 106.366 129.347 97.903 1.00 80.74 202 GLY B CA 1
ATOM 4532 C C . GLY B 1 132 ? 106.532 128.067 98.696 1.00 80.74 202 GLY B C 1
ATOM 4533 O O . GLY B 1 132 ? 105.823 127.839 99.678 1.00 80.74 202 GLY B O 1
ATOM 4534 N N . ALA B 1 133 ? 107.463 127.208 98.275 1.00 79.95 203 ALA B N 1
ATOM 4535 C CA . ALA B 1 133 ? 107.734 125.992 99.037 1.00 79.95 203 ALA B CA 1
ATOM 4536 C C . ALA B 1 133 ? 108.253 126.322 100.431 1.00 79.95 203 ALA B C 1
ATOM 4537 O O . ALA B 1 133 ? 107.808 125.733 101.428 1.00 79.95 203 ALA B O 1
ATOM 4539 N N . ALA B 1 134 ? 109.191 127.269 100.521 1.00 80.77 204 ALA B N 1
ATOM 4540 C CA . ALA B 1 134 ? 109.670 127.692 101.836 1.00 80.77 204 ALA B CA 1
ATOM 4541 C C . ALA B 1 134 ? 108.538 128.284 102.670 1.00 80.77 204 ALA B C 1
ATOM 4542 O O . ALA B 1 134 ? 108.404 127.982 103.867 1.00 80.77 204 ALA B O 1
ATOM 4544 N N . PHE B 1 135 ? 107.703 129.119 102.044 1.00 82.72 205 PHE B N 1
ATOM 4545 C CA . PHE B 1 135 ? 106.583 129.728 102.754 1.00 82.72 205 PHE B CA 1
ATOM 4546 C C . PHE B 1 135 ? 105.633 128.669 103.300 1.00 82.72 205 PHE B C 1
ATOM 4547 O O . PHE B 1 135 ? 105.146 128.785 104.431 1.00 82.72 205 PHE B O 1
ATOM 4555 N N . PHE B 1 136 ? 105.356 127.633 102.507 1.00 82.01 206 PHE B N 1
ATOM 4556 C CA . PHE B 1 136 ? 104.462 126.570 102.953 1.00 82.01 206 PHE B CA 1
ATOM 4557 C C . PHE B 1 136 ? 105.063 125.797 104.121 1.00 82.01 206 PHE B C 1
ATOM 4558 O O . PHE B 1 136 ? 104.378 125.539 105.123 1.00 82.01 206 PHE B O 1
ATOM 4566 N N . ASN B 1 137 ? 106.348 125.426 104.013 1.00 83.98 207 ASN B N 1
ATOM 4567 C CA . ASN B 1 137 ? 107.025 124.791 105.142 1.00 83.98 207 ASN B CA 1
ATOM 4568 C C . ASN B 1 137 ? 106.828 125.596 106.414 1.00 83.98 207 ASN B C 1
ATOM 4569 O O . ASN B 1 137 ? 106.458 125.052 107.464 1.00 83.98 207 ASN B O 1
ATOM 4574 N N . GLU B 1 138 ? 107.045 126.904 106.331 1.00 84.60 208 GLU B N 1
ATOM 4575 C CA . GLU B 1 138 ? 107.138 127.701 107.545 1.00 84.60 208 GLU B CA 1
ATOM 4576 C C . GLU B 1 138 ? 105.761 128.011 108.119 1.00 84.60 208 GLU B C 1
ATOM 4577 O O . GLU B 1 138 ? 105.592 128.092 109.342 1.00 84.60 208 GLU B O 1
ATOM 4583 N N . VAL B 1 139 ? 104.757 128.180 107.257 1.00 85.70 209 VAL B N 1
ATOM 4584 C CA . VAL B 1 139 ? 103.405 128.374 107.770 1.00 85.70 209 VAL B CA 1
ATOM 4585 C C . VAL B 1 139 ? 102.911 127.100 108.445 1.00 85.70 209 VAL B C 1
ATOM 4586 O O . VAL B 1 139 ? 102.250 127.153 109.493 1.00 85.70 209 VAL B O 1
ATOM 4590 N N . ARG B 1 140 ? 103.251 125.932 107.883 1.00 87.02 210 ARG B N 1
ATOM 4591 C CA . ARG B 1 140 ? 102.940 124.682 108.568 1.00 87.02 210 ARG B CA 1
ATOM 4592 C C . ARG B 1 140 ? 103.626 124.620 109.926 1.00 87.02 210 ARG B C 1
ATOM 4593 O O . ARG B 1 140 ? 103.009 124.232 110.930 1.00 87.02 210 ARG B O 1
ATOM 4601 N N . ASN B 1 141 ? 104.905 125.003 109.972 1.00 86.31 211 ASN B N 1
ATOM 4602 C CA . ASN B 1 141 ? 105.642 124.996 111.232 1.00 86.31 211 ASN B CA 1
ATOM 4603 C C . ASN B 1 141 ? 104.959 125.873 112.273 1.00 86.31 211 ASN B C 1
ATOM 4604 O O . ASN B 1 141 ? 104.760 125.455 113.419 1.00 86.31 211 ASN B O 1
ATOM 4609 N N . ALA B 1 142 ? 104.584 127.094 111.888 1.00 83.73 212 ALA B N 1
ATOM 4610 C CA . ALA B 1 142 ? 103.977 128.021 112.840 1.00 83.73 212 ALA B CA 1
ATOM 4611 C C . ALA B 1 142 ? 102.635 127.502 113.345 1.00 83.73 212 ALA B C 1
ATOM 4612 O O . ALA B 1 142 ? 102.354 127.539 114.552 1.00 83.73 212 ALA B O 1
ATOM 4614 N N . VAL B 1 143 ? 101.791 127.008 112.433 1.00 85.48 213 VAL B N 1
ATOM 4615 C CA . VAL B 1 143 ? 100.466 126.541 112.835 1.00 85.48 213 VAL B CA 1
ATOM 4616 C C . VAL B 1 143 ? 100.585 125.359 113.792 1.00 85.48 213 VAL B C 1
ATOM 4617 O O . VAL B 1 143 ? 99.917 125.309 114.840 1.00 85.48 213 VAL B O 1
ATOM 4621 N N . PHE B 1 144 ? 101.446 124.391 113.457 1.00 86.19 214 PHE B N 1
ATOM 4622 C CA . PHE B 1 144 ? 101.566 123.246 114.347 1.00 86.19 214 PHE B CA 1
ATOM 4623 C C . PHE B 1 144 ? 102.212 123.628 115.669 1.00 86.19 214 PHE B C 1
ATOM 4624 O O . PHE B 1 144 ? 101.855 123.063 116.706 1.00 86.19 214 PHE B O 1
ATOM 4632 N N . GLY B 1 145 ? 103.163 124.563 115.664 1.00 85.18 215 GLY B N 1
ATOM 4633 C CA . GLY B 1 145 ? 103.712 125.028 116.924 1.00 85.18 215 GLY B CA 1
ATOM 4634 C C . GLY B 1 145 ? 102.642 125.604 117.827 1.00 85.18 215 GLY B C 1
ATOM 4635 O O . GLY B 1 145 ? 102.577 125.279 119.016 1.00 85.18 215 GLY B O 1
ATOM 4636 N N . LYS B 1 146 ? 101.762 126.435 117.262 1.00 87.16 216 LYS B N 1
ATOM 4637 C CA . LYS B 1 146 ? 100.672 127.003 118.051 1.00 87.16 216 LYS B CA 1
ATOM 4638 C C . LYS B 1 146 ? 99.787 125.910 118.642 1.00 87.16 216 LYS B C 1
ATOM 4639 O O . LYS B 1 146 ? 99.522 125.894 119.855 1.00 87.16 216 LYS B O 1
ATOM 4645 N N . VAL B 1 147 ? 99.325 124.980 117.800 1.00 83.00 217 VAL B N 1
ATOM 4646 C CA . VAL B 1 147 ? 98.370 123.984 118.287 1.00 83.00 217 VAL B CA 1
ATOM 4647 C C . VAL B 1 147 ? 99.025 123.057 119.311 1.00 83.00 217 VAL B C 1
ATOM 4648 O O . VAL B 1 147 ? 98.426 122.728 120.347 1.00 83.00 217 VAL B O 1
ATOM 4652 N N . ALA B 1 148 ? 100.271 122.647 119.060 1.00 83.11 218 ALA B N 1
ATOM 4653 C CA . ALA B 1 148 ? 100.966 121.772 119.993 1.00 83.11 218 ALA B CA 1
ATOM 4654 C C . ALA B 1 148 ? 101.199 122.462 121.327 1.00 83.11 218 ALA B C 1
ATOM 4655 O O . ALA B 1 148 ? 101.064 121.838 122.384 1.00 83.11 218 ALA B O 1
ATOM 4657 N N . GLN B 1 149 ? 101.552 123.749 121.302 1.00 81.05 219 GLN B N 1
ATOM 4658 C CA . GLN B 1 149 ? 101.855 124.437 122.549 1.00 81.05 219 GLN B CA 1
ATOM 4659 C C . GLN B 1 149 ? 100.575 124.629 123.362 1.00 81.05 219 GLN B C 1
ATOM 4660 O O . GLN B 1 149 ? 100.581 124.509 124.596 1.00 81.05 219 GLN B O 1
ATOM 4666 N N . ASN B 1 150 ? 99.451 124.882 122.679 1.00 81.13 220 ASN B N 1
ATOM 4667 C CA . ASN B 1 150 ? 98.162 124.905 123.369 1.00 81.13 220 ASN B CA 1
ATOM 4668 C C . ASN B 1 150 ? 97.861 123.560 124.024 1.00 81.13 220 ASN B C 1
ATOM 4669 O O . ASN B 1 150 ? 97.401 123.500 125.179 1.00 81.13 220 ASN B O 1
ATOM 4674 N N . SER B 1 151 ? 98.116 122.467 123.302 1.00 82.72 221 SER B N 1
ATOM 4675 C CA . SER B 1 151 ? 97.903 121.145 123.880 1.00 82.72 221 SER B CA 1
ATOM 4676 C C . SER B 1 151 ? 98.769 120.954 125.120 1.00 82.72 221 SER B C 1
ATOM 4677 O O . SER B 1 151 ? 98.311 120.419 126.137 1.00 82.72 221 SER B O 1
ATOM 4680 N N . ILE B 1 152 ? 100.027 121.397 125.051 1.00 81.54 222 ILE B N 1
ATOM 4681 C CA . ILE B 1 152 ? 100.925 121.275 126.197 1.00 81.54 222 ILE B CA 1
ATOM 4682 C C . ILE B 1 152 ? 100.363 122.025 127.395 1.00 81.54 222 ILE B C 1
ATOM 4683 O O . ILE B 1 152 ? 100.408 121.528 128.527 1.00 81.54 222 ILE B O 1
ATOM 4688 N N . ARG B 1 153 ? 99.744 123.170 127.129 1.00 76.41 223 ARG B N 1
ATOM 4689 C CA . ARG B 1 153 ? 99.128 123.966 128.181 1.00 76.41 223 ARG B CA 1
ATOM 4690 C C . ARG B 1 153 ? 97.949 123.222 128.815 1.00 76.41 223 ARG B C 1
ATOM 4691 O O . ARG B 1 153 ? 97.695 123.365 130.011 1.00 76.41 223 ARG B O 1
ATOM 4699 N N . ARG B 1 154 ? 97.232 122.431 128.018 1.00 80.58 224 ARG B N 1
ATOM 4700 C CA . ARG B 1 154 ? 96.090 121.679 128.534 1.00 80.58 224 ARG B CA 1
ATOM 4701 C C . ARG B 1 154 ? 96.532 120.493 129.385 1.00 80.58 224 ARG B C 1
ATOM 4702 O O . ARG B 1 154 ? 96.034 120.308 130.505 1.00 80.58 224 ARG B O 1
ATOM 4710 N N . ILE B 1 155 ? 97.482 119.695 128.889 1.00 77.63 225 ILE B N 1
ATOM 4711 C CA . ILE B 1 155 ? 97.960 118.565 129.689 1.00 77.63 225 ILE B CA 1
ATOM 4712 C C . ILE B 1 155 ? 98.663 119.036 130.961 1.00 77.63 225 ILE B C 1
ATOM 4713 O O . ILE B 1 155 ? 98.490 118.433 132.027 1.00 77.63 225 ILE B O 1
ATOM 4718 N N . ALA B 1 156 ? 99.465 120.102 130.890 1.00 76.83 226 ALA B N 1
ATOM 4719 C CA . ALA B 1 156 ? 100.138 120.571 132.100 1.00 76.83 226 ALA B CA 1
ATOM 4720 C C . ALA B 1 156 ? 99.135 121.035 133.151 1.00 76.83 226 ALA B C 1
ATOM 4721 O O . ALA B 1 156 ? 99.260 120.699 134.337 1.00 76.83 226 ALA B O 1
ATOM 4723 N N . LYS B 1 157 ? 98.127 121.801 132.731 1.00 79.35 227 LYS B N 1
ATOM 4724 C CA . LYS B 1 157 ? 97.117 122.286 133.661 1.00 79.35 227 LYS B CA 1
ATOM 4725 C C . LYS B 1 157 ? 96.325 121.141 134.271 1.00 79.35 227 LYS B C 1
ATOM 4726 O O . LYS B 1 157 ? 96.008 121.177 135.465 1.00 79.35 227 LYS B O 1
ATOM 4732 N N . ASN B 1 158 ? 95.992 120.123 133.478 1.00 79.18 228 ASN B N 1
ATOM 4733 C CA . ASN B 1 158 ? 95.290 118.972 134.033 1.00 79.18 228 ASN B CA 1
ATOM 4734 C C . ASN B 1 158 ? 96.157 118.172 135.000 1.00 79.18 228 ASN B C 1
ATOM 4735 O O . ASN B 1 158 ? 95.676 117.750 136.060 1.00 79.18 228 ASN B O 1
ATOM 4740 N N . VAL B 1 159 ? 97.430 117.959 134.659 1.00 80.18 229 VAL B N 1
ATOM 4741 C CA . VAL B 1 159 ? 98.289 117.121 135.489 1.00 80.18 229 VAL B CA 1
ATOM 4742 C C . VAL B 1 159 ? 98.615 117.818 136.804 1.00 80.18 229 VAL B C 1
ATOM 4743 O O . VAL B 1 159 ? 98.805 117.161 137.830 1.00 80.18 229 VAL B O 1
ATOM 4747 N N . PHE B 1 160 ? 98.674 119.152 136.805 1.00 81.44 230 PHE B N 1
ATOM 4748 C CA . PHE B 1 160 ? 98.893 119.870 138.058 1.00 81.44 230 PHE B CA 1
ATOM 4749 C C . PHE B 1 160 ? 97.756 119.616 139.046 1.00 81.44 230 PHE B C 1
ATOM 4750 O O . PHE B 1 160 ? 97.993 119.257 140.211 1.00 81.44 230 PHE B O 1
ATOM 4758 N N . LEU B 1 161 ? 96.513 119.777 138.585 1.00 83.67 231 LEU B N 1
ATOM 4759 C CA . LEU B 1 161 ? 95.358 119.524 139.437 1.00 83.67 231 LEU B CA 1
ATOM 4760 C C . LEU B 1 161 ? 95.296 118.063 139.859 1.00 83.67 231 LEU B C 1
ATOM 4761 O O . LEU B 1 161 ? 94.954 117.756 141.007 1.00 83.67 231 LEU B O 1
ATOM 4766 N N . HIS B 1 162 ? 95.609 117.145 138.941 1.00 88.31 232 HIS B N 1
ATOM 4767 C CA . HIS B 1 162 ? 95.589 115.730 139.297 1.00 88.31 232 HIS B CA 1
ATOM 4768 C C . HIS B 1 162 ? 96.639 115.411 140.354 1.00 88.31 232 HIS B C 1
ATOM 4769 O O . HIS B 1 162 ? 96.387 114.615 141.266 1.00 88.31 232 HIS B O 1
ATOM 4776 N N . LEU B 1 163 ? 97.825 116.013 140.241 1.00 86.13 233 LEU B N 1
ATOM 4777 C CA . LEU B 1 163 ? 98.878 115.774 141.219 1.00 86.13 233 LEU B CA 1
ATOM 4778 C C . LEU B 1 163 ? 98.486 116.307 142.589 1.00 86.13 233 LEU B C 1
ATOM 4779 O O . LEU B 1 163 ? 98.767 115.671 143.612 1.00 86.13 233 LEU B O 1
ATOM 4784 N N . HIS B 1 164 ? 97.835 117.470 142.638 1.00 87.56 234 HIS B N 1
ATOM 4785 C CA . HIS B 1 164 ? 97.359 117.945 143.936 1.00 87.56 234 HIS B CA 1
ATOM 4786 C C . HIS B 1 164 ? 96.047 117.291 144.349 1.00 87.56 234 HIS B C 1
ATOM 4787 O O . HIS B 1 164 ? 95.093 117.981 144.723 1.00 87.56 234 HIS B O 1
ATOM 4794 N N . ASN B 1 165 ? 95.990 115.962 144.290 1.00 87.93 235 ASN B N 1
ATOM 4795 C CA . ASN B 1 165 ? 94.866 115.222 144.843 1.00 87.93 235 ASN B CA 1
ATOM 4796 C C . ASN B 1 165 ? 95.279 113.951 145.571 1.00 87.93 235 ASN B C 1
ATOM 4797 O O . ASN B 1 165 ? 94.406 113.255 146.098 1.00 87.93 235 ASN B O 1
ATOM 4802 N N . LEU B 1 166 ? 96.569 113.627 145.622 1.00 94.91 236 LEU B N 1
ATOM 4803 C CA . LEU B 1 166 ? 97.024 112.367 146.183 1.00 94.91 236 LEU B CA 1
ATOM 4804 C C . LEU B 1 166 ? 97.105 112.443 147.706 1.00 94.91 236 LEU B C 1
ATOM 4805 O O . LEU B 1 166 ? 96.870 113.485 148.324 1.00 94.91 236 LEU B O 1
ATOM 4810 N N . ASP B 1 167 ? 97.444 111.308 148.311 1.00 103.86 237 ASP B N 1
ATOM 4811 C CA . ASP B 1 167 ? 97.518 111.212 149.761 1.00 103.86 237 ASP B CA 1
ATOM 4812 C C . ASP B 1 167 ? 98.718 111.981 150.305 1.00 103.86 237 ASP B C 1
ATOM 4813 O O . ASP B 1 167 ? 99.686 112.259 149.593 1.00 103.86 237 ASP B O 1
ATOM 4818 N N . LEU B 1 168 ? 98.637 112.323 151.594 1.00 99.52 238 LEU B N 1
ATOM 4819 C CA . LEU B 1 168 ? 99.721 113.042 152.256 1.00 99.52 238 LEU B CA 1
ATOM 4820 C C . LEU B 1 168 ? 101.008 112.229 152.280 1.00 99.52 238 LEU B C 1
ATOM 4821 O O . LEU B 1 168 ? 102.105 112.801 152.234 1.00 99.52 238 LEU B O 1
ATOM 4826 N N . GLY B 1 169 ? 100.896 110.902 152.348 1.00 100.18 239 GLY B N 1
ATOM 4827 C CA . GLY B 1 169 ? 102.085 110.071 152.441 1.00 100.18 239 GLY B CA 1
ATOM 4828 C C . GLY B 1 169 ? 102.970 110.171 151.215 1.00 100.18 239 GLY B C 1
ATOM 4829 O O . GLY B 1 169 ? 104.198 110.155 151.322 1.00 100.18 239 GLY B O 1
ATOM 4830 N N . PHE B 1 170 ? 102.359 110.267 150.032 1.00 101.55 240 PHE B N 1
ATOM 4831 C CA . PHE B 1 170 ? 103.145 110.368 148.807 1.00 101.55 240 PHE B CA 1
ATOM 4832 C C . PHE B 1 170 ? 103.967 111.650 148.783 1.00 101.55 240 PHE B C 1
ATOM 4833 O O . PHE B 1 170 ? 105.131 111.643 148.366 1.00 101.55 240 PHE B O 1
ATOM 4841 N N . HIS B 1 171 ? 103.380 112.763 149.230 1.00 100.06 241 HIS B N 1
ATOM 4842 C CA . HIS B 1 171 ? 104.106 114.028 149.221 1.00 100.06 241 HIS B CA 1
ATOM 4843 C C . HIS B 1 171 ? 105.127 114.089 150.350 1.00 100.06 241 HIS B C 1
ATOM 4844 O O . HIS B 1 171 ? 106.156 114.763 150.224 1.00 100.06 241 HIS B O 1
ATOM 4851 N N . LEU B 1 172 ? 104.861 113.401 151.463 1.00 104.65 242 LEU B N 1
ATOM 4852 C CA . LEU B 1 172 ? 105.880 113.285 152.501 1.00 104.65 242 LEU B CA 1
ATOM 4853 C C . LEU B 1 172 ? 107.072 112.474 152.011 1.00 104.65 242 LEU B C 1
ATOM 4854 O O . LEU B 1 172 ? 108.225 112.807 152.307 1.00 104.65 242 LEU B O 1
ATOM 4859 N N . SER B 1 173 ? 106.812 111.401 151.260 1.00 108.10 243 SER B N 1
ATOM 4860 C CA . SER B 1 173 ? 107.900 110.611 150.693 1.00 108.10 243 SER B CA 1
ATOM 4861 C C . SER B 1 173 ? 108.705 111.424 149.687 1.00 108.10 243 SER B C 1
ATOM 4862 O O . SER B 1 173 ? 109.938 111.342 149.654 1.00 108.10 243 SER B O 1
ATOM 4865 N N . ARG B 1 174 ? 108.024 112.218 148.860 1.00 109.24 244 ARG B N 1
ATOM 4866 C CA . ARG B 1 174 ? 108.686 113.062 147.865 1.00 109.24 244 ARG B CA 1
ATOM 4867 C C . ARG B 1 174 ? 109.252 114.301 148.560 1.00 109.24 244 ARG B C 1
ATOM 4868 O O . ARG B 1 174 ? 108.773 115.426 148.407 1.00 109.24 244 ARG B O 1
ATOM 4876 N N . GLN B 1 175 ? 110.309 114.071 149.340 1.00 111.37 245 GLN B N 1
ATOM 4877 C CA . GLN B 1 175 ? 110.936 115.128 150.132 1.00 111.37 245 GLN B CA 1
ATOM 4878 C C . GLN B 1 175 ? 111.911 115.939 149.274 1.00 111.37 245 GLN B C 1
ATOM 4879 O O . GLN B 1 175 ? 113.100 116.064 149.566 1.00 111.37 245 GLN B O 1
ATOM 4881 N N . THR B 1 176 ? 111.374 116.500 148.196 1.00 105.30 246 THR B N 1
ATOM 4882 C CA . THR B 1 176 ? 112.141 117.339 147.285 1.00 105.30 246 THR B CA 1
ATOM 4883 C C . THR B 1 176 ? 111.159 118.143 146.446 1.00 105.30 246 THR B C 1
ATOM 4884 O O . THR B 1 176 ? 109.966 117.834 146.385 1.00 105.30 246 THR B O 1
ATOM 4886 N N . GLY B 1 177 ? 111.678 119.182 145.799 1.00 100.71 247 GLY B N 1
ATOM 4887 C CA . GLY B 1 177 ? 110.879 119.983 144.895 1.00 100.71 247 GLY B CA 1
ATOM 4888 C C . GLY B 1 177 ? 111.014 119.511 143.463 1.00 100.71 247 GLY B C 1
ATOM 4889 O O . GLY B 1 177 ? 110.675 120.235 142.523 1.00 100.71 247 GLY B O 1
ATOM 4890 N N . ALA B 1 178 ? 111.508 118.283 143.291 1.00 98.08 248 ALA B N 1
ATOM 4891 C CA . ALA B 1 178 ? 111.782 117.756 141.960 1.00 98.08 248 ALA B CA 1
ATOM 4892 C C . ALA B 1 178 ? 110.515 117.441 141.177 1.00 98.08 248 ALA B C 1
ATOM 4893 O O . ALA B 1 178 ? 110.605 117.139 139.983 1.00 98.08 248 ALA B O 1
ATOM 4895 N N . LEU B 1 179 ? 109.344 117.489 141.815 1.00 94.91 249 LEU B N 1
ATOM 4896 C CA . LEU B 1 179 ? 108.105 117.193 141.104 1.00 94.91 249 LEU B CA 1
ATOM 4897 C C . LEU B 1 179 ? 107.831 118.218 140.009 1.00 94.91 249 LEU B C 1
ATOM 4898 O O . LEU B 1 179 ? 107.398 117.857 138.907 1.00 94.91 249 LEU B O 1
ATOM 4903 N N . SER B 1 180 ? 108.066 119.500 140.296 1.00 94.69 250 SER B N 1
ATOM 4904 C CA . SER B 1 180 ? 107.861 120.528 139.281 1.00 94.69 250 SER B CA 1
ATOM 4905 C C . SER B 1 180 ? 108.818 120.340 138.113 1.00 94.69 250 SER B C 1
ATOM 4906 O O . SER B 1 180 ? 108.422 120.469 136.947 1.00 94.69 250 SER B O 1
ATOM 4909 N N . LYS B 1 181 ? 110.086 120.042 138.406 1.00 96.69 251 LYS B N 1
ATOM 4910 C CA . LYS B 1 181 ? 111.040 119.776 137.337 1.00 96.69 251 LYS B CA 1
ATOM 4911 C C . LYS B 1 181 ? 110.603 118.579 136.509 1.00 96.69 251 LYS B C 1
ATOM 4912 O O . LYS B 1 181 ? 110.671 118.612 135.276 1.00 96.69 251 LYS B O 1
ATOM 4918 N N . ALA B 1 182 ? 110.129 117.521 137.168 1.00 95.49 252 ALA B N 1
ATOM 4919 C CA . ALA B 1 182 ? 109.678 116.339 136.445 1.00 95.49 252 ALA B CA 1
ATOM 4920 C C . ALA B 1 182 ? 108.507 116.662 135.526 1.00 95.49 252 ALA B C 1
ATOM 4921 O O . ALA B 1 182 ? 108.503 116.260 134.357 1.00 95.49 252 ALA B O 1
ATOM 4923 N N . ILE B 1 183 ? 107.514 117.405 136.023 1.00 94.18 253 ILE B N 1
ATOM 4924 C CA . ILE B 1 183 ? 106.332 117.661 135.204 1.00 94.18 253 ILE B CA 1
ATOM 4925 C C . ILE B 1 183 ? 106.667 118.596 134.046 1.00 94.18 253 ILE B C 1
ATOM 4926 O O . ILE B 1 183 ? 106.220 118.377 132.912 1.00 94.18 253 ILE B O 1
ATOM 4931 N N . ASP B 1 184 ? 107.469 119.640 134.292 1.00 95.49 254 ASP B N 1
ATOM 4932 C CA . ASP B 1 184 ? 107.814 120.534 133.190 1.00 95.49 254 ASP B CA 1
ATOM 4933 C C . ASP B 1 184 ? 108.688 119.825 132.163 1.00 95.49 254 ASP B C 1
ATOM 4934 O O . ASP B 1 184 ? 108.504 120.012 130.954 1.00 95.49 254 ASP B O 1
ATOM 4939 N N . ARG B 1 185 ? 109.633 118.998 132.619 1.00 97.91 255 ARG B N 1
ATOM 4940 C CA . ARG B 1 185 ? 110.464 118.243 131.692 1.00 97.91 255 ARG B CA 1
ATOM 4941 C C . ARG B 1 185 ? 109.623 117.287 130.862 1.00 97.91 255 ARG B C 1
ATOM 4942 O O . ARG B 1 185 ? 109.857 117.131 129.661 1.00 97.91 255 ARG B O 1
ATOM 4950 N N . GLY B 1 186 ? 108.637 116.638 131.483 1.00 97.01 256 GLY B N 1
ATOM 4951 C CA . GLY B 1 186 ? 107.760 115.760 130.728 1.00 97.01 256 GLY B CA 1
ATOM 4952 C C . GLY B 1 186 ? 106.937 116.504 129.694 1.00 97.01 256 GLY B C 1
ATOM 4953 O O . GLY B 1 186 ? 106.753 116.023 128.573 1.00 97.01 256 GLY B O 1
ATOM 4954 N N . THR B 1 187 ? 106.424 117.683 130.056 1.00 92.13 257 THR B N 1
ATOM 4955 C CA . THR B 1 187 ? 105.661 118.473 129.092 1.00 92.13 257 THR B CA 1
ATOM 4956 C C . THR B 1 187 ? 106.534 118.892 127.914 1.00 92.13 257 THR B C 1
ATOM 4957 O O . THR B 1 187 ? 106.129 118.768 126.748 1.00 92.13 257 THR B O 1
ATOM 4961 N N . ARG B 1 188 ? 107.746 119.379 128.198 1.00 92.29 258 ARG B N 1
ATOM 4962 C CA . ARG B 1 188 ? 108.647 119.768 127.117 1.00 92.29 258 ARG B CA 1
ATOM 4963 C C . ARG B 1 188 ? 109.034 118.566 126.266 1.00 92.29 258 ARG B C 1
ATOM 4964 O O . ARG B 1 188 ? 109.159 118.681 125.044 1.00 92.29 258 ARG B O 1
ATOM 4972 N N . GLY B 1 189 ? 109.228 117.405 126.893 1.00 96.49 259 GLY B N 1
ATOM 4973 C CA . GLY B 1 189 ? 109.572 116.215 126.134 1.00 96.49 259 GLY B CA 1
ATOM 4974 C C . GLY B 1 189 ? 108.450 115.757 125.225 1.00 96.49 259 GLY B C 1
ATOM 4975 O O . GLY B 1 189 ? 108.689 115.358 124.084 1.00 96.49 259 GLY B O 1
ATOM 4976 N N . ILE B 1 190 ? 107.211 115.804 125.717 1.00 92.36 260 ILE B N 1
ATOM 4977 C CA . ILE B 1 190 ? 106.067 115.450 124.881 1.00 92.36 260 ILE B CA 1
ATOM 4978 C C . ILE B 1 190 ? 105.956 116.412 123.706 1.00 92.36 260 ILE B C 1
ATOM 4979 O O . ILE B 1 190 ? 105.750 116.000 122.555 1.00 92.36 260 ILE B O 1
ATOM 4984 N N . SER B 1 191 ? 106.103 117.713 123.978 1.00 91.64 261 SER B N 1
ATOM 4985 C CA . SER B 1 191 ? 106.052 118.696 122.900 1.00 91.64 261 SER B CA 1
ATOM 4986 C C . SER B 1 191 ? 107.149 118.446 121.876 1.00 91.64 261 SER B C 1
ATOM 4987 O O . SER B 1 191 ? 106.900 118.484 120.665 1.00 91.64 261 SER B O 1
ATOM 4990 N N . PHE B 1 192 ? 108.369 118.182 122.347 1.00 92.41 262 PHE B N 1
ATOM 4991 C CA . PHE B 1 192 ? 109.490 117.945 121.448 1.00 92.41 262 PHE B CA 1
ATOM 4992 C C . PHE B 1 192 ? 109.276 116.695 120.608 1.00 92.41 262 PHE B C 1
ATOM 4993 O O . PHE B 1 192 ? 109.552 116.700 119.405 1.00 92.41 262 PHE B O 1
ATOM 5001 N N . VAL B 1 193 ? 108.790 115.616 121.223 1.00 90.25 263 VAL B N 1
ATOM 5002 C CA . VAL B 1 193 ? 108.568 114.377 120.483 1.00 90.25 263 VAL B CA 1
ATOM 5003 C C . VAL B 1 193 ? 107.508 114.587 119.412 1.00 90.25 263 VAL B C 1
ATOM 5004 O O . VAL B 1 193 ? 107.683 114.188 118.254 1.00 90.25 263 VAL B O 1
ATOM 5008 N N . LEU B 1 194 ? 106.401 115.239 119.776 1.00 87.12 264 LEU B N 1
ATOM 5009 C CA . LEU B 1 194 ? 105.338 115.477 118.805 1.00 87.12 264 LEU B CA 1
ATOM 5010 C C . LEU B 1 194 ? 105.832 116.345 117.655 1.00 87.12 264 LEU B C 1
ATOM 5011 O O . LEU B 1 194 ? 105.591 116.038 116.478 1.00 87.12 264 LEU B O 1
ATOM 5016 N N . SER B 1 195 ? 106.542 117.430 117.977 1.00 87.60 265 SER B N 1
ATOM 5017 C CA . SER B 1 195 ? 107.018 118.340 116.942 1.00 87.60 265 SER B CA 1
ATOM 5018 C C . SER B 1 195 ? 108.019 117.653 116.027 1.00 87.60 265 SER B C 1
ATOM 5019 O O . SER B 1 195 ? 107.943 117.782 114.801 1.00 87.60 265 SER B O 1
ATOM 5022 N N . ALA B 1 196 ? 108.968 116.914 116.605 1.00 86.84 266 ALA B N 1
ATOM 5023 C CA . ALA B 1 196 ? 109.965 116.222 115.799 1.00 86.84 266 ALA B CA 1
ATOM 5024 C C . ALA B 1 196 ? 109.309 115.200 114.884 1.00 86.84 266 ALA B C 1
ATOM 5025 O O . ALA B 1 196 ? 109.627 115.125 113.692 1.00 86.84 266 ALA B O 1
ATOM 5027 N N . LEU B 1 197 ? 108.369 114.417 115.421 1.00 85.71 267 LEU B N 1
ATOM 5028 C CA . LEU B 1 197 ? 107.682 113.429 114.600 1.00 85.71 267 LEU B CA 1
ATOM 5029 C C . LEU B 1 197 ? 106.972 114.096 113.431 1.00 85.71 267 LEU B C 1
ATOM 5030 O O . LEU B 1 197 ? 107.232 113.768 112.268 1.00 85.71 267 LEU B O 1
ATOM 5035 N N . VAL B 1 198 ? 106.126 115.087 113.718 1.00 84.82 268 VAL B N 1
ATOM 5036 C CA . VAL B 1 198 ? 105.287 115.659 112.670 1.00 84.82 268 VAL B CA 1
ATOM 5037 C C . VAL B 1 198 ? 106.100 116.486 111.674 1.00 84.82 268 VAL B C 1
ATOM 5038 O O . VAL B 1 198 ? 105.713 116.603 110.505 1.00 84.82 268 VAL B O 1
ATOM 5042 N N . PHE B 1 199 ? 107.225 117.069 112.095 1.00 87.97 269 PHE B N 1
ATOM 5043 C CA . PHE B 1 199 ? 108.046 117.865 111.189 1.00 87.97 269 PHE B CA 1
ATOM 5044 C C . PHE B 1 199 ? 109.131 117.074 110.472 1.00 87.97 269 PHE B C 1
ATOM 5045 O O . PHE B 1 199 ? 109.736 117.611 109.539 1.00 87.97 269 PHE B O 1
ATOM 5053 N N . ASN B 1 200 ? 109.421 115.837 110.876 1.00 92.96 270 ASN B N 1
ATOM 5054 C CA . ASN B 1 200 ? 110.443 115.073 110.171 1.00 92.96 270 ASN B CA 1
ATOM 5055 C C . ASN B 1 200 ? 109.936 113.769 109.579 1.00 92.96 270 ASN B C 1
ATOM 5056 O O . ASN B 1 200 ? 110.169 113.511 108.394 1.00 92.96 270 ASN B O 1
ATOM 5061 N N . LEU B 1 201 ? 109.249 112.932 110.358 1.00 94.96 271 LEU B N 1
ATOM 5062 C CA . LEU B 1 201 ? 108.957 111.580 109.893 1.00 94.96 271 LEU B CA 1
ATOM 5063 C C . LEU B 1 201 ? 107.974 111.595 108.729 1.00 94.96 271 LEU B C 1
ATOM 5064 O O . LEU B 1 201 ? 108.280 111.104 107.637 1.00 94.96 271 LEU B O 1
ATOM 5069 N N . LEU B 1 202 ? 106.787 112.159 108.942 1.00 93.52 272 LEU B N 1
ATOM 5070 C CA . LEU B 1 202 ? 105.789 112.201 107.875 1.00 93.52 272 LEU B CA 1
ATOM 5071 C C . LEU B 1 202 ? 106.258 112.971 106.646 1.00 93.52 272 LEU B C 1
ATOM 5072 O O . LEU B 1 202 ? 106.114 112.445 105.527 1.00 93.52 272 LEU B O 1
ATOM 5077 N N . PRO B 1 203 ? 106.800 114.193 106.755 1.00 92.59 273 PRO B N 1
ATOM 5078 C CA . PRO B 1 203 ? 107.219 114.899 105.531 1.00 92.59 273 PRO B CA 1
ATOM 5079 C C . PRO B 1 203 ? 108.306 114.182 104.750 1.00 92.59 273 PRO B C 1
ATOM 5080 O O . PRO B 1 203 ? 108.278 114.199 103.515 1.00 92.59 273 PRO B O 1
ATOM 5084 N N . ILE B 1 204 ? 109.259 113.540 105.428 1.00 94.39 274 ILE B N 1
ATOM 5085 C CA . ILE B 1 204 ? 110.337 112.866 104.710 1.00 94.39 274 ILE B CA 1
ATOM 5086 C C . ILE B 1 204 ? 109.813 111.630 103.989 1.00 94.39 274 ILE B C 1
ATOM 5087 O O . ILE B 1 204 ? 110.189 111.359 102.842 1.00 94.39 274 ILE B O 1
ATOM 5092 N N . MET B 1 205 ? 108.934 110.864 104.638 1.00 93.97 275 MET B N 1
ATOM 5093 C CA . MET B 1 205 ? 108.325 109.722 103.965 1.00 93.97 275 MET B CA 1
ATOM 5094 C C . MET B 1 205 ? 107.489 110.171 102.773 1.00 93.97 275 MET B C 1
ATOM 5095 O O . MET B 1 205 ? 107.508 109.532 101.714 1.00 93.97 275 MET B O 1
ATOM 5100 N N . PHE B 1 206 ? 106.750 111.273 102.926 1.00 92.45 276 PHE B N 1
ATOM 5101 C CA . PHE B 1 206 ? 105.987 111.808 101.803 1.00 92.45 276 PHE B CA 1
ATOM 5102 C C . PHE B 1 206 ? 106.908 112.224 100.662 1.00 92.45 276 PHE B C 1
ATOM 5103 O O . PHE B 1 206 ? 106.608 111.973 99.488 1.00 92.45 276 PHE B O 1
ATOM 5111 N N . GLU B 1 207 ? 108.035 112.859 100.991 1.00 91.68 277 GLU B N 1
ATOM 5112 C CA . GLU B 1 207 ? 109.004 113.243 99.970 1.00 91.68 277 GLU B CA 1
ATOM 5113 C C . GLU B 1 207 ? 109.530 112.020 99.234 1.00 91.68 277 GLU B C 1
ATOM 5114 O O . GLU B 1 207 ? 109.628 112.018 98.004 1.00 91.68 277 GLU B O 1
ATOM 5120 N N . VAL B 1 208 ? 109.878 110.969 99.978 1.00 85.65 278 VAL B N 1
ATOM 5121 C CA . VAL B 1 208 ? 110.407 109.760 99.352 1.00 85.65 278 VAL B CA 1
ATOM 5122 C C . VAL B 1 208 ? 109.366 109.135 98.433 1.00 85.65 278 VAL B C 1
ATOM 5123 O O . VAL B 1 208 ? 109.679 108.716 97.311 1.00 85.65 278 VAL B O 1
ATOM 5127 N N . MET B 1 209 ? 108.113 109.062 98.889 1.00 88.49 279 MET B N 1
ATOM 5128 C CA . MET B 1 209 ? 107.062 108.479 98.060 1.00 88.49 279 MET B CA 1
ATOM 5129 C C . MET B 1 209 ? 106.851 109.289 96.785 1.00 88.49 279 MET B C 1
ATOM 5130 O O . MET B 1 209 ? 106.739 108.724 95.690 1.00 88.49 279 MET B O 1
ATOM 5135 N N . LEU B 1 210 ? 106.796 110.619 96.907 1.00 83.56 280 LEU B N 1
ATOM 5136 C CA . LEU B 1 210 ? 106.601 111.456 95.727 1.00 83.56 280 LEU B CA 1
ATOM 5137 C C . LEU B 1 210 ? 107.769 111.328 94.758 1.00 83.56 280 LEU B C 1
ATOM 5138 O O . LEU B 1 210 ? 107.566 111.237 93.542 1.00 83.56 280 LEU B O 1
ATOM 5143 N N . VAL B 1 211 ? 108.998 111.321 95.279 1.00 78.75 281 VAL B N 1
ATOM 5144 C CA . VAL B 1 211 ? 110.175 111.161 94.429 1.00 78.75 281 VAL B CA 1
ATOM 5145 C C . VAL B 1 211 ? 110.127 109.835 93.687 1.00 78.75 281 VAL B C 1
ATOM 5146 O O . VAL B 1 211 ? 110.343 109.778 92.471 1.00 78.75 281 VAL B O 1
ATOM 5150 N N . SER B 1 212 ? 109.838 108.748 94.404 1.00 75.88 282 SER B N 1
ATOM 5151 C CA . SER B 1 212 ? 109.805 107.441 93.760 1.00 75.88 282 SER B CA 1
ATOM 5152 C C . SER B 1 212 ? 108.727 107.388 92.687 1.00 75.88 282 SER B C 1
ATOM 5153 O O . SER B 1 212 ? 108.973 106.902 91.575 1.00 75.88 282 SER B O 1
ATOM 5156 N N . GLY B 1 213 ? 107.536 107.908 92.988 1.00 74.54 283 GLY B N 1
ATOM 5157 C CA . GLY B 1 213 ? 106.463 107.879 92.007 1.00 74.54 283 GLY B CA 1
ATOM 5158 C C . GLY B 1 213 ? 106.779 108.696 90.768 1.00 74.54 283 GLY B C 1
ATOM 5159 O O . GLY B 1 213 ? 106.588 108.234 89.639 1.00 74.54 283 GLY B O 1
ATOM 5160 N N . VAL B 1 214 ? 107.275 109.921 90.961 1.00 71.59 284 VAL B N 1
ATOM 5161 C CA . VAL B 1 214 ? 107.540 110.787 89.818 1.00 71.59 284 VAL B CA 1
ATOM 5162 C C . VAL B 1 214 ? 108.698 110.244 88.991 1.00 71.59 284 VAL B C 1
ATOM 5163 O O . VAL B 1 214 ? 108.689 110.337 87.759 1.00 71.59 284 VAL B O 1
ATOM 5167 N N . LEU B 1 215 ? 109.701 109.647 89.642 1.00 71.69 285 LEU B N 1
ATOM 5168 C CA . LEU B 1 215 ? 110.826 109.101 88.896 1.00 71.69 285 LEU B CA 1
ATOM 5169 C C . LEU B 1 215 ? 110.441 107.833 88.150 1.00 71.69 285 LEU B C 1
ATOM 5170 O O . LEU B 1 215 ? 110.960 107.579 87.058 1.00 71.69 285 LEU B O 1
ATOM 5175 N N . TYR B 1 216 ? 109.541 107.026 88.716 1.00 71.61 286 TYR B N 1
ATOM 5176 C CA . TYR B 1 216 ? 109.090 105.836 88.008 1.00 71.61 286 TYR B CA 1
ATOM 5177 C C . TYR B 1 216 ? 108.212 106.202 86.819 1.00 71.61 286 TYR B C 1
ATOM 5178 O O . TYR B 1 216 ? 108.346 105.616 85.739 1.00 71.61 286 TYR B O 1
ATOM 5187 N N . TYR B 1 217 ? 107.303 107.164 86.997 1.00 73.37 287 TYR B N 1
ATOM 5188 C CA . TYR B 1 217 ? 106.383 107.505 85.917 1.00 73.37 287 TYR B CA 1
ATOM 5189 C C . TYR B 1 217 ? 107.060 108.315 84.817 1.00 73.37 287 TYR B C 1
ATOM 5190 O O . TYR B 1 217 ? 106.846 108.050 83.630 1.00 73.37 287 TYR B O 1
ATOM 5199 N N . LYS B 1 218 ? 107.877 109.304 85.187 1.00 72.04 288 LYS B N 1
ATOM 5200 C CA . LYS B 1 218 ? 108.447 110.200 84.185 1.00 72.04 288 LYS B CA 1
ATOM 5201 C C . LYS B 1 218 ? 109.567 109.531 83.398 1.00 72.04 288 LYS B C 1
ATOM 5202 O O . LYS B 1 218 ? 109.636 109.669 82.172 1.00 72.04 288 LYS B O 1
ATOM 5204 N N . CYS B 1 219 ? 110.451 108.802 84.078 1.00 74.35 289 CYS B N 1
ATOM 5205 C CA . CYS B 1 219 ? 111.656 108.272 83.451 1.00 74.35 289 CYS B CA 1
ATOM 5206 C C . CYS B 1 219 ? 111.630 106.755 83.317 1.00 74.35 289 CYS B C 1
ATOM 5207 O O . CYS B 1 219 ? 111.757 106.231 82.207 1.00 74.35 289 CYS B O 1
ATOM 5210 N N . GLY B 1 220 ? 111.468 106.032 84.414 1.00 73.32 290 GLY B N 1
ATOM 5211 C CA . GLY B 1 220 ? 111.458 104.586 84.354 1.00 73.32 290 GLY B CA 1
ATOM 5212 C C . GLY B 1 220 ? 111.637 103.983 85.730 1.00 73.32 290 GLY B C 1
ATOM 5213 O O . GLY B 1 220 ? 111.841 104.680 86.723 1.00 73.32 290 GLY B O 1
ATOM 5214 N N . ALA B 1 221 ? 111.563 102.650 85.760 1.00 75.20 291 ALA B N 1
ATOM 5215 C CA . ALA B 1 221 ? 111.649 101.931 87.026 1.00 75.20 291 ALA B CA 1
ATOM 5216 C C . ALA B 1 221 ? 113.066 101.925 87.583 1.00 75.20 291 ALA B C 1
ATOM 5217 O O . ALA B 1 221 ? 113.248 101.849 88.804 1.00 75.20 291 ALA B O 1
ATOM 5219 N N . GLN B 1 222 ? 114.075 101.999 86.713 1.00 77.29 292 GLN B N 1
ATOM 5220 C CA . GLN B 1 222 ? 115.458 101.926 87.174 1.00 77.29 292 GLN B CA 1
ATOM 5221 C C . GLN B 1 222 ? 115.810 103.105 88.072 1.00 77.29 292 GLN B C 1
ATOM 5222 O O . GLN B 1 222 ? 116.515 102.942 89.075 1.00 77.29 292 GLN B O 1
ATOM 5228 N N . PHE B 1 223 ? 115.336 104.302 87.725 1.00 71.47 293 PHE B N 1
ATOM 5229 C CA . PHE B 1 223 ? 115.641 105.485 88.524 1.00 71.47 293 PHE B CA 1
ATOM 5230 C C . PHE B 1 223 ? 115.032 105.381 89.919 1.00 71.47 293 PHE B C 1
ATOM 5231 O O . PHE B 1 223 ? 115.699 105.672 90.923 1.00 71.47 293 PHE B O 1
ATOM 5239 N N . ALA B 1 224 ? 113.770 104.956 90.002 1.00 75.44 294 ALA B N 1
ATOM 5240 C CA . ALA B 1 224 ? 113.144 104.760 91.303 1.00 75.44 294 ALA B CA 1
ATOM 5241 C C . ALA B 1 224 ? 113.863 103.679 92.095 1.00 75.44 294 ALA B C 1
ATOM 5242 O O . ALA B 1 224 ? 114.072 103.818 93.307 1.00 75.44 294 ALA B O 1
ATOM 5244 N N . LEU B 1 225 ? 114.258 102.595 91.425 1.00 77.02 295 LEU B N 1
ATOM 5245 C CA . LEU B 1 225 ? 114.952 101.514 92.112 1.00 77.02 295 LEU B CA 1
ATOM 5246 C C . LEU B 1 225 ? 116.271 102.001 92.698 1.00 77.02 295 LEU B C 1
ATOM 5247 O O . LEU B 1 225 ? 116.596 101.704 93.853 1.00 77.02 295 LEU B O 1
ATOM 5252 N N . VAL B 1 226 ? 117.040 102.767 91.920 1.00 76.28 296 VAL B N 1
ATOM 5253 C CA . VAL B 1 226 ? 118.351 103.192 92.399 1.00 76.28 296 VAL B CA 1
ATOM 5254 C C . VAL B 1 226 ? 118.213 104.222 93.515 1.00 76.28 296 VAL B C 1
ATOM 5255 O O . VAL B 1 226 ? 118.989 104.208 94.477 1.00 76.28 296 VAL B O 1
ATOM 5259 N N . THR B 1 227 ? 117.229 105.124 93.427 1.00 74.78 297 THR B N 1
ATOM 5260 C CA . THR B 1 227 ? 117.077 106.085 94.519 1.00 74.78 297 THR B CA 1
ATOM 5261 C C . THR B 1 227 ? 116.597 105.398 95.797 1.00 74.78 297 THR B C 1
ATOM 5262 O O . THR B 1 227 ? 117.067 105.725 96.898 1.00 74.78 297 THR B O 1
ATOM 5266 N N . LEU B 1 228 ? 115.691 104.421 95.675 1.00 76.22 298 LEU B N 1
ATOM 5267 C CA . LEU B 1 228 ? 115.269 103.663 96.849 1.00 76.22 298 LEU B CA 1
ATOM 5268 C C . LEU B 1 228 ? 116.438 102.904 97.458 1.00 76.22 298 LEU B C 1
ATOM 5269 O O . LEU B 1 228 ? 116.591 102.862 98.684 1.00 76.22 298 LEU B O 1
ATOM 5274 N N . GLY B 1 229 ? 117.280 102.302 96.615 1.00 78.42 299 GLY B N 1
ATOM 5275 C CA . GLY B 1 229 ? 118.460 101.626 97.123 1.00 78.42 299 GLY B CA 1
ATOM 5276 C C . GLY B 1 229 ? 119.413 102.571 97.829 1.00 78.42 299 GLY B C 1
ATOM 5277 O O . GLY B 1 229 ? 119.989 102.227 98.862 1.00 78.42 299 GLY B O 1
ATOM 5278 N N . THR B 1 230 ? 119.602 103.769 97.273 1.00 76.07 300 THR B N 1
ATOM 5279 C CA . THR B 1 230 ? 120.484 104.744 97.905 1.00 76.07 300 THR B CA 1
ATOM 5280 C C . THR B 1 230 ? 119.977 105.118 99.292 1.00 76.07 300 THR B C 1
ATOM 5281 O O . THR B 1 230 ? 120.744 105.137 100.264 1.00 76.07 300 THR B O 1
ATOM 5285 N N . LEU B 1 231 ? 118.676 105.400 99.407 1.00 76.35 301 LEU B N 1
ATOM 5286 C CA . LEU B 1 231 ? 118.114 105.700 100.723 1.00 76.35 301 LEU B CA 1
ATOM 5287 C C . LEU B 1 231 ? 118.246 104.512 101.671 1.00 76.35 301 LEU B C 1
ATOM 5288 O O . LEU B 1 231 ? 118.523 104.688 102.865 1.00 76.35 301 LEU B O 1
ATOM 5293 N N . GLY B 1 232 ? 118.047 103.295 101.159 1.00 80.10 302 GLY B N 1
ATOM 5294 C CA . GLY B 1 232 ? 118.158 102.120 102.011 1.00 80.10 302 GLY B CA 1
ATOM 5295 C C . GLY B 1 232 ? 119.554 101.935 102.575 1.00 80.10 302 GLY B C 1
ATOM 5296 O O . GLY B 1 232 ? 119.728 101.694 103.773 1.00 80.10 302 GLY B O 1
ATOM 5297 N N . THR B 1 233 ? 120.572 102.049 101.719 1.00 76.94 303 THR B N 1
ATOM 5298 C CA . THR B 1 233 ? 121.939 101.934 102.218 1.00 76.94 303 THR B CA 1
ATOM 5299 C C . THR B 1 233 ? 122.294 103.080 103.155 1.00 76.94 303 THR B C 1
ATOM 5300 O O . THR B 1 233 ? 122.998 102.862 104.148 1.00 76.94 303 THR B O 1
ATOM 5304 N N . TYR B 1 234 ? 121.810 104.293 102.878 1.00 77.60 304 TYR B N 1
ATOM 5305 C CA . TYR B 1 234 ? 122.069 105.403 103.789 1.00 77.60 304 TYR B CA 1
ATOM 5306 C C . TYR B 1 234 ? 121.512 105.118 105.179 1.00 77.60 304 TYR B C 1
ATOM 5307 O O . TYR B 1 234 ? 122.220 105.261 106.186 1.00 77.60 304 TYR B O 1
ATOM 5316 N N . THR B 1 235 ? 120.240 104.717 105.255 1.00 77.07 305 THR B N 1
ATOM 5317 C CA . THR B 1 235 ? 119.641 104.482 106.564 1.00 77.07 305 THR B CA 1
ATOM 5318 C C . THR B 1 235 ? 120.265 103.277 107.259 1.00 77.07 305 THR B C 1
ATOM 5319 O O . THR B 1 235 ? 120.444 103.301 108.483 1.00 77.07 305 THR B O 1
ATOM 5323 N N . ALA B 1 236 ? 120.633 102.235 106.506 1.00 75.41 306 ALA B N 1
ATOM 5324 C CA . ALA B 1 236 ? 121.302 101.093 107.117 1.00 75.41 306 ALA B CA 1
ATOM 5325 C C . ALA B 1 236 ? 122.644 101.495 107.713 1.00 75.41 306 ALA B C 1
ATOM 5326 O O . ALA B 1 236 ? 122.973 101.106 108.840 1.00 75.41 306 ALA B O 1
ATOM 5328 N N . PHE B 1 237 ? 123.426 102.287 106.976 1.00 77.25 307 PHE B N 1
ATOM 5329 C CA . PHE B 1 237 ? 124.719 102.731 107.484 1.00 77.25 307 PHE B CA 1
ATOM 5330 C C . PHE B 1 237 ? 124.550 103.595 108.728 1.00 77.25 307 PHE B C 1
ATOM 5331 O O . PHE B 1 237 ? 125.284 103.438 109.713 1.00 77.25 307 PHE B O 1
ATOM 5339 N N . THR B 1 238 ? 123.583 104.516 108.702 1.00 77.35 308 THR B N 1
ATOM 5340 C CA . THR B 1 238 ? 123.375 105.384 109.857 1.00 77.35 308 THR B CA 1
ATOM 5341 C C . THR B 1 238 ? 122.970 104.579 111.086 1.00 77.35 308 THR B C 1
ATOM 5342 O O . THR B 1 238 ? 123.488 104.808 112.188 1.00 77.35 308 THR B O 1
ATOM 5346 N N . VAL B 1 239 ? 122.056 103.619 110.914 1.00 76.89 309 VAL B N 1
ATOM 5347 C CA . VAL B 1 239 ? 121.632 102.789 112.037 1.00 76.89 309 VAL B CA 1
ATOM 5348 C C . VAL B 1 239 ? 122.803 101.974 112.569 1.00 76.89 309 VAL B C 1
ATOM 5349 O O . VAL B 1 239 ? 122.978 101.834 113.785 1.00 76.89 309 VAL B O 1
ATOM 5353 N N . ALA B 1 240 ? 123.626 101.429 111.670 1.00 75.67 310 ALA B N 1
ATOM 5354 C CA . ALA B 1 240 ? 124.766 100.629 112.106 1.00 75.67 310 ALA B CA 1
ATOM 5355 C C . ALA B 1 240 ? 125.759 101.461 112.909 1.00 75.67 310 ALA B C 1
ATOM 5356 O O . ALA B 1 240 ? 126.295 100.995 113.920 1.00 75.67 310 ALA B O 1
ATOM 5358 N N . VAL B 1 241 ? 126.018 102.697 112.477 1.00 75.81 311 VAL B N 1
ATOM 5359 C CA . VAL B 1 241 ? 127.034 103.505 113.149 1.00 75.81 311 VAL B CA 1
ATOM 5360 C C . VAL B 1 241 ? 126.509 104.174 114.420 1.00 75.81 311 VAL B C 1
ATOM 5361 O O . VAL B 1 241 ? 127.309 104.532 115.299 1.00 75.81 311 VAL B O 1
ATOM 5365 N N . THR B 1 242 ? 125.189 104.332 114.560 1.00 79.46 312 THR B N 1
ATOM 5366 C CA . THR B 1 242 ? 124.651 105.060 115.709 1.00 79.46 312 THR B CA 1
ATOM 5367 C C . THR B 1 242 ? 125.051 104.411 117.034 1.00 79.46 312 THR B C 1
ATOM 5368 O O . THR B 1 242 ? 125.502 105.095 117.959 1.00 79.46 312 THR B O 1
ATOM 5372 N N . ARG B 1 243 ? 124.898 103.089 117.146 1.00 79.60 313 ARG B N 1
ATOM 5373 C CA . ARG B 1 243 ? 125.211 102.419 118.407 1.00 79.60 313 ARG B CA 1
ATOM 5374 C C . ARG B 1 243 ? 126.715 102.388 118.670 1.00 79.60 313 ARG B C 1
ATOM 5375 O O . ARG B 1 243 ? 127.167 102.593 119.810 1.00 79.60 313 ARG B O 1
ATOM 5383 N N . TRP B 1 244 ? 127.503 102.127 117.626 1.00 81.24 314 TRP B N 1
ATOM 5384 C CA . TRP B 1 244 ? 128.951 102.104 117.763 1.00 81.24 314 TRP B CA 1
ATOM 5385 C C . TRP B 1 244 ? 129.500 103.475 118.129 1.00 81.24 314 TRP B C 1
ATOM 5386 O O . TRP B 1 244 ? 130.619 103.567 118.643 1.00 81.24 314 TRP B O 1
ATOM 5397 N N . ARG B 1 245 ? 128.736 104.539 117.881 1.00 82.60 315 ARG B N 1
ATOM 5398 C CA . ARG B 1 245 ? 129.113 105.860 118.371 1.00 82.60 315 ARG B CA 1
ATOM 5399 C C . ARG B 1 245 ? 128.575 106.154 119.766 1.00 82.60 315 ARG B C 1
ATOM 5400 O O . ARG B 1 245 ? 129.250 106.831 120.555 1.00 82.60 315 ARG B O 1
ATOM 5408 N N . THR B 1 246 ? 127.373 105.672 120.094 1.00 83.43 316 THR B N 1
ATOM 5409 C CA . THR B 1 246 ? 126.814 105.991 121.404 1.00 83.43 316 THR B CA 1
ATOM 5410 C C . THR B 1 246 ? 127.563 105.274 122.518 1.00 83.43 316 THR B C 1
ATOM 5411 O O . THR B 1 246 ? 127.608 105.774 123.649 1.00 83.43 316 THR B O 1
ATOM 5415 N N . ARG B 1 247 ? 128.174 104.120 122.228 1.00 83.76 317 ARG B N 1
ATOM 5416 C CA . ARG B 1 247 ? 129.011 103.493 123.251 1.00 83.76 317 ARG B CA 1
ATOM 5417 C C . ARG B 1 247 ? 130.201 104.385 123.609 1.00 83.76 317 ARG B C 1
ATOM 5418 O O . ARG B 1 247 ? 130.522 104.571 124.793 1.00 83.76 317 ARG B O 1
ATOM 5426 N N . PHE B 1 248 ? 130.839 104.985 122.599 1.00 79.12 318 PHE B N 1
ATOM 5427 C CA . PHE B 1 248 ? 131.938 105.910 122.853 1.00 79.12 318 PHE B CA 1
ATOM 5428 C C . PHE B 1 248 ? 131.444 107.159 123.569 1.00 79.12 318 PHE B C 1
ATOM 5429 O O . PHE B 1 248 ? 132.147 107.713 124.424 1.00 79.12 318 PHE B O 1
ATOM 5437 N N . ARG B 1 249 ? 130.241 107.622 123.223 1.00 80.98 319 ARG B N 1
ATOM 5438 C CA . ARG B 1 249 ? 129.666 108.769 123.921 1.00 80.98 319 ARG B CA 1
ATOM 5439 C C . ARG B 1 249 ? 129.486 108.475 125.405 1.00 80.98 319 ARG B C 1
ATOM 5440 O O . ARG B 1 249 ? 129.800 109.315 126.259 1.00 80.98 319 ARG B O 1
ATOM 5448 N N . ILE B 1 250 ? 128.982 107.281 125.728 1.00 80.38 320 ILE B N 1
ATOM 5449 C CA . ILE B 1 250 ? 128.802 106.894 127.125 1.00 80.38 320 ILE B CA 1
ATOM 5450 C C . ILE B 1 250 ? 130.146 106.835 127.837 1.00 80.38 320 ILE B C 1
ATOM 5451 O O . ILE B 1 250 ? 130.282 107.283 128.985 1.00 80.38 320 ILE B O 1
ATOM 5456 N N . GLU B 1 251 ? 131.156 106.265 127.176 1.00 84.51 321 GLU B N 1
ATOM 5457 C CA . GLU B 1 251 ? 132.479 106.201 127.792 1.00 84.51 321 GLU B CA 1
ATOM 5458 C C . GLU B 1 251 ? 133.028 107.596 128.081 1.00 84.51 321 GLU B C 1
ATOM 5459 O O . GLU B 1 251 ? 133.592 107.840 129.157 1.00 84.51 321 GLU B O 1
ATOM 5465 N N . MET B 1 252 ? 132.869 108.529 127.134 1.00 84.94 322 MET B N 1
ATOM 5466 C CA . MET B 1 252 ? 133.365 109.884 127.360 1.00 84.94 322 MET B CA 1
ATOM 5467 C C . MET B 1 252 ? 132.620 110.547 128.505 1.00 84.94 322 MET B C 1
ATOM 5468 O O . MET B 1 252 ? 133.218 111.274 129.309 1.00 84.94 322 MET B O 1
ATOM 5473 N N . ASN B 1 253 ? 131.306 110.340 128.569 1.00 82.77 323 ASN B N 1
ATOM 5474 C CA . ASN B 1 253 ? 130.515 110.945 129.631 1.00 82.77 323 ASN B CA 1
ATOM 5475 C C . ASN B 1 253 ? 130.975 110.439 130.995 1.00 82.77 323 ASN B C 1
ATOM 5476 O O . ASN B 1 253 ? 131.135 111.223 131.942 1.00 82.77 323 ASN B O 1
ATOM 5481 N N . LYS B 1 254 ? 131.221 109.130 131.107 1.00 82.75 324 LYS B N 1
ATOM 5482 C CA . LYS B 1 254 ? 131.686 108.580 132.377 1.00 82.75 324 LYS B CA 1
ATOM 5483 C C . LYS B 1 254 ? 133.064 109.126 132.729 1.00 82.75 324 LYS B C 1
ATOM 5484 O O . LYS B 1 254 ? 133.333 109.443 133.893 1.00 82.75 324 LYS B O 1
ATOM 5490 N N . ALA B 1 255 ? 133.953 109.243 131.737 1.00 83.05 325 ALA B N 1
ATOM 5491 C CA . ALA B 1 255 ? 135.286 109.776 132.011 1.00 83.05 325 ALA B CA 1
ATOM 5492 C C . ALA B 1 255 ? 135.220 111.224 132.484 1.00 83.05 325 ALA B C 1
ATOM 5493 O O . ALA B 1 255 ? 135.941 111.618 133.411 1.00 83.05 325 ALA B O 1
ATOM 5495 N N . ASP B 1 256 ? 134.368 112.033 131.852 1.00 85.10 326 ASP B N 1
ATOM 5496 C CA . ASP B 1 256 ? 134.216 113.423 132.267 1.00 85.10 326 ASP B CA 1
ATOM 5497 C C . ASP B 1 256 ? 133.660 113.515 133.682 1.00 85.10 326 ASP B C 1
ATOM 5498 O O . ASP B 1 256 ? 134.107 114.349 134.480 1.00 85.10 326 ASP B O 1
ATOM 5503 N N . ASN B 1 257 ? 132.684 112.665 134.012 1.00 86.72 327 ASN B N 1
ATOM 5504 C CA . ASN B 1 257 ? 132.154 112.656 135.372 1.00 86.72 327 ASN B CA 1
ATOM 5505 C C . ASN B 1 257 ? 133.233 112.277 136.381 1.00 86.72 327 ASN B C 1
ATOM 5506 O O . ASN B 1 257 ? 133.321 112.872 137.463 1.00 86.72 327 ASN B O 1
ATOM 5511 N N . ASP B 1 258 ? 134.063 111.288 136.041 1.00 84.75 328 ASP B N 1
ATOM 5512 C CA . ASP B 1 258 ? 135.147 110.888 136.934 1.00 84.75 328 ASP B CA 1
ATOM 5513 C C . ASP B 1 258 ? 136.140 112.026 137.143 1.00 84.75 328 ASP B C 1
ATOM 5514 O O . ASP B 1 258 ? 136.587 112.272 138.271 1.00 84.75 328 ASP B O 1
ATOM 5519 N N . ALA B 1 259 ? 136.495 112.730 136.066 1.00 83.96 329 ALA B N 1
ATOM 5520 C CA . ALA B 1 259 ? 137.416 113.857 136.191 1.00 83.96 329 ALA B CA 1
ATOM 5521 C C . ALA B 1 259 ? 136.822 114.959 137.059 1.00 83.96 329 ALA B C 1
ATOM 5522 O O . ALA B 1 259 ? 137.519 115.551 137.894 1.00 83.96 329 ALA B O 1
ATOM 5524 N N . GLY B 1 260 ? 135.532 115.249 136.876 1.00 85.05 330 GLY B N 1
ATOM 5525 C CA . GLY B 1 260 ? 134.889 116.254 137.706 1.00 85.05 330 GLY B CA 1
ATOM 5526 C C . GLY B 1 260 ? 134.867 115.873 139.174 1.00 85.05 330 GLY B C 1
ATOM 5527 O O . GLY B 1 260 ? 135.102 116.712 140.048 1.00 85.05 330 GLY B O 1
ATOM 5528 N N . ASN B 1 261 ? 134.587 114.600 139.467 1.00 87.43 331 ASN B N 1
ATOM 5529 C CA . ASN B 1 261 ? 134.590 114.149 140.855 1.00 87.43 331 ASN B CA 1
ATOM 5530 C C . ASN B 1 261 ? 135.986 114.235 141.461 1.00 87.43 331 ASN B C 1
ATOM 5531 O O . ASN B 1 261 ? 136.145 114.608 142.632 1.00 87.43 331 ASN B O 1
ATOM 5536 N N . ALA B 1 262 ? 137.013 113.888 140.680 1.00 84.98 332 ALA B N 1
ATOM 5537 C CA . ALA B 1 262 ? 138.382 114.019 141.168 1.00 84.98 332 ALA B CA 1
ATOM 5538 C C . ALA B 1 262 ? 138.718 115.473 141.470 1.00 84.98 332 ALA B C 1
ATOM 5539 O O . ALA B 1 262 ? 139.369 115.774 142.479 1.00 84.98 332 ALA B O 1
ATOM 5541 N N . ALA B 1 263 ? 138.283 116.391 140.603 1.00 84.89 333 ALA B N 1
ATOM 5542 C CA . ALA B 1 263 ? 138.504 117.811 140.859 1.00 84.89 333 ALA B CA 1
ATOM 5543 C C . ALA B 1 263 ? 137.787 118.262 142.126 1.00 84.89 333 ALA B C 1
ATOM 5544 O O . ALA B 1 263 ? 138.338 119.036 142.919 1.00 84.89 333 ALA B O 1
ATOM 5546 N N . ILE B 1 264 ? 136.555 117.789 142.331 1.00 86.45 334 ILE B N 1
ATOM 5547 C CA . ILE B 1 264 ? 135.821 118.112 143.553 1.00 86.45 334 ILE B CA 1
ATOM 5548 C C . ILE B 1 264 ? 136.594 117.654 144.781 1.00 86.45 334 ILE B C 1
ATOM 5549 O O . ILE B 1 264 ? 136.747 118.404 145.753 1.00 86.45 334 ILE B O 1
ATOM 5554 N N . ASP B 1 265 ? 137.086 116.414 144.760 1.00 90.38 335 ASP B N 1
ATOM 5555 C CA . ASP B 1 265 ? 137.806 115.889 145.916 1.00 90.38 335 ASP B CA 1
ATOM 5556 C C . ASP B 1 265 ? 139.086 116.680 146.170 1.00 90.38 335 ASP B C 1
ATOM 5557 O O . ASP B 1 265 ? 139.406 117.013 147.321 1.00 90.38 335 ASP B O 1
ATOM 5562 N N . SER B 1 266 ? 139.828 116.993 145.105 1.00 87.63 336 SER B N 1
ATOM 5563 C CA . SER B 1 266 ? 141.073 117.737 145.266 1.00 87.63 336 SER B CA 1
ATOM 5564 C C . SER B 1 266 ? 140.815 119.129 145.828 1.00 87.63 336 SER B C 1
ATOM 5565 O O . SER B 1 266 ? 141.565 119.606 146.688 1.00 87.63 336 SER B O 1
ATOM 5568 N N . LEU B 1 267 ? 139.764 119.800 145.351 1.00 86.39 337 LEU B N 1
ATOM 5569 C CA . LEU B 1 267 ? 139.416 121.105 145.903 1.00 86.39 337 LEU B CA 1
ATOM 5570 C C . LEU B 1 267 ? 138.983 121.005 147.360 1.00 86.39 337 LEU B C 1
ATOM 5571 O O . LEU B 1 267 ? 139.341 121.866 148.170 1.00 86.39 337 LEU B O 1
ATOM 5576 N N . LEU B 1 268 ? 138.215 119.971 147.711 1.00 89.31 338 LEU B N 1
ATOM 5577 C CA . LEU B 1 268 ? 137.748 119.826 149.084 1.00 89.31 338 LEU B CA 1
ATOM 5578 C C . LEU B 1 268 ? 138.882 119.540 150.057 1.00 89.31 338 LEU B C 1
ATOM 5579 O O . LEU B 1 268 ? 138.819 119.983 151.209 1.00 89.31 338 LEU B O 1
ATOM 5584 N N . ASN B 1 269 ? 139.914 118.818 149.628 1.00 93.27 339 ASN B N 1
ATOM 5585 C CA . ASN B 1 269 ? 141.020 118.450 150.513 1.00 93.27 339 ASN B CA 1
ATOM 5586 C C . ASN B 1 269 ? 142.165 119.453 150.444 1.00 93.27 339 ASN B C 1
ATOM 5587 O O . ASN B 1 269 ? 143.340 119.085 150.559 1.00 93.27 339 ASN B O 1
ATOM 5592 N N . TYR B 1 270 ? 141.840 120.735 150.263 1.00 93.86 340 TYR B N 1
ATOM 5593 C CA . TYR B 1 270 ? 142.871 121.733 150.000 1.00 93.86 340 TYR B CA 1
ATOM 5594 C C . TYR B 1 270 ? 143.719 121.990 151.241 1.00 93.86 340 TYR B C 1
ATOM 5595 O O . TYR B 1 270 ? 144.924 122.253 151.137 1.00 93.86 340 TYR B O 1
ATOM 5604 N N . GLU B 1 271 ? 143.108 121.917 152.427 1.00 94.58 341 GLU B N 1
ATOM 5605 C CA . GLU B 1 271 ? 143.866 122.086 153.664 1.00 94.58 341 GLU B CA 1
ATOM 5606 C C . GLU B 1 271 ? 144.934 121.009 153.803 1.00 94.58 341 GLU B C 1
ATOM 5607 O O . GLU B 1 271 ? 146.095 121.302 154.112 1.00 94.58 341 GLU B O 1
ATOM 5613 N N . THR B 1 272 ? 144.559 119.749 153.568 1.00 90.86 342 THR B N 1
ATOM 5614 C CA . THR B 1 272 ? 145.534 118.667 153.644 1.00 90.86 342 THR B CA 1
ATOM 5615 C C . THR B 1 272 ? 146.569 118.783 152.534 1.00 90.86 342 THR B C 1
ATOM 5616 O O . THR B 1 272 ? 147.740 118.442 152.734 1.00 90.86 342 THR B O 1
ATOM 5620 N N . VAL B 1 273 ? 146.156 119.258 151.358 1.00 87.53 343 VAL B N 1
ATOM 5621 C CA . VAL B 1 273 ? 147.109 119.457 150.270 1.00 87.53 343 VAL B CA 1
ATOM 5622 C C . VAL B 1 273 ? 148.178 120.463 150.678 1.00 87.53 343 VAL B C 1
ATOM 5623 O O . VAL B 1 273 ? 149.376 120.238 150.466 1.00 87.53 343 VAL B O 1
ATOM 5627 N N . LYS B 1 274 ? 147.766 121.579 151.282 1.00 89.38 344 LYS B N 1
ATOM 5628 C CA . LYS B 1 274 ? 148.740 122.575 151.721 1.00 89.38 344 LYS B CA 1
ATOM 5629 C C . LYS B 1 274 ? 149.563 122.083 152.903 1.00 89.38 344 LYS B C 1
ATOM 5630 O O . LYS B 1 274 ? 150.725 122.478 153.049 1.00 89.38 344 LYS B O 1
ATOM 5636 N N . TYR B 1 275 ? 148.984 121.235 153.756 1.00 90.87 345 TYR B N 1
ATOM 5637 C CA . TYR B 1 275 ? 149.699 120.783 154.945 1.00 90.87 345 TYR B CA 1
ATOM 5638 C C . TYR B 1 275 ? 150.975 120.042 154.573 1.00 90.87 345 TYR B C 1
ATOM 5639 O O . TYR B 1 275 ? 152.014 120.213 155.220 1.00 90.87 345 TYR B O 1
ATOM 5648 N N . PHE B 1 276 ? 150.915 119.214 153.541 1.00 86.20 346 PHE B N 1
ATOM 5649 C CA . PHE B 1 276 ? 152.083 118.528 153.022 1.00 86.20 346 PHE B CA 1
ATOM 5650 C C . PHE B 1 276 ? 152.562 119.209 151.742 1.00 86.20 346 PHE B C 1
ATOM 5651 O O . PHE B 1 276 ? 152.081 120.278 151.356 1.00 86.20 346 PHE B O 1
ATOM 5659 N N . ASN B 1 277 ? 153.531 118.585 151.078 1.00 91.86 347 ASN B N 1
ATOM 5660 C CA . ASN B 1 277 ? 154.152 119.124 149.878 1.00 91.86 347 ASN B CA 1
ATOM 5661 C C . ASN B 1 277 ? 153.416 118.715 148.607 1.00 91.86 347 ASN B C 1
ATOM 5662 O O . ASN B 1 277 ? 154.004 118.756 147.520 1.00 91.86 347 ASN B O 1
ATOM 5667 N N . ASN B 1 278 ? 152.147 118.328 148.719 1.00 87.20 348 ASN B N 1
ATOM 5668 C CA . ASN B 1 278 ? 151.436 117.684 147.621 1.00 87.20 348 ASN B CA 1
ATOM 5669 C C . ASN B 1 278 ? 150.619 118.652 146.776 1.00 87.20 348 ASN B C 1
ATOM 5670 O O . ASN B 1 278 ? 149.396 118.512 146.680 1.00 87.20 348 ASN B O 1
ATOM 5675 N N . GLU B 1 279 ? 151.274 119.627 146.152 1.00 89.05 349 GLU B N 1
ATOM 5676 C CA . GLU B 1 279 ? 150.567 120.495 145.218 1.00 89.05 349 GLU B CA 1
ATOM 5677 C C . GLU B 1 279 ? 150.706 120.022 143.776 1.00 89.05 349 GLU B C 1
ATOM 5678 O O . GLU B 1 279 ? 149.807 120.254 142.961 1.00 89.05 349 GLU B O 1
ATOM 5684 N N . ARG B 1 280 ? 151.815 119.359 143.444 1.00 88.58 350 ARG B N 1
ATOM 5685 C CA . ARG B 1 280 ? 152.021 118.875 142.083 1.00 88.58 350 ARG B CA 1
ATOM 5686 C C . ARG B 1 280 ? 151.444 117.480 141.875 1.00 88.58 350 ARG B C 1
ATOM 5687 O O . ARG B 1 280 ? 151.099 117.118 140.743 1.00 88.58 350 ARG B O 1
ATOM 5695 N N . TYR B 1 281 ? 151.341 116.688 142.943 1.00 88.12 351 TYR B N 1
ATOM 5696 C CA . TYR B 1 281 ? 150.791 115.342 142.821 1.00 88.12 351 TYR B CA 1
ATOM 5697 C C . TYR B 1 281 ? 149.334 115.383 142.374 1.00 88.12 351 TYR B C 1
ATOM 5698 O O . TYR B 1 281 ? 148.909 114.587 141.525 1.00 88.12 351 TYR B O 1
ATOM 5707 N N . GLU B 1 282 ? 148.554 116.308 142.938 1.00 86.77 352 GLU B N 1
ATOM 5708 C CA . GLU B 1 282 ? 147.165 116.459 142.521 1.00 86.77 352 GLU B CA 1
ATOM 5709 C C . GLU B 1 282 ? 147.075 116.888 141.063 1.00 86.77 352 GLU B C 1
ATOM 5710 O O . GLU B 1 282 ? 146.189 116.436 140.328 1.00 86.77 352 GLU B O 1
ATOM 5716 N N . ALA B 1 283 ? 147.985 117.762 140.627 1.00 83.96 353 ALA B N 1
ATOM 5717 C CA . ALA B 1 283 ? 148.009 118.161 139.224 1.00 83.96 353 ALA B CA 1
ATOM 5718 C C . ALA B 1 283 ? 148.298 116.971 138.318 1.00 83.96 353 ALA B C 1
ATOM 5719 O O . ALA B 1 283 ? 147.676 116.822 137.261 1.00 83.96 353 ALA B O 1
ATOM 5721 N N . GLN B 1 284 ? 149.239 116.112 138.717 1.00 85.70 354 GLN B N 1
ATOM 5722 C CA . GLN B 1 284 ? 149.541 114.928 137.915 1.00 85.70 354 GLN B CA 1
ATOM 5723 C C . GLN B 1 284 ? 148.344 113.984 137.845 1.00 85.70 354 GLN B C 1
ATOM 5724 O O . GLN B 1 284 ? 148.042 113.427 136.779 1.00 85.70 354 GLN B O 1
ATOM 5730 N N . ARG B 1 285 ? 147.654 113.787 138.971 1.00 83.20 355 ARG B N 1
ATOM 5731 C CA . ARG B 1 285 ? 146.459 112.946 138.961 1.00 83.20 355 ARG B CA 1
ATOM 5732 C C . ARG B 1 285 ? 145.385 113.527 138.048 1.00 83.20 355 ARG B C 1
ATOM 5733 O O . ARG B 1 285 ? 144.746 112.796 137.276 1.00 83.20 355 ARG B O 1
ATOM 5741 N N . TYR B 1 286 ? 145.180 114.844 138.115 1.00 81.13 356 TYR B N 1
ATOM 5742 C CA . TYR B 1 286 ? 144.213 115.490 137.237 1.00 81.13 356 TYR B CA 1
ATOM 5743 C C . TYR B 1 286 ? 144.608 115.321 135.776 1.00 81.13 356 TYR B C 1
ATOM 5744 O O . TYR B 1 286 ? 143.749 115.131 134.910 1.00 81.13 356 TYR B O 1
ATOM 5753 N N . ASP B 1 287 ? 145.908 115.385 135.485 1.00 80.22 357 ASP B N 1
ATOM 5754 C CA . ASP B 1 287 ? 146.386 115.170 134.122 1.00 80.22 357 ASP B CA 1
ATOM 5755 C C . ASP B 1 287 ? 146.074 113.756 133.641 1.00 80.22 357 ASP B C 1
ATOM 5756 O O . ASP B 1 287 ? 145.662 113.553 132.489 1.00 80.22 357 ASP B O 1
ATOM 5761 N N . GLY B 1 288 ? 146.269 112.764 134.509 1.00 79.52 358 GLY B N 1
ATOM 5762 C CA . GLY B 1 288 ? 145.909 111.400 134.146 1.00 79.52 358 GLY B CA 1
ATOM 5763 C C . GLY B 1 288 ? 144.427 111.256 133.851 1.00 79.52 358 GLY B C 1
ATOM 5764 O O . GLY B 1 288 ? 144.024 110.595 132.884 1.00 79.52 358 GLY B O 1
ATOM 5765 N N . PHE B 1 289 ? 143.590 111.883 134.680 1.00 76.51 359 PHE B N 1
ATOM 5766 C CA . PHE B 1 289 ? 142.155 111.862 134.409 1.00 76.51 359 PHE B CA 1
ATOM 5767 C C . PHE B 1 289 ? 141.837 112.563 133.091 1.00 76.51 359 PHE B C 1
ATOM 5768 O O . PHE B 1 289 ? 140.919 112.160 132.362 1.00 76.51 359 PHE B O 1
ATOM 5776 N N . LEU B 1 290 ? 142.591 113.615 132.770 1.00 76.59 360 LEU B N 1
ATOM 5777 C CA . LEU B 1 290 ? 142.392 114.323 131.510 1.00 76.59 360 LEU B CA 1
ATOM 5778 C C . LEU B 1 290 ? 142.720 113.433 130.317 1.00 76.59 360 LEU B C 1
ATOM 5779 O O . LEU B 1 290 ? 142.045 113.502 129.292 1.00 76.59 360 LEU B O 1
ATOM 5784 N N . LYS B 1 291 ? 143.749 112.587 130.428 1.00 75.80 361 LYS B N 1
ATOM 5785 C CA . LYS B 1 291 ? 143.956 111.533 129.420 1.00 75.80 361 LYS B CA 1
ATOM 5786 C C . LYS B 1 291 ? 142.803 110.550 129.341 1.00 75.80 361 LYS B C 1
ATOM 5787 O O . LYS B 1 291 ? 142.398 110.140 128.238 1.00 75.80 361 LYS B O 1
ATOM 5793 N N . THR B 1 292 ? 142.294 110.116 130.491 1.00 77.61 362 THR B N 1
ATOM 5794 C CA . THR B 1 292 ? 141.197 109.157 130.455 1.00 77.61 362 THR B CA 1
ATOM 5795 C C . THR B 1 292 ? 140.002 109.740 129.706 1.00 77.61 362 THR B C 1
ATOM 5796 O O . THR B 1 292 ? 139.299 109.022 128.988 1.00 77.61 362 THR B O 1
ATOM 5800 N N . TYR B 1 293 ? 139.774 111.048 129.851 1.00 79.22 363 TYR B N 1
ATOM 5801 C CA . TYR B 1 293 ? 138.727 111.718 129.076 1.00 79.22 363 TYR B CA 1
ATOM 5802 C C . TYR B 1 293 ? 139.169 111.961 127.629 1.00 79.22 363 TYR B C 1
ATOM 5803 O O . TYR B 1 293 ? 138.345 111.926 126.702 1.00 79.22 363 TYR B O 1
ATOM 5812 N N . GLU B 1 294 ? 140.472 112.197 127.429 1.00 78.79 364 GLU B N 1
ATOM 5813 C CA . GLU B 1 294 ? 141.048 112.564 126.139 1.00 78.79 364 GLU B CA 1
ATOM 5814 C C . GLU B 1 294 ? 140.843 111.482 125.098 1.00 78.79 364 GLU B C 1
ATOM 5815 O O . GLU B 1 294 ? 140.456 111.775 123.958 1.00 78.79 364 GLU B O 1
ATOM 5821 N N . THR B 1 295 ? 141.171 110.240 125.456 1.00 76.06 365 THR B N 1
ATOM 5822 C CA . THR B 1 295 ? 141.070 109.156 124.484 1.00 76.06 365 THR B CA 1
ATOM 5823 C C . THR B 1 295 ? 139.636 109.002 123.992 1.00 76.06 365 THR B C 1
ATOM 5824 O O . THR B 1 295 ? 139.389 108.867 122.786 1.00 76.06 365 THR B O 1
ATOM 5828 N N . ALA B 1 296 ? 138.674 109.049 124.915 1.00 77.17 366 ALA B N 1
ATOM 5829 C CA . ALA B 1 296 ? 137.272 108.923 124.533 1.00 77.17 366 ALA B CA 1
ATOM 5830 C C . ALA B 1 296 ? 136.824 110.089 123.661 1.00 77.17 366 ALA B C 1
ATOM 5831 O O . ALA B 1 296 ? 136.087 109.894 122.685 1.00 77.17 366 ALA B O 1
ATOM 5833 N N . SER B 1 297 ? 137.252 111.312 123.993 1.00 75.82 367 SER B N 1
ATOM 5834 C CA . SER B 1 297 ? 136.880 112.456 123.162 1.00 75.82 367 SER B CA 1
ATOM 5835 C C . SER B 1 297 ? 137.416 112.303 121.742 1.00 75.82 367 SER B C 1
ATOM 5836 O O . SER B 1 297 ? 136.695 112.548 120.763 1.00 75.82 367 SER B O 1
ATOM 5839 N N . LEU B 1 298 ? 138.679 111.886 121.611 1.00 75.05 368 LEU B N 1
ATOM 5840 C CA . LEU B 1 298 ? 139.257 111.713 120.283 1.00 75.05 368 LEU B CA 1
ATOM 5841 C C . LEU B 1 298 ? 138.525 110.625 119.508 1.00 75.05 368 LEU B C 1
ATOM 5842 O O . LEU B 1 298 ? 138.240 110.787 118.313 1.00 75.05 368 LEU B O 1
ATOM 5847 N N . LYS B 1 299 ? 138.208 109.511 120.173 1.00 73.91 369 LYS B N 1
ATOM 5848 C CA . LYS B 1 299 ? 137.504 108.426 119.496 1.00 73.91 369 LYS B CA 1
ATOM 5849 C C . LYS B 1 299 ? 136.130 108.872 119.016 1.00 73.91 369 LYS B C 1
ATOM 5850 O O . LYS B 1 299 ? 135.715 108.537 117.899 1.00 73.91 369 LYS B O 1
ATOM 5856 N N . SER B 1 300 ? 135.407 109.631 119.843 1.00 72.48 370 SER B N 1
ATOM 5857 C CA . SER B 1 300 ? 134.087 110.104 119.438 1.00 72.48 370 SER B CA 1
ATOM 5858 C C . SER B 1 300 ? 134.174 111.054 118.251 1.00 72.48 370 SER B C 1
ATOM 5859 O O . SER B 1 300 ? 133.364 110.969 117.318 1.00 72.48 370 SER B O 1
ATOM 5862 N N . THR B 1 301 ? 135.142 111.974 118.264 1.00 73.49 371 THR B N 1
ATOM 5863 C CA . THR B 1 301 ? 135.284 112.877 117.125 1.00 73.49 371 THR B CA 1
ATOM 5864 C C . THR B 1 301 ? 135.603 112.105 115.849 1.00 73.49 371 THR B C 1
ATOM 5865 O O . THR B 1 301 ? 135.018 112.367 114.785 1.00 73.49 371 THR B O 1
ATOM 5869 N N . SER B 1 302 ? 136.512 111.129 115.941 1.00 73.71 372 SER B N 1
ATOM 5870 C CA . SER B 1 302 ? 136.879 110.350 114.763 1.00 73.71 372 SER B CA 1
ATOM 5871 C C . SER 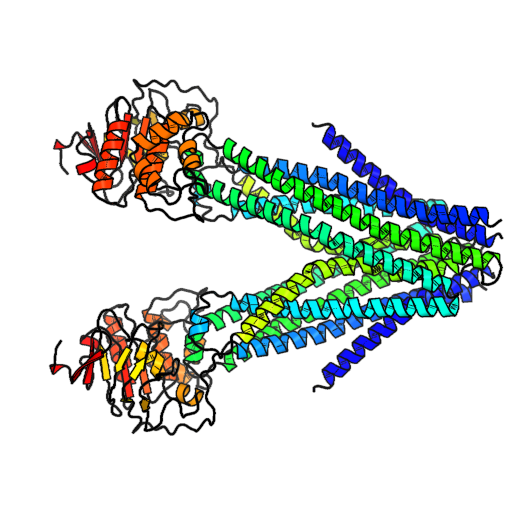B 1 302 ? 135.692 109.558 114.225 1.00 73.71 372 SER B C 1
ATOM 5872 O O . SER B 1 302 ? 135.474 109.502 113.007 1.00 73.71 372 SER B O 1
ATOM 5875 N N . THR B 1 303 ? 134.909 108.940 115.113 1.00 75.89 373 THR B N 1
ATOM 5876 C CA . THR B 1 303 ? 133.784 108.144 114.634 1.00 75.89 373 THR B CA 1
ATOM 5877 C C . THR B 1 303 ? 132.675 109.023 114.064 1.00 75.89 373 THR B C 1
ATOM 5878 O O . THR B 1 303 ? 131.998 108.616 113.111 1.00 75.89 373 THR B O 1
ATOM 5882 N N . LEU B 1 304 ? 132.487 110.231 114.605 1.00 74.72 374 LEU B N 1
ATOM 5883 C CA . LEU B 1 304 ? 131.539 111.158 113.994 1.00 74.72 374 LEU B CA 1
ATOM 5884 C C . LEU B 1 304 ? 131.976 111.536 112.585 1.00 74.72 374 LEU B C 1
ATOM 5885 O O . LEU B 1 304 ? 131.156 111.567 111.654 1.00 74.72 374 LEU B O 1
ATOM 5890 N N . ALA B 1 305 ? 133.272 111.813 112.406 1.00 74.73 375 ALA B N 1
ATOM 5891 C CA . ALA B 1 305 ? 133.774 112.122 111.070 1.00 74.73 375 ALA B CA 1
ATOM 5892 C C . ALA B 1 305 ? 133.571 110.948 110.117 1.00 74.73 375 ALA B C 1
ATOM 5893 O O . ALA B 1 305 ? 133.189 111.137 108.955 1.00 74.73 375 ALA B O 1
ATOM 5895 N N . MET B 1 306 ? 133.822 109.726 110.594 1.00 78.99 376 MET B N 1
ATOM 5896 C CA . MET B 1 306 ? 133.643 108.549 109.746 1.00 78.99 376 MET B CA 1
ATOM 5897 C C . MET B 1 306 ? 132.184 108.367 109.341 1.00 78.99 376 MET B C 1
ATOM 5898 O O . MET B 1 306 ? 131.888 108.030 108.186 1.00 78.99 376 MET B O 1
ATOM 5903 N N . LEU B 1 307 ? 131.257 108.574 110.280 1.00 76.78 377 LEU B N 1
ATOM 5904 C CA . LEU B 1 307 ? 129.837 108.472 109.951 1.00 76.78 377 LEU B CA 1
ATOM 5905 C C . LEU B 1 307 ? 129.442 109.505 108.903 1.00 76.78 377 LEU B C 1
ATOM 5906 O O . LEU B 1 307 ? 128.709 109.195 107.950 1.00 76.78 377 LEU B O 1
ATOM 5911 N N . ASN B 1 308 ? 129.922 110.740 109.062 1.00 75.58 378 ASN B N 1
ATOM 5912 C CA . ASN B 1 308 ? 129.615 111.771 108.078 1.00 75.58 378 ASN B CA 1
ATOM 5913 C C . ASN B 1 308 ? 130.175 111.404 106.706 1.00 75.58 378 ASN B C 1
ATOM 5914 O O . ASN B 1 308 ? 129.526 111.643 105.678 1.00 75.58 378 ASN B O 1
ATOM 5919 N N . PHE B 1 309 ? 131.380 110.822 106.669 1.00 77.09 379 PHE B N 1
ATOM 5920 C CA . PHE B 1 309 ? 131.929 110.371 105.392 1.00 77.09 379 PHE B CA 1
ATOM 5921 C C . PHE B 1 309 ? 131.056 109.304 104.762 1.00 77.09 379 PHE B C 1
ATOM 5922 O O . PHE B 1 309 ? 130.826 109.320 103.549 1.00 77.09 379 PHE B O 1
ATOM 5930 N N . GLY B 1 310 ? 130.598 108.344 105.563 1.00 76.69 380 GLY B N 1
ATOM 5931 C CA . GLY B 1 310 ? 129.731 107.314 105.019 1.00 76.69 380 GLY B CA 1
ATOM 5932 C C . GLY B 1 310 ? 128.490 107.904 104.381 1.00 76.69 380 GLY B C 1
ATOM 5933 O O . GLY B 1 310 ? 128.131 107.561 103.250 1.00 76.69 380 GLY B O 1
ATOM 5934 N N . GLN B 1 311 ? 127.846 108.839 105.085 1.00 75.86 381 GLN B N 1
ATOM 5935 C CA . GLN B 1 311 ? 126.643 109.470 104.544 1.00 75.86 381 GLN B CA 1
ATOM 5936 C C . GLN B 1 311 ? 126.936 110.194 103.232 1.00 75.86 381 GLN B C 1
ATOM 5937 O O . GLN B 1 311 ? 126.247 109.987 102.220 1.00 75.86 381 GLN B O 1
ATOM 5943 N N . SER B 1 312 ? 127.965 111.046 103.231 1.00 72.89 382 SER B N 1
ATOM 5944 C CA . SER B 1 312 ? 128.246 111.855 102.048 1.00 72.89 382 SER B CA 1
ATOM 5945 C C . SER B 1 312 ? 128.656 110.989 100.862 1.00 72.89 382 SER B C 1
ATOM 5946 O O . SER B 1 312 ? 128.244 111.248 99.727 1.00 72.89 382 SER B O 1
ATOM 5949 N N . ALA B 1 313 ? 129.469 109.957 101.102 1.00 73.59 383 ALA B N 1
ATOM 5950 C CA . ALA B 1 313 ? 129.893 109.078 100.017 1.00 73.59 383 ALA B CA 1
ATOM 5951 C C . ALA B 1 313 ? 128.724 108.275 99.462 1.00 73.59 383 ALA B C 1
ATOM 5952 O O . ALA B 1 313 ? 128.644 108.048 98.249 1.00 73.59 383 ALA B O 1
ATOM 5954 N N . ILE B 1 314 ? 127.808 107.833 100.328 1.00 74.23 384 ILE B N 1
ATOM 5955 C CA . ILE B 1 314 ? 126.629 107.118 99.849 1.00 74.23 384 ILE B CA 1
ATOM 5956 C C . ILE B 1 314 ? 125.812 108.021 98.934 1.00 74.23 384 ILE B C 1
ATOM 5957 O O . ILE B 1 314 ? 125.361 107.611 97.853 1.00 74.23 384 ILE B O 1
ATOM 5962 N N . PHE B 1 315 ? 125.629 109.278 99.347 1.00 73.70 385 PHE B N 1
ATOM 5963 C CA . PHE B 1 315 ? 124.859 110.203 98.521 1.00 73.70 385 PHE B CA 1
ATOM 5964 C C . PHE B 1 315 ? 125.575 110.504 97.207 1.00 73.70 385 PHE B C 1
ATOM 5965 O O . PHE B 1 315 ? 124.935 110.627 96.153 1.00 73.70 385 PHE B O 1
ATOM 5973 N N . SER B 1 316 ? 126.905 110.608 97.248 1.00 70.52 386 SER B N 1
ATOM 5974 C CA . SER B 1 316 ? 127.683 110.798 96.026 1.00 70.52 386 SER B CA 1
ATOM 5975 C C . SER B 1 316 ? 127.508 109.637 95.058 1.00 70.52 386 SER B C 1
ATOM 5976 O O . SER B 1 316 ? 127.326 109.846 93.852 1.00 70.52 386 SER B O 1
ATOM 5979 N N . VAL B 1 317 ? 127.590 108.405 95.561 1.00 66.62 387 VAL B N 1
ATOM 5980 C CA . VAL B 1 317 ? 127.436 107.245 94.689 1.00 66.62 387 VAL B CA 1
ATOM 5981 C C . VAL B 1 317 ? 126.040 107.225 94.085 1.00 66.62 387 VAL B C 1
ATOM 5982 O O . VAL B 1 317 ? 125.865 106.930 92.894 1.00 66.62 387 VAL B O 1
ATOM 5986 N N . GLY B 1 318 ? 125.025 107.545 94.891 1.00 67.26 388 GLY B N 1
ATOM 5987 C CA . GLY B 1 318 ? 123.672 107.603 94.360 1.00 67.26 388 GLY B CA 1
ATOM 5988 C C . GLY B 1 318 ? 123.522 108.625 93.248 1.00 67.26 388 GLY B C 1
ATOM 5989 O O . GLY B 1 318 ? 122.936 108.337 92.198 1.00 67.26 388 GLY B O 1
ATOM 5990 N N . LEU B 1 319 ? 124.055 109.833 93.459 1.00 65.61 389 LEU B N 1
ATOM 5991 C CA . LEU B 1 319 ? 123.972 110.865 92.428 1.00 65.61 389 LEU B CA 1
ATOM 5992 C C . LEU B 1 319 ? 124.714 110.451 91.165 1.00 65.61 389 LEU B C 1
ATOM 5993 O O . LEU B 1 319 ? 124.220 110.656 90.049 1.00 65.61 389 LEU B O 1
ATOM 5998 N N . THR B 1 320 ? 125.905 109.870 91.317 1.00 65.77 390 THR B N 1
ATOM 5999 C CA . THR B 1 320 ? 126.662 109.443 90.147 1.00 65.77 390 THR B CA 1
ATOM 6000 C C . THR B 1 320 ? 125.907 108.377 89.365 1.00 65.77 390 THR B C 1
ATOM 6001 O O . THR B 1 320 ? 125.836 108.435 88.132 1.00 65.77 390 THR B O 1
ATOM 6005 N N . ALA B 1 321 ? 125.317 107.406 90.066 1.00 62.46 391 ALA B N 1
ATOM 6006 C CA . ALA B 1 321 ? 124.581 106.349 89.381 1.00 62.46 391 ALA B CA 1
ATOM 6007 C C . ALA B 1 321 ? 123.362 106.902 88.656 1.00 62.46 391 ALA B C 1
ATOM 6008 O O . ALA B 1 321 ? 123.097 106.533 87.503 1.00 62.46 391 ALA B O 1
ATOM 6010 N N . ILE B 1 322 ? 122.609 107.793 89.307 1.00 66.41 392 ILE B N 1
ATOM 6011 C CA . ILE B 1 322 ? 121.401 108.314 88.672 1.00 66.41 392 ILE B CA 1
ATOM 6012 C C . ILE B 1 322 ? 121.760 109.167 87.459 1.00 66.41 392 ILE B C 1
ATOM 6013 O O . ILE B 1 322 ? 121.088 109.106 86.421 1.00 66.41 392 ILE B O 1
ATOM 6018 N N . MET B 1 323 ? 122.842 109.945 87.549 1.00 67.22 393 MET B N 1
ATOM 6019 C CA . MET B 1 323 ? 123.244 110.761 86.410 1.00 67.22 393 MET B CA 1
ATOM 6020 C C . MET B 1 323 ? 123.771 109.903 85.268 1.00 67.22 393 MET B C 1
ATOM 6021 O O . MET B 1 323 ? 123.535 110.212 84.096 1.00 67.22 393 MET B O 1
ATOM 6026 N N . VAL B 1 324 ? 124.490 108.823 85.585 1.00 66.11 394 VAL B N 1
ATOM 6027 C CA . VAL B 1 324 ? 124.961 107.920 84.538 1.00 66.11 394 VAL B CA 1
ATOM 6028 C C . VAL B 1 324 ? 123.781 107.270 83.829 1.00 66.11 394 VAL B C 1
ATOM 6029 O O . VAL B 1 324 ? 123.770 107.142 82.599 1.00 66.11 394 VAL B O 1
ATOM 6033 N N . LEU B 1 325 ? 122.768 106.849 84.592 1.00 69.61 395 LEU B N 1
ATOM 6034 C CA . LEU B 1 325 ? 121.576 106.271 83.976 1.00 69.61 395 LEU B CA 1
ATOM 6035 C C . LEU B 1 325 ? 120.863 107.287 83.091 1.00 69.61 395 LEU B C 1
ATOM 6036 O O . LEU B 1 325 ? 120.418 106.957 81.983 1.00 69.61 395 LEU B O 1
ATOM 6041 N N . ALA B 1 326 ? 120.747 108.532 83.561 1.00 70.80 396 ALA B N 1
ATOM 6042 C CA . ALA B 1 326 ? 120.112 109.567 82.752 1.00 70.80 396 ALA B CA 1
ATOM 6043 C C . ALA B 1 326 ? 120.894 109.823 81.469 1.00 70.80 396 ALA B C 1
ATOM 6044 O O . ALA B 1 326 ? 120.304 109.997 80.398 1.00 70.80 396 ALA B O 1
ATOM 6046 N N . SER B 1 327 ? 122.225 109.851 81.557 1.00 70.38 397 SER B N 1
ATOM 6047 C CA . SER B 1 327 ? 123.044 110.045 80.365 1.00 70.38 397 SER B CA 1
ATOM 6048 C C . SER B 1 327 ? 122.878 108.890 79.387 1.00 70.38 397 SER B C 1
ATOM 6049 O O . SER B 1 327 ? 122.788 109.101 78.171 1.00 70.38 397 SER B O 1
ATOM 6052 N N . GLN B 1 328 ? 122.841 107.659 79.900 1.00 68.51 398 GLN B N 1
ATOM 6053 C CA . GLN B 1 328 ? 122.649 106.502 79.034 1.00 68.51 398 GLN B CA 1
ATOM 6054 C C . GLN B 1 328 ? 121.300 106.565 78.334 1.00 68.51 398 GLN B C 1
ATOM 6055 O O . GLN B 1 328 ? 121.181 106.193 77.161 1.00 68.51 398 GLN B O 1
ATOM 6061 N N . GLY B 1 329 ? 120.268 107.023 79.043 1.00 70.45 399 GLY B N 1
ATOM 6062 C CA . GLY B 1 329 ? 118.983 107.239 78.397 1.00 70.45 399 GLY B CA 1
ATOM 6063 C C . GLY B 1 329 ? 119.034 108.338 77.351 1.00 70.45 399 GLY B C 1
ATOM 6064 O O . GLY B 1 329 ? 118.383 108.244 76.307 1.00 70.45 399 GLY B O 1
ATOM 6065 N N . ILE B 1 330 ? 119.805 109.395 77.619 1.00 69.66 400 ILE B N 1
ATOM 6066 C CA . ILE B 1 330 ? 119.911 110.511 76.681 1.00 69.66 400 ILE B CA 1
ATOM 6067 C C . ILE B 1 330 ? 120.568 110.064 75.381 1.00 69.66 400 ILE B C 1
ATOM 6068 O O . ILE B 1 330 ? 120.118 110.425 74.287 1.00 69.66 400 ILE B O 1
ATOM 6073 N N . VAL B 1 331 ? 121.639 109.272 75.480 1.00 71.64 401 VAL B N 1
ATOM 6074 C CA . VAL B 1 331 ? 122.403 108.894 74.292 1.00 71.64 401 VAL B CA 1
ATOM 6075 C C . VAL B 1 331 ? 121.520 108.159 73.292 1.00 71.64 401 VAL B C 1
ATOM 6076 O O . VAL B 1 331 ? 121.611 108.382 72.079 1.00 71.64 401 VAL B O 1
ATOM 6080 N N . ALA B 1 332 ? 120.645 107.281 73.781 1.00 75.75 402 ALA B N 1
ATOM 6081 C CA . ALA B 1 332 ? 119.740 106.560 72.895 1.00 75.75 402 ALA B CA 1
ATOM 6082 C C . ALA B 1 332 ? 118.665 107.454 72.293 1.00 75.75 402 ALA B C 1
ATOM 6083 O O . ALA B 1 332 ? 117.963 107.014 71.376 1.00 75.75 402 ALA B O 1
ATOM 6085 N N . GLY B 1 333 ? 118.517 108.684 72.778 1.00 75.69 403 GLY B N 1
ATOM 6086 C CA . GLY B 1 333 ? 117.493 109.575 72.277 1.00 75.69 403 GLY B CA 1
ATOM 6087 C C . GLY B 1 333 ? 116.115 109.351 72.851 1.00 75.69 403 GLY B C 1
ATOM 6088 O O . GLY B 1 333 ? 115.157 109.975 72.380 1.00 75.69 403 GLY B O 1
ATOM 6089 N N . THR B 1 334 ? 115.981 108.476 73.850 1.00 75.24 404 THR B N 1
ATOM 6090 C CA . THR B 1 334 ? 114.670 108.208 74.433 1.00 75.24 404 THR B CA 1
ATOM 6091 C C . THR B 1 334 ? 114.102 109.447 75.114 1.00 75.24 404 THR B C 1
ATOM 6092 O O . THR B 1 334 ? 112.907 109.738 74.994 1.00 75.24 404 THR B O 1
ATOM 6096 N N . LEU B 1 335 ? 114.942 110.190 75.830 1.00 73.06 405 LEU B N 1
ATOM 6097 C CA . LEU B 1 335 ? 114.517 111.390 76.533 1.00 73.06 405 LEU B CA 1
ATOM 6098 C C . LEU B 1 335 ? 115.487 112.527 76.241 1.00 73.06 405 LEU B C 1
ATOM 6099 O O . LEU B 1 335 ? 116.663 112.302 75.942 1.00 73.06 405 LEU B O 1
ATOM 6104 N N . THR B 1 336 ? 114.977 113.752 76.333 1.00 74.37 406 THR B N 1
ATOM 6105 C CA . THR B 1 336 ? 115.706 114.923 75.871 1.00 74.37 406 THR B CA 1
ATOM 6106 C C . THR B 1 336 ? 116.884 115.250 76.784 1.00 74.37 406 THR B C 1
ATOM 6107 O O . THR B 1 336 ? 116.930 114.869 77.957 1.00 74.37 406 THR B O 1
ATOM 6111 N N . VAL B 1 337 ? 117.850 115.974 76.215 1.00 74.03 407 VAL B N 1
ATOM 6112 C CA . VAL B 1 337 ? 118.986 116.462 76.984 1.00 74.03 407 VAL B CA 1
ATOM 6113 C C . VAL B 1 337 ? 118.501 117.503 77.987 1.00 74.03 407 VAL B C 1
ATOM 6114 O O . VAL B 1 337 ? 117.468 118.157 77.789 1.00 74.03 407 VAL B O 1
ATOM 6118 N N . GLY B 1 338 ? 119.243 117.656 79.079 1.00 70.38 408 GLY B N 1
ATOM 6119 C CA . GLY B 1 338 ? 118.819 118.534 80.147 1.00 70.38 408 GLY B CA 1
ATOM 6120 C C . GLY B 1 338 ? 117.871 117.907 81.140 1.00 70.38 408 GLY B C 1
ATOM 6121 O O . GLY B 1 338 ? 117.322 118.623 81.985 1.00 70.38 408 GLY B O 1
ATOM 6122 N N . ASP B 1 339 ? 117.655 116.595 81.059 1.00 72.46 409 ASP B N 1
ATOM 6123 C CA . ASP B 1 339 ? 116.820 115.875 82.010 1.00 72.46 409 ASP B CA 1
ATOM 6124 C C . ASP B 1 339 ? 117.624 115.255 83.145 1.00 72.46 409 ASP B C 1
ATOM 6125 O O . ASP B 1 339 ? 117.037 114.799 84.132 1.00 72.46 409 ASP B O 1
ATOM 6130 N N . LEU B 1 340 ? 118.953 115.212 83.026 1.00 71.28 410 LEU B N 1
ATOM 6131 C CA . LEU B 1 340 ? 119.768 114.707 84.124 1.00 71.28 410 LEU B CA 1
ATOM 6132 C C . LEU B 1 340 ? 119.885 115.726 85.250 1.00 71.28 410 LEU B C 1
ATOM 6133 O O . LEU B 1 340 ? 119.962 115.348 86.427 1.00 71.28 410 LEU B O 1
ATOM 6138 N N . VAL B 1 341 ? 119.899 117.016 84.916 1.00 72.50 411 VAL B N 1
ATOM 6139 C CA . VAL B 1 341 ? 120.086 118.033 85.944 1.00 72.50 411 VAL B CA 1
ATOM 6140 C C . VAL B 1 341 ? 118.883 118.089 86.875 1.00 72.50 411 VAL B C 1
ATOM 6141 O O . VAL B 1 341 ? 119.029 118.276 88.091 1.00 72.50 411 VAL B O 1
ATOM 6145 N N . MET B 1 342 ? 117.677 117.923 86.328 1.00 72.18 412 MET B N 1
ATOM 6146 C CA . MET B 1 342 ? 116.487 117.913 87.168 1.00 72.18 412 MET B CA 1
ATOM 6147 C C . MET B 1 342 ? 116.515 116.765 88.169 1.00 72.18 412 MET B C 1
ATOM 6148 O O . MET B 1 342 ? 116.200 116.963 89.346 1.00 72.18 412 MET B O 1
ATOM 6153 N N . VAL B 1 343 ? 116.902 115.565 87.735 1.00 70.32 413 VAL B N 1
ATOM 6154 C CA . VAL B 1 343 ? 116.890 114.430 88.649 1.00 70.32 413 VAL B CA 1
ATOM 6155 C C . VAL B 1 343 ? 118.015 114.563 89.666 1.00 70.32 413 VAL B C 1
ATOM 6156 O O . VAL B 1 343 ? 117.866 114.175 90.830 1.00 70.32 413 VAL B O 1
ATOM 6160 N N . ASN B 1 344 ? 119.142 115.151 89.254 1.00 72.08 414 ASN B N 1
ATOM 6161 C CA . ASN B 1 344 ? 120.213 115.453 90.198 1.00 72.08 414 ASN B CA 1
ATOM 6162 C C . ASN B 1 344 ? 119.720 116.381 91.305 1.00 72.08 414 ASN B C 1
ATOM 6163 O O . ASN B 1 344 ? 119.860 116.079 92.499 1.00 72.08 414 ASN B O 1
ATOM 6168 N N . GLY B 1 345 ? 119.122 117.511 90.922 1.00 70.23 415 GLY B N 1
ATOM 6169 C CA . GLY B 1 345 ? 118.634 118.451 91.919 1.00 70.23 415 GLY B CA 1
ATOM 6170 C C . GLY B 1 345 ? 117.531 117.867 92.779 1.00 70.23 415 GLY B C 1
ATOM 6171 O O . GLY B 1 345 ? 117.460 118.131 93.982 1.00 70.23 415 GLY B O 1
ATOM 6172 N N . LEU B 1 346 ? 116.659 117.062 92.173 1.00 71.19 416 LEU B N 1
ATOM 6173 C CA . LEU B 1 346 ? 115.562 116.444 92.907 1.00 71.19 416 LEU B CA 1
ATOM 6174 C C . LEU B 1 346 ? 116.081 115.467 93.956 1.00 71.19 416 LEU B C 1
ATOM 6175 O O . LEU B 1 346 ? 115.633 115.478 95.111 1.00 71.19 416 LEU B O 1
ATOM 6180 N N . LEU B 1 347 ? 117.047 114.625 93.583 1.00 72.34 417 LEU B N 1
ATOM 6181 C CA . LEU B 1 347 ? 117.606 113.695 94.557 1.00 72.34 417 LEU B CA 1
ATOM 6182 C C . LEU B 1 347 ? 118.344 114.447 95.657 1.00 72.34 417 LEU B C 1
ATOM 6183 O O . LEU B 1 347 ? 118.284 114.062 96.831 1.00 72.34 417 LEU B O 1
ATOM 6188 N N . PHE B 1 348 ? 119.041 115.531 95.304 1.00 74.15 418 PHE B N 1
ATOM 6189 C CA . PHE B 1 348 ? 119.772 116.269 96.329 1.00 74.15 418 PHE B CA 1
ATOM 6190 C C . PHE B 1 348 ? 118.822 116.941 97.317 1.00 74.15 418 PHE B C 1
ATOM 6191 O O . PHE B 1 348 ? 119.064 116.932 98.533 1.00 74.15 418 PHE B O 1
ATOM 6199 N N . GLN B 1 349 ? 117.741 117.548 96.817 1.00 77.09 419 GLN B N 1
ATOM 6200 C CA . GLN B 1 349 ? 116.777 118.158 97.726 1.00 77.09 419 GLN B CA 1
ATOM 6201 C C . GLN B 1 349 ? 116.048 117.102 98.544 1.00 77.09 419 GLN B C 1
ATOM 6202 O O . GLN B 1 349 ? 115.582 117.393 99.652 1.00 77.09 419 GLN B O 1
ATOM 6208 N N . LEU B 1 350 ? 115.932 115.880 98.020 1.00 78.33 420 LEU B N 1
ATOM 6209 C CA . LEU B 1 350 ? 115.475 114.773 98.854 1.00 78.33 420 LEU B CA 1
ATOM 6210 C C . LEU B 1 350 ? 116.468 114.482 99.973 1.00 78.33 420 LEU B C 1
ATOM 6211 O O . LEU B 1 350 ? 116.071 114.216 101.113 1.00 78.33 420 LEU B O 1
ATOM 6216 N N . SER B 1 351 ? 117.763 114.527 99.663 1.00 79.65 421 SER B N 1
ATOM 6217 C CA . SER B 1 351 ? 118.798 114.178 100.631 1.00 79.65 421 SER B CA 1
ATOM 6218 C C . SER B 1 351 ? 119.041 115.259 101.679 1.00 79.65 421 SER B C 1
ATOM 6219 O O . SER B 1 351 ? 119.659 114.969 102.708 1.00 79.65 421 SER B O 1
ATOM 6222 N N . LEU B 1 352 ? 118.594 116.488 101.430 1.00 82.69 422 LEU B N 1
ATOM 6223 C CA . LEU B 1 352 ? 118.945 117.618 102.296 1.00 82.69 422 LEU B CA 1
ATOM 6224 C C . LEU B 1 352 ? 118.679 117.418 103.790 1.00 82.69 422 LEU B C 1
ATOM 6225 O O . LEU B 1 352 ? 119.596 117.671 104.587 1.00 82.69 422 LEU B O 1
ATOM 6230 N N . PRO B 1 353 ? 117.494 116.991 104.245 1.00 86.05 423 PRO B N 1
ATOM 6231 C CA . PRO B 1 353 ? 117.183 117.079 105.681 1.00 86.05 423 PRO B CA 1
ATOM 6232 C C . PRO B 1 353 ? 117.649 115.901 106.527 1.00 86.05 423 PRO B C 1
ATOM 6233 O O . PRO B 1 353 ? 117.308 115.845 107.718 1.00 86.05 423 PRO B O 1
ATOM 6237 N N . LEU B 1 354 ? 118.406 114.962 105.965 1.00 88.05 424 LEU B N 1
ATOM 6238 C CA . LEU B 1 354 ? 118.690 113.723 106.674 1.00 88.05 424 LEU B CA 1
ATOM 6239 C C . LEU B 1 354 ? 119.748 113.875 107.759 1.00 88.05 424 LEU B C 1
ATOM 6240 O O . LEU B 1 354 ? 119.917 112.957 108.567 1.00 88.05 424 LEU B O 1
ATOM 6245 N N . ASN B 1 355 ? 120.456 115.002 107.812 1.00 96.36 425 ASN B N 1
ATOM 6246 C CA . ASN B 1 355 ? 121.317 115.286 108.955 1.00 96.36 425 ASN B CA 1
ATOM 6247 C C . ASN B 1 355 ? 120.589 116.061 110.054 1.00 96.36 425 ASN B C 1
ATOM 6248 O O . ASN B 1 355 ? 120.870 115.855 111.242 1.00 96.36 425 ASN B O 1
ATOM 6253 N N . PHE B 1 356 ? 119.647 116.938 109.686 1.00 102.45 426 PHE B N 1
ATOM 6254 C CA . PHE B 1 356 ? 118.747 117.501 110.685 1.00 102.45 426 PHE B CA 1
ATOM 6255 C C . PHE B 1 356 ? 117.997 116.383 111.396 1.00 102.45 426 PHE B C 1
ATOM 6256 O O . PHE B 1 356 ? 117.780 116.435 112.617 1.00 102.45 426 PHE B O 1
ATOM 6264 N N . LEU B 1 357 ? 117.593 115.358 110.637 1.00 100.66 427 LEU B N 1
ATOM 6265 C CA . LEU B 1 357 ? 116.913 114.207 111.229 1.00 100.66 427 LEU B CA 1
ATOM 6266 C C . LEU B 1 357 ? 117.735 113.596 112.361 1.00 100.66 427 LEU B C 1
ATOM 6267 O O . LEU B 1 357 ? 117.231 113.398 113.471 1.00 100.66 427 LEU B O 1
ATOM 6272 N N . GLY B 1 358 ? 119.012 113.307 112.104 1.00 100.54 428 GLY B N 1
ATOM 6273 C CA . GLY B 1 358 ? 119.844 112.722 113.144 1.00 100.54 428 GLY B CA 1
ATOM 6274 C C . GLY B 1 358 ? 120.094 113.662 114.309 1.00 100.54 428 GLY B C 1
ATOM 6275 O O . GLY B 1 358 ? 120.047 113.251 115.476 1.00 100.54 428 GLY B O 1
ATOM 6276 N N . THR B 1 359 ? 120.371 114.936 114.013 1.00 105.30 429 THR B N 1
ATOM 6277 C CA . THR B 1 359 ? 120.684 115.868 115.089 1.00 105.30 429 THR B CA 1
ATOM 6278 C C . THR B 1 359 ? 119.478 116.154 115.977 1.00 105.30 429 THR B C 1
ATOM 6279 O O . THR B 1 359 ? 119.658 116.611 117.111 1.00 105.30 429 THR B O 1
ATOM 6283 N N . VAL B 1 360 ? 118.259 115.898 115.503 1.00 105.28 430 VAL B N 1
ATOM 6284 C CA . VAL B 1 360 ? 117.107 116.018 116.394 1.00 105.28 430 VAL B CA 1
ATOM 6285 C C . VAL B 1 360 ? 116.768 114.680 117.042 1.00 105.28 430 VAL B C 1
ATOM 6286 O O . VAL B 1 360 ? 116.231 114.644 118.152 1.00 105.28 430 VAL B O 1
ATOM 6290 N N . TYR B 1 361 ? 117.069 113.561 116.375 1.00 102.27 431 TYR B N 1
ATOM 6291 C CA . TYR B 1 361 ? 116.871 112.258 117.000 1.00 102.27 431 TYR B CA 1
ATOM 6292 C C . TYR B 1 361 ? 117.832 112.035 118.158 1.00 102.27 431 TYR B C 1
ATOM 6293 O O . TYR B 1 361 ? 117.576 111.173 119.006 1.00 102.27 431 TYR B O 1
ATOM 6302 N N . ARG B 1 362 ? 118.925 112.800 118.208 1.00 103.86 432 ARG B N 1
ATOM 6303 C CA . ARG B 1 362 ? 119.919 112.623 119.265 1.00 103.86 432 ARG B CA 1
ATOM 6304 C C . ARG B 1 362 ? 119.299 112.636 120.664 1.00 103.86 432 ARG B C 1
ATOM 6305 O O . ARG B 1 362 ? 119.704 111.856 121.532 1.00 103.86 432 ARG B O 1
ATOM 6307 N N . GLU B 1 363 ? 118.317 113.510 120.905 1.00 106.85 433 GLU B N 1
ATOM 6308 C CA . GLU B 1 363 ? 117.744 113.674 122.239 1.00 106.85 433 GLU B CA 1
ATOM 6309 C C . GLU B 1 363 ? 116.300 113.190 122.344 1.00 106.85 433 GLU B C 1
ATOM 6310 O O . GLU B 1 363 ? 115.669 113.369 123.399 1.00 106.85 433 GLU B O 1
ATOM 6316 N N . THR B 1 364 ? 115.760 112.584 121.286 1.00 107.23 434 THR B N 1
ATOM 6317 C CA . THR B 1 364 ? 114.403 112.054 121.354 1.00 107.23 434 THR B CA 1
ATOM 6318 C C . THR B 1 364 ? 114.293 110.940 122.387 1.00 107.23 434 THR B C 1
ATOM 6319 O O . THR B 1 364 ? 113.261 110.811 123.054 1.00 107.23 434 THR B O 1
ATOM 6323 N N . ARG B 1 365 ? 115.344 110.130 122.537 1.00 110.72 435 ARG B N 1
ATOM 6324 C CA . ARG B 1 365 ? 115.328 109.082 123.552 1.00 110.72 435 ARG B CA 1
ATOM 6325 C C . ARG B 1 365 ? 115.237 109.673 124.954 1.00 110.72 435 ARG B C 1
ATOM 6326 O O . ARG B 1 365 ? 114.487 109.171 125.799 1.00 110.72 435 ARG B O 1
ATOM 6334 N N . GLN B 1 366 ? 115.992 110.742 125.220 1.00 110.27 436 GLN B N 1
ATOM 6335 C CA . GLN B 1 366 ? 115.915 111.392 126.525 1.00 110.27 436 GLN B CA 1
ATOM 6336 C C . GLN B 1 366 ? 114.539 112.004 126.756 1.00 110.27 436 GLN B C 1
ATOM 6337 O O . GLN B 1 366 ? 113.995 111.935 127.867 1.00 110.27 436 GLN B O 1
ATOM 6343 N N . ALA B 1 367 ? 113.961 112.611 125.716 1.00 106.68 437 ALA B N 1
ATOM 6344 C CA . ALA B 1 367 ? 112.610 113.150 125.847 1.00 106.68 437 ALA B CA 1
ATOM 6345 C C . ALA B 1 367 ? 111.609 112.047 126.173 1.00 106.68 437 ALA B C 1
ATOM 6346 O O . ALA B 1 367 ? 110.728 112.225 127.024 1.00 106.68 437 ALA B O 1
ATOM 6348 N N . LEU B 1 368 ? 111.735 110.895 125.510 1.00 106.14 438 LEU B N 1
ATOM 6349 C CA . LEU B 1 368 ? 110.844 109.774 125.791 1.00 106.14 438 LEU B CA 1
ATOM 6350 C C . LEU B 1 368 ? 111.045 109.249 127.207 1.00 106.14 438 LEU B C 1
ATOM 6351 O O . LEU B 1 368 ? 110.083 108.839 127.866 1.00 106.14 438 LEU B O 1
ATOM 6356 N N . ILE B 1 369 ? 112.289 109.240 127.689 1.00 107.06 439 ILE B N 1
ATOM 6357 C CA . ILE B 1 369 ? 112.552 108.807 129.060 1.00 107.06 439 ILE B CA 1
ATOM 6358 C C . ILE B 1 369 ? 111.874 109.742 130.054 1.00 107.06 439 ILE B C 1
ATOM 6359 O O . ILE B 1 369 ? 111.267 109.298 131.038 1.00 107.06 439 ILE B O 1
ATOM 6364 N N . ASP B 1 370 ? 111.967 111.052 129.814 1.00 104.70 440 ASP B N 1
ATOM 6365 C CA . ASP B 1 370 ? 111.295 112.010 130.688 1.00 104.70 440 ASP B CA 1
ATOM 6366 C C . ASP B 1 370 ? 109.782 111.822 130.650 1.00 104.70 440 ASP B C 1
ATOM 6367 O O . ASP B 1 370 ? 109.108 111.902 131.688 1.00 104.70 440 ASP B O 1
ATOM 6372 N N . MET B 1 371 ? 109.231 111.570 129.461 1.00 103.45 441 MET B N 1
ATOM 6373 C CA . MET B 1 371 ? 107.799 111.309 129.351 1.00 103.45 441 MET B CA 1
ATOM 6374 C C . MET B 1 371 ? 107.406 110.058 130.127 1.00 103.45 441 MET B C 1
ATOM 6375 O O . MET B 1 371 ? 106.356 110.026 130.778 1.00 103.45 441 MET B O 1
ATOM 6377 N N . ASN B 1 372 ? 108.234 109.014 130.060 1.00 109.08 442 ASN B N 1
ATOM 6378 C CA . ASN B 1 372 ? 107.958 107.793 130.811 1.00 109.08 442 ASN B CA 1
ATOM 6379 C C . ASN B 1 372 ? 107.986 108.058 132.311 1.00 109.08 442 ASN B C 1
ATOM 6380 O O . ASN B 1 372 ? 107.148 107.536 133.057 1.00 109.08 442 ASN B O 1
ATOM 6385 N N . THR B 1 373 ? 108.948 108.860 132.773 1.00 107.58 443 THR B N 1
ATOM 6386 C CA . THR B 1 373 ? 108.999 109.196 134.194 1.00 107.58 443 THR B CA 1
ATOM 6387 C C . THR B 1 373 ? 107.748 109.950 134.625 1.00 107.58 443 THR B C 1
ATOM 6388 O O . THR B 1 373 ? 107.175 109.667 135.686 1.00 107.58 443 THR B O 1
ATOM 6392 N N . LEU B 1 374 ? 107.303 110.911 133.810 1.00 105.39 444 LEU B N 1
ATOM 6393 C CA . LEU B 1 374 ? 106.080 111.637 134.139 1.00 105.39 444 LEU B CA 1
ATOM 6394 C C . LEU B 1 374 ? 104.877 110.703 134.161 1.00 105.39 444 LEU B C 1
ATOM 6395 O O . LEU B 1 374 ? 104.005 110.825 135.029 1.00 105.39 444 LEU B O 1
ATOM 6400 N N . PHE B 1 375 ? 104.802 109.774 133.207 1.00 110.28 445 PHE B N 1
ATOM 6401 C CA . PHE B 1 375 ? 103.679 108.843 133.179 1.00 110.28 445 PHE B CA 1
ATOM 6402 C C . PHE B 1 375 ? 103.675 107.951 134.412 1.00 110.28 445 PHE B C 1
ATOM 6403 O O . PHE B 1 375 ? 102.618 107.693 134.998 1.00 110.28 445 PHE B O 1
ATOM 6411 N N . THR B 1 376 ? 104.850 107.475 134.827 1.00 112.74 446 THR B N 1
ATOM 6412 C CA . THR B 1 376 ? 104.926 106.677 136.047 1.00 112.74 446 THR B CA 1
ATOM 6413 C C . THR B 1 376 ? 104.477 107.485 137.257 1.00 112.74 446 THR B C 1
ATOM 6414 O O . THR B 1 376 ? 103.693 106.997 138.081 1.00 112.74 446 THR B O 1
ATOM 6418 N N . LEU B 1 377 ? 104.945 108.732 137.366 1.00 110.93 447 LEU B N 1
ATOM 6419 C CA . LEU B 1 377 ? 104.545 109.574 138.491 1.00 110.93 447 LEU B CA 1
ATOM 6420 C C . LEU B 1 377 ? 103.039 109.801 138.499 1.00 110.93 447 LEU B C 1
ATOM 6421 O O . LEU B 1 377 ? 102.410 109.812 139.564 1.00 110.93 447 LEU B O 1
ATOM 6426 N N . LEU B 1 378 ? 102.444 109.988 137.320 1.00 110.34 448 LEU B N 1
ATOM 6427 C CA . LEU B 1 378 ? 100.991 110.089 137.232 1.00 110.34 448 LEU B CA 1
ATOM 6428 C C . LEU B 1 378 ? 100.318 108.785 137.638 1.00 110.34 448 LEU B C 1
ATOM 6429 O O . LEU B 1 378 ? 99.210 108.801 138.184 1.00 110.34 448 LEU B O 1
ATOM 6434 N N . LYS B 1 379 ? 100.965 107.652 137.377 1.00 117.16 449 LYS B N 1
ATOM 6435 C CA . LYS B 1 379 ? 100.408 106.349 137.713 1.00 117.16 449 LYS B CA 1
ATOM 6436 C C . LYS B 1 379 ? 100.685 105.929 139.152 1.00 117.16 449 LYS B C 1
ATOM 6437 O O . LYS B 1 379 ? 100.234 104.854 139.562 1.00 117.16 449 LYS B O 1
ATOM 6443 N N . VAL B 1 380 ? 101.407 106.739 139.926 1.00 118.93 450 VAL B N 1
ATOM 6444 C CA . VAL B 1 380 ? 101.569 106.481 141.357 1.00 118.93 450 VAL B CA 1
ATOM 6445 C C . VAL B 1 380 ? 100.280 106.890 142.068 1.00 118.93 450 VAL B C 1
ATOM 6446 O O . VAL B 1 380 ? 100.162 106.780 143.294 1.00 118.93 450 VAL B O 1
ATOM 6450 N N . ASP B 1 381 ? 99.282 107.322 141.297 1.00 118.58 451 ASP B N 1
ATOM 6451 C CA . ASP B 1 381 ? 98.034 107.846 141.837 1.00 118.58 451 ASP B CA 1
ATOM 6452 C C . ASP B 1 381 ? 97.062 106.755 142.273 1.00 118.58 451 ASP B C 1
ATOM 6453 O O . ASP B 1 381 ? 95.859 107.025 142.378 1.00 118.58 451 ASP B O 1
ATOM 6455 N N . THR B 1 382 ? 97.546 105.535 142.519 1.00 124.09 452 THR B N 1
ATOM 6456 C CA . THR B 1 382 ? 96.669 104.463 142.975 1.00 124.09 452 THR B CA 1
ATOM 6457 C C . THR B 1 382 ? 96.053 104.755 144.338 1.00 124.09 452 THR B C 1
ATOM 6458 O O . THR B 1 382 ? 95.019 104.168 144.676 1.00 124.09 452 THR B O 1
ATOM 6460 N N . GLN B 1 383 ? 96.658 105.641 145.126 1.00 119.46 453 GLN B N 1
ATOM 6461 C CA . GLN B 1 383 ? 96.132 105.991 146.442 1.00 119.46 453 GLN B CA 1
ATOM 6462 C C . GLN B 1 383 ? 95.028 107.028 146.275 1.00 119.46 453 GLN B C 1
ATOM 6463 O O . GLN B 1 383 ? 95.287 108.161 145.857 1.00 119.46 453 GLN B O 1
ATOM 6465 N N . ILE B 1 384 ? 93.795 106.643 146.601 1.00 117.89 454 ILE B N 1
ATOM 6466 C CA . ILE B 1 384 ? 92.653 107.543 146.494 1.00 117.89 454 ILE B CA 1
ATOM 6467 C C . ILE B 1 384 ? 91.769 107.385 147.724 1.00 117.89 454 ILE B C 1
ATOM 6468 O O . ILE B 1 384 ? 91.048 106.390 147.861 1.00 117.89 454 ILE B O 1
ATOM 6470 N N . LYS B 1 385 ? 91.821 108.364 148.627 1.00 115.93 455 LYS B N 1
ATOM 6471 C CA . LYS B 1 385 ? 91.019 108.311 149.842 1.00 115.93 455 LYS B CA 1
ATOM 6472 C C . LYS B 1 385 ? 89.549 108.624 149.594 1.00 115.93 455 LYS B C 1
ATOM 6473 O O . LYS B 1 385 ? 88.713 108.320 150.452 1.00 115.93 455 LYS B O 1
ATOM 6475 N N . ASP B 1 386 ? 89.218 109.223 148.453 1.00 116.36 456 ASP B N 1
ATOM 6476 C CA . ASP B 1 386 ? 87.833 109.566 148.161 1.00 116.36 456 ASP B CA 1
ATOM 6477 C C . ASP B 1 386 ? 86.995 108.308 147.972 1.00 116.36 456 ASP B C 1
ATOM 6478 O O . ASP B 1 386 ? 87.435 107.334 147.355 1.00 116.36 456 ASP B O 1
ATOM 6480 N N . LYS B 1 387 ? 85.780 108.335 148.507 1.00 120.25 457 LYS B N 1
ATOM 6481 C CA . LYS B 1 387 ? 84.848 107.222 148.425 1.00 120.25 457 LYS B CA 1
ATOM 6482 C C . LYS B 1 387 ? 83.719 107.559 147.455 1.00 120.25 457 LYS B C 1
ATOM 6483 O O . LYS B 1 387 ? 83.658 108.651 146.884 1.00 120.25 457 LYS B O 1
ATOM 6485 N N . VAL B 1 388 ? 82.817 106.602 147.276 1.00 127.05 458 VAL B N 1
ATOM 6486 C CA . VAL B 1 388 ? 81.688 106.758 146.383 1.00 127.05 458 VAL B CA 1
ATOM 6487 C C . VAL B 1 388 ? 80.448 107.096 147.202 1.00 127.05 458 VAL B C 1
ATOM 6488 O O . VAL B 1 388 ? 80.435 106.988 148.426 1.00 127.05 458 VAL B O 1
ATOM 6490 N N . MET B 1 389 ? 79.386 107.517 146.512 1.00 128.95 459 MET B N 1
ATOM 6491 C CA . MET B 1 389 ? 78.120 107.903 147.138 1.00 128.95 459 MET B CA 1
ATOM 6492 C C . MET B 1 389 ? 78.336 109.030 148.150 1.00 128.95 459 MET B C 1
ATOM 6493 O O . MET B 1 389 ? 78.116 108.881 149.354 1.00 128.95 459 MET B O 1
ATOM 6495 N N . ALA B 1 390 ? 78.778 110.174 147.630 1.00 124.94 460 ALA B N 1
ATOM 6496 C CA . ALA B 1 390 ? 79.094 111.325 148.466 1.00 124.94 460 ALA B CA 1
ATOM 6497 C C . ALA B 1 390 ? 77.829 111.989 148.993 1.00 124.94 460 ALA B C 1
ATOM 6498 O O . ALA B 1 390 ? 77.246 112.849 148.325 1.00 124.94 460 ALA B O 1
ATOM 6500 N N . SER B 1 391 ? 77.401 111.595 150.188 1.00 123.79 461 SER B N 1
ATOM 6501 C CA . SER B 1 391 ? 76.229 112.183 150.813 1.00 123.79 461 SER B CA 1
ATOM 6502 C C . SER B 1 391 ? 76.564 113.550 151.409 1.00 123.79 461 SER B C 1
ATOM 6503 O O . SER B 1 391 ? 77.706 113.802 151.801 1.00 123.79 461 SER B O 1
ATOM 6506 N N . PRO B 1 392 ? 75.587 114.451 151.484 1.00 124.53 462 PRO B N 1
ATOM 6507 C CA . PRO B 1 392 ? 75.838 115.760 152.095 1.00 124.53 462 PRO B CA 1
ATOM 6508 C C . PRO B 1 392 ? 76.035 115.644 153.599 1.00 124.53 462 PRO B C 1
ATOM 6509 O O . PRO B 1 392 ? 75.587 114.695 154.246 1.00 124.53 462 PRO B O 1
ATOM 6513 N N . LEU B 1 393 ? 76.722 116.640 154.154 1.00 125.06 463 LEU B N 1
ATOM 6514 C CA . LEU B 1 393 ? 77.045 116.678 155.576 1.00 125.06 463 LEU B CA 1
ATOM 6515 C C . LEU B 1 393 ? 76.088 117.646 156.263 1.00 125.06 463 LEU B C 1
ATOM 6516 O O . LEU B 1 393 ? 76.103 118.849 155.982 1.00 125.06 463 LEU B O 1
ATOM 6521 N N . GLN B 1 394 ? 75.261 117.121 157.163 1.00 127.62 464 GLN B N 1
ATOM 6522 C CA . GLN B 1 394 ? 74.363 117.954 157.953 1.00 127.62 464 GLN B CA 1
ATOM 6523 C C . GLN B 1 394 ? 75.128 118.521 159.143 1.00 127.62 464 GLN B C 1
ATOM 6524 O O . GLN B 1 394 ? 75.578 117.768 160.013 1.00 127.62 464 GLN B O 1
ATOM 6526 N N . ILE B 1 395 ? 75.275 119.844 159.184 1.00 134.43 465 ILE B N 1
ATOM 6527 C CA . ILE B 1 395 ? 76.071 120.495 160.217 1.00 134.43 465 ILE B CA 1
ATOM 6528 C C . ILE B 1 395 ? 75.285 121.674 160.772 1.00 134.43 465 ILE B C 1
ATOM 6529 O O . ILE B 1 395 ? 74.434 122.255 160.093 1.00 134.43 465 ILE B O 1
ATOM 6534 N N . THR B 1 396 ? 75.572 122.014 162.024 1.00 135.55 466 THR B N 1
ATOM 6535 C CA . THR B 1 396 ? 74.952 123.136 162.713 1.00 135.55 466 THR B CA 1
ATOM 6536 C C . THR B 1 396 ? 75.855 123.530 163.874 1.00 135.55 466 THR B C 1
ATOM 6537 O O . THR B 1 396 ? 76.680 122.722 164.318 1.00 135.55 466 THR B O 1
ATOM 6541 N N . PRO B 1 397 ? 75.756 124.771 164.360 1.00 132.78 467 PRO B N 1
ATOM 6542 C CA . PRO B 1 397 ? 76.553 125.148 165.540 1.00 132.78 467 PRO B CA 1
ATOM 6543 C C . PRO B 1 397 ? 76.313 124.253 166.743 1.00 132.78 467 PRO B C 1
ATOM 6544 O O . PRO B 1 397 ? 77.251 123.994 167.506 1.00 132.78 467 PRO B O 1
ATOM 6548 N N . GLN B 1 398 ? 75.088 123.772 166.937 1.00 135.82 468 GLN B N 1
ATOM 6549 C CA . GLN B 1 398 ? 74.810 122.811 167.991 1.00 135.82 468 GLN B CA 1
ATOM 6550 C C . GLN B 1 398 ? 75.201 121.407 167.529 1.00 135.82 468 GLN B C 1
ATOM 6551 O O . GLN B 1 398 ? 75.752 121.214 166.442 1.00 135.82 468 GLN B O 1
ATOM 6553 N N . THR B 1 399 ? 74.907 120.413 168.369 1.00 133.91 469 THR B N 1
ATOM 6554 C CA . THR B 1 399 ? 75.195 118.995 168.095 1.00 133.91 469 THR B CA 1
ATOM 6555 C C . THR B 1 399 ? 76.677 118.880 167.735 1.00 133.91 469 THR B C 1
ATOM 6556 O O . THR B 1 399 ? 77.516 119.423 168.467 1.00 133.91 469 THR B O 1
ATOM 6560 N N . ALA B 1 400 ? 77.036 118.202 166.642 1.00 130.65 470 ALA B N 1
ATOM 6561 C CA . ALA B 1 400 ? 78.422 118.092 166.182 1.00 130.65 470 ALA B CA 1
ATOM 6562 C C . ALA B 1 400 ? 79.344 117.542 167.265 1.00 130.65 470 ALA B C 1
ATOM 6563 O O . ALA B 1 400 ? 80.489 117.979 167.401 1.00 130.65 470 ALA B O 1
ATOM 6565 N N . THR B 1 401 ? 78.855 116.579 168.043 1.00 122.89 471 THR B N 1
ATOM 6566 C CA . THR B 1 401 ? 79.652 116.001 169.116 1.00 122.89 471 THR B CA 1
ATOM 6567 C C . THR B 1 401 ? 80.703 115.055 168.551 1.00 122.89 471 THR B C 1
ATOM 6568 O O . THR B 1 401 ? 80.411 113.889 168.269 1.00 122.89 471 THR B O 1
ATOM 6572 N N . VAL B 1 402 ? 81.928 115.551 168.381 1.00 115.09 472 VAL B N 1
ATOM 6573 C CA . VAL B 1 402 ? 83.005 114.726 167.850 1.00 115.09 472 VAL B CA 1
ATOM 6574 C C . VAL B 1 402 ? 83.380 113.665 168.873 1.00 115.09 472 VAL B C 1
ATOM 6575 O O . VAL B 1 402 ? 83.598 113.966 170.054 1.00 115.09 472 VAL B O 1
ATOM 6579 N N . ALA B 1 403 ? 83.458 112.415 168.424 1.00 115.05 473 ALA B N 1
ATOM 6580 C CA . ALA B 1 403 ? 83.792 111.311 169.310 1.00 115.05 473 ALA B CA 1
ATOM 6581 C C . ALA B 1 403 ? 84.464 110.211 168.503 1.00 115.05 473 ALA B C 1
ATOM 6582 O O . ALA B 1 403 ? 84.472 110.229 167.270 1.00 115.05 473 ALA B O 1
ATOM 6584 N N . PHE B 1 404 ? 85.024 109.243 169.220 1.00 114.41 474 PHE B N 1
ATOM 6585 C CA . PHE B 1 404 ? 85.686 108.098 168.617 1.00 114.41 474 PHE B CA 1
ATOM 6586 C C . PHE B 1 404 ? 85.055 106.810 169.128 1.00 114.41 474 PHE B C 1
ATOM 6587 O O . PHE B 1 404 ? 84.267 106.805 170.078 1.00 114.41 474 PHE B O 1
ATOM 6595 N N . ASP B 1 405 ? 85.415 105.705 168.476 1.00 118.93 475 ASP B N 1
ATOM 6596 C CA . ASP B 1 405 ? 84.976 104.379 168.908 1.00 118.93 475 ASP B CA 1
ATOM 6597 C C . ASP B 1 405 ? 86.089 103.392 168.569 1.00 118.93 475 ASP B C 1
ATOM 6598 O O . ASP B 1 405 ? 86.188 102.934 167.426 1.00 118.93 475 ASP B O 1
ATOM 6603 N N . ASN B 1 406 ? 86.921 103.083 169.566 1.00 121.88 476 ASN B N 1
ATOM 6604 C CA . ASN B 1 406 ? 87.978 102.077 169.457 1.00 121.88 476 ASN B CA 1
ATOM 6605 C C . ASN B 1 406 ? 88.913 102.376 168.283 1.00 121.88 476 ASN B C 1
ATOM 6606 O O . ASN B 1 406 ? 89.048 101.594 167.341 1.00 121.88 476 ASN B O 1
ATOM 6611 N N . VAL B 1 407 ? 89.567 103.529 168.362 1.00 119.14 477 VAL B N 1
ATOM 6612 C CA . VAL B 1 407 ? 90.472 103.962 167.304 1.00 119.14 477 VAL B CA 1
ATOM 6613 C C . VAL B 1 407 ? 91.824 103.286 167.485 1.00 119.14 477 VAL B C 1
ATOM 6614 O O . VAL B 1 407 ? 92.441 103.383 168.554 1.00 119.14 477 VAL B O 1
ATOM 6618 N N . HIS B 1 408 ? 92.270 102.587 166.440 1.00 118.45 478 HIS B N 1
ATOM 6619 C CA . HIS B 1 408 ? 93.606 102.005 166.355 1.00 118.45 478 HIS B CA 1
ATOM 6620 C C . HIS B 1 408 ? 94.161 102.326 164.977 1.00 118.45 478 HIS B C 1
ATOM 6621 O O . HIS B 1 408 ? 93.476 102.107 163.973 1.00 118.45 478 HIS B O 1
ATOM 6628 N N . PHE B 1 409 ? 95.390 102.835 164.917 1.00 115.90 479 PHE B N 1
ATOM 6629 C CA . PHE B 1 409 ? 96.010 103.126 163.632 1.00 115.90 479 PHE B CA 1
ATOM 6630 C C . PHE B 1 409 ? 97.525 103.106 163.772 1.00 115.90 479 PHE B C 1
ATOM 6631 O O . PHE B 1 409 ? 98.064 103.474 164.819 1.00 115.90 479 PHE B O 1
ATOM 6639 N N . GLU B 1 410 ? 98.203 102.683 162.706 1.00 118.70 480 GLU B N 1
ATOM 6640 C CA . GLU B 1 410 ? 99.653 102.531 162.692 1.00 118.70 480 GLU B CA 1
ATOM 6641 C C . GLU B 1 410 ? 100.225 103.245 161.476 1.00 118.70 480 GLU B C 1
ATOM 6642 O O . GLU B 1 410 ? 99.921 102.872 160.337 1.00 118.70 480 GLU B O 1
ATOM 6648 N N . TYR B 1 411 ? 101.052 104.266 161.715 1.00 120.35 481 TYR B N 1
ATOM 6649 C CA . TYR B 1 411 ? 101.766 104.907 160.614 1.00 120.35 481 TYR B CA 1
ATOM 6650 C C . TYR B 1 411 ? 102.778 103.956 159.990 1.00 120.35 481 TYR B C 1
ATOM 6651 O O . TYR B 1 411 ? 102.803 103.772 158.767 1.00 120.35 481 TYR B O 1
ATOM 6660 N N . ILE B 1 412 ? 103.619 103.343 160.814 1.00 129.74 482 ILE B N 1
ATOM 6661 C CA . ILE B 1 412 ? 104.630 102.405 160.343 1.00 129.74 482 ILE B CA 1
ATOM 6662 C C . ILE B 1 412 ? 104.052 101.000 160.418 1.00 129.74 482 ILE B C 1
ATOM 6663 O O . ILE B 1 412 ? 103.467 100.613 161.436 1.00 129.74 482 ILE B O 1
ATOM 6668 N N . GLU B 1 413 ? 104.205 100.243 159.333 1.00 134.72 483 GLU B N 1
ATOM 6669 C CA . GLU B 1 413 ? 103.620 98.912 159.245 1.00 134.72 483 GLU B CA 1
ATOM 6670 C C . GLU B 1 413 ? 104.112 98.034 160.388 1.00 134.72 483 GLU B C 1
ATOM 6671 O O . GLU B 1 413 ? 105.301 97.709 160.469 1.00 134.72 483 GLU B O 1
ATOM 6677 N N . GLY B 1 414 ? 103.192 97.654 161.272 1.00 127.54 484 GLY B N 1
ATOM 6678 C CA . GLY B 1 414 ? 103.517 96.841 162.422 1.00 127.54 484 GLY B CA 1
ATOM 6679 C C . GLY B 1 414 ? 103.876 97.606 163.678 1.00 127.54 484 GLY B C 1
ATOM 6680 O O . GLY B 1 414 ? 104.069 96.980 164.727 1.00 127.54 484 GLY B O 1
ATOM 6681 N N . GLN B 1 415 ? 103.973 98.932 163.611 1.00 123.61 485 GLN B N 1
ATOM 6682 C CA . GLN B 1 415 ? 104.303 99.758 164.768 1.00 123.61 485 GLN B CA 1
ATOM 6683 C C . GLN B 1 415 ? 103.037 100.469 165.235 1.00 123.61 485 GLN B C 1
ATOM 6684 O O . GLN B 1 415 ? 102.558 101.395 164.573 1.00 123.61 485 GLN B O 1
ATOM 6690 N N . LYS B 1 416 ? 102.509 100.045 166.380 1.00 119.17 486 LYS B N 1
ATOM 6691 C CA . LYS B 1 416 ? 101.263 100.591 166.915 1.00 119.17 486 LYS B CA 1
ATOM 6692 C C . LYS B 1 416 ? 101.544 101.966 167.507 1.00 119.17 486 LYS B C 1
ATOM 6693 O O . LYS B 1 416 ? 101.797 102.115 168.703 1.00 119.17 486 LYS B O 1
ATOM 6699 N N . VAL B 1 417 ? 101.503 102.988 166.650 1.00 118.91 487 VAL B N 1
ATOM 6700 C CA . VAL B 1 417 ? 101.691 104.356 167.122 1.00 118.91 487 VAL B CA 1
ATOM 6701 C C . VAL B 1 417 ? 100.493 104.806 167.948 1.00 118.91 487 VAL B C 1
ATOM 6702 O O . VAL B 1 417 ? 100.648 105.424 169.007 1.00 118.91 487 VAL B O 1
ATOM 6706 N N . LEU B 1 418 ? 99.284 104.504 167.482 1.00 118.36 488 LEU B N 1
ATOM 6707 C CA . LEU B 1 418 ? 98.060 104.869 168.178 1.00 118.36 488 LEU B CA 1
ATOM 6708 C C . LEU B 1 418 ? 97.149 103.655 168.270 1.00 118.36 488 LEU B C 1
ATOM 6709 O O . LEU B 1 418 ? 96.985 102.917 167.294 1.00 118.36 488 LEU B O 1
ATOM 6714 N N . SER B 1 419 ? 96.555 103.453 169.443 1.00 120.70 489 SER B N 1
ATOM 6715 C CA . SER B 1 419 ? 95.682 102.307 169.650 1.00 120.70 489 SER B CA 1
ATOM 6716 C C . SER B 1 419 ? 94.762 102.579 170.830 1.00 120.70 489 SER B C 1
ATOM 6717 O O . SER B 1 419 ? 95.163 103.201 171.817 1.00 120.70 489 SER B O 1
ATOM 6720 N N . GLY B 1 420 ? 93.525 102.102 170.711 1.00 120.23 490 GLY B N 1
ATOM 6721 C CA . GLY B 1 420 ? 92.559 102.179 171.789 1.00 120.23 490 GLY B CA 1
ATOM 6722 C C . GLY B 1 420 ? 92.211 103.588 172.217 1.00 120.23 490 GLY B C 1
ATOM 6723 O O . GLY B 1 420 ? 92.186 103.886 173.415 1.00 120.23 490 GLY B O 1
ATOM 6724 N N . ILE B 1 421 ? 91.939 104.466 171.255 1.00 118.86 491 ILE B N 1
ATOM 6725 C CA . ILE B 1 421 ? 91.627 105.863 171.535 1.00 118.86 491 ILE B CA 1
ATOM 6726 C C . ILE B 1 421 ? 90.137 106.088 171.319 1.00 118.86 491 ILE B C 1
ATOM 6727 O O . ILE B 1 421 ? 89.589 105.713 170.275 1.00 118.86 491 ILE B O 1
ATOM 6732 N N . SER B 1 422 ? 89.484 106.695 172.309 1.00 116.19 492 SER B N 1
ATOM 6733 C CA . SER B 1 422 ? 88.057 106.999 172.225 1.00 116.19 492 SER B CA 1
ATOM 6734 C C . SER B 1 422 ? 87.779 108.209 173.106 1.00 116.19 492 SER B C 1
ATOM 6735 O O . SER B 1 422 ? 87.838 108.107 174.335 1.00 116.19 492 SER B O 1
ATOM 6738 N N . PHE B 1 423 ? 87.478 109.345 172.484 1.00 121.76 493 PHE B N 1
ATOM 6739 C CA . PHE B 1 423 ? 87.191 110.578 173.200 1.00 121.76 493 PHE B CA 1
ATOM 6740 C C . PHE B 1 423 ? 85.698 110.885 173.155 1.00 121.76 493 PHE B C 1
ATOM 6741 O O . PHE B 1 423 ? 84.911 110.196 172.503 1.00 121.76 493 PHE B O 1
ATOM 6749 N N . GLU B 1 424 ? 85.314 111.944 173.864 1.00 122.44 494 GLU B N 1
ATOM 6750 C CA . GLU B 1 424 ? 83.922 112.386 173.889 1.00 122.44 494 GLU B CA 1
ATOM 6751 C C . GLU B 1 424 ? 83.915 113.886 174.145 1.00 122.44 494 GLU B C 1
ATOM 6752 O O . GLU B 1 424 ? 84.185 114.325 175.267 1.00 122.44 494 GLU B O 1
ATOM 6758 N N . VAL B 1 425 ? 83.608 114.664 173.115 1.00 120.02 495 VAL B N 1
ATOM 6759 C CA . VAL B 1 425 ? 83.632 116.117 173.181 1.00 120.02 495 VAL B CA 1
ATOM 6760 C C . VAL B 1 425 ? 82.219 116.635 172.942 1.00 120.02 495 VAL B C 1
ATOM 6761 O O . VAL B 1 425 ? 81.724 116.626 171.815 1.00 120.02 495 VAL B O 1
ATOM 6765 N N . PRO B 1 426 ? 81.534 117.092 173.987 1.00 123.49 496 PRO B N 1
ATOM 6766 C CA . PRO B 1 426 ? 80.218 117.708 173.794 1.00 123.49 496 PRO B CA 1
ATOM 6767 C C . PRO B 1 426 ? 80.336 119.069 173.124 1.00 123.49 496 PRO B C 1
ATOM 6768 O O . PRO B 1 426 ? 81.404 119.684 173.078 1.00 123.49 496 PRO B O 1
ATOM 6772 N N . ALA B 1 427 ? 79.208 119.532 172.594 1.00 123.51 497 ALA B N 1
ATOM 6773 C CA . ALA B 1 427 ? 79.181 120.798 171.874 1.00 123.51 497 ALA B CA 1
ATOM 6774 C C . ALA B 1 427 ? 79.487 121.964 172.805 1.00 123.51 497 ALA B C 1
ATOM 6775 O O . ALA B 1 427 ? 78.989 122.030 173.932 1.00 123.51 497 ALA B O 1
ATOM 6777 N N . GLY B 1 428 ? 80.318 122.888 172.325 1.00 122.20 498 GLY B N 1
ATOM 6778 C CA . GLY B 1 428 ? 80.631 124.098 173.054 1.00 122.20 498 GLY B CA 1
ATOM 6779 C C . GLY B 1 428 ? 81.639 123.944 174.169 1.00 122.20 498 GLY B C 1
ATOM 6780 O O . GLY B 1 428 ? 81.916 124.927 174.868 1.00 122.20 498 GLY B O 1
ATOM 6781 N N . LYS B 1 429 ? 82.200 122.755 174.361 1.00 122.22 499 LYS B N 1
ATOM 6782 C CA . LYS B 1 429 ? 83.144 122.491 175.435 1.00 122.22 499 LYS B CA 1
ATOM 6783 C C . LYS B 1 429 ? 84.553 122.375 174.873 1.00 122.22 499 LYS B C 1
ATOM 6784 O O . LYS B 1 429 ? 84.782 121.676 173.881 1.00 122.22 499 LYS B O 1
ATOM 6786 N N . LYS B 1 430 ? 85.494 123.062 175.512 1.00 124.45 500 LYS B N 1
ATOM 6787 C CA . LYS B 1 430 ? 86.892 123.025 175.107 1.00 124.45 500 LYS B CA 1
ATOM 6788 C C . LYS B 1 430 ? 87.570 121.835 175.773 1.00 124.45 500 LYS B C 1
ATOM 6789 O O . LYS B 1 430 ? 87.555 121.714 177.003 1.00 124.45 500 LYS B O 1
ATOM 6795 N N . VAL B 1 431 ? 88.158 120.958 174.963 1.00 123.48 501 VAL B N 1
ATOM 6796 C CA . VAL B 1 431 ? 88.811 119.746 175.439 1.00 123.48 501 VAL B CA 1
ATOM 6797 C C . VAL B 1 431 ? 90.277 119.804 175.039 1.00 123.48 501 VAL B C 1
ATOM 6798 O O . VAL B 1 431 ? 90.598 120.047 173.871 1.00 123.48 501 VAL B O 1
ATOM 6802 N N . ALA B 1 432 ? 91.160 119.579 176.006 1.00 125.06 502 ALA B N 1
ATOM 6803 C CA . ALA B 1 432 ? 92.596 119.625 175.785 1.00 125.06 502 ALA B CA 1
ATOM 6804 C C . ALA B 1 432 ? 93.210 118.267 176.090 1.00 125.06 502 ALA B C 1
ATOM 6805 O O . ALA B 1 432 ? 92.867 117.628 177.089 1.00 125.06 502 ALA B O 1
ATOM 6807 N N . ILE B 1 433 ? 94.119 117.833 175.222 1.00 123.69 503 ILE B N 1
ATOM 6808 C CA . ILE B 1 433 ? 94.843 116.580 175.389 1.00 123.69 503 ILE B CA 1
ATOM 6809 C C . ILE B 1 433 ? 96.318 116.904 175.579 1.00 123.69 503 ILE B C 1
ATOM 6810 O O . ILE B 1 433 ? 96.867 117.766 174.882 1.00 123.69 503 ILE B O 1
ATOM 6815 N N . VAL B 1 434 ? 96.945 116.242 176.546 1.00 126.48 504 VAL B N 1
ATOM 6816 C CA . VAL B 1 434 ? 98.341 116.480 176.888 1.00 126.48 504 VAL B CA 1
ATOM 6817 C C . VAL B 1 434 ? 99.071 115.144 176.930 1.00 126.48 504 VAL B C 1
ATOM 6818 O O . VAL B 1 434 ? 98.542 114.155 177.451 1.00 126.48 504 VAL B O 1
ATOM 6822 N N . GLY B 1 435 ? 100.274 115.109 176.355 1.00 127.47 505 GLY B N 1
ATOM 6823 C CA . GLY B 1 435 ? 101.090 113.914 176.344 1.00 127.47 505 GLY B CA 1
ATOM 6824 C C . GLY B 1 435 ? 102.516 114.215 176.772 1.00 127.47 505 GLY B C 1
ATOM 6825 O O . GLY B 1 435 ? 102.845 115.333 177.173 1.00 127.47 505 GLY B O 1
ATOM 6826 N N . GLY B 1 436 ? 103.353 113.185 176.672 1.00 129.46 506 GLY B N 1
ATOM 6827 C CA . GLY B 1 436 ? 104.752 113.308 177.032 1.00 129.46 506 GLY B CA 1
ATOM 6828 C C . GLY B 1 436 ? 105.592 113.881 175.909 1.00 129.46 506 GLY B C 1
ATOM 6829 O O . GLY B 1 436 ? 105.241 114.916 175.333 1.00 129.46 506 GLY B O 1
ATOM 6830 N N . SER B 1 437 ? 106.712 113.223 175.597 1.00 129.87 507 SER B N 1
ATOM 6831 C CA . SER B 1 437 ? 107.532 113.656 174.470 1.00 129.87 507 SER B CA 1
ATOM 6832 C C . SER B 1 437 ? 106.743 113.630 173.169 1.00 129.87 507 SER B C 1
ATOM 6833 O O . SER B 1 437 ? 106.995 114.439 172.269 1.00 129.87 507 SER B O 1
ATOM 6836 N N . GLY B 1 438 ? 105.791 112.710 173.052 1.00 127.24 508 GLY B N 1
ATOM 6837 C CA . GLY B 1 438 ? 104.868 112.698 171.939 1.00 127.24 508 GLY B CA 1
ATOM 6838 C C . GLY B 1 438 ? 104.697 111.333 171.310 1.00 127.24 508 GLY B C 1
ATOM 6839 O O . GLY B 1 438 ? 105.661 110.729 170.831 1.00 127.24 508 GLY B O 1
ATOM 6840 N N . SER B 1 439 ? 103.460 110.841 171.308 1.00 126.29 509 SER B N 1
ATOM 6841 C CA . SER B 1 439 ? 103.115 109.595 170.623 1.00 126.29 509 SER B CA 1
ATOM 6842 C C . SER B 1 439 ? 101.650 109.719 170.202 1.00 126.29 509 SER B C 1
ATOM 6843 O O . SER B 1 439 ? 100.741 109.431 170.983 1.00 126.29 509 SER B O 1
ATOM 6846 N N . GLY B 1 440 ? 101.438 110.149 168.963 1.00 123.36 510 GLY B N 1
ATOM 6847 C CA . GLY B 1 440 ? 100.100 110.346 168.453 1.00 123.36 510 GLY B CA 1
ATOM 6848 C C . GLY B 1 440 ? 99.460 111.672 168.793 1.00 123.36 510 GLY B C 1
ATOM 6849 O O . GLY B 1 440 ? 98.243 111.812 168.619 1.00 123.36 510 GLY B O 1
ATOM 6850 N N . LYS B 1 441 ? 100.230 112.648 169.279 1.00 119.60 511 LYS B N 1
ATOM 6851 C CA . LYS B 1 441 ? 99.652 113.945 169.616 1.00 119.60 511 LYS B CA 1
ATOM 6852 C C . LYS B 1 441 ? 99.111 114.646 168.375 1.00 119.60 511 LYS B C 1
ATOM 6853 O O . LYS B 1 441 ? 98.004 115.197 168.393 1.00 119.60 511 LYS B O 1
ATOM 6859 N N . SER B 1 442 ? 99.874 114.633 167.284 1.00 113.87 512 SER B N 1
ATOM 6860 C CA . SER B 1 442 ? 99.402 115.172 166.016 1.00 113.87 512 SER B CA 1
ATOM 6861 C C . SER B 1 442 ? 98.601 114.158 165.210 1.00 113.87 512 SER B C 1
ATOM 6862 O O . SER B 1 442 ? 98.021 114.523 164.179 1.00 113.87 512 SER B O 1
ATOM 6865 N N . THR B 1 443 ? 98.558 112.901 165.655 1.00 112.29 513 THR B N 1
ATOM 6866 C CA . THR B 1 443 ? 97.776 111.893 164.950 1.00 112.29 513 THR B CA 1
ATOM 6867 C C . THR B 1 443 ? 96.292 112.222 165.001 1.00 112.29 513 THR B C 1
ATOM 6868 O O . THR B 1 443 ? 95.553 111.935 164.054 1.00 112.29 513 THR B O 1
ATOM 6872 N N . ILE B 1 444 ? 95.838 112.838 166.092 1.00 109.13 514 ILE B N 1
ATOM 6873 C CA . ILE B 1 444 ? 94.443 113.261 166.175 1.00 109.13 514 ILE B CA 1
ATOM 6874 C C . ILE B 1 444 ? 94.139 114.288 165.090 1.00 109.13 514 ILE B C 1
ATOM 6875 O O . ILE B 1 444 ? 93.134 114.188 164.375 1.00 109.13 514 ILE B O 1
ATOM 6880 N N . VAL B 1 445 ? 95.020 115.278 164.935 1.00 107.43 515 VAL B N 1
ATOM 6881 C CA . VAL B 1 445 ? 94.825 116.296 163.906 1.00 107.43 515 VAL B CA 1
ATOM 6882 C C . VAL B 1 445 ? 94.837 115.661 162.523 1.00 107.43 515 VAL B C 1
ATOM 6883 O O . VAL B 1 445 ? 94.015 115.996 161.661 1.00 107.43 515 VAL B O 1
ATOM 6887 N N . ARG B 1 446 ? 95.766 114.731 162.291 1.00 103.85 516 ARG B N 1
ATOM 6888 C CA . ARG B 1 446 ? 95.834 114.070 160.991 1.00 103.85 516 ARG B CA 1
ATOM 6889 C C . ARG B 1 446 ? 94.566 113.272 160.703 1.00 103.85 516 ARG B C 1
ATOM 6890 O O . ARG B 1 446 ? 94.062 113.279 159.574 1.00 103.85 516 ARG B O 1
ATOM 6898 N N . LEU B 1 447 ? 94.038 112.575 161.711 1.00 105.15 517 LEU B N 1
ATOM 6899 C CA . LEU B 1 447 ? 92.912 111.673 161.487 1.00 105.15 517 LEU B CA 1
ATOM 6900 C C . LEU B 1 447 ? 91.601 112.432 161.315 1.00 105.15 517 LEU B C 1
ATOM 6901 O O . LEU B 1 447 ? 90.806 112.115 160.423 1.00 105.15 517 LEU B O 1
ATOM 6906 N N . LEU B 1 448 ? 91.346 113.432 162.166 1.00 100.43 518 LEU B N 1
ATOM 6907 C CA . LEU B 1 448 ? 90.065 114.134 162.097 1.00 100.43 518 LEU B CA 1
ATOM 6908 C C . LEU B 1 448 ? 89.885 114.876 160.782 1.00 100.43 518 LEU B C 1
ATOM 6909 O O . LEU B 1 448 ? 88.748 115.116 160.360 1.00 100.43 518 LEU B O 1
ATOM 6914 N N . PHE B 1 449 ? 90.975 115.248 160.122 1.00 99.64 519 PHE B N 1
ATOM 6915 C CA . PHE B 1 449 ? 90.856 115.972 158.866 1.00 99.64 519 PHE B CA 1
ATOM 6916 C C . PHE B 1 449 ? 90.834 115.026 157.671 1.00 99.64 519 PHE B C 1
ATOM 6917 O O . PHE B 1 449 ? 90.837 115.488 156.525 1.00 99.64 519 PHE B O 1
ATOM 6925 N N . ARG B 1 450 ? 90.803 113.717 157.929 1.00 103.23 520 ARG B N 1
ATOM 6926 C CA . ARG B 1 450 ? 90.739 112.664 156.913 1.00 103.23 520 ARG B CA 1
ATOM 6927 C C . ARG B 1 450 ? 91.962 112.694 155.994 1.00 103.23 520 ARG B C 1
ATOM 6928 O O . ARG B 1 450 ? 91.870 112.899 154.782 1.00 103.23 520 ARG B O 1
ATOM 6936 N N . PHE B 1 451 ? 93.126 112.491 156.608 1.00 100.05 521 PHE B N 1
ATOM 6937 C CA . PHE B 1 451 ? 94.334 112.127 155.881 1.00 100.05 521 PHE B CA 1
ATOM 6938 C C . PHE B 1 451 ? 94.611 110.632 155.893 1.00 100.05 521 PHE B C 1
ATOM 6939 O O . PHE B 1 451 ? 95.286 110.137 154.986 1.00 100.05 521 PHE B O 1
ATOM 6947 N N . TYR B 1 452 ? 94.115 109.909 156.893 1.00 104.59 522 TYR B N 1
ATOM 6948 C CA . TYR B 1 452 ? 94.335 108.476 156.994 1.00 104.59 522 TYR B CA 1
ATOM 6949 C C . TYR B 1 452 ? 93.059 107.811 157.485 1.00 104.59 522 TYR B C 1
ATOM 6950 O O . TYR B 1 452 ? 92.207 108.440 158.115 1.00 104.59 522 TYR B O 1
ATOM 6959 N N . GLU B 1 453 ? 92.936 106.520 157.186 1.00 110.71 523 GLU B N 1
ATOM 6960 C CA . GLU B 1 453 ? 91.725 105.780 157.494 1.00 110.71 523 GLU B CA 1
ATOM 6961 C C . GLU B 1 453 ? 91.913 104.967 158.761 1.00 110.71 523 GLU B C 1
ATOM 6962 O O . GLU B 1 453 ? 92.805 104.106 158.807 1.00 110.71 523 GLU B O 1
ATOM 6968 N N . PRO B 1 454 ? 91.108 105.189 159.795 1.00 117.12 524 PRO B N 1
ATOM 6969 C CA . PRO B 1 454 ? 91.201 104.358 161.000 1.00 117.12 524 PRO B CA 1
ATOM 6970 C C . PRO B 1 454 ? 90.514 103.016 160.811 1.00 117.12 524 PRO B C 1
ATOM 6971 O O . PRO B 1 454 ? 89.320 102.879 161.094 1.00 117.12 524 PRO B O 1
ATOM 6975 N N . GLN B 1 455 ? 91.260 102.028 160.312 1.00 121.63 525 GLN B N 1
ATOM 6976 C CA . GLN B 1 455 ? 90.680 100.739 159.947 1.00 121.63 525 GLN B CA 1
ATOM 6977 C C . GLN B 1 455 ? 89.947 100.072 161.105 1.00 121.63 525 GLN B C 1
ATOM 6978 O O . GLN B 1 455 ? 89.055 99.252 160.865 1.00 121.63 525 GLN B O 1
ATOM 6984 N N . LYS B 1 456 ? 90.296 100.397 162.345 1.00 119.80 526 LYS B N 1
ATOM 6985 C CA . LYS B 1 456 ? 89.585 99.902 163.512 1.00 119.80 526 LYS B CA 1
ATOM 6986 C C . LYS B 1 456 ? 88.762 101.026 164.129 1.00 119.80 526 LYS B C 1
ATOM 6987 O O . LYS B 1 456 ? 89.193 102.181 164.174 1.00 119.80 526 LYS B O 1
ATOM 6989 N N . GLY B 1 457 ? 87.567 100.676 164.598 1.00 118.62 527 GLY B N 1
ATOM 6990 C CA . GLY B 1 457 ? 86.701 101.663 165.209 1.00 118.62 527 GLY B CA 1
ATOM 6991 C C . GLY B 1 457 ? 86.073 102.598 164.185 1.00 118.62 527 GLY B C 1
ATOM 6992 O O . GLY B 1 457 ? 86.011 102.314 162.985 1.00 118.62 527 GLY B O 1
ATOM 6993 N N . SER B 1 458 ? 85.601 103.737 164.683 1.00 114.83 528 SER B N 1
ATOM 6994 C CA . SER B 1 458 ? 84.936 104.711 163.829 1.00 114.83 528 SER B CA 1
ATOM 6995 C C . SER B 1 458 ? 85.041 106.087 164.471 1.00 114.83 528 SER B C 1
ATOM 6996 O O . SER B 1 458 ? 85.418 106.226 165.636 1.00 114.83 528 SER B O 1
ATOM 6999 N N . ILE B 1 459 ? 84.712 107.108 163.682 1.00 113.49 529 ILE B N 1
ATOM 7000 C CA . ILE B 1 459 ? 84.722 108.498 164.122 1.00 113.49 529 ILE B CA 1
ATOM 7001 C C . ILE B 1 459 ? 83.321 109.056 163.928 1.00 113.49 529 ILE B C 1
ATOM 7002 O O . ILE B 1 459 ? 82.708 108.850 162.874 1.00 113.49 529 ILE B O 1
ATOM 7007 N N . TYR B 1 460 ? 82.813 109.753 164.938 1.00 116.06 530 TYR B N 1
ATOM 7008 C CA . TYR B 1 460 ? 81.462 110.299 164.913 1.00 116.06 530 TYR B CA 1
ATOM 7009 C C . TYR B 1 460 ? 81.522 111.819 164.942 1.00 116.06 530 TYR B C 1
ATOM 7010 O O . TYR B 1 460 ? 82.233 112.399 165.772 1.00 116.06 530 TYR B O 1
ATOM 7019 N N . LEU B 1 461 ? 80.773 112.455 164.043 1.00 118.93 531 LEU B N 1
ATOM 7020 C CA . LEU B 1 461 ? 80.674 113.911 163.980 1.00 118.93 531 LEU B CA 1
ATOM 7021 C C . LEU B 1 461 ? 79.224 114.252 163.668 1.00 118.93 531 LEU B C 1
ATOM 7022 O O . LEU B 1 461 ? 78.777 114.068 162.531 1.00 118.93 531 LEU B O 1
ATOM 7027 N N . ALA B 1 462 ? 78.495 114.739 164.675 1.00 122.88 532 ALA B N 1
ATOM 7028 C CA . ALA B 1 462 ? 77.058 114.999 164.561 1.00 122.88 532 ALA B CA 1
ATOM 7029 C C . ALA B 1 462 ? 76.309 113.742 164.125 1.00 122.88 532 ALA B C 1
ATOM 7030 O O . ALA B 1 462 ? 75.326 113.807 163.384 1.00 122.88 532 ALA B O 1
ATOM 7032 N N . GLY B 1 463 ? 76.779 112.588 164.592 1.00 122.52 533 GLY B N 1
ATOM 7033 C CA . GLY B 1 463 ? 76.195 111.320 164.209 1.00 122.52 533 GLY B CA 1
ATOM 7034 C C . GLY B 1 463 ? 76.541 110.852 162.815 1.00 122.52 533 GLY B C 1
ATOM 7035 O O . GLY B 1 463 ? 75.955 109.870 162.347 1.00 122.52 533 GLY B O 1
ATOM 7036 N N . GLN B 1 464 ? 77.471 111.518 162.138 1.00 120.53 534 GLN B N 1
ATOM 7037 C CA . GLN B 1 464 ? 77.851 111.182 160.773 1.00 120.53 534 GLN B CA 1
ATOM 7038 C C . GLN B 1 464 ? 79.285 110.674 160.752 1.00 120.53 534 GLN B C 1
ATOM 7039 O O . GLN B 1 464 ? 80.190 111.337 161.269 1.00 120.53 534 GLN B O 1
ATOM 7045 N N . ASN B 1 465 ? 79.487 109.501 160.158 1.00 115.31 535 ASN B N 1
ATOM 7046 C CA . ASN B 1 465 ? 80.832 108.965 160.004 1.00 115.31 535 ASN B CA 1
ATOM 7047 C C . ASN B 1 465 ? 81.622 109.795 159.002 1.00 115.31 535 ASN B C 1
ATOM 7048 O O . ASN B 1 465 ? 81.080 110.280 158.006 1.00 115.31 535 ASN B O 1
ATOM 7053 N N . ILE B 1 466 ? 82.917 109.960 159.275 1.00 112.18 536 ILE B N 1
ATOM 7054 C CA . ILE B 1 466 ? 83.773 110.735 158.382 1.00 112.18 536 ILE B CA 1
ATOM 7055 C C . ILE B 1 466 ? 83.892 110.049 157.027 1.00 112.18 536 ILE B C 1
ATOM 7056 O O . ILE B 1 466 ? 83.862 110.702 155.977 1.00 112.18 536 ILE B O 1
ATOM 7061 N N . GLN B 1 467 ? 84.012 108.722 157.026 1.00 114.62 537 GLN B N 1
ATOM 7062 C CA . GLN B 1 467 ? 84.239 107.974 155.796 1.00 114.62 537 GLN B CA 1
ATOM 7063 C C . GLN B 1 467 ? 82.981 107.787 154.958 1.00 114.62 537 GLN B C 1
ATOM 7064 O O . GLN B 1 467 ? 83.081 107.296 153.829 1.00 114.62 537 GLN B O 1
ATOM 7070 N N . ASP B 1 468 ? 81.808 108.158 155.470 1.00 115.87 538 ASP B N 1
ATOM 7071 C CA . ASP B 1 468 ? 80.550 107.961 154.762 1.00 115.87 538 ASP B CA 1
ATOM 7072 C C . ASP B 1 468 ? 79.957 109.262 154.236 1.00 115.87 538 ASP B C 1
ATOM 7073 O O . ASP B 1 468 ? 78.780 109.289 153.861 1.00 115.87 538 ASP B O 1
ATOM 7078 N N . VAL B 1 469 ? 80.740 110.341 154.197 1.00 116.03 539 VAL B N 1
ATOM 7079 C CA . VAL B 1 469 ? 80.250 111.658 153.816 1.00 116.03 539 VAL B CA 1
ATOM 7080 C C . VAL B 1 469 ? 81.190 112.252 152.772 1.00 116.03 539 VAL B C 1
ATOM 7081 O O . VAL B 1 469 ? 82.366 111.893 152.684 1.00 116.03 539 VAL B O 1
ATOM 7085 N N . SER B 1 470 ? 80.642 113.160 151.963 1.00 116.49 540 SER B N 1
ATOM 7086 C CA . SER B 1 470 ? 81.421 113.850 150.944 1.00 116.49 540 SER B CA 1
ATOM 7087 C C . SER B 1 470 ? 82.618 114.557 151.568 1.00 116.49 540 SER B C 1
ATOM 7088 O O . SER B 1 470 ? 82.533 115.106 152.669 1.00 116.49 540 SER B O 1
ATOM 7091 N N . LEU B 1 471 ? 83.746 114.527 150.854 1.00 108.10 541 LEU B N 1
ATOM 7092 C CA . LEU B 1 471 ? 85.034 114.867 151.457 1.00 108.10 541 LEU B CA 1
ATOM 7093 C C . LEU B 1 471 ? 85.210 116.366 151.672 1.00 108.10 541 LEU B C 1
ATOM 7094 O O . LEU B 1 471 ? 85.369 116.822 152.811 1.00 108.10 541 LEU B O 1
ATOM 7099 N N . GLU B 1 472 ? 85.208 117.148 150.590 1.00 107.09 542 GLU B N 1
ATOM 7100 C CA . GLU B 1 472 ? 85.693 118.520 150.695 1.00 107.09 542 GLU B CA 1
ATOM 7101 C C . GLU B 1 472 ? 84.741 119.369 151.533 1.00 107.09 542 GLU B C 1
ATOM 7102 O O . GLU B 1 472 ? 85.153 120.360 152.146 1.00 107.09 542 GLU B O 1
ATOM 7108 N N . SER B 1 473 ? 83.461 118.997 151.573 1.00 106.09 543 SER B N 1
ATOM 7109 C CA . SER B 1 473 ? 82.536 119.652 152.494 1.00 106.09 543 SER B CA 1
ATOM 7110 C C . SER B 1 473 ? 82.932 119.404 153.948 1.00 106.09 543 SER B C 1
ATOM 7111 O O . SER B 1 473 ? 82.860 120.313 154.784 1.00 106.09 543 SER B O 1
ATOM 7114 N N . LEU B 1 474 ? 83.356 118.177 154.269 1.00 103.23 544 LEU B N 1
ATOM 7115 C CA . LEU B 1 474 ? 83.894 117.908 155.598 1.00 103.23 544 LEU B CA 1
ATOM 7116 C C . LEU B 1 474 ? 85.162 118.716 155.841 1.00 103.23 544 LEU B C 1
ATOM 7117 O O . LEU B 1 474 ? 85.396 119.201 156.954 1.00 103.23 544 LEU B O 1
ATOM 7122 N N . ARG B 1 475 ? 85.996 118.862 154.811 1.00 97.54 545 ARG B N 1
ATOM 7123 C CA . ARG B 1 475 ? 87.191 119.688 154.944 1.00 97.54 545 ARG B CA 1
ATOM 7124 C C . ARG B 1 475 ? 86.825 121.134 155.258 1.00 97.54 545 ARG B C 1
ATOM 7125 O O . ARG B 1 475 ? 87.476 121.787 156.082 1.00 97.54 545 ARG B O 1
ATOM 7133 N N . ARG B 1 476 ? 85.787 121.652 154.600 1.00 98.24 546 ARG B N 1
ATOM 7134 C CA . ARG B 1 476 ? 85.357 123.028 154.823 1.00 98.24 546 ARG B CA 1
ATOM 7135 C C . ARG B 1 476 ? 84.686 123.202 156.179 1.00 98.24 546 ARG B C 1
ATOM 7136 O O . ARG B 1 476 ? 84.717 124.301 156.743 1.00 98.24 546 ARG B O 1
ATOM 7138 N N . ALA B 1 477 ? 84.062 122.148 156.707 1.00 100.98 547 ALA B N 1
ATOM 7139 C CA . ALA B 1 477 ? 83.352 122.279 157.976 1.00 100.98 547 ALA B CA 1
ATOM 7140 C C . ALA B 1 477 ? 84.313 122.513 159.137 1.00 100.98 547 ALA B C 1
ATOM 7141 O O . ALA B 1 477 ? 84.070 123.381 159.982 1.00 100.98 547 ALA B O 1
ATOM 7143 N N . VAL B 1 478 ? 85.409 121.761 159.194 1.00 99.11 548 VAL B N 1
ATOM 7144 C CA . VAL B 1 478 ? 86.333 121.804 160.324 1.00 99.11 548 VAL B CA 1
ATOM 7145 C C . VAL B 1 478 ? 87.585 122.573 159.928 1.00 99.11 548 VAL B C 1
ATOM 7146 O O . VAL B 1 478 ? 88.137 122.375 158.838 1.00 99.11 548 VAL B O 1
ATOM 7150 N N . GLY B 1 479 ? 88.027 123.467 160.810 1.00 100.13 549 GLY B N 1
ATOM 7151 C CA . GLY B 1 479 ? 89.233 124.245 160.598 1.00 100.13 549 GLY B CA 1
ATOM 7152 C C . GLY B 1 479 ? 90.321 123.805 161.558 1.00 100.13 549 GLY B C 1
ATOM 7153 O O . GLY B 1 479 ? 90.039 123.333 162.661 1.00 100.13 549 GLY B O 1
ATOM 7154 N N . VAL B 1 480 ? 91.572 123.952 161.130 1.00 96.54 550 VAL B N 1
ATOM 7155 C CA . VAL B 1 480 ? 92.718 123.506 161.909 1.00 96.54 550 VAL B CA 1
ATOM 7156 C C . VAL B 1 480 ? 93.743 124.627 161.994 1.00 96.54 550 VAL B C 1
ATOM 7157 O O . VAL B 1 480 ? 94.007 125.325 161.009 1.00 96.54 550 VAL B O 1
ATOM 7161 N N . VAL B 1 481 ? 94.296 124.816 163.189 1.00 101.30 551 VAL B N 1
ATOM 7162 C CA . VAL B 1 481 ? 95.473 125.651 163.399 1.00 101.30 551 VAL B CA 1
ATOM 7163 C C . VAL B 1 481 ? 96.673 124.713 163.494 1.00 101.30 551 VAL B C 1
ATOM 7164 O O . VAL B 1 481 ? 96.782 123.964 164.480 1.00 101.30 551 VAL B O 1
ATOM 7168 N N . PRO B 1 482 ? 97.580 124.715 162.520 1.00 102.65 552 PRO B N 1
ATOM 7169 C CA . PRO B 1 482 ? 98.559 123.629 162.420 1.00 102.65 552 PRO B CA 1
ATOM 7170 C C . PRO B 1 482 ? 99.695 123.766 163.419 1.00 102.65 552 PRO B C 1
ATOM 7171 O O . PRO B 1 482 ? 99.931 124.831 163.995 1.00 102.65 552 PRO B O 1
ATOM 7175 N N . GLN B 1 483 ? 100.428 122.670 163.597 1.00 113.03 553 GLN B N 1
ATOM 7176 C CA . GLN B 1 483 ? 101.578 122.657 164.487 1.00 113.03 553 GLN B CA 1
ATOM 7177 C C . GLN B 1 483 ? 102.614 123.602 163.895 1.00 113.03 553 GLN B C 1
ATOM 7178 O O . GLN B 1 483 ? 103.057 124.545 164.552 1.00 113.03 553 GLN B O 1
ATOM 7184 N N . ASP B 1 484 ? 102.997 123.344 162.647 1.00 111.00 554 ASP B N 1
ATOM 7185 C CA . ASP B 1 484 ? 103.950 124.198 161.957 1.00 111.00 554 ASP B CA 1
ATOM 7186 C C . ASP B 1 484 ? 103.190 125.205 161.092 1.00 111.00 554 ASP B C 1
ATOM 7187 O O . ASP B 1 484 ? 101.961 125.295 161.142 1.00 111.00 554 ASP B O 1
ATOM 7192 N N . ALA B 1 485 ? 103.915 125.977 160.287 1.00 104.79 555 ALA B N 1
ATOM 7193 C CA . ALA B 1 485 ? 103.279 126.958 159.423 1.00 104.79 555 ALA B CA 1
ATOM 7194 C C . ALA B 1 485 ? 104.152 127.204 158.203 1.00 104.79 555 ALA B C 1
ATOM 7195 O O . ALA B 1 485 ? 105.380 127.248 158.306 1.00 104.79 555 ALA B O 1
ATOM 7197 N N . VAL B 1 486 ? 103.505 127.352 157.051 1.00 97.92 556 VAL B N 1
ATOM 7198 C CA . VAL B 1 486 ? 104.162 127.735 155.808 1.00 97.92 556 VAL B CA 1
ATOM 7199 C C . VAL B 1 486 ? 103.339 128.842 155.163 1.00 97.92 556 VAL B C 1
ATOM 7200 O O . VAL B 1 486 ? 102.104 128.825 155.221 1.00 97.92 556 VAL B O 1
ATOM 7204 N N . LEU B 1 487 ? 104.023 129.816 154.571 1.00 94.52 557 LEU B N 1
ATOM 7205 C CA . LEU B 1 487 ? 103.380 130.996 154.011 1.00 94.52 557 LEU B CA 1
ATOM 7206 C C . LEU B 1 487 ? 103.694 131.098 152.527 1.00 94.52 557 LEU B C 1
ATOM 7207 O O . LEU B 1 487 ? 104.828 130.843 152.108 1.00 94.52 557 LEU B O 1
ATOM 7212 N N . PHE B 1 488 ? 102.688 131.468 151.740 1.00 94.72 558 PHE B N 1
ATOM 7213 C CA . PHE B 1 488 ? 102.882 131.671 150.313 1.00 94.72 558 PHE B CA 1
ATOM 7214 C C . PHE B 1 488 ? 103.791 132.868 150.065 1.00 94.72 558 PHE B C 1
ATOM 7215 O O . PHE B 1 488 ? 103.776 133.854 150.806 1.00 94.72 558 PHE B O 1
ATOM 7223 N N . HIS B 1 489 ? 104.592 132.775 149.003 1.00 103.73 559 HIS B N 1
ATOM 7224 C CA . HIS B 1 489 ? 105.504 133.855 148.627 1.00 103.73 559 HIS B CA 1
ATOM 7225 C C . HIS B 1 489 ? 104.709 134.974 147.953 1.00 103.73 559 HIS B C 1
ATOM 7226 O O . HIS B 1 489 ? 104.804 135.227 146.750 1.00 103.73 559 HIS B O 1
ATOM 7233 N N . ASN B 1 490 ? 103.907 135.654 148.767 1.00 97.33 560 ASN B N 1
ATOM 7234 C CA . ASN B 1 490 ? 103.083 136.764 148.312 1.00 97.33 560 ASN B CA 1
ATOM 7235 C C . ASN B 1 490 ? 103.038 137.805 149.423 1.00 97.33 560 ASN B C 1
ATOM 7236 O O . ASN B 1 490 ? 103.802 137.745 150.391 1.00 97.33 560 ASN B O 1
ATOM 7241 N N . THR B 1 491 ? 102.136 138.769 149.281 1.00 94.81 561 THR B N 1
ATOM 7242 C CA . THR B 1 491 ? 101.964 139.782 150.308 1.00 94.81 561 THR B CA 1
ATOM 7243 C C . THR B 1 491 ? 101.248 139.197 151.521 1.00 94.81 561 THR B C 1
ATOM 7244 O O . THR B 1 491 ? 100.618 138.138 151.457 1.00 94.81 561 THR B O 1
ATOM 7248 N N . ILE B 1 492 ? 101.357 139.908 152.645 1.00 93.26 562 ILE B N 1
ATOM 7249 C CA . ILE B 1 492 ? 100.649 139.505 153.856 1.00 93.26 562 ILE B CA 1
ATOM 7250 C C . ILE B 1 492 ? 99.145 139.518 153.629 1.00 93.26 562 ILE B C 1
ATOM 7251 O O . ILE B 1 492 ? 98.419 138.652 154.134 1.00 93.26 562 ILE B O 1
ATOM 7256 N N . TYR B 1 493 ? 98.652 140.495 152.867 1.00 94.33 563 TYR B N 1
ATOM 7257 C CA . TYR B 1 493 ? 97.217 140.576 152.625 1.00 94.33 563 TYR B CA 1
ATOM 7258 C C . TYR B 1 493 ? 96.711 139.339 151.895 1.00 94.33 563 TYR B C 1
ATOM 7259 O O . TYR B 1 493 ? 95.628 138.830 152.201 1.00 94.33 563 TYR B O 1
ATOM 7268 N N . TYR B 1 494 ? 97.483 138.837 150.927 1.00 89.36 564 TYR B N 1
ATOM 7269 C CA . TYR B 1 494 ? 97.078 137.625 150.222 1.00 89.36 564 TYR B CA 1
ATOM 7270 C C . TYR B 1 494 ? 97.047 136.420 151.154 1.00 89.36 564 TYR B C 1
ATOM 7271 O O . TYR B 1 494 ? 96.127 135.598 151.083 1.00 89.36 564 TYR B O 1
ATOM 7280 N N . ASN B 1 495 ? 98.047 136.292 152.029 1.00 88.78 565 ASN B N 1
ATOM 7281 C CA . ASN B 1 495 ? 98.064 135.171 152.963 1.00 88.78 565 ASN B CA 1
ATOM 7282 C C . ASN B 1 495 ? 96.884 135.239 153.922 1.00 88.78 565 ASN B C 1
ATOM 7283 O O . ASN B 1 495 ? 96.288 134.210 154.259 1.00 88.78 565 ASN B O 1
ATOM 7288 N N . LEU B 1 496 ? 96.538 136.443 154.381 1.00 90.30 566 LEU B N 1
ATOM 7289 C CA . LEU B 1 496 ? 95.351 136.602 155.215 1.00 90.30 566 LEU B CA 1
ATOM 7290 C C . LEU B 1 496 ? 94.083 136.244 154.449 1.00 90.30 566 LEU B C 1
ATOM 7291 O O . LEU B 1 496 ? 93.202 135.557 154.979 1.00 90.30 566 LEU B O 1
ATOM 7296 N N . LEU B 1 497 ? 93.976 136.692 153.198 1.00 91.88 567 LEU B N 1
ATOM 7297 C CA . LEU B 1 497 ? 92.785 136.432 152.400 1.00 91.88 567 LEU B CA 1
ATOM 7298 C C . LEU B 1 497 ? 92.667 134.969 151.996 1.00 91.88 567 LEU B C 1
ATOM 7299 O O . LEU B 1 497 ? 91.571 134.521 151.644 1.00 91.88 567 LEU B O 1
ATOM 7304 N N . TYR B 1 498 ? 93.769 134.218 152.043 1.00 86.84 568 TYR B N 1
ATOM 7305 C CA . TYR B 1 498 ? 93.740 132.815 151.648 1.00 86.84 568 TYR B CA 1
ATOM 7306 C C . TYR B 1 498 ? 92.773 131.989 152.485 1.00 86.84 568 TYR B C 1
ATOM 7307 O O . TYR B 1 498 ? 92.339 130.923 152.035 1.00 86.84 568 TYR B O 1
ATOM 7316 N N . GLY B 1 499 ? 92.430 132.447 153.690 1.00 89.82 569 GLY B N 1
ATOM 7317 C CA . GLY B 1 499 ? 91.467 131.716 154.498 1.00 89.82 569 GLY B CA 1
ATOM 7318 C C . GLY B 1 499 ? 90.092 131.659 153.860 1.00 89.82 569 GLY B C 1
ATOM 7319 O O . GLY B 1 499 ? 89.443 130.611 153.855 1.00 89.82 569 GLY B O 1
ATOM 7320 N N . ASN B 1 500 ? 89.631 132.782 153.314 1.00 95.46 570 ASN B N 1
ATOM 7321 C CA . ASN B 1 500 ? 88.334 132.854 152.645 1.00 95.46 570 ASN B CA 1
ATOM 7322 C C . ASN B 1 500 ? 88.495 133.707 151.396 1.00 95.46 570 ASN B C 1
ATOM 7323 O O . ASN B 1 500 ? 88.775 134.906 151.492 1.00 95.46 570 ASN B O 1
ATOM 7328 N N . ILE B 1 501 ? 88.312 133.090 150.227 1.00 96.66 571 ILE B N 1
ATOM 7329 C CA . ILE B 1 501 ? 88.549 133.792 148.969 1.00 96.66 571 ILE B CA 1
ATOM 7330 C C . ILE B 1 501 ? 87.482 134.852 148.738 1.00 96.66 571 ILE B C 1
ATOM 7331 O O . ILE B 1 501 ? 87.785 135.990 148.361 1.00 96.66 571 ILE B O 1
ATOM 7336 N N . SER B 1 502 ? 86.215 134.499 148.966 1.00 101.55 572 SER B N 1
ATOM 7337 C CA . SER B 1 502 ? 85.091 135.384 148.689 1.00 101.55 572 SER B CA 1
ATOM 7338 C C . SER B 1 502 ? 84.739 136.277 149.871 1.00 101.55 572 SER B C 1
ATOM 7339 O O . SER B 1 502 ? 83.598 136.748 149.970 1.00 101.55 572 SER B O 1
ATOM 7342 N N . ALA B 1 503 ? 85.684 136.523 150.770 1.00 101.67 573 ALA B N 1
ATOM 7343 C CA . ALA B 1 503 ? 85.446 137.383 151.918 1.00 101.67 573 ALA B CA 1
ATOM 7344 C C . ALA B 1 503 ? 85.752 138.833 151.569 1.00 101.67 573 ALA B C 1
ATOM 7345 O O . ALA B 1 503 ? 86.666 139.127 150.795 1.00 101.67 573 ALA B O 1
ATOM 7347 N N . SER B 1 504 ? 84.969 139.738 152.145 1.00 108.19 574 SER B N 1
ATOM 7348 C CA . SER B 1 504 ? 85.193 141.157 151.924 1.00 108.19 574 SER B CA 1
ATOM 7349 C C . SER B 1 504 ? 86.499 141.590 152.589 1.00 108.19 574 SER B C 1
ATOM 7350 O O . SER B 1 504 ? 86.862 141.064 153.646 1.00 108.19 574 SER B O 1
ATOM 7353 N N . PRO B 1 505 ? 87.229 142.535 151.991 1.00 106.99 575 PRO B N 1
ATOM 7354 C CA . PRO B 1 505 ? 88.477 142.998 152.619 1.00 106.99 575 PRO B CA 1
ATOM 7355 C C . PRO B 1 505 ? 88.276 143.578 154.007 1.00 106.99 575 PRO B C 1
ATOM 7356 O O . PRO B 1 505 ? 89.163 143.437 154.859 1.00 106.99 575 PRO B O 1
ATOM 7360 N N . GLU B 1 506 ? 87.136 144.225 154.260 1.00 108.32 576 GLU B N 1
ATOM 7361 C CA . GLU B 1 506 ? 86.873 144.773 155.586 1.00 108.32 576 GLU B CA 1
ATOM 7362 C C . GLU B 1 506 ? 86.837 143.671 156.637 1.00 108.32 576 GLU B C 1
ATOM 7363 O O . GLU B 1 506 ? 87.368 143.837 157.743 1.00 108.32 576 GLU B O 1
ATOM 7369 N N . GLU B 1 507 ? 86.218 142.536 156.307 1.00 108.32 577 GLU B N 1
ATOM 7370 C CA . GLU B 1 507 ? 86.229 141.399 157.218 1.00 108.32 577 GLU B CA 1
ATOM 7371 C C . GLU B 1 507 ? 87.650 140.910 157.462 1.00 108.32 577 GLU B C 1
ATOM 7372 O O . GLU B 1 507 ? 87.996 140.520 158.582 1.00 108.32 577 GLU B O 1
ATOM 7378 N N . VAL B 1 508 ? 88.488 140.926 156.424 1.00 103.33 578 VAL B N 1
ATOM 7379 C CA . VAL B 1 508 ? 89.876 140.498 156.579 1.00 103.33 578 VAL B CA 1
ATOM 7380 C C . VAL B 1 508 ? 90.612 141.419 157.544 1.00 103.33 578 VAL B C 1
ATOM 7381 O O . VAL B 1 508 ? 91.353 140.963 158.423 1.00 103.33 578 VAL B O 1
ATOM 7385 N N . TYR B 1 509 ? 90.424 142.732 157.390 1.00 105.07 579 TYR B N 1
ATOM 7386 C CA . TYR B 1 509 ? 91.085 143.678 158.285 1.00 105.07 579 TYR B CA 1
ATOM 7387 C C . TYR B 1 509 ? 90.591 143.514 159.717 1.00 105.07 579 TYR B C 1
ATOM 7388 O O . TYR B 1 509 ? 91.383 143.568 160.666 1.00 105.07 579 TYR B O 1
ATOM 7397 N N . ALA B 1 510 ? 89.282 143.312 159.891 1.00 106.22 580 ALA B N 1
ATOM 7398 C CA . ALA B 1 510 ? 88.735 143.108 161.229 1.00 106.22 580 ALA B CA 1
ATOM 7399 C C . ALA B 1 510 ? 89.290 141.840 161.866 1.00 106.22 580 ALA B C 1
ATOM 7400 O O . ALA B 1 510 ? 89.618 141.826 163.058 1.00 106.22 580 ALA B O 1
ATOM 7402 N N . VAL B 1 511 ? 89.402 140.764 161.086 1.00 106.19 581 VAL B N 1
ATOM 7403 C CA . VAL B 1 511 ? 89.947 139.512 161.604 1.00 106.19 581 VAL B CA 1
ATOM 7404 C C . VAL B 1 511 ? 91.408 139.693 161.997 1.00 106.19 581 VAL B C 1
ATOM 7405 O O . VAL B 1 511 ? 91.846 139.233 163.058 1.00 106.19 581 VAL B O 1
ATOM 7409 N N . ALA B 1 512 ? 92.181 140.375 161.149 1.00 108.17 582 ALA B N 1
ATOM 7410 C CA . ALA B 1 512 ? 93.589 140.604 161.456 1.00 108.17 582 ALA B CA 1
ATOM 7411 C C . ALA B 1 512 ? 93.748 141.432 162.723 1.00 108.17 582 ALA B C 1
ATOM 7412 O O . ALA B 1 512 ? 94.623 141.152 163.551 1.00 108.17 582 ALA B O 1
ATOM 7414 N N . LYS B 1 513 ? 92.911 142.458 162.892 1.00 108.55 583 LYS B N 1
ATOM 7415 C CA . LYS B 1 513 ? 92.958 143.252 164.115 1.00 108.55 583 LYS B CA 1
ATOM 7416 C C . LYS B 1 513 ? 92.575 142.415 165.329 1.00 108.55 583 LYS B C 1
ATOM 7417 O O . LYS B 1 513 ? 93.168 142.559 166.404 1.00 108.55 583 LYS B O 1
ATOM 7423 N N . LEU B 1 514 ? 91.580 141.537 165.177 1.00 107.64 584 LEU B N 1
ATOM 7424 C CA . LEU B 1 514 ? 91.170 140.679 166.284 1.00 107.64 584 LEU B CA 1
ATOM 7425 C C . LEU B 1 514 ? 92.268 139.697 166.673 1.00 107.64 584 LEU B C 1
ATOM 7426 O O . LEU B 1 514 ? 92.361 139.300 167.840 1.00 107.64 584 LEU B O 1
ATOM 7431 N N . ALA B 1 515 ? 93.111 139.305 165.721 1.00 107.51 585 ALA B N 1
ATOM 7432 C CA . ALA B 1 515 ? 94.156 138.321 165.972 1.00 107.51 585 ALA B CA 1
ATOM 7433 C C . ALA B 1 515 ? 95.349 138.892 166.727 1.00 107.51 585 ALA B C 1
ATOM 7434 O O . ALA B 1 515 ? 96.271 138.137 167.051 1.00 107.51 585 ALA B O 1
ATOM 7436 N N . GLY B 1 516 ? 95.357 140.189 167.014 1.00 111.66 586 GLY B N 1
ATOM 7437 C CA . GLY B 1 516 ? 96.503 140.803 167.660 1.00 111.66 586 GLY B CA 1
ATOM 7438 C C . GLY B 1 516 ? 97.739 140.826 166.787 1.00 111.66 586 GLY B C 1
ATOM 7439 O O . GLY B 1 516 ? 98.847 140.582 167.280 1.00 111.66 586 GLY B O 1
ATOM 7440 N N . LEU B 1 517 ? 97.572 141.111 165.495 1.00 111.83 587 LEU B N 1
ATOM 7441 C CA . LEU B 1 517 ? 98.673 141.139 164.545 1.00 111.83 587 LEU B CA 1
ATOM 7442 C C . LEU B 1 517 ? 98.811 142.467 163.813 1.00 111.83 587 LEU B C 1
ATOM 7443 O O . LEU B 1 517 ? 99.889 142.746 163.279 1.00 111.83 587 LEU B O 1
ATOM 7448 N N . HIS B 1 518 ? 97.767 143.301 163.799 1.00 114.96 588 HIS B N 1
ATOM 7449 C CA . HIS B 1 518 ? 97.829 144.564 163.070 1.00 114.96 588 HIS B CA 1
ATOM 7450 C C . HIS B 1 518 ? 98.929 145.477 163.597 1.00 114.96 588 HIS B C 1
ATOM 7451 O O . HIS B 1 518 ? 99.476 146.288 162.841 1.00 114.96 588 HIS B O 1
ATOM 7458 N N . ASP B 1 519 ? 99.259 145.373 164.886 1.00 118.78 589 ASP B N 1
ATOM 7459 C CA . ASP B 1 519 ? 100.364 146.160 165.423 1.00 118.78 589 ASP B CA 1
ATOM 7460 C C . ASP B 1 519 ? 101.686 145.758 164.781 1.00 118.78 589 ASP B C 1
ATOM 7461 O O . ASP B 1 519 ? 102.493 146.618 164.406 1.00 118.78 589 ASP B O 1
ATOM 7466 N N . ALA B 1 520 ? 101.921 144.453 164.632 1.00 116.14 590 ALA B N 1
ATOM 7467 C CA . ALA B 1 520 ? 103.114 144.001 163.927 1.00 116.14 590 ALA B CA 1
ATOM 7468 C C . ALA B 1 520 ? 103.061 144.370 162.451 1.00 116.14 590 ALA B C 1
ATOM 7469 O O . ALA B 1 520 ? 104.108 144.574 161.826 1.00 116.14 590 ALA B O 1
ATOM 7471 N N . ILE B 1 521 ? 101.858 144.453 161.879 1.00 115.77 591 ILE B N 1
ATOM 7472 C CA . ILE B 1 521 ? 101.723 144.854 160.481 1.00 115.77 591 ILE B CA 1
ATOM 7473 C C . ILE B 1 521 ? 102.150 146.305 160.304 1.00 115.77 591 ILE B C 1
ATOM 7474 O O . ILE B 1 521 ? 102.895 146.644 159.377 1.00 115.77 591 ILE B O 1
ATOM 7479 N N . LEU B 1 522 ? 101.683 147.187 161.191 1.00 116.34 592 LEU B N 1
ATOM 7480 C CA . LEU B 1 522 ? 102.091 148.584 161.112 1.00 116.34 592 LEU B CA 1
ATOM 7481 C C . LEU B 1 522 ? 103.546 148.778 161.517 1.00 116.34 592 LEU B C 1
ATOM 7482 O O . LEU B 1 522 ? 104.165 149.762 161.100 1.00 116.34 592 LEU B O 1
ATOM 7487 N N . ARG B 1 523 ? 104.103 147.866 162.313 1.00 118.51 593 ARG B N 1
ATOM 7488 C CA . ARG B 1 523 ? 105.528 147.885 162.617 1.00 118.51 593 ARG B CA 1
ATOM 7489 C C . ARG B 1 523 ? 106.374 147.262 161.514 1.00 118.51 593 ARG B C 1
ATOM 7490 O O . ARG B 1 523 ? 107.604 147.367 161.563 1.00 118.51 593 ARG B O 1
ATOM 7492 N N . MET B 1 524 ? 105.748 146.621 160.530 1.00 116.98 594 MET B N 1
ATOM 7493 C CA . MET B 1 524 ? 106.475 146.029 159.422 1.00 116.98 594 MET B CA 1
ATOM 7494 C C . MET B 1 524 ? 107.037 147.122 158.515 1.00 116.98 594 MET B C 1
ATOM 7495 O O . MET B 1 524 ? 106.574 148.265 158.547 1.00 116.98 594 MET B O 1
ATOM 7497 N N . PRO B 1 525 ? 108.056 146.799 157.709 1.00 114.09 595 PRO B N 1
ATOM 7498 C CA . PRO B 1 525 ? 108.620 147.823 156.810 1.00 114.09 595 PRO B CA 1
ATOM 7499 C C . PRO B 1 525 ? 107.600 148.434 155.865 1.00 114.09 595 PRO B C 1
ATOM 7500 O O . PRO B 1 525 ? 107.677 149.634 155.574 1.00 114.09 595 PRO B O 1
ATOM 7504 N N . HIS B 1 526 ? 106.645 147.647 155.374 1.00 110.90 596 HIS B N 1
ATOM 7505 C CA . HIS B 1 526 ? 105.614 148.155 154.478 1.00 110.90 596 HIS B CA 1
ATOM 7506 C C . HIS B 1 526 ? 104.218 148.042 155.066 1.00 110.90 596 HIS B C 1
ATOM 7507 O O . HIS B 1 526 ? 103.482 149.036 155.096 1.00 110.90 596 HIS B O 1
ATOM 7514 N N . GLY B 1 527 ? 103.827 146.860 155.535 1.00 110.09 597 GLY B N 1
ATOM 7515 C CA . GLY B 1 527 ? 102.509 146.676 156.110 1.00 110.09 597 GLY B CA 1
ATOM 7516 C C . GLY B 1 527 ? 101.720 145.559 155.458 1.00 110.09 597 GLY B C 1
ATOM 7517 O O . GLY B 1 527 ? 102.152 144.403 155.459 1.00 110.09 597 GLY B O 1
ATOM 7518 N N . TYR B 1 528 ? 100.552 145.893 154.903 1.00 105.84 598 TYR B N 1
ATOM 7519 C CA . TYR B 1 528 ? 99.748 144.889 154.214 1.00 105.84 598 TYR B CA 1
ATOM 7520 C C . TYR B 1 528 ? 100.463 144.354 152.981 1.00 105.84 598 TYR B C 1
ATOM 7521 O O . TYR B 1 528 ? 100.403 143.153 152.691 1.00 105.84 598 TYR B O 1
ATOM 7530 N N . ASP B 1 529 ? 101.144 145.226 152.244 1.00 108.38 599 ASP B N 1
ATOM 7531 C CA . ASP B 1 529 ? 101.708 144.879 150.948 1.00 108.38 599 ASP B CA 1
ATOM 7532 C C . ASP B 1 529 ? 103.154 144.406 151.025 1.00 108.38 599 ASP B C 1
ATOM 7533 O O . ASP B 1 529 ? 103.768 144.176 149.978 1.00 108.38 599 ASP B O 1
ATOM 7538 N N . THR B 1 530 ? 103.714 144.260 152.223 1.00 105.05 600 THR B N 1
ATOM 7539 C CA . THR B 1 530 ? 105.089 143.794 152.332 1.00 105.05 600 THR B CA 1
ATOM 7540 C C . THR B 1 530 ? 105.209 142.363 151.819 1.00 105.05 600 THR B C 1
ATOM 7541 O O . THR B 1 530 ? 104.290 141.549 151.945 1.00 105.05 600 THR B O 1
ATOM 7545 N N . GLN B 1 531 ? 106.353 142.067 151.213 1.00 106.42 601 GLN B N 1
ATOM 7546 C CA . GLN B 1 531 ? 106.593 140.769 150.598 1.00 106.42 601 GLN B CA 1
ATOM 7547 C C . GLN B 1 531 ? 107.177 139.818 151.633 1.00 106.42 601 GLN B C 1
ATOM 7548 O O . GLN B 1 531 ? 108.260 140.069 152.173 1.00 106.42 601 GLN B O 1
ATOM 7554 N N . VAL B 1 532 ? 106.457 138.735 151.908 1.00 111.72 602 VAL B N 1
ATOM 7555 C CA . VAL B 1 532 ? 106.900 137.705 152.836 1.00 111.72 602 VAL B CA 1
ATOM 7556 C C . VAL B 1 532 ? 106.841 136.362 152.129 1.00 111.72 602 VAL B C 1
ATOM 7557 O O . VAL B 1 532 ? 105.817 136.006 151.532 1.00 111.72 602 VAL B O 1
ATOM 7561 N N . GLY B 1 533 ? 107.940 135.627 152.206 1.00 117.45 603 GLY B N 1
ATOM 7562 C CA . GLY B 1 533 ? 108.027 134.312 151.611 1.00 117.45 603 GLY B CA 1
ATOM 7563 C C . GLY B 1 533 ? 109.369 133.710 151.953 1.00 117.45 603 GLY B C 1
ATOM 7564 O O . GLY B 1 533 ? 110.118 134.249 152.772 1.00 117.45 603 GLY B O 1
ATOM 7565 N N . GLU B 1 534 ? 109.685 132.597 151.297 1.00 124.17 604 GLU B N 1
ATOM 7566 C CA . GLU B 1 534 ? 110.965 131.936 151.491 1.00 124.17 604 GLU B CA 1
ATOM 7567 C C . GLU B 1 534 ? 112.035 132.910 151.022 1.00 124.17 604 GLU B C 1
ATOM 7568 O O . GLU B 1 534 ? 113.046 133.112 151.694 1.00 124.17 604 GLU B O 1
ATOM 7574 N N . ARG B 1 535 ? 111.801 133.514 149.859 1.00 120.43 605 ARG B N 1
ATOM 7575 C CA . ARG B 1 535 ? 112.726 134.499 149.315 1.00 120.43 605 ARG B CA 1
ATOM 7576 C C . ARG B 1 535 ? 112.446 135.914 149.806 1.00 120.43 605 ARG B C 1
ATOM 7577 O O . ARG B 1 535 ? 113.207 136.830 149.474 1.00 120.43 605 ARG B O 1
ATOM 7579 N N . GLY B 1 536 ? 111.376 136.115 150.574 1.00 121.68 606 GLY B N 1
ATOM 7580 C CA . GLY B 1 536 ? 111.085 137.397 151.178 1.00 121.68 606 GLY B CA 1
ATOM 7581 C C . GLY B 1 536 ? 111.759 137.555 152.529 1.00 121.68 606 GLY B C 1
ATOM 7582 O O . GLY B 1 536 ? 112.655 136.798 152.907 1.00 121.68 606 GLY B O 1
ATOM 7583 N N . LEU B 1 537 ? 111.320 138.575 153.262 1.00 122.64 607 LEU B N 1
ATOM 7584 C CA . LEU B 1 537 ? 111.860 138.812 154.594 1.00 122.64 607 LEU B CA 1
ATOM 7585 C C . LEU B 1 537 ? 111.440 137.692 155.538 1.00 122.64 607 LEU B C 1
ATOM 7586 O O . LEU B 1 537 ? 110.299 137.224 155.505 1.00 122.64 607 LEU B O 1
ATOM 7591 N N . LYS B 1 538 ? 112.377 137.255 156.372 1.00 126.32 608 LYS B N 1
ATOM 7592 C CA . LYS B 1 538 ? 112.116 136.172 157.306 1.00 126.32 608 LYS B CA 1
ATOM 7593 C C . LYS B 1 538 ? 111.301 136.665 158.495 1.00 126.32 608 LYS B C 1
ATOM 7594 O O . LYS B 1 538 ? 111.358 137.838 158.874 1.00 126.32 608 LYS B O 1
ATOM 7600 N N . LEU B 1 539 ? 110.534 135.749 159.081 1.00 122.93 609 LEU B N 1
ATOM 7601 C CA . LEU B 1 539 ? 109.723 136.045 160.251 1.00 122.93 609 LEU B CA 1
ATOM 7602 C C . LEU B 1 539 ? 109.879 134.922 161.263 1.00 122.93 609 LEU B C 1
ATOM 7603 O O . LEU B 1 539 ? 110.169 133.778 160.902 1.00 122.93 609 LEU B O 1
ATOM 7608 N N . SER B 1 540 ? 109.685 135.258 162.535 1.00 125.75 610 SER B N 1
ATOM 7609 C CA . SER B 1 540 ? 109.792 134.273 163.599 1.00 125.75 610 SER B CA 1
ATOM 7610 C C . SER B 1 540 ? 108.495 133.473 163.710 1.00 125.75 610 SER B C 1
ATOM 7611 O O . SER B 1 540 ? 107.536 133.680 162.962 1.00 125.75 610 SER B O 1
ATOM 7614 N N . GLY B 1 541 ? 108.469 132.540 164.664 1.00 120.19 611 GLY B N 1
ATOM 7615 C CA . GLY B 1 541 ? 107.316 131.670 164.812 1.00 120.19 611 GLY B CA 1
ATOM 7616 C C . GLY B 1 541 ? 106.051 132.393 165.227 1.00 120.19 611 GLY B C 1
ATOM 7617 O O . GLY B 1 541 ? 104.952 132.009 164.813 1.00 120.19 611 GLY B O 1
ATOM 7618 N N . GLY B 1 542 ? 106.180 133.438 166.047 1.00 122.93 612 GLY B N 1
ATOM 7619 C CA . GLY B 1 542 ? 105.000 134.113 166.566 1.00 122.93 612 GLY B CA 1
ATOM 7620 C C . GLY B 1 542 ? 104.132 134.716 165.478 1.00 122.93 612 GLY B C 1
ATOM 7621 O O . GLY B 1 542 ? 102.904 134.599 165.515 1.00 122.93 612 GLY B O 1
ATOM 7622 N N . GLU B 1 543 ? 104.756 135.368 164.494 1.00 122.00 613 GLU B N 1
ATOM 7623 C CA . GLU B 1 543 ? 103.990 135.944 163.394 1.00 122.00 613 GLU B CA 1
ATOM 7624 C C . GLU B 1 543 ? 103.273 134.861 162.599 1.00 122.00 613 GLU B C 1
ATOM 7625 O O . GLU B 1 543 ? 102.127 135.047 162.175 1.00 122.00 613 GLU B O 1
ATOM 7631 N N . LYS B 1 544 ? 103.934 133.722 162.386 1.00 115.55 614 LYS B N 1
ATOM 7632 C CA . LYS B 1 544 ? 103.295 132.617 161.679 1.00 115.55 614 LYS B CA 1
ATOM 7633 C C . LYS B 1 544 ? 102.099 132.083 162.459 1.00 115.55 614 LYS B C 1
ATOM 7634 O O . LYS B 1 544 ? 101.057 131.764 161.872 1.00 115.55 614 LYS B O 1
ATOM 7640 N N . GLN B 1 545 ? 102.230 131.975 163.783 1.00 113.82 615 GLN B N 1
ATOM 7641 C CA . GLN B 1 545 ? 101.100 131.539 164.599 1.00 113.82 615 GLN B CA 1
ATOM 7642 C C . GLN B 1 545 ? 99.945 132.528 164.513 1.00 113.82 615 GLN B C 1
ATOM 7643 O O . GLN B 1 545 ? 98.780 132.126 164.406 1.00 113.82 615 GLN B O 1
ATOM 7649 N N . ARG B 1 546 ? 100.249 133.827 164.563 1.00 113.65 616 ARG B N 1
ATOM 7650 C CA . ARG B 1 546 ? 99.198 134.832 164.427 1.00 113.65 616 ARG B CA 1
ATOM 7651 C C . ARG B 1 546 ? 98.512 134.726 163.072 1.00 113.65 616 ARG B C 1
ATOM 7652 O O . ARG B 1 546 ? 97.284 134.839 162.977 1.00 113.65 616 ARG B O 1
ATOM 7660 N N . VAL B 1 547 ? 99.292 134.507 162.011 1.00 106.88 617 VAL B N 1
ATOM 7661 C CA . VAL B 1 547 ? 98.721 134.374 160.674 1.00 106.88 617 VAL B CA 1
ATOM 7662 C C . VAL B 1 547 ? 97.808 133.157 160.601 1.00 106.88 617 VAL B C 1
ATOM 7663 O O . VAL B 1 547 ? 96.715 133.216 160.026 1.00 106.88 617 VAL B O 1
ATOM 7667 N N . ALA B 1 548 ? 98.243 132.033 161.177 1.00 103.73 618 ALA B N 1
ATOM 7668 C CA . ALA B 1 548 ? 97.416 130.830 161.165 1.00 103.73 618 ALA B CA 1
ATOM 7669 C C . ALA B 1 548 ? 96.118 131.041 161.935 1.00 103.73 618 ALA B C 1
ATOM 7670 O O . ALA B 1 548 ? 95.043 130.626 161.483 1.00 103.73 618 ALA B O 1
ATOM 7672 N N . ILE B 1 549 ? 96.197 131.688 163.100 1.00 103.28 619 ILE B N 1
ATOM 7673 C CA . ILE B 1 549 ? 94.992 131.951 163.884 1.00 103.28 619 ILE B CA 1
ATOM 7674 C C . ILE B 1 549 ? 94.042 132.859 163.115 1.00 103.28 619 ILE B C 1
ATOM 7675 O O . ILE B 1 549 ? 92.825 132.637 163.096 1.00 103.28 619 ILE B O 1
ATOM 7680 N N . ALA B 1 550 ? 94.579 133.896 162.470 1.00 102.89 620 ALA B N 1
ATOM 7681 C CA . ALA B 1 550 ? 93.735 134.804 161.702 1.00 102.89 620 ALA B CA 1
ATOM 7682 C C . ALA B 1 550 ? 93.090 134.095 160.517 1.00 102.89 620 ALA B C 1
ATOM 7683 O O . ALA B 1 550 ? 91.926 134.350 160.191 1.00 102.89 620 ALA B O 1
ATOM 7685 N N . ARG B 1 551 ? 93.834 133.207 159.854 1.00 94.32 621 ARG B N 1
ATOM 7686 C CA . ARG B 1 551 ? 93.254 132.425 158.768 1.00 94.32 621 ARG B CA 1
ATOM 7687 C C . ARG B 1 551 ? 92.124 131.541 159.276 1.00 94.32 621 ARG B C 1
ATOM 7688 O O . ARG B 1 551 ? 91.077 131.419 158.627 1.00 94.32 621 ARG B O 1
ATOM 7696 N N . ALA B 1 552 ? 92.319 130.917 160.440 1.00 98.66 622 ALA B N 1
ATOM 7697 C CA . ALA B 1 552 ? 91.263 130.096 161.023 1.00 98.66 622 ALA B CA 1
ATOM 7698 C C . ALA B 1 552 ? 90.030 130.933 161.341 1.00 98.66 622 ALA B C 1
ATOM 7699 O O . ALA B 1 552 ? 88.897 130.487 161.127 1.00 98.66 622 ALA B O 1
ATOM 7701 N N . ILE B 1 553 ? 90.232 132.146 161.860 1.00 99.84 623 ILE B N 1
ATOM 7702 C CA . ILE B 1 553 ? 89.103 133.035 162.127 1.00 99.84 623 ILE B CA 1
ATOM 7703 C C . ILE B 1 553 ? 88.377 133.386 160.836 1.00 99.84 623 ILE B C 1
ATOM 7704 O O . ILE B 1 553 ? 87.142 133.366 160.776 1.00 99.84 623 ILE B O 1
ATOM 7709 N N . LEU B 1 554 ? 89.130 133.715 159.786 1.00 100.32 624 LEU B N 1
ATOM 7710 C CA . LEU B 1 554 ? 88.505 134.094 158.523 1.00 100.32 624 LEU B CA 1
ATOM 7711 C C . LEU B 1 554 ? 87.711 132.937 157.933 1.00 100.32 624 LEU B C 1
ATOM 7712 O O . LEU B 1 554 ? 86.643 133.143 157.345 1.00 100.32 624 LEU B O 1
ATOM 7717 N N . LYS B 1 555 ? 88.219 131.711 158.075 1.00 99.20 625 LYS B N 1
ATOM 7718 C CA . LYS B 1 555 ? 87.469 130.549 157.610 1.00 99.20 625 LYS B CA 1
ATOM 7719 C C . LYS B 1 555 ? 86.157 130.401 158.372 1.00 99.20 625 LYS B C 1
ATOM 7720 O O . LYS B 1 555 ? 85.133 130.020 157.792 1.00 99.20 625 LYS B O 1
ATOM 7722 N N . ASP B 1 556 ? 86.172 130.699 159.673 1.00 105.02 626 ASP B N 1
ATOM 7723 C CA . ASP B 1 556 ? 85.014 130.622 160.560 1.00 105.02 626 ASP B CA 1
ATOM 7724 C C . ASP B 1 556 ? 84.406 129.224 160.556 1.00 105.02 626 ASP B C 1
ATOM 7725 O O . ASP B 1 556 ? 83.298 129.031 160.041 1.00 105.02 626 ASP B O 1
ATOM 7730 N N . PRO B 1 557 ? 85.091 128.229 161.110 1.00 105.00 627 PRO B N 1
ATOM 7731 C CA . PRO B 1 557 ? 84.540 126.877 161.142 1.00 105.00 627 PRO B CA 1
ATOM 7732 C C . PRO B 1 557 ? 83.802 126.617 162.442 1.00 105.00 627 PRO B C 1
ATOM 7733 O O . PRO B 1 557 ? 84.213 127.100 163.509 1.00 105.00 627 PRO B O 1
ATOM 7737 N N . PRO B 1 558 ? 82.697 125.869 162.397 1.00 106.75 628 PRO B N 1
ATOM 7738 C CA . PRO B 1 558 ? 82.033 125.477 163.650 1.00 106.75 628 PRO B CA 1
ATOM 7739 C C . PRO B 1 558 ? 82.913 124.642 164.562 1.00 106.75 628 PRO B C 1
ATOM 7740 O O . PRO B 1 558 ? 82.775 124.725 165.788 1.00 106.75 628 PRO B O 1
ATOM 7744 N N . VAL B 1 559 ? 83.815 123.839 164.001 1.00 106.05 629 VAL B N 1
ATOM 7745 C CA . VAL B 1 559 ? 84.723 122.993 164.767 1.00 106.05 629 VAL B CA 1
ATOM 7746 C C . VAL B 1 559 ? 86.146 123.443 164.475 1.00 106.05 629 VAL B C 1
ATOM 7747 O O . VAL B 1 559 ? 86.527 123.584 163.307 1.00 106.05 629 VAL B O 1
ATOM 7751 N N . ILE B 1 560 ? 86.925 123.676 165.531 1.00 107.26 630 ILE B N 1
ATOM 7752 C CA . ILE B 1 560 ? 88.298 124.147 165.397 1.00 107.26 630 ILE B CA 1
ATOM 7753 C C . ILE B 1 560 ? 89.227 123.202 166.150 1.00 107.26 630 ILE B C 1
ATOM 7754 O O . ILE B 1 560 ? 88.933 122.788 167.277 1.00 107.26 630 ILE B O 1
ATOM 7759 N N . LEU B 1 561 ? 90.336 122.841 165.509 1.00 105.20 631 LEU B N 1
ATOM 7760 C CA . LEU B 1 561 ? 91.354 121.972 166.097 1.00 105.20 631 LEU B CA 1
ATOM 7761 C C . LEU B 1 561 ? 92.659 122.759 166.150 1.00 105.20 631 LEU B C 1
ATOM 7762 O O . LEU B 1 561 ? 93.330 122.927 165.129 1.00 105.20 631 LEU B O 1
ATOM 7767 N N . TYR B 1 562 ? 93.021 123.244 167.335 1.00 109.50 632 TYR B N 1
ATOM 7768 C CA . TYR B 1 562 ? 94.224 124.058 167.503 1.00 109.50 632 TYR B CA 1
ATOM 7769 C C . TYR B 1 562 ? 95.347 123.165 168.013 1.00 109.50 632 TYR B C 1
ATOM 7770 O O . TYR B 1 562 ? 95.409 122.820 169.196 1.00 109.50 632 TYR B O 1
ATOM 7772 N N . ASP B 1 563 ? 96.252 122.783 167.108 1.00 118.09 633 ASP B N 1
ATOM 7773 C CA . ASP B 1 563 ? 97.428 121.996 167.463 1.00 118.09 633 ASP B CA 1
ATOM 7774 C C . ASP B 1 563 ? 98.586 122.969 167.659 1.00 118.09 633 ASP B C 1
ATOM 7775 O O . ASP B 1 563 ? 99.349 123.271 166.741 1.00 118.09 633 ASP B O 1
ATOM 7780 N N . GLU B 1 564 ? 98.703 123.475 168.883 1.00 125.08 634 GLU B N 1
ATOM 7781 C CA . GLU B 1 564 ? 99.755 124.430 169.196 1.00 125.08 634 GLU B CA 1
ATOM 7782 C C . GLU B 1 564 ? 101.125 123.775 169.062 1.00 125.08 634 GLU B C 1
ATOM 7783 O O . GLU B 1 564 ? 101.302 122.596 169.378 1.00 125.08 634 GLU B O 1
ATOM 7789 N N . ALA B 1 565 ? 102.092 124.551 168.582 1.00 131.17 635 ALA B N 1
ATOM 7790 C CA . ALA B 1 565 ? 103.421 124.023 168.313 1.00 131.17 635 ALA B CA 1
ATOM 7791 C C . ALA B 1 565 ? 104.106 123.575 169.599 1.00 131.17 635 ALA B C 1
ATOM 7792 O O . ALA B 1 565 ? 103.922 124.163 170.668 1.00 131.17 635 ALA B O 1
ATOM 7794 N N . THR B 1 566 ? 104.900 122.508 169.482 1.00 137.23 636 THR B N 1
ATOM 7795 C CA . THR B 1 566 ? 105.690 122.046 170.618 1.00 137.23 636 THR B CA 1
ATOM 7796 C C . THR B 1 566 ? 106.737 123.079 171.014 1.00 137.23 636 THR B C 1
ATOM 7797 O O . THR B 1 566 ? 106.992 123.287 172.206 1.00 137.23 636 THR B O 1
ATOM 7801 N N . SER B 1 567 ? 107.355 123.728 170.031 1.00 139.97 637 SER B N 1
ATOM 7802 C CA . SER B 1 567 ? 108.344 124.757 170.315 1.00 139.97 637 SER B CA 1
ATOM 7803 C C . SER B 1 567 ? 107.696 125.938 171.026 1.00 139.97 637 SER B C 1
ATOM 7804 O O . SER B 1 567 ? 106.614 126.397 170.648 1.00 139.97 637 SER B O 1
ATOM 7807 N N . SER B 1 568 ? 108.365 126.427 172.064 1.00 145.92 638 SER B N 1
ATOM 7808 C CA . SER B 1 568 ? 107.856 127.534 172.856 1.00 145.92 638 SER B CA 1
ATOM 7809 C C . SER B 1 568 ? 108.173 128.868 172.186 1.00 145.92 638 SER B C 1
ATOM 7810 O O . SER B 1 568 ? 108.887 128.943 171.184 1.00 145.92 638 SER B O 1
ATOM 7813 N N . LEU B 1 569 ? 107.623 129.935 172.759 1.00 149.22 639 LEU B N 1
ATOM 7814 C CA . LEU B 1 569 ? 107.827 131.288 172.260 1.00 149.22 639 LEU B CA 1
ATOM 7815 C C . LEU B 1 569 ? 107.875 132.230 173.458 1.00 149.22 639 LEU B C 1
ATOM 7816 O O . LEU B 1 569 ? 108.012 131.798 174.607 1.00 149.22 639 LEU B O 1
ATOM 7818 N N . ASP B 1 570 ? 107.770 133.527 173.186 1.00 151.62 640 ASP B N 1
ATOM 7819 C CA . ASP B 1 570 ? 107.755 134.515 174.254 1.00 151.62 640 ASP B CA 1
ATOM 7820 C C . ASP B 1 570 ? 106.519 134.336 175.128 1.00 151.62 640 ASP B C 1
ATOM 7821 O O . ASP B 1 570 ? 105.447 133.945 174.657 1.00 151.62 640 ASP B O 1
ATOM 7826 N N . SER B 1 571 ? 106.683 134.617 176.422 1.00 152.56 641 SER B N 1
ATOM 7827 C CA . SER B 1 571 ? 105.585 134.435 177.366 1.00 152.56 641 SER B CA 1
ATOM 7828 C C . SER B 1 571 ? 104.411 135.345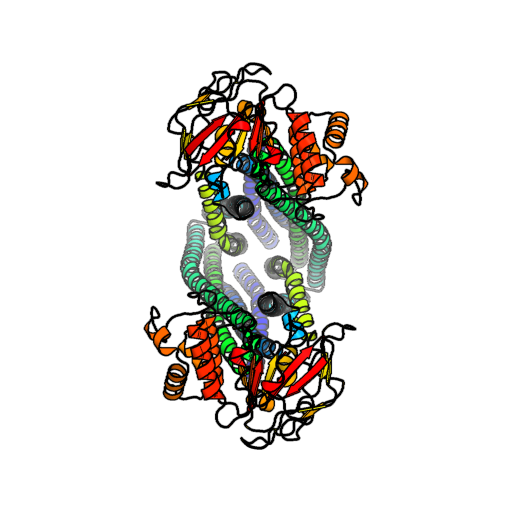 177.029 1.00 152.56 641 SER B C 1
ATOM 7829 O O . SER B 1 571 ? 103.262 134.892 176.956 1.00 152.56 641 SER B O 1
ATOM 7832 N N . ILE B 1 572 ? 104.685 136.633 176.802 1.00 151.10 642 ILE B N 1
ATOM 7833 C CA . ILE B 1 572 ? 103.620 137.584 176.494 1.00 151.10 642 ILE B CA 1
ATOM 7834 C C . ILE B 1 572 ? 102.875 137.156 175.237 1.00 151.10 642 ILE B C 1
ATOM 7835 O O . ILE B 1 572 ? 101.641 137.238 175.168 1.00 151.10 642 ILE B O 1
ATOM 7840 N N . THR B 1 573 ? 103.612 136.690 174.227 1.00 147.43 643 THR B N 1
ATOM 7841 C CA . THR B 1 573 ? 102.968 136.124 173.048 1.00 147.43 643 THR B CA 1
ATOM 7842 C C . THR B 1 573 ? 102.097 134.933 173.424 1.00 147.43 643 THR B C 1
ATOM 7843 O O . THR B 1 573 ? 101.029 134.725 172.837 1.00 147.43 643 THR B O 1
ATOM 7847 N N . GLU B 1 574 ? 102.533 134.143 174.410 1.00 147.41 644 GLU B N 1
ATOM 7848 C CA . GLU B 1 574 ? 101.735 132.999 174.837 1.00 147.41 644 GLU B CA 1
ATOM 7849 C C . GLU B 1 574 ? 100.413 133.440 175.457 1.00 147.41 644 GLU B C 1
ATOM 7850 O O . GLU B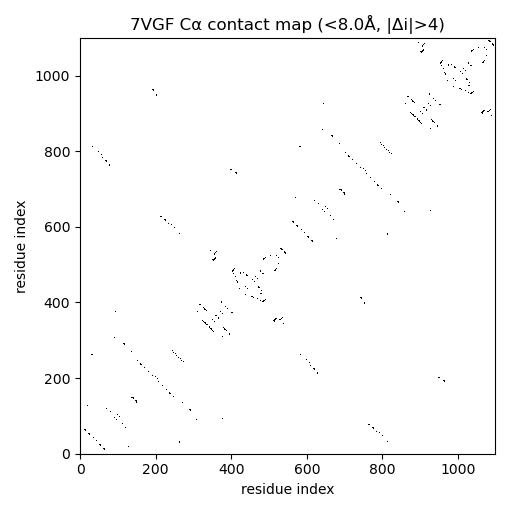 1 574 ? 99.361 132.874 175.140 1.00 147.41 644 GLU B O 1
ATOM 7856 N N . GLU B 1 575 ? 100.431 134.453 176.330 1.00 148.29 645 GLU B N 1
ATOM 7857 C CA . GLU B 1 575 ? 99.152 134.916 176.871 1.00 148.29 645 GLU B CA 1
ATOM 7858 C C . GLU B 1 575 ? 98.285 135.562 175.797 1.00 148.29 645 GLU B C 1
ATOM 7859 O O . GLU B 1 575 ? 97.057 135.417 175.831 1.00 148.29 645 GLU B O 1
ATOM 7865 N N . THR B 1 576 ? 98.889 136.275 174.841 1.00 142.15 646 THR B N 1
ATOM 7866 C CA . THR B 1 576 ? 98.088 136.870 173.774 1.00 142.15 646 THR B CA 1
ATOM 7867 C C . THR B 1 576 ? 97.405 135.798 172.931 1.00 142.15 646 THR B C 1
ATOM 7868 O O . THR B 1 576 ? 96.217 135.917 172.608 1.00 142.15 646 THR B O 1
ATOM 7872 N N . ILE B 1 577 ? 98.134 134.739 172.570 1.00 138.88 647 ILE B N 1
ATOM 7873 C CA . ILE B 1 577 ? 97.528 133.685 171.762 1.00 138.88 647 ILE B CA 1
ATOM 7874 C C . ILE B 1 577 ? 96.515 132.898 172.585 1.00 138.88 647 ILE B C 1
ATOM 7875 O O . ILE B 1 577 ? 95.517 132.403 172.051 1.00 138.88 647 ILE B O 1
ATOM 7880 N N . LEU B 1 578 ? 96.741 132.778 173.898 1.00 138.73 648 LEU B N 1
ATOM 7881 C CA . LEU B 1 578 ? 95.742 132.146 174.755 1.00 138.73 648 LEU B CA 1
ATOM 7882 C C . LEU B 1 578 ? 94.448 132.950 174.776 1.00 138.73 648 LEU B C 1
ATOM 7883 O O . LEU B 1 578 ? 93.353 132.382 174.681 1.00 138.73 648 LEU B O 1
ATOM 7888 N N . GLY B 1 579 ? 94.552 134.274 174.902 1.00 132.82 649 GLY B N 1
ATOM 7889 C CA . GLY B 1 579 ? 93.362 135.107 174.844 1.00 132.82 649 GLY B CA 1
ATOM 7890 C C . GLY B 1 579 ? 92.669 135.033 173.497 1.00 132.82 649 GLY B C 1
ATOM 7891 O O . GLY B 1 579 ? 91.437 134.986 173.419 1.00 132.82 649 GLY B O 1
ATOM 7892 N N . ALA B 1 580 ? 93.454 135.015 172.417 1.00 133.01 650 ALA B N 1
ATOM 7893 C CA . ALA B 1 580 ? 92.873 134.873 171.087 1.00 133.01 650 ALA B CA 1
ATOM 7894 C C . ALA B 1 580 ? 92.124 133.553 170.952 1.00 133.01 650 ALA B C 1
ATOM 7895 O O . ALA B 1 580 ? 91.005 133.518 170.430 1.00 133.01 650 ALA B O 1
ATOM 7897 N N . MET B 1 581 ? 92.717 132.460 171.436 1.00 129.73 651 MET B N 1
ATOM 7898 C CA . MET B 1 581 ? 92.053 131.162 171.371 1.00 129.73 651 MET B CA 1
ATOM 7899 C C . MET B 1 581 ? 90.787 131.146 172.218 1.00 129.73 651 MET B C 1
ATOM 7900 O O . MET B 1 581 ? 89.773 130.556 171.823 1.00 129.73 651 MET B O 1
ATOM 7902 N N . LYS B 1 582 ? 90.828 131.781 173.392 1.00 127.23 652 LYS B N 1
ATOM 7903 C CA . LYS B 1 582 ? 89.630 131.884 174.218 1.00 127.23 652 LYS B CA 1
ATOM 7904 C C . LYS B 1 582 ? 88.530 132.641 173.487 1.00 127.23 652 LYS B C 1
ATOM 7905 O O . LYS B 1 582 ? 87.346 132.306 173.608 1.00 127.23 652 LYS B O 1
ATOM 7907 N N . ASP B 1 583 ? 88.904 133.672 172.727 1.00 129.29 653 ASP B N 1
ATOM 7908 C CA . ASP B 1 583 ? 87.930 134.348 171.875 1.00 129.29 653 ASP B CA 1
ATOM 7909 C C . ASP B 1 583 ? 87.409 133.415 170.787 1.00 129.29 653 ASP B C 1
ATOM 7910 O O . ASP B 1 583 ? 86.230 133.476 170.420 1.00 129.29 653 ASP B O 1
ATOM 7915 N N . VAL B 1 584 ? 88.281 132.555 170.253 1.00 126.68 654 VAL B N 1
ATOM 7916 C CA . VAL B 1 584 ? 87.874 131.618 169.206 1.00 126.68 654 VAL B CA 1
ATOM 7917 C C . VAL B 1 584 ? 86.817 130.651 169.726 1.00 126.68 654 VAL B C 1
ATOM 7918 O O . VAL B 1 584 ? 85.816 130.379 169.051 1.00 126.68 654 VAL B O 1
ATOM 7922 N N . VAL B 1 585 ? 87.025 130.116 170.932 1.00 124.60 655 VAL B N 1
ATOM 7923 C CA . VAL B 1 585 ? 86.201 129.024 171.445 1.00 124.60 655 VAL B CA 1
ATOM 7924 C C . VAL B 1 585 ? 84.738 129.423 171.604 1.00 124.60 655 VAL B C 1
ATOM 7925 O O . VAL B 1 585 ? 83.856 128.556 171.568 1.00 124.60 655 VAL B O 1
ATOM 7929 N N . LYS B 1 586 ? 84.455 130.718 171.743 1.00 123.59 656 LYS B N 1
ATOM 7930 C CA . LYS B 1 586 ? 83.113 131.201 172.060 1.00 123.59 656 LYS B CA 1
ATOM 7931 C C . LYS B 1 586 ? 82.051 130.596 171.149 1.00 123.59 656 LYS B C 1
ATOM 7932 O O . LYS B 1 586 ? 82.049 130.830 169.937 1.00 123.59 656 LYS B O 1
ATOM 7938 N N . HIS B 1 587 ? 81.149 129.819 171.755 1.00 127.49 657 HIS B N 1
ATOM 7939 C CA . HIS B 1 587 ? 79.996 129.221 171.075 1.00 127.49 657 HIS B CA 1
ATOM 7940 C C . HIS B 1 587 ? 80.430 128.362 169.884 1.00 127.49 657 HIS B C 1
ATOM 7941 O O . HIS B 1 587 ? 79.964 128.533 168.756 1.00 127.49 657 HIS B O 1
ATOM 7948 N N . ARG B 1 588 ? 81.339 127.427 170.148 1.00 119.54 658 ARG B N 1
ATOM 7949 C CA . ARG B 1 588 ? 81.793 126.470 169.146 1.00 119.54 658 ARG B CA 1
ATOM 7950 C C . ARG B 1 588 ? 82.606 125.396 169.853 1.00 119.54 658 ARG B C 1
ATOM 7951 O O . ARG B 1 588 ? 82.900 125.497 171.047 1.00 119.54 658 ARG B O 1
ATOM 7959 N N . THR B 1 589 ? 82.963 124.360 169.100 1.00 114.78 659 THR B N 1
ATOM 7960 C CA . THR B 1 589 ? 83.730 123.240 169.623 1.00 114.78 659 THR B CA 1
ATOM 7961 C C . THR B 1 589 ? 85.202 123.407 169.271 1.00 114.78 659 THR B C 1
ATOM 7962 O O . THR B 1 589 ? 85.549 123.696 168.121 1.00 114.78 659 THR B O 1
ATOM 7966 N N . SER B 1 590 ? 86.060 123.226 170.271 1.00 117.19 660 SER B N 1
ATOM 7967 C CA . SER B 1 590 ? 87.495 123.406 170.122 1.00 117.19 660 SER B CA 1
ATOM 7968 C C . SER B 1 590 ? 88.234 122.213 170.709 1.00 117.19 660 SER B C 1
ATOM 7969 O O . SER B 1 590 ? 87.909 121.747 171.805 1.00 117.19 660 SER B O 1
ATOM 7972 N N . ILE B 1 591 ? 89.228 121.728 169.973 1.00 114.34 661 ILE B N 1
ATOM 7973 C CA . ILE B 1 591 ? 90.098 120.647 170.424 1.00 114.34 661 ILE B CA 1
ATOM 7974 C C . ILE B 1 591 ? 91.510 121.207 170.501 1.00 114.34 661 ILE B C 1
ATOM 7975 O O . ILE B 1 591 ? 92.110 121.536 169.471 1.00 114.34 661 ILE B O 1
ATOM 7980 N N . PHE B 1 592 ? 92.048 121.300 171.712 1.00 118.54 662 PHE B N 1
ATOM 7981 C CA . PHE B 1 592 ? 93.341 121.927 171.947 1.00 118.54 662 PHE B CA 1
ATOM 7982 C C . PHE B 1 592 ? 94.416 120.872 172.156 1.00 118.54 662 PHE B C 1
ATOM 7983 O O . PHE B 1 592 ? 94.190 119.866 172.834 1.00 118.54 662 PHE B O 1
ATOM 7991 N N . ILE B 1 593 ? 95.589 121.108 171.573 1.00 119.94 663 ILE B N 1
ATOM 7992 C CA . ILE B 1 593 ? 96.762 120.271 171.801 1.00 119.94 663 ILE B CA 1
ATOM 7993 C C . ILE B 1 593 ? 97.888 121.168 172.290 1.00 119.94 663 ILE B C 1
ATOM 7994 O O . ILE B 1 593 ? 98.283 122.112 171.595 1.00 119.94 663 ILE B O 1
ATOM 7999 N N . ALA B 1 594 ? 98.407 120.871 173.478 1.00 127.42 664 ALA B N 1
ATOM 8000 C CA . ALA B 1 594 ? 99.452 121.688 174.076 1.00 127.42 664 ALA B CA 1
ATOM 8001 C C . ALA B 1 594 ? 100.228 120.847 175.077 1.00 127.42 664 ALA B C 1
ATOM 8002 O O . ALA B 1 594 ? 99.789 119.768 175.485 1.00 127.42 664 ALA B O 1
ATOM 8004 N N . HIS B 1 595 ? 101.395 121.360 175.467 1.00 135.93 665 HIS B N 1
ATOM 8005 C CA . HIS B 1 595 ? 102.269 120.687 176.419 1.00 135.93 665 HIS B CA 1
ATOM 8006 C C . HIS B 1 595 ? 102.490 121.498 177.690 1.00 135.93 665 HIS B C 1
ATOM 8007 O O . HIS B 1 595 ? 103.281 121.085 178.546 1.00 135.93 665 HIS B O 1
ATOM 8014 N N . ARG B 1 596 ? 101.818 122.636 177.837 1.00 138.87 666 ARG B N 1
ATOM 8015 C CA . ARG B 1 596 ? 101.933 123.479 179.019 1.00 138.87 666 ARG B CA 1
ATOM 8016 C C . ARG B 1 596 ? 100.652 123.376 179.833 1.00 138.87 666 ARG B C 1
ATOM 8017 O O . ARG B 1 596 ? 99.553 123.539 179.291 1.00 138.87 666 ARG B O 1
ATOM 8019 N N . LEU B 1 597 ? 100.796 123.106 181.133 1.00 140.09 667 LEU B N 1
ATOM 8020 C CA . LEU B 1 597 ? 99.622 122.931 181.984 1.00 140.09 667 LEU B CA 1
ATOM 8021 C C . LEU B 1 597 ? 98.823 124.223 182.099 1.00 140.09 667 LEU B C 1
ATOM 8022 O O . LEU B 1 597 ? 97.589 124.195 182.151 1.00 140.09 667 LEU B O 1
ATOM 8027 N N . SER B 1 598 ? 99.510 125.368 182.139 1.00 142.83 668 SER B N 1
ATOM 8028 C CA . SER B 1 598 ? 98.816 126.644 182.279 1.00 142.83 668 SER B CA 1
ATOM 8029 C C . SER B 1 598 ? 97.930 126.941 181.077 1.00 142.83 668 SER B C 1
ATOM 8030 O O . SER B 1 598 ? 96.965 127.705 181.191 1.00 142.83 668 SER B O 1
ATOM 8033 N N . THR B 1 599 ? 98.243 126.358 179.918 1.00 141.04 669 THR B N 1
ATOM 8034 C CA . THR B 1 599 ? 97.430 126.600 178.732 1.00 141.04 669 THR B CA 1
ATOM 8035 C C . THR B 1 599 ? 96.160 125.759 178.731 1.00 141.04 669 THR B C 1
ATOM 8036 O O . THR B 1 599 ? 95.219 126.064 177.990 1.00 141.04 669 THR B O 1
ATOM 8040 N N . VAL B 1 600 ? 96.108 124.706 179.547 1.00 140.38 670 VAL B N 1
ATOM 8041 C CA . VAL B 1 600 ? 94.997 123.760 179.533 1.00 140.38 670 VAL B CA 1
ATOM 8042 C C . VAL B 1 600 ? 94.187 123.785 180.816 1.00 140.38 670 VAL B C 1
ATOM 8043 O O . VAL B 1 600 ? 93.275 122.959 180.972 1.00 140.38 670 VAL B O 1
ATOM 8047 N N . VAL B 1 601 ? 94.480 124.701 181.743 1.00 137.65 671 VAL B N 1
ATOM 8048 C CA . VAL B 1 601 ? 93.721 124.768 182.987 1.00 137.65 671 VAL B CA 1
ATOM 8049 C C . VAL B 1 601 ? 92.270 125.153 182.741 1.00 137.65 671 VAL B C 1
ATOM 8050 O O . VAL B 1 601 ? 91.397 124.820 183.550 1.00 137.65 671 VAL B O 1
ATOM 8054 N N . ASP B 1 602 ? 91.987 125.848 181.643 1.00 138.62 672 ASP B N 1
ATOM 8055 C CA . ASP B 1 602 ? 90.642 126.320 181.344 1.00 138.62 672 ASP B CA 1
ATOM 8056 C C . ASP B 1 602 ? 89.811 125.305 180.571 1.00 138.62 672 ASP B C 1
ATOM 8057 O O . ASP B 1 602 ? 88.643 125.581 180.276 1.00 138.62 672 ASP B O 1
ATOM 8062 N N . ALA B 1 603 ? 90.376 124.149 180.235 1.00 133.52 673 ALA B N 1
ATOM 8063 C CA . ALA B 1 603 ? 89.632 123.140 179.495 1.00 133.52 673 ALA B CA 1
ATOM 8064 C C . ALA B 1 603 ? 88.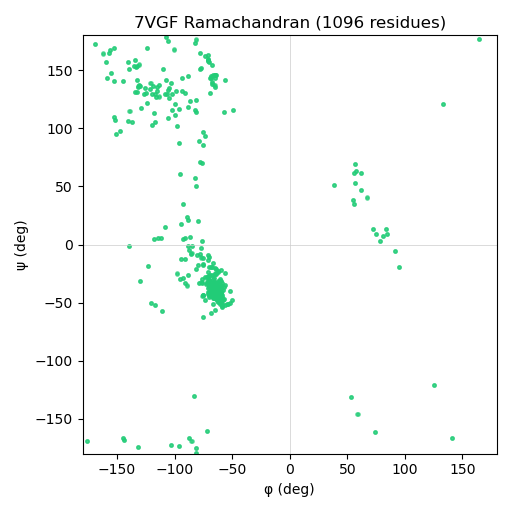525 122.547 180.357 1.00 133.52 673 ALA B C 1
ATOM 8065 O O . ALA B 1 603 ? 88.686 122.365 181.567 1.00 133.52 673 ALA B O 1
ATOM 8067 N N . ASP B 1 604 ? 87.387 122.252 179.724 1.00 132.42 674 ASP B N 1
ATOM 8068 C CA . ASP B 1 604 ? 86.278 121.633 180.443 1.00 132.42 674 ASP B CA 1
ATOM 8069 C C . ASP B 1 604 ? 86.672 120.259 180.970 1.00 132.42 674 ASP B C 1
ATOM 8070 O O . ASP B 1 604 ? 86.362 119.907 182.114 1.00 132.42 674 ASP B O 1
ATOM 8075 N N . GLU B 1 605 ? 87.356 119.469 180.147 1.00 131.16 675 GLU B N 1
ATOM 8076 C CA . GLU B 1 605 ? 87.915 118.193 180.568 1.00 131.16 675 GLU B CA 1
ATOM 8077 C C . GLU B 1 605 ? 89.239 117.975 179.853 1.00 131.16 675 GLU B C 1
ATOM 8078 O O . GLU B 1 605 ? 89.380 118.307 178.673 1.00 131.16 675 GLU B O 1
ATOM 8084 N N . ILE B 1 606 ? 90.208 117.421 180.576 1.00 126.67 676 ILE B N 1
ATOM 8085 C CA . ILE B 1 606 ? 91.562 117.227 180.075 1.00 126.67 676 ILE B CA 1
ATOM 8086 C C . ILE B 1 606 ? 91.828 115.735 179.949 1.00 126.67 676 ILE B C 1
ATOM 8087 O O . ILE B 1 606 ? 91.469 114.952 180.836 1.00 126.67 676 ILE B O 1
ATOM 8092 N N . ILE B 1 607 ? 92.456 115.346 178.843 1.00 125.07 677 ILE B N 1
ATOM 8093 C CA . ILE B 1 607 ? 92.765 113.952 178.549 1.00 125.07 677 ILE B CA 1
ATOM 8094 C C . ILE B 1 607 ? 94.277 113.789 178.499 1.00 125.07 677 ILE B C 1
ATOM 8095 O O . ILE B 1 607 ? 94.959 114.506 177.757 1.00 125.07 677 ILE B O 1
ATOM 8100 N N . VAL B 1 608 ? 94.793 112.836 179.270 1.00 126.51 678 VAL B N 1
ATOM 8101 C CA . VAL B 1 608 ? 96.223 112.568 179.351 1.00 126.51 678 VAL B CA 1
ATOM 8102 C C . VAL B 1 608 ? 96.537 111.336 178.515 1.00 126.51 678 VAL B C 1
ATOM 8103 O O . VAL B 1 608 ? 95.888 110.293 178.663 1.00 126.51 678 VAL B O 1
ATOM 8107 N N . LEU B 1 609 ? 97.528 111.456 177.637 1.00 129.57 679 LEU B N 1
ATOM 8108 C CA . LEU B 1 609 ? 97.963 110.369 176.771 1.00 129.57 679 LEU B CA 1
ATOM 8109 C C . LEU B 1 609 ? 99.279 109.811 177.293 1.00 129.57 679 LEU B C 1
ATOM 8110 O O . LEU B 1 609 ? 100.244 110.559 177.479 1.00 129.57 679 LEU B O 1
ATOM 8115 N N . ASP B 1 610 ? 99.316 108.500 177.523 1.00 131.43 680 ASP B N 1
ATOM 8116 C CA . ASP B 1 610 ? 100.511 107.818 177.997 1.00 131.43 680 ASP B CA 1
ATOM 8117 C C . ASP B 1 610 ? 100.731 106.568 177.160 1.00 131.43 680 ASP B C 1
ATOM 8118 O O . ASP B 1 610 ? 99.802 105.776 176.973 1.00 131.43 680 ASP B O 1
ATOM 8123 N N . GLN B 1 611 ? 101.967 106.389 176.687 1.00 126.83 681 GLN B N 1
ATOM 8124 C CA . GLN B 1 611 ? 102.379 105.281 175.814 1.00 126.83 681 GLN B CA 1
ATOM 8125 C C . GLN B 1 611 ? 101.307 104.938 174.780 1.00 126.83 681 GLN B C 1
ATOM 8126 O O . GLN B 1 611 ? 100.904 103.786 174.613 1.00 126.83 681 GLN B O 1
ATOM 8132 N N . GLY B 1 612 ? 100.843 105.968 174.074 1.00 125.11 682 GLY B N 1
ATOM 8133 C CA . GLY B 1 612 ? 99.922 105.769 172.972 1.00 125.11 682 GLY B CA 1
ATOM 8134 C C . GLY B 1 612 ? 98.513 105.385 173.357 1.00 125.11 682 GLY B C 1
ATOM 8135 O O . GLY B 1 612 ? 97.747 104.955 172.489 1.00 125.11 682 GLY B O 1
ATOM 8136 N N . LYS B 1 613 ? 98.143 105.519 174.628 1.00 124.05 683 LYS B N 1
ATOM 8137 C CA . LYS B 1 613 ? 96.819 105.139 175.097 1.00 124.05 683 LYS B CA 1
ATOM 8138 C C . LYS B 1 613 ? 96.266 106.232 175.999 1.00 124.05 683 LYS B C 1
ATOM 8139 O O . LYS B 1 613 ? 97.007 107.046 176.555 1.00 124.05 683 LYS B O 1
ATOM 8145 N N . VAL B 1 614 ? 94.946 106.245 176.134 1.00 121.28 684 VAL B N 1
ATOM 8146 C CA . VAL B 1 614 ? 94.271 107.140 177.064 1.00 121.28 684 VAL B CA 1
ATOM 8147 C C . VAL B 1 614 ? 94.125 106.431 178.404 1.00 121.28 684 VAL B C 1
ATOM 8148 O O . VAL B 1 614 ? 93.700 105.271 178.467 1.00 121.28 684 VAL B O 1
ATOM 8152 N N . ALA B 1 615 ? 94.526 107.110 179.478 1.00 125.80 685 ALA B N 1
ATOM 8153 C CA . ALA B 1 615 ? 94.470 106.507 180.802 1.00 125.80 685 ALA B CA 1
ATOM 8154 C C . ALA B 1 615 ? 93.791 107.425 181.809 1.00 125.80 685 ALA B C 1
ATOM 8155 O O . ALA B 1 615 ? 93.145 106.952 182.750 1.00 125.80 685 ALA B O 1
ATOM 8157 N N . GLU B 1 616 ? 93.926 108.734 181.621 1.00 129.45 686 GLU B N 1
ATOM 8158 C CA . GLU B 1 616 ? 93.414 109.720 182.563 1.00 129.45 686 GLU B CA 1
ATOM 8159 C C . GLU B 1 616 ? 92.496 110.692 181.839 1.00 129.45 686 GLU B C 1
ATOM 8160 O O . GLU B 1 616 ? 92.859 111.234 180.790 1.00 129.45 686 GLU B O 1
ATOM 8166 N N . ARG B 1 617 ? 91.310 110.909 182.403 1.00 123.22 687 ARG B N 1
ATOM 8167 C CA . ARG B 1 617 ? 90.362 111.882 181.884 1.00 123.22 687 ARG B CA 1
ATOM 8168 C C . ARG B 1 617 ? 89.712 112.606 183.053 1.00 123.22 687 ARG B C 1
ATOM 8169 O O . ARG B 1 617 ? 89.586 112.056 184.150 1.00 123.22 687 ARG B O 1
ATOM 8177 N N . GLY B 1 618 ? 89.309 113.844 182.813 1.00 125.60 688 GLY B N 1
ATOM 8178 C CA . GLY B 1 618 ? 88.667 114.654 183.821 1.00 125.60 688 GLY B CA 1
ATOM 8179 C C . GLY B 1 618 ? 89.140 116.087 183.736 1.00 125.60 688 GLY B C 1
ATOM 8180 O O . GLY B 1 618 ? 89.770 116.501 182.764 1.00 125.60 688 GLY B O 1
ATOM 8181 N N . THR B 1 619 ? 88.828 116.850 184.779 1.00 134.36 689 THR B N 1
ATOM 8182 C CA . THR B 1 619 ? 89.161 118.264 184.839 1.00 134.36 689 THR B CA 1
ATOM 8183 C C . THR B 1 619 ? 90.585 118.443 185.365 1.00 134.36 689 THR B C 1
ATOM 8184 O O . THR B 1 619 ? 91.355 117.486 185.482 1.00 134.36 689 THR B O 1
ATOM 8188 N N . HIS B 1 620 ? 90.948 119.686 185.687 1.00 138.00 690 HIS B N 1
ATOM 8189 C CA . HIS B 1 620 ? 92.283 119.971 186.199 1.00 138.00 690 HIS B CA 1
ATOM 8190 C C . HIS B 1 620 ? 92.487 119.448 187.615 1.00 138.00 690 HIS B C 1
ATOM 8191 O O . HIS B 1 620 ? 93.630 119.382 188.078 1.00 138.00 690 HIS B O 1
ATOM 8198 N N . HIS B 1 621 ? 91.411 119.069 188.308 1.00 133.89 691 HIS B N 1
ATOM 8199 C CA . HIS B 1 621 ? 91.535 118.582 189.677 1.00 133.89 691 HIS B CA 1
ATOM 8200 C C . HIS B 1 621 ? 92.272 117.252 189.760 1.00 133.89 691 HIS B C 1
ATOM 8201 O O . HIS B 1 621 ? 92.703 116.865 190.852 1.00 133.89 691 HIS B O 1
ATOM 8203 N N . GLY B 1 622 ? 92.427 116.545 188.641 1.00 132.85 692 GLY B N 1
ATOM 8204 C CA . GLY B 1 622 ? 93.132 115.278 188.645 1.00 132.85 692 GLY B CA 1
ATOM 8205 C C . GLY B 1 622 ? 94.638 115.377 188.740 1.00 132.85 692 GLY B C 1
ATOM 8206 O O . GLY B 1 622 ? 95.294 114.354 188.959 1.00 132.85 692 GLY B O 1
ATOM 8207 N N . LEU B 1 623 ? 95.192 116.574 188.581 1.00 130.52 693 LEU B N 1
ATOM 8208 C CA . LEU B 1 623 ? 96.638 116.823 188.670 1.00 130.52 693 LEU B CA 1
ATOM 8209 C C . LEU B 1 623 ? 97.345 115.962 187.619 1.00 130.52 693 LEU B C 1
ATOM 8210 O O . LEU B 1 623 ? 96.806 115.724 186.530 1.00 130.52 693 LEU B O 1
ATOM 8212 N N . LEU B 1 624 ? 98.549 115.492 187.929 1.00 120.13 694 LEU B N 1
ATOM 8213 C CA . LEU B 1 624 ? 99.315 114.666 187.002 1.00 120.13 694 LEU B CA 1
ATOM 8214 C C . LEU B 1 624 ? 100.324 113.798 187.744 1.00 120.13 694 LEU B C 1
ATOM 8215 O O . LEU B 1 624 ? 101.516 113.814 187.435 1.00 120.13 694 LEU B O 1
#

Sequence (1100 aa):
DRPDLRARVAISLGFLGGAKAMNIVVPFMFKYAVDSLNQMVATMATAVLIGYGVSRAGAAFFNEVRNAVFGKVAQNSIRRIAKNVFLHLHNLDLGFHLSRQTGALSKAIDRGTRGISFVLSALVFNLLPIMFEVMLVSGVLYYKCGAQFALVTLGTLGTYTAFTVAVTRWRTRFRIEMNKADNDAGNAAIDSLLNYETVKYFNNERYEAQRYDGFLKTYETASLKSTSTLAMLNFGQSAIFSVGLTAIMVLASQGIVAGTLTVGDLVMVNGLLFQLSLPLNFLGTVYRETRQALIDMNTLFTLLKVDTQIKDKVMASPLQITPQTATVAFDNVHFEYIEGQKVLSGISFEVPAGKKVAIVGGSGSGKSTIVRLLFRFYEPQKGSIYLAGQNIQDVSLESLRRAVGVVPQDAVLFHNTIYYNLLYGNISASPEEVYAVAKLAGLHDAILRMPHGYDTQVGERGLKLSGGEKQRVAIARAILKDPPVILYDEATSSLDSITEETILGAMKDVVKHRTSIFIAHRLSTVVDADEIIVLDQGKVAERGTHHGLLDRPDLRARVAISLGFLGGAKAMNIVVPFMFKYAVDSLNQMVATMATAVLIGYGVSRAGAAFFNEVRNAVFGKVAQNSIRRIAKNVFLHLHNLDLGFHLSRQTGALSKAIDRGTRGISFVLSALVFNLLPIMFEVMLVSGVLYYKCGAQFALVTLGTLGTYTAFTVAVTRWRTRFRIEMNKADNDAGNAAIDSLLNYETVKYFNNERYEAQRYDGFLKTYETASLKSTSTLAMLNFGQSAIFSVGLTAIMVLASQGIVAGTLTVGDLVMVNGLLFQLSLPLNFLGTVYRETRQALIDMNTLFTLLKVDTQIKDKVMASPLQITPQTATVAFDNVHFEYIEGQKVLSGISFEVPAGKKVAIVGGSGSGKSTIVRLLFRFYEPQKGSIYLAGQNIQDVSLESLRRAVGVVPQDAVLFHNTIYYNLLYGNISASPEEVYAVAKLAGLHDAILRMPHGYDTQVGERGLKLSGGEKQRVAIARAILKDPPVILYDEATSSLDSITEETILGAMKDVVKHRTSIFIAHRLSTVVDADEIIVLDQGKVAERGTHHGLL

Foldseek 3Di:
DDVVLVVLVVLLVVLLVLLLVLLLCLLVLVLVLVVCVVVDPCPVNVVSVVVNVVSNVSSVVSLVVSLVSVLVSLVVVLVVVLVVLVVLLVAAFPVVVVVVPDPCVVVLSVLLSVLVSLLVSLCVSPVVSLVVNLVVLLVCCCVVPHNVLSVLLVVLVVQLVVLCVVLVVVLVVLVVQLVVLVVVLVVLVVVCVVCVVVCVVDVNPVVSVVVSVVSVVSNVVSVVVNVVSVVVSVVSNVVSLVVSLVVQLVVVVVCVVVVVDDPSPSVSSSSSSVVSSPCVVVSVVSVVCSVVSVVSNVVSVVSSVVRPGHLFDPDAAADDDDLAQFWKWWFFFWDDPDVPDGLATRDIDTFHHLFEEEEAEDPDRCLCVVVCPQLPSDDRPPTFIATSNDTQSNHHRVNSNLQEAELDQAFFADQFFLLVLLCVLPVPDDSVLSVVLLVLLVCQVVQVVDPHHRGATDHPPGDDDDRLNRSSSSLSSRVVSLHLEYEYEYHADDDDPVSVVSNLVSVVVSSGSGHYYYYYHDPVSCLPGQKYWYDDSNYTDDMGHCVVPD/DDVVLVVLVVLLVVLLVLLLVLLLCLLVLVLVLVVCVVVDPCPVNVVSVVVNVVSNVSSVVSLVVSLVSVLVSLVVVLVVVLVVLVVLLVAAFPVVVVVVPDPCVVVLSVLLSVLVSLLVSLCVSPVVSLVVNLVVLLVCCCVVPHNVLSVLLVVLVVQLVVLCVVLVVVLVVLVVQLVVLVVVLVVLVVVCVVCVVVCVVDVNPVVSVVVSVVSVVSNVVSVVVNVVSVVVSVVSNVVSLVVSLVVQLVVVVVCVVVVVDDPSPSVSSSSSSVVSSPCVVVSVVSVVCSVVSVVSNVVSVVSSVVRPGHLFDPDAAADDDDLAQFWKWWFFFWDDPDVPDGLATRDIDTFHHLFEEEEAEDPDRCLCVVVCPQLPSDDRPPTFIATSNDTQSNHHRVNSNLQEAELDQAFFADQFFLLVLLCVLPVPDDSVLSVVLLVLLVCQVVQVVDPHHRGATDHPPGDDDDRLNRSSSSLSSRVVSLHLEYEYEYHADDDDPVSVVSNLVSVVVSSGSGYYYYYYHDPVSCLPGQKYWYDDSNYTDDMGHCVVPD

Secondary structure (DSSP, 8-state):
--HHHHHHHHHHHHHHHHHHHHHHHHHHHHHHHHHHHHH--HHHHHHHHHHHHHHHHHHHHHHHHHHHHHHHHHHHHHHHHHHHHHHHHTTS-HHHHHH--SSHHHHHHHHHHHHHHHHHHHIIIIIHHHHHHHHHHHHHHHHHT-HHHHHHHHHHHHHHHHHHHHHHHHHHHHHHHHHHHHHHHHHHHHHHHHTHHHHHHTTTTHHHHHHHHHHHHHHHHHHHHHHHHHHHHHHHHHHHHHHHHHHHHHHHHHHHHTTSS-TT-HHHHHHHHHHHHTTHHHHHHHHTTHHHHHHHHHHHHHHHHTTT-----SS-------SS----EEEEEEE-SBTTB-SEEEE--B--TT-EEEEE-SS-SSTTHHHHHHTTSS--SEEEEEETTEEGGGS-HHHHHHHEEEE-SS----SEEHHHHHHTT-TT--HHHHHHHHHHTT-HHHHHHSSSSTT-EESSSS----HHHHHHHHHHHHHHH--SEEEEE--SS---HHHHHHHHHHHHHHHTTSEEEEE-S-HHHHTT-SEEEEEETTEEEEEE-GGG--/--HHHHHHHHHHHHHHHHHHHHHHHHHHHHHHHHHHHHH--HHHHHHHHHHHHHHHHHHHHHHHHHHHHHHHHHHHHHHHHHHHHHHHHTTS-HHHHHH--SSHHHHHHHHHHHHHHHHHHHIIIIIHHHHHHHHHHHHHHHHHT-HHHHHHHHHHHHHHHHHHHHHHHHHHHHHHHHHHHHHHHHHHHHHHHHTHHHHHHTTTTHHHHHHHHHHHHHHHHHHHHHHHHHHHHHHHHHHHHHHHHHHHHHHHHHHHHTTSS-TT-HHHHHHHHHHHHTTHHHHHHHHTTHHHHHHHHHHHHHHHHTTT-----SS-------SS----EEEEEEE-SBTTB-SEEEE--B--TT-EEEEE-SS-SSTTHHHHHHTTSS--SEEEEEETTEEGGGS-HHHHHHHEEEE-SS----SEEHHHHHHTT-TT--HHHHHHHHHHTT-HHHHHHSSSSTT-EESSSS----HHHHHHHHHHHHHHH--SEEEEE--SS---HHHHHHHHHHHHHHHTTSEEEEE-S-HHHHTT-SEEEEEETTEEEEEE-GGG--

Solvent-accessible surface area: 52243 Å² total; per-residue (Å²): 197,147,109,66,47,180,49,69,58,62,88,1,96,49,61,13,21,24,1,14,46,53,38,11,46,17,10,49,52,10,39,127,0,16,33,31,5,56,158,80,118,28,98,111,1,58,64,35,0,82,19,18,5,96,10,48,25,21,9,15,99,50,45,21,36,15,46,29,25,17,20,59,9,7,26,33,32,9,62,93,96,7,53,103,9,2,35,59,16,2,81,10,44,7,34,24,23,97,70,87,95,70,30,53,12,5,85,25,9,44,124,0,9,87,5,76,28,61,30,76,28,18,74,17,50,27,93,103,3,24,107,83,6,18,105,48,0,16,29,39,2,116,185,70,35,21,56,110,16,10,125,37,2,83,36,15,26,34,73,10,73,60,64,30,103,56,14,51,182,103,30,55,144,27,89,111,71,51,95,132,4,51,95,63,8,27,90,15,1,48,26,4,28,112,4,6,55,6,0,13,26,33,74,3,38,147,81,3,0,96,60,18,17,32,42,16,112,72,18,19,84,5,14,78,80,13,50,48,3,76,16,114,15,58,72,10,27,32,24,33,24,4,102,5,3,19,40,0,0,42,42,2,4,126,19,12,76,84,60,118,37,72,37,6,12,2,13,10,2,16,34,0,2,52,20,6,13,68,37,17,74,91,52,29,87,42,108,78,74,26,133,97,8,77,90,17,14,92,64,24,124,71,44,62,132,62,26,100,44,80,32,72,71,95,95,74,46,119,26,74,70,57,85,57,76,2,54,6,8,18,70,87,0,38,27,49,77,100,173,77,101,117,42,0,12,21,1,44,10,97,5,60,46,44,11,25,0,0,2,35,16,56,128,40,40,9,24,34,6,5,10,78,1,9,1,14,17,45,75,15,118,31,38,16,2,87,9,30,70,38,41,4,55,82,18,23,50,112,46,3,15,57,14,7,10,11,9,14,72,96,13,40,18,2,72,41,40,12,54,41,0,5,39,4,9,54,88,109,12,48,61,113,88,2,77,50,18,2,125,102,5,45,8,50,102,44,13,120,81,30,119,135,6,70,91,8,77,6,12,138,93,19,64,189,68,72,43,18,41,59,29,32,3,9,9,0,11,8,34,12,39,96,6,41,4,5,6,7,4,34,24,68,91,91,62,86,63,122,36,60,107,67,31,57,35,14,13,50,72,25,21,130,153,43,4,0,14,13,5,8,85,36,129,72,26,6,60,122,9,79,43,15,3,28,7,63,148,6,64,39,76,76,143,29,83,87,98,66,83,134,196,147,107,66,47,178,49,68,59,63,88,1,94,49,59,14,21,25,1,14,45,53,39,15,46,16,10,49,52,9,39,124,0,16,31,32,6,55,158,80,115,28,100,111,0,58,64,34,0,83,20,17,5,94,11,48,26,22,9,16,97,50,45,21,37,16,47,30,24,17,19,60,8,7,27,34,31,9,60,94,94,8,52,100,10,2,36,59,17,1,81,10,43,6,35,25,23,99,70,87,95,70,30,53,11,3,84,24,10,43,122,0,9,86,6,75,28,61,30,77,29,17,74,16,48,27,92,102,4,23,107,83,6,18,104,55,0,16,28,31,2,115,185,70,34,20,56,109,16,10,127,39,3,84,36,15,27,34,73,10,73,61,61,29,103,57,15,53,181,101,29,56,142,28,90,112,71,50,96,134,4,50,94,63,8,27,94,14,1,49,24,5,27,103,3,6,55,6,0,13,28,32,75,3,40,146,82,3,0,99,62,18,17,32,42,16,112,73,19,20,83,5,14,77,78,13,51,48,4,78,16,113,16,58,71,11,26,32,25,34,24,4,104,5,3,19,41,0,0,43,41,2,4,125,20,14,76,83,60,117,38,71,38,6,12,2,13,10,1,16,33,0,3,52,19,6,13,62,37,16,74,87,52,31,86,42,106,77,77,26,136,94,9,77,92,16,14,92,63,23,126,70,43,62,132,62,26,99,44,81,33,72,71,95,96,75,47,116,27,73,69,56,85,56,77,2,54,6,8,17,71,86,0,37,27,49,80,100,174,75,100,118,43,0,13,21,1,44,10,96,4,58,46,45,11,24,1,0,2,36,15,54,128,40,39,9,24,33,6,6,9,78,1,10,0,12,17,46,76,14,117,31,40,17,2,89,8,31,70,37,41,4,56,84,18,23,48,113,46,2,15,57,15,7,11,12,8,15,73,97,13,45,28,2,71,42,39,12,55,42,0,4,40,6,9,53,87,110,13,48,62,113,89,2,78,50,18,2,124,101,4,45,8,50,105,46,12,120,81,30,119,134,6,70,90,10,76,6,11,161,91,19,65,189,66,72,42,18,40,61,28,33,3,10,10,0,10,8,34,11,39,97,7,41,3,5,6,8,4,37,24,69,91,91,62,86,63,120,36,60,110,69,32,59,35,12,11,50,72,24,21,127,152,43,3,0,15,12,5,9,84,36,130,71,26,7,59,120,9,81,40,15,2,29,8,66,149,6,64,37,76,76,144,29,80,87,100,66,85,133

Radius of gyration: 40.42 Å; Cα contacts (8 Å, |Δi|>4): 1475; chains: 2; bounding box: 95×54×119 Å

Organism: Homo sapiens (NCBI:txid9606)

B-factor: mean 99.59, std 20.55, range [61.47, 152.6]

InterPro domains:
  IPR003439 ABC transporter-like, ATP-binding domain [PF00005] (488-637)
  IPR003439 ABC transporter-like, ATP-binding domain [PS50893] (472-706)
  IPR003593 AAA+ ATPase domain [SM00382] (497-683)
  IPR011527 ABC transporter type 1, transmembrane domain [PF00664] (148-423)
  IPR011527 ABC transporter type 1, transmembrane domain [PS50929] (141-436)
  IPR017871 ABC transporter-like, conserved site [PS00211] (609-623)
  IPR027417 P-loop containing nucleoside triphosphate hydrolase [G3DSA:3.40.50.300] (466-728)
  IPR027417 P-loop containing nucleoside triphosphate hydrolase [SSF52540] (464-708)
  IPR036640 ABC transporter type 1, transmembrane domain superfamily [G3DSA:1.20.1560.10] (109-457)
  IPR036640 ABC transporter type 1, transmembrane domain superfamily [SSF90123] (119-442)
  IPR039421 Type 1 protein exporter [PTHR24221] (119-704)